Protein 4ICS (pdb70)

CATH classification: 3.40.1830.10

Secondary structure (DSSP, 8-state):
--STTHHHHHHHHHHHIIIIII---TT-EEEEEEEGGGHHHHHHHHHHHHHTT-SEEEEEEE-HHHHHHHHHHS-HHHHSS--HHHHHHHHHHHHTT-EEEEEE---TTTTTTS-HHHHHHHHHHHHHHTHHHHHHHHTTSS-EEEEE---HHHHHHH-TT-SSHHHHHHHHHHHHHHHTTTTSSSHHHHHHHHHHHHHHHHHHHHHH--SEEEEEETTEEEEEE--TTB--EES-EE-TTS-EE-SEES---EEE---TT-EEEEEE--S-EEETTEEEBS-EEEEETTEEEEEE-SB-HHHHHHHHHSSTTTTSEEEEEE--TTSHHHHT----SSHHHHHTTS-EEEEEPPPGGGBTTGGG--HHHHHHTTPPP-S-EEEEE---TT-EEEEE-TT--EEEEEETTEE--/--SS-HHHHHHHHHHHIIIIIS---TT-EEEEEEEGGGHHHHHHHHHHHHHTT-SEEEEEEE-HHHHHHHHHHS-HHHHSS--HHHHHHHHHHHHTT-EEEEEE---TTTTTTS-HHHHHHHHHHHHHHTHHHHHHHHTTSS-EEEEE---HHHHHHH-TT-SSHHHHHHHHHHHHHHHTTTTSSSHHHHHHHHHHHHHHHHHHHHHH--SEEEEEETTEEEEEE--TTB--B-S-EE-TTS-EE-SBSS---EEE---TT-EEEEEE--S-EEETTEEEEEEEEEEETTEEEEEEEEESHHHHHHHHHHSTTTTSEEEEEE--TTSHHHHHT---SSHHHHHTTS-EEEEEPPPGGGBTTGGG--HHHHHHTT----S-EEEEE---TT-EEEEEPTTS-EEEEEETTEE--

InterPro domains:
  IPR000787 Peptidase M29 [PF02073] (6-411)
  IPR000787 Peptidase M29 [PR00919] (17-34)
  IPR000787 Peptidase M29 [PR00919] (82-101)
  IPR000787 Peptidase M29 [PR00919] (159-181)
  IPR000787 Peptidase M29 [PR00919] (248-267)
  IPR000787 Peptidase M29 [PR00919] (304-324)
  IPR000787 Peptidase M29 [PR00919] (327-348)
  IPR000787 Peptidase M29 [PR00919] (366-388)
  IPR000787 Peptidase M29 [PR00919] (392-411)
  IPR035097 Peptidase M29, N-terminal [G3DSA:3.40.1830.10] (1-183)
  IPR052170 Metal-dependent Exopeptidase M29 [PTHR34448] (1-412)

Nearest PDB structures (foldseek):
  4icq-assembly1_B  TM=9.986E-01  e=7.877E-91  Streptococcus pneumoniae TIGR4
  4icr-assembly1_A  TM=7.885E-01  e=9.943E-84  Streptococcus pneumoniae TIGR4
  1zjc-assembly1_A-2  TM=9.833E-01  e=8.280E-58  Staphylococcus aureus subsp. aureus MW2
  2ayi-assembly1_A  TM=9.197E-01  e=2.632E-46  Thermus thermophilus
  7vr2-assembly1_A  TM=2.648E-01  e=1.738E+00  Schizonepeta tenuifolia

Radius of gyration: 30.83 Å; Cα contacts (8 Å, |Δi|>4): 1997; chains: 2; bounding box: 88×76×55 Å

Foldseek 3Di:
DLAPPPLVLLLLVLLCCQCFAQNQAAAAEAEEEEEPVCVSSVVSNVVNNVVRHYPYYHYHYDYLQVVLCCLADPDLVVQQADDPVVLVVLVVCVVRLYEYEYADADQLQSNPPRPLVSLLSNLQNCLVSNVVVVLCVLLQQHRYAYAYAHHQNLLCVQCVPAPDSVRSSSVVVVVLSVLQQSPPPCSVVVLVVLQVVVVVVQVVCLVQQFQWKFKDFVFWTKIFGAFGQFGWDFQWDAHPVRRIHGHYPRAQKIKFFTQLQDMAIKAWFDAWARDSSRTWATWIFGDDRNFTPDIATPPCRVSLVSQQVVWPLQRHWAMWMAGFQPDDLNVVPTRSNYCSSVVNNATKIWRAFHRLNRHVVSSPDDPVVCVVRRTTHTSDIGITGGGAQQMWMWRAHPVGDTHTQDHSRHGDD/DLAPPVLVLLLLVLLCCQCFAQNQAAAAEAEEEDEPVPVVSVVSNVVNNVVRHYPYYHYDYDYLQVVLCCQADPDLVVQQADDVVVLVVLVVCVVRLYEYEYAAADQLQSNVVGDLVSLLRNLQNCLVSNVVVCQCVLLQQHRYAYAYAHHQNLLCVQCVVAPDSVRSSNVVVVVRSVLCQSPPPDSVVVLVVLQVVLVVVQVVVLVQQFQWKFKDDVVDTKIFGAFGQFGWHFAWDAHPVRHIHGHAPRTQKIKFFTQLQGMAIKAWFDAWARDSSRTFATWMFGDDRNFTPDIATPPCGSNLCSQQPVWPLQGTWQMWMAGFCCDDLNVVVTRSNYCSSVVNNATKIWGAFHRLNRHPVSSPDDPVVCNVRRGTHISDIGMTGGADQAMWMWGQHPVRDTHTQDGSRHGDD

B-factor: mean 29.58, std 8.31, range [8.19, 117.63]

Sequence (826 aa):
MVLPNFKENLEKYAKLLVANGINVQPGHTLALSIDVEQRELAHLIVKEAYALGAHEVIVQWTDDVINREKFLHAPMERLDNVPEYKIAEMNYLLENKASRLGVRSSDPGALNGVDADKLSASAKAMGLAMKPMRIATQSNKVSWTVAAAAGLEWAKKVFPNAASDEEAVDFLWDQIFKTCRVYEADPVKAWEEHAAILKSKADMLNKEQFSALHYTAPGTDLTLGLPKNHVWESAGAVNAQGEEFLPNMPTEEVFTAPDFRRADGYVTSTKPLSYNGNIIEGIKVTFKDGQIVDITAEKGDQVMKDLVFENAGARALGECALVPDPSPISQSGITFFNTLFDDNASNHLAIGAAYATSVVDGAEMSEEELEAAGLNRSDVHVDFMIGSNQMDIDGIREDGTRVPLFRNGNWANMVLPNFKENLEKYAKLLVANGINVQPGHTLALSIDVEQRELAHLIVKEAYALGAHEVIVQWTDDVINREKFLHAPMERLDNVPEYKIAEMNYLLENKASRLGVRSSDPGALNGVDADKLSASAKAMGLAMKPMRIATQSNKVSWTVAAAAGLEWAKKVFPNAASDEEAVDFLWDQIFKTCRVYEADPVKAWEEHAAILKSKADMLNKEQFSALHYTAPGTDLTLGLPKNHVWESAGAVNAQGEEFLPNMPTEEVFTAPDFRRADGYVTSTKPLSYNGNIIEGIKVTFKDGQIVDITAEKGDQVMKDLVFENAGARALGECALVPDPSPISQSGITFFNTLFDDNASNHLAIGAAYATSVVDGAEMSEEELEAAGLNRSDVHVDFMIGSNQMDIDGIREDGTRVPLFRNGNWAN

Organism: Streptococcus pneumoniae serotype 4 (strain ATCC BAA-334 / TIGR4) (NCBI:txid170187)

Solvent-accessible surface area: 31671 Å² total

Structure (mmCIF, N/CA/C/O backbone):
data_4ICS
#
_entry.id   4ICS
#
_cell.length_a   126.365
_cell.length_b   126.365
_cell.length_c   139.328
_cell.angle_alpha   90.00
_cell.angle_beta   90.00
_cell.angle_gamma   90.00
#
_symmetry.space_group_name_H-M   'P 43 21 2'
#
loop_
_entity.id
_entity.type
_entity.pdbx_description
1 polymer 'Aminopeptidase PepS'
2 non-polymer 'ZINC ION'
3 non-polymer TRYPTOPHAN
4 non-polymer GLYCINE
5 water water
#
loop_
_atom_site.group_PDB
_atom_site.id
_atom_site.type_symbol
_atom_site.label_atom_id
_atom_site.label_alt_id
_atom_site.label_comp_id
_atom_site.label_asym_id
_atom_site.label_entity_id
_atom_site.label_seq_id
_atom_site.pdbx_PDB_ins_code
_atom_site.Cartn_x
_atom_site.Cartn_y
_atom_site.Cartn_z
_atom_site.occupancy
_atom_site.B_iso_or_equiv
_atom_site.auth_seq_id
_atom_site.auth_comp_id
_atom_site.auth_asym_id
_atom_site.auth_atom_id
_atom_site.pdbx_PDB_model_num
ATOM 1 N N . MET A 1 1 ? 26.867 42.003 73.627 1.00 55.91 1 MET A N 1
ATOM 2 C CA . MET A 1 1 ? 25.998 42.957 72.879 1.00 56.12 1 MET A CA 1
ATOM 3 C C . MET A 1 1 ? 25.247 43.900 73.826 1.00 55.62 1 MET A C 1
ATOM 4 O O . MET A 1 1 ? 24.905 45.028 73.456 1.00 55.46 1 MET A O 1
ATOM 9 N N . VAL A 1 2 ? 24.997 43.444 75.051 1.00 54.74 2 VAL A N 1
ATOM 10 C CA . VAL A 1 2 ? 24.301 44.287 76.016 1.00 53.71 2 VAL A CA 1
ATOM 11 C C . VAL A 1 2 ? 25.255 45.362 76.512 1.00 52.96 2 VAL A C 1
ATOM 12 O O . VAL A 1 2 ? 24.852 46.516 76.709 1.00 53.15 2 VAL A O 1
ATOM 16 N N . LEU A 1 3 ? 26.528 44.983 76.671 1.00 51.24 3 LEU A N 1
ATOM 17 C CA . LEU A 1 3 ? 27.495 45.812 77.373 1.00 49.95 3 LEU A CA 1
ATOM 18 C C . LEU A 1 3 ? 28.867 45.778 76.695 1.00 48.73 3 LEU A C 1
ATOM 19 O O . LEU A 1 3 ? 29.763 45.062 77.143 1.00 48.35 3 LEU A O 1
ATOM 24 N N . PRO A 1 4 ? 29.028 46.550 75.601 1.00 47.74 4 PRO A N 1
ATOM 25 C CA . PRO A 1 4 ? 30.298 46.603 74.881 1.00 45.97 4 PRO A CA 1
ATOM 26 C C . PRO A 1 4 ? 31.330 47.487 75.599 1.00 43.98 4 PRO A C 1
ATOM 27 O O . PRO A 1 4 ? 30.964 48.383 76.356 1.00 43.75 4 PRO A O 1
ATOM 31 N N . ASN A 1 5 ? 32.607 47.194 75.384 1.00 41.71 5 ASN A N 1
ATOM 32 C CA . ASN A 1 5 ? 33.676 47.975 75.976 1.00 39.19 5 ASN A CA 1
ATOM 33 C C . ASN A 1 5 ? 33.548 47.941 77.506 1.00 36.66 5 ASN A C 1
ATOM 34 O O . ASN A 1 5 ? 33.715 48.957 78.152 1.00 35.55 5 ASN A O 1
ATOM 39 N N . PHE A 1 6 ? 33.209 46.788 78.071 1.00 34.53 6 PHE A N 1
ATOM 40 C CA . PHE A 1 6 ? 33.052 46.698 79.520 1.00 32.08 6 PHE A CA 1
ATOM 41 C C . PHE A 1 6 ? 34.313 47.157 80.273 1.00 31.41 6 PHE A C 1
ATOM 42 O O . PHE A 1 6 ? 34.234 48.014 81.144 1.00 29.06 6 PHE A O 1
ATOM 50 N N . LYS A 1 7 ? 35.483 46.590 79.954 1.00 31.96 7 LYS A N 1
ATOM 51 C CA . LYS A 1 7 ? 36.714 46.954 80.681 1.00 32.29 7 LYS A CA 1
ATOM 52 C C . LYS A 1 7 ? 36.997 48.444 80.634 1.00 31.37 7 LYS A C 1
ATOM 53 O O . LYS A 1 7 ? 37.414 49.032 81.630 1.00 29.94 7 LYS A O 1
ATOM 59 N N . GLU A 1 8 ? 36.757 49.056 79.470 1.00 30.22 8 GLU A N 1
ATOM 60 C CA . GLU A 1 8 ? 36.995 50.493 79.276 1.00 31.11 8 GLU A CA 1
ATOM 61 C C . GLU A 1 8 ? 36.045 51.311 80.157 1.00 28.80 8 GLU A C 1
ATOM 62 O O . GLU A 1 8 ? 36.399 52.305 80.779 1.00 27.71 8 GLU A O 1
ATOM 68 N N . ASN A 1 9 ? 34.798 50.895 80.147 1.00 27.54 9 ASN A N 1
ATOM 69 C CA . ASN A 1 9 ? 33.788 51.594 80.930 1.00 26.84 9 ASN A CA 1
ATOM 70 C C . ASN A 1 9 ? 33.979 51.410 82.453 1.00 25.68 9 ASN A C 1
ATOM 71 O O . ASN A 1 9 ? 33.750 52.337 83.237 1.00 26.42 9 ASN A O 1
ATOM 76 N N . LEU A 1 10 ? 34.417 50.218 82.847 1.00 24.75 10 LEU A N 1
ATOM 77 C CA . LEU A 1 10 ? 34.720 49.956 84.248 1.00 24.44 10 LEU A CA 1
ATOM 78 C C . LEU A 1 10 ? 35.852 50.882 84.714 1.00 23.96 10 LEU A C 1
ATOM 79 O O . LEU A 1 10 ? 35.796 51.467 85.789 1.00 22.14 10 LEU A O 1
ATOM 84 N N . GLU A 1 11 ? 36.863 51.084 83.885 1.00 23.27 11 GLU A N 1
ATOM 85 C CA . GLU A 1 11 ? 37.944 51.928 84.336 1.00 24.43 11 GLU A CA 1
ATOM 86 C C . GLU A 1 11 ? 37.458 53.368 84.413 1.00 24.33 11 GLU A C 1
ATOM 87 O O . GLU A 1 11 ? 37.823 54.139 85.303 1.00 25.42 11 GLU A O 1
ATOM 93 N N . LYS A 1 12 ? 36.635 53.753 83.449 1.00 24.27 12 LYS A N 1
ATOM 94 C CA . LYS A 1 12 ? 36.099 55.093 83.444 1.00 25.57 12 LYS A CA 1
ATOM 95 C C . LYS A 1 12 ? 35.232 55.291 84.691 1.00 25.07 12 LYS A C 1
ATOM 96 O O . LYS A 1 12 ? 35.224 56.330 85.300 1.00 26.10 12 LYS A O 1
ATOM 102 N N . TYR A 1 13 ? 34.511 54.263 85.075 1.00 24.18 13 TYR A N 1
ATOM 103 C CA . TYR A 1 13 ? 33.677 54.358 86.290 1.00 23.20 13 TYR A CA 1
ATOM 104 C C . TYR A 1 13 ? 34.559 54.510 87.542 1.00 23.19 13 TYR A C 1
ATOM 105 O O . TYR A 1 13 ? 34.328 55.381 88.395 1.00 23.25 13 TYR A O 1
ATOM 114 N N . ALA A 1 14 ? 35.560 53.627 87.665 1.00 22.56 14 ALA A N 1
ATOM 115 C CA . ALA A 1 14 ? 36.510 53.746 88.753 1.00 23.65 14 ALA A CA 1
ATOM 116 C C . ALA A 1 14 ? 37.041 55.173 88.885 1.00 24.01 14 ALA A C 1
ATOM 117 O O . ALA A 1 14 ? 37.056 55.738 89.955 1.00 22.53 14 ALA A O 1
ATOM 119 N N . LYS A 1 15 ? 37.450 55.774 87.761 1.00 24.86 15 LYS A N 1
ATOM 120 C CA . LYS A 1 15 ? 38.026 57.115 87.751 1.00 27.27 15 LYS A CA 1
ATOM 121 C C . LYS A 1 15 ? 37.028 58.158 88.306 1.00 26.61 15 LYS A C 1
ATOM 122 O O . LYS A 1 15 ? 37.358 59.020 89.113 1.00 26.82 15 LYS A O 1
ATOM 128 N N . LEU A 1 16 ? 35.799 58.043 87.866 1.00 25.41 16 LEU A N 1
ATOM 129 C CA . LEU A 1 16 ? 34.742 58.917 88.293 1.00 26.51 16 LEU A CA 1
ATOM 130 C C . LEU A 1 16 ? 34.526 58.802 89.784 1.00 25.37 16 LEU A C 1
ATOM 131 O O . LEU A 1 16 ? 34.425 59.817 90.477 1.00 25.48 16 LEU A O 1
ATOM 136 N N . LEU A 1 17 ? 34.448 57.565 90.284 1.00 23.98 17 LEU A N 1
ATOM 137 C CA . LEU A 1 17 ? 34.182 57.366 91.711 1.00 23.70 17 LEU A CA 1
ATOM 138 C C . LEU A 1 17 ? 35.259 58.059 92.543 1.00 23.45 17 LEU A C 1
ATOM 139 O O . LEU A 1 17 ? 34.975 58.653 93.575 1.00 22.91 17 LEU A O 1
ATOM 144 N N . VAL A 1 18 ? 36.512 57.962 92.094 1.00 23.97 18 VAL A N 1
ATOM 145 C CA . VAL A 1 18 ? 37.634 58.476 92.869 1.00 24.08 18 VAL A CA 1
ATOM 146 C C . VAL A 1 18 ? 37.871 59.963 92.648 1.00 25.18 18 VAL A C 1
ATOM 147 O O . VAL A 1 18 ? 38.126 60.697 93.589 1.00 24.15 18 VAL A O 1
ATOM 151 N N . ALA A 1 19 ? 37.801 60.402 91.399 1.00 26.26 19 ALA A N 1
ATOM 152 C CA . ALA A 1 19 ? 38.060 61.804 91.073 1.00 27.67 19 ALA A CA 1
ATOM 153 C C . ALA A 1 19 ? 36.885 62.733 91.414 1.00 27.91 19 ALA A C 1
ATOM 154 O O . ALA A 1 19 ? 37.075 63.836 91.878 1.00 28.03 19 ALA A O 1
ATOM 156 N N . ASN A 1 20 ? 35.669 62.281 91.155 1.00 27.57 20 ASN A N 1
ATOM 157 C CA . ASN A 1 20 ? 34.486 63.144 91.328 1.00 27.78 20 ASN A CA 1
ATOM 158 C C . ASN A 1 20 ? 33.568 62.738 92.505 1.00 27.31 20 ASN A C 1
ATOM 159 O O . ASN A 1 20 ? 32.973 63.594 93.169 1.00 27.18 20 ASN A O 1
ATOM 164 N N . GLY A 1 21 ? 33.470 61.442 92.789 1.00 26.87 21 GLY A N 1
ATOM 165 C CA . GLY A 1 21 ? 32.691 61.005 93.927 1.00 25.22 21 GLY A CA 1
ATOM 166 C C . GLY A 1 21 ? 33.376 61.426 95.215 1.00 26.74 21 GLY A C 1
ATOM 167 O O . GLY A 1 21 ? 32.918 62.344 95.919 1.00 25.74 21 GLY A O 1
ATOM 168 N N . ILE A 1 22 ? 34.510 60.784 95.495 1.00 26.70 22 ILE A N 1
ATOM 169 C CA . ILE A 1 22 ? 35.307 61.055 96.688 1.00 28.24 22 ILE A CA 1
ATOM 170 C C . ILE A 1 22 ? 36.192 62.278 96.536 1.00 29.48 22 ILE A C 1
ATOM 171 O O . ILE A 1 22 ? 36.499 62.966 97.528 1.00 30.74 22 ILE A O 1
ATOM 176 N N . ASN A 1 23 ? 36.625 62.562 95.311 1.00 28.05 23 ASN A N 1
ATOM 177 C CA . ASN A 1 23 ? 37.528 63.684 95.113 1.00 28.83 23 ASN A CA 1
ATOM 178 C C . ASN A 1 23 ? 38.826 63.534 95.905 1.00 29.23 23 ASN A C 1
ATOM 179 O O . ASN A 1 23 ? 39.162 64.331 96.760 1.00 28.56 23 ASN A O 1
ATOM 184 N N . VAL A 1 24 ? 39.575 62.490 95.581 1.00 29.69 24 VAL A N 1
ATOM 185 C CA . VAL A 1 24 ? 40.872 62.285 96.206 1.00 30.17 24 VAL A CA 1
ATOM 186 C C . VAL A 1 24 ? 41.853 63.451 95.920 1.00 30.78 24 VAL A C 1
ATOM 187 O O . VAL A 1 24 ? 42.023 63.869 94.758 1.00 29.62 24 VAL A O 1
ATOM 191 N N . GLN A 1 25 ? 42.485 63.940 96.988 1.00 30.63 25 GLN A N 1
ATOM 192 C CA . GLN A 1 25 ? 43.519 65.014 96.945 1.00 31.90 25 GLN A CA 1
ATOM 193 C C . GLN A 1 25 ? 44.903 64.460 97.424 1.00 31.09 25 GLN A C 1
ATOM 194 O O . GLN A 1 25 ? 44.929 63.533 98.215 1.00 30.04 25 GLN A O 1
ATOM 200 N N . PRO A 1 26 ? 46.042 65.052 96.960 1.00 30.86 26 PRO A N 1
ATOM 201 C CA . PRO A 1 26 ? 47.355 64.636 97.486 1.00 30.16 26 PRO A CA 1
ATOM 202 C C . PRO A 1 26 ? 47.381 64.579 99.006 1.00 29.53 26 PRO A C 1
ATOM 203 O O . PRO A 1 26 ? 46.859 65.456 99.679 1.00 29.49 26 PRO A O 1
ATOM 207 N N . GLY A 1 27 ? 47.939 63.517 99.565 1.00 29.72 27 GLY A N 1
ATOM 208 C CA . GLY A 1 27 ? 48.019 63.436 101.022 1.00 29.53 27 GLY A CA 1
ATOM 209 C C . GLY A 1 27 ? 46.867 62.686 101.678 1.00 30.35 27 GLY A C 1
ATOM 210 O O . GLY A 1 27 ? 46.948 62.318 102.839 1.00 30.74 27 GLY A O 1
ATOM 211 N N . HIS A 1 28 ? 45.794 62.427 100.931 1.00 29.69 28 HIS A N 1
ATOM 212 C CA . HIS A 1 28 ? 44.604 61.789 101.510 1.00 29.65 28 HIS A CA 1
ATOM 213 C C . HIS A 1 28 ? 44.789 60.311 101.851 1.00 28.64 28 HIS A C 1
ATOM 214 O O . HIS A 1 28 ? 45.577 59.603 101.208 1.00 28.12 28 HIS A O 1
ATOM 221 N N . THR A 1 29 ? 44.004 59.844 102.819 1.00 27.48 29 THR A N 1
ATOM 222 C CA . THR A 1 29 ? 43.839 58.424 103.072 1.00 26.96 29 THR A CA 1
ATOM 223 C C . THR A 1 29 ? 42.439 58.084 102.552 1.00 27.03 29 THR A C 1
ATOM 224 O O . THR A 1 29 ? 41.474 58.804 102.838 1.00 25.49 29 THR A O 1
ATOM 228 N N . LEU A 1 30 ? 42.345 57.040 101.737 1.00 25.86 30 LEU A N 1
ATOM 229 C CA . LEU A 1 30 ? 41.044 56.577 101.238 1.00 25.80 30 LEU A CA 1
ATOM 230 C C . LEU A 1 30 ? 40.693 55.228 101.892 1.00 25.73 30 LEU A C 1
ATOM 231 O O . LEU A 1 30 ? 41.491 54.271 101.835 1.00 25.88 30 LEU A O 1
ATOM 236 N N . ALA A 1 31 ? 39.501 55.127 102.479 1.00 24.28 31 ALA A N 1
ATOM 237 C CA . ALA A 1 31 ? 38.974 53.850 102.948 1.00 24.67 31 ALA A CA 1
ATOM 238 C C . ALA A 1 31 ? 37.938 53.335 101.924 1.00 25.02 31 ALA A C 1
ATOM 239 O O . ALA A 1 31 ? 36.913 53.998 101.674 1.00 24.05 31 ALA A O 1
ATOM 241 N N . LEU A 1 32 ? 38.232 52.200 101.302 1.00 23.91 32 LEU A N 1
ATOM 242 C CA . LEU A 1 32 ? 37.362 51.617 100.284 1.00 23.27 32 LEU A CA 1
ATOM 243 C C . LEU A 1 32 ? 36.736 50.387 100.894 1.00 24.77 32 LEU A C 1
ATOM 244 O O . LEU A 1 32 ? 37.465 49.432 101.282 1.00 24.11 32 LEU A O 1
ATOM 249 N N . SER A 1 33 ? 35.407 50.397 100.992 1.00 23.61 33 SER A N 1
ATOM 250 C CA . SER A 1 33 ? 34.674 49.225 101.372 1.00 24.14 33 SER A CA 1
ATOM 251 C C . SER A 1 33 ? 34.012 48.564 100.156 1.00 23.23 33 SER A C 1
ATOM 252 O O . SER A 1 33 ? 33.243 49.182 99.439 1.00 23.23 33 SER A O 1
ATOM 255 N N . ILE A 1 34 ? 34.349 47.309 99.911 1.00 21.97 34 ILE A N 1
ATOM 256 C CA . ILE A 1 34 ? 34.038 46.664 98.622 1.00 22.08 34 ILE A CA 1
ATOM 257 C C . ILE A 1 34 ? 34.047 45.136 98.731 1.00 21.98 34 ILE A C 1
ATOM 258 O O . ILE A 1 34 ? 34.863 44.578 99.482 1.00 21.04 34 ILE A O 1
ATOM 263 N N . ASP A 1 35 ? 33.144 44.455 97.985 1.00 22.14 35 ASP A N 1
ATOM 264 C CA . ASP A 1 35 ? 33.063 43.002 98.045 1.00 22.52 35 ASP A CA 1
ATOM 265 C C . ASP A 1 35 ? 34.221 42.392 97.271 1.00 22.48 35 ASP A C 1
ATOM 266 O O . ASP A 1 35 ? 34.640 42.912 96.209 1.00 21.90 35 ASP A O 1
ATOM 271 N N . VAL A 1 36 ? 34.712 41.273 97.787 1.00 22.10 36 VAL A N 1
ATOM 272 C CA . VAL A 1 36 ? 35.796 40.545 97.142 1.00 23.31 36 VAL A CA 1
ATOM 273 C C . VAL A 1 36 ? 35.481 40.183 95.728 1.00 23.39 36 VAL A C 1
ATOM 274 O O . VAL A 1 36 ? 36.372 40.055 94.898 1.00 24.49 36 VAL A O 1
ATOM 278 N N . GLU A 1 37 ? 34.205 39.967 95.447 1.00 24.18 37 GLU A N 1
ATOM 279 C CA . GLU A 1 37 ? 33.817 39.582 94.094 1.00 24.31 37 GLU A CA 1
ATOM 280 C C . GLU A 1 37 ? 34.106 40.711 93.120 1.00 23.55 37 GLU A C 1
ATOM 281 O O . GLU A 1 37 ? 34.218 40.489 91.903 1.00 22.72 37 GLU A O 1
ATOM 287 N N . GLN A 1 38 ? 34.193 41.927 93.657 1.00 21.27 38 GLN A N 1
ATOM 288 C CA . GLN A 1 38 ? 34.480 43.116 92.869 1.00 22.16 38 GLN A CA 1
ATOM 289 C C . GLN A 1 38 ? 35.979 43.464 92.837 1.00 22.33 38 GLN A C 1
ATOM 290 O O . GLN A 1 38 ? 36.336 44.612 92.708 1.00 24.61 38 GLN A O 1
ATOM 296 N N . ARG A 1 39 ? 36.867 42.481 92.956 1.00 22.70 39 ARG A N 1
ATOM 297 C CA . ARG A 1 39 ? 38.278 42.797 92.989 1.00 23.38 39 ARG A CA 1
ATOM 298 C C . ARG A 1 39 ? 38.744 43.571 91.755 1.00 22.63 39 ARG A C 1
ATOM 299 O O . ARG A 1 39 ? 39.629 44.357 91.880 1.00 21.30 39 ARG A O 1
ATOM 307 N N . GLU A 1 40 ? 38.161 43.324 90.578 1.00 23.17 40 GLU A N 1
ATOM 308 C CA . GLU A 1 40 ? 38.635 44.001 89.352 1.00 23.32 40 GLU A CA 1
ATOM 309 C C . GLU A 1 40 ? 38.388 45.485 89.522 1.00 22.76 40 GLU A C 1
ATOM 310 O O . GLU A 1 40 ? 39.270 46.306 89.296 1.00 23.19 40 GLU A O 1
ATOM 316 N N . LEU A 1 41 ? 37.176 45.853 89.949 1.00 21.61 41 LEU A N 1
ATOM 317 C CA . LEU A 1 41 ? 36.891 47.276 90.179 1.00 21.27 41 LEU A CA 1
ATOM 318 C C . LEU A 1 41 ? 37.754 47.844 91.274 1.00 20.61 41 LEU A C 1
ATOM 319 O O . LEU A 1 41 ? 38.194 48.958 91.145 1.00 21.36 41 LEU A O 1
ATOM 324 N N . ALA A 1 42 ? 37.973 47.077 92.346 1.00 20.38 42 ALA A N 1
ATOM 325 C CA . ALA A 1 42 ? 38.775 47.536 93.480 1.00 19.77 42 ALA A CA 1
ATOM 326 C C . ALA A 1 42 ? 40.160 47.967 92.988 1.00 20.12 42 ALA A C 1
ATOM 327 O O . ALA A 1 42 ? 40.694 48.977 93.436 1.00 21.60 42 ALA A O 1
ATOM 329 N N . HIS A 1 43 ? 40.758 47.146 92.121 1.00 21.80 43 HIS A N 1
ATOM 330 C CA . HIS A 1 43 ? 42.130 47.416 91.601 1.00 21.48 43 HIS A CA 1
ATOM 331 C C . HIS A 1 43 ? 42.176 48.748 90.909 1.00 22.63 43 HIS A C 1
ATOM 332 O O . HIS A 1 43 ? 43.087 49.546 91.139 1.00 23.69 43 HIS A O 1
ATOM 339 N N . LEU A 1 44 ? 41.186 48.968 90.045 1.00 22.22 44 LEU A N 1
ATOM 340 C CA . LEU A 1 44 ? 41.082 50.193 89.279 1.00 22.19 44 LEU A CA 1
ATOM 341 C C . LEU A 1 44 ? 40.906 51.374 90.203 1.00 21.16 44 LEU A C 1
ATOM 342 O O . LEU A 1 44 ? 41.523 52.393 90.004 1.00 20.44 44 LEU A O 1
ATOM 347 N N . ILE A 1 45 ? 40.011 51.259 91.185 1.00 20.26 45 ILE A N 1
ATOM 348 C CA . ILE A 1 45 ? 39.839 52.347 92.162 1.00 21.62 45 ILE A CA 1
ATOM 349 C C . ILE A 1 45 ? 41.142 52.677 92.901 1.00 22.20 45 ILE A C 1
ATOM 350 O O . ILE A 1 45 ? 41.547 53.854 93.040 1.00 22.88 45 ILE A O 1
ATOM 355 N N . VAL A 1 46 ? 41.782 51.648 93.409 1.00 22.14 46 VAL A N 1
ATOM 356 C CA . VAL A 1 46 ? 42.990 51.854 94.176 1.00 22.48 46 VAL A CA 1
ATOM 357 C C . VAL A 1 46 ? 44.075 52.454 93.290 1.00 22.72 46 VAL A C 1
ATOM 358 O O . VAL A 1 46 ? 44.744 53.381 93.702 1.00 22.46 46 VAL A O 1
ATOM 362 N N . LYS A 1 47 ? 44.240 51.934 92.078 1.00 23.97 47 LYS A N 1
ATOM 363 C CA . LYS A 1 47 ? 45.200 52.562 91.145 1.00 24.82 47 LYS A CA 1
ATOM 364 C C . LYS A 1 47 ? 44.941 54.061 90.947 1.00 25.78 47 LYS A C 1
ATOM 365 O O . LYS A 1 47 ? 45.869 54.896 91.025 1.00 25.82 47 LYS A O 1
ATOM 371 N N . GLU A 1 48 ? 43.699 54.430 90.679 1.00 24.37 48 GLU A N 1
ATOM 372 C CA . GLU A 1 48 ? 43.413 55.866 90.462 1.00 23.88 48 GLU A CA 1
ATOM 373 C C . GLU A 1 48 ? 43.577 56.726 91.732 1.00 23.57 48 GLU A C 1
ATOM 374 O O . GLU A 1 48 ? 44.002 57.881 91.663 1.00 23.14 48 GLU A O 1
ATOM 380 N N . ALA A 1 49 ? 43.234 56.188 92.900 1.00 23.59 49 ALA A N 1
ATOM 381 C CA . ALA A 1 49 ? 43.413 56.924 94.142 1.00 24.35 49 ALA A CA 1
ATOM 382 C C . ALA A 1 49 ? 44.877 57.304 94.307 1.00 24.75 49 ALA A C 1
ATOM 383 O O . ALA A 1 49 ? 45.200 58.443 94.652 1.00 25.35 49 ALA A O 1
ATOM 385 N N . TYR A 1 50 ? 45.774 56.350 94.077 1.00 25.63 50 TYR A N 1
ATOM 386 C CA . TYR A 1 50 ? 47.210 56.677 94.215 1.00 25.88 50 TYR A CA 1
ATOM 387 C C . TYR A 1 50 ? 47.644 57.598 93.092 1.00 26.29 50 TYR A C 1
ATOM 388 O O . TYR A 1 50 ? 48.425 58.541 93.322 1.00 25.81 50 TYR A O 1
ATOM 397 N N . ALA A 1 51 ? 47.162 57.341 91.872 1.00 26.19 51 ALA A N 1
ATOM 398 C CA . ALA A 1 51 ? 47.472 58.286 90.758 1.00 26.73 51 ALA A CA 1
ATOM 399 C C . ALA A 1 51 ? 47.150 59.750 91.112 1.00 28.06 51 ALA A C 1
ATOM 400 O O . ALA A 1 51 ? 47.829 60.665 90.668 1.00 26.99 51 ALA A O 1
ATOM 402 N N . LEU A 1 52 ? 46.090 59.967 91.896 1.00 28.31 52 LEU A N 1
ATOM 403 C CA . LEU A 1 52 ? 45.651 61.317 92.257 1.00 28.61 52 LEU A CA 1
ATOM 404 C C . LEU A 1 52 ? 46.303 61.840 93.542 1.00 29.02 52 LEU A C 1
ATOM 405 O O . LEU A 1 52 ? 45.986 62.938 94.017 1.00 28.90 52 LEU A O 1
ATOM 410 N N . GLY A 1 53 ? 47.245 61.069 94.078 1.00 28.97 53 GLY A N 1
ATOM 411 C CA . GLY A 1 53 ? 48.105 61.549 95.163 1.00 28.64 53 GLY A CA 1
ATOM 412 C C . GLY A 1 53 ? 47.778 61.030 96.552 1.00 28.58 53 GLY A C 1
ATOM 413 O O . GLY A 1 53 ? 48.373 61.494 97.518 1.00 28.06 53 GLY A O 1
ATOM 414 N N . ALA A 1 54 ? 46.816 60.098 96.690 1.00 27.46 54 ALA A N 1
ATOM 415 C CA . ALA A 1 54 ? 46.557 59.488 98.023 1.00 26.94 54 ALA A CA 1
ATOM 416 C C . ALA A 1 54 ? 47.852 58.979 98.627 1.00 27.14 54 ALA A C 1
ATOM 417 O O . ALA A 1 54 ? 48.670 58.385 97.916 1.00 27.46 54 ALA A O 1
ATOM 419 N N . HIS A 1 55 ? 47.992 59.107 99.934 1.00 27.12 55 HIS A N 1
ATOM 420 C CA . HIS A 1 55 ? 49.125 58.512 100.636 1.00 27.42 55 HIS A CA 1
ATOM 421 C C . HIS A 1 55 ? 48.849 57.070 101.041 1.00 27.91 55 HIS A C 1
ATOM 422 O O . HIS A 1 55 ? 49.783 56.314 101.265 1.00 27.24 55 HIS A O 1
ATOM 429 N N . GLU A 1 56 ? 47.570 56.680 101.080 1.00 27.99 56 GLU A N 1
ATOM 430 C CA . GLU A 1 56 ? 47.197 55.343 101.518 1.00 27.55 56 GLU A CA 1
ATOM 431 C C . GLU A 1 56 ? 45.744 55.006 101.205 1.00 28.33 56 GLU A C 1
ATOM 432 O O . GLU A 1 56 ? 44.819 55.793 101.495 1.00 28.72 56 GLU A O 1
ATOM 438 N N . VAL A 1 57 ? 45.531 53.816 100.654 1.00 27.98 57 VAL A N 1
ATOM 439 C CA . VAL A 1 57 ? 44.185 53.320 100.446 1.00 26.20 57 VAL A CA 1
ATOM 440 C C . VAL A 1 57 ? 44.109 52.103 101.374 1.00 26.73 57 VAL A C 1
ATOM 441 O O . VAL A 1 57 ? 44.982 51.225 101.342 1.00 27.28 57 VAL A O 1
ATOM 445 N N . ILE A 1 58 ? 43.128 52.070 102.251 1.00 25.28 58 ILE A N 1
ATOM 446 C CA . ILE A 1 58 ? 42.869 50.886 103.030 1.00 26.54 58 ILE A CA 1
ATOM 447 C C . ILE A 1 58 ? 41.598 50.250 102.475 1.00 26.87 58 ILE A C 1
ATOM 448 O O . ILE A 1 58 ? 40.600 50.934 102.258 1.00 26.11 58 ILE A O 1
ATOM 453 N N . VAL A 1 59 ? 41.656 48.959 102.177 1.00 25.79 59 VAL A N 1
ATOM 454 C CA . VAL A 1 59 ? 40.511 48.308 101.622 1.00 25.81 59 VAL A CA 1
ATOM 455 C C . VAL A 1 59 ? 39.919 47.441 102.696 1.00 27.01 59 VAL A C 1
ATOM 456 O O . VAL A 1 59 ? 40.649 46.631 103.302 1.00 28.15 59 VAL A O 1
ATOM 460 N N . GLN A 1 60 ? 38.629 47.636 102.975 1.00 25.62 60 GLN A N 1
ATOM 461 C CA . GLN A 1 60 ? 37.844 46.767 103.829 1.00 26.19 60 GLN A CA 1
ATOM 462 C C . GLN A 1 60 ? 37.022 45.853 102.933 1.00 25.71 60 GLN A C 1
ATOM 463 O O . GLN A 1 60 ? 36.039 46.243 102.348 1.00 24.23 60 GLN A O 1
ATOM 469 N N . TRP A 1 61 ? 37.499 44.623 102.769 1.00 25.58 61 TRP A N 1
ATOM 470 C CA . TRP A 1 61 ? 36.866 43.670 101.877 1.00 24.55 61 TRP A CA 1
ATOM 471 C C . TRP A 1 61 ? 35.655 43.048 102.566 1.00 24.99 61 TRP A C 1
ATOM 472 O O . TRP A 1 61 ? 35.738 42.621 103.697 1.00 24.13 61 TRP A O 1
ATOM 483 N N . THR A 1 62 ? 34.542 42.961 101.864 1.00 24.67 62 THR A N 1
ATOM 484 C CA . THR A 1 62 ? 33.343 42.307 102.415 1.00 25.40 62 THR A CA 1
ATOM 485 C C . THR A 1 62 ? 33.030 41.054 101.645 1.00 25.03 62 THR A C 1
ATOM 486 O O . THR A 1 62 ? 33.501 40.873 100.518 1.00 25.01 62 THR A O 1
ATOM 490 N N . ASP A 1 63 ? 32.240 40.163 102.236 1.00 24.03 63 ASP A N 1
ATOM 491 C CA . ASP A 1 63 ? 31.863 38.957 101.549 1.00 23.56 63 ASP A CA 1
ATOM 492 C C . ASP A 1 63 ? 30.579 38.443 102.130 1.00 24.50 63 ASP A C 1
ATOM 493 O O . ASP A 1 63 ? 30.515 38.161 103.325 1.00 22.41 63 ASP A O 1
ATOM 498 N N . ASP A 1 64 ? 29.536 38.348 101.294 1.00 24.03 64 ASP A N 1
ATOM 499 C CA . ASP A 1 64 ? 28.214 37.929 101.790 1.00 24.85 64 ASP A CA 1
ATOM 500 C C . ASP A 1 64 ? 28.194 36.494 102.297 1.00 24.65 64 ASP A C 1
ATOM 501 O O . ASP A 1 64 ? 27.489 36.141 103.251 1.00 25.15 64 ASP A O 1
ATOM 506 N N . VAL A 1 65 ? 28.894 35.617 101.595 1.00 24.53 65 VAL A N 1
ATOM 507 C CA . VAL A 1 65 ? 28.801 34.210 101.937 1.00 25.09 65 VAL A CA 1
ATOM 508 C C . VAL A 1 65 ? 29.368 33.974 103.313 1.00 24.66 65 VAL A C 1
ATOM 509 O O . VAL A 1 65 ? 28.746 33.306 104.179 1.00 25.63 65 VAL A O 1
ATOM 513 N N . ILE A 1 66 ? 30.489 34.627 103.562 1.00 22.99 66 ILE A N 1
ATOM 514 C CA . ILE A 1 66 ? 31.217 34.470 104.823 1.00 23.39 66 ILE A CA 1
ATOM 515 C C . ILE A 1 66 ? 30.502 35.193 105.970 1.00 24.07 66 ILE A C 1
ATOM 516 O O . ILE A 1 66 ? 30.489 34.721 107.099 1.00 23.29 66 ILE A O 1
ATOM 521 N N . ASN A 1 67 ? 29.886 36.327 105.678 1.00 23.33 67 ASN A N 1
ATOM 522 C CA . ASN A 1 67 ? 29.068 36.990 106.689 1.00 24.47 67 ASN A CA 1
ATOM 523 C C . ASN A 1 67 ? 27.853 36.118 107.086 1.00 24.19 67 ASN A C 1
ATOM 524 O O . ASN A 1 67 ? 27.511 35.988 108.267 1.00 23.59 67 ASN A O 1
ATOM 529 N N . ARG A 1 68 ? 27.218 35.486 106.104 1.00 24.33 68 ARG A N 1
ATOM 530 C CA . ARG A 1 68 ? 26.055 34.666 106.366 1.00 24.51 68 ARG A CA 1
ATOM 531 C C . ARG A 1 68 ? 26.451 33.456 107.216 1.00 25.38 68 ARG A C 1
ATOM 532 O O . ARG A 1 68 ? 25.704 33.055 108.132 1.00 24.47 68 ARG A O 1
ATOM 540 N N . GLU A 1 69 ? 27.607 32.862 106.913 1.00 23.40 69 GLU A N 1
ATOM 541 C CA . GLU A 1 69 ? 28.088 31.732 107.688 1.00 23.35 69 GLU A CA 1
ATOM 542 C C . GLU A 1 69 ? 28.272 32.112 109.149 1.00 23.02 69 GLU A C 1
ATOM 543 O O . GLU A 1 69 ? 27.888 31.353 110.059 1.00 22.47 69 GLU A O 1
ATOM 549 N N . LYS A 1 70 ? 28.879 33.266 109.389 1.00 23.17 70 LYS A N 1
ATOM 550 C CA . LYS A 1 70 ? 29.035 33.738 110.783 1.00 25.07 70 LYS A CA 1
ATOM 551 C C . LYS A 1 70 ? 27.659 33.904 111.492 1.00 25.48 70 LYS A C 1
ATOM 552 O O . LYS A 1 70 ? 27.483 33.522 112.663 1.00 24.29 70 LYS A O 1
ATOM 558 N N . PHE A 1 71 ? 26.698 34.493 110.793 1.00 25.23 71 PHE A N 1
ATOM 559 C CA . PHE A 1 71 ? 25.393 34.772 111.409 1.00 25.72 71 PHE A CA 1
ATOM 560 C C . PHE A 1 71 ? 24.666 33.495 111.647 1.00 25.85 71 PHE A C 1
ATOM 561 O O . PHE A 1 71 ? 23.976 33.375 112.639 1.00 25.51 71 PHE A O 1
ATOM 569 N N . LEU A 1 72 ? 24.797 32.541 110.739 1.00 25.00 72 LEU A N 1
ATOM 570 C CA . LEU A 1 72 ? 24.116 31.271 110.921 1.00 27.97 72 LEU A CA 1
ATOM 571 C C . LEU A 1 72 ? 24.724 30.438 112.033 1.00 27.87 72 LEU A C 1
ATOM 572 O O . LEU A 1 72 ? 24.006 29.662 112.668 1.00 28.49 72 LEU A O 1
ATOM 577 N N . HIS A 1 73 ? 26.049 30.531 112.213 1.00 28.27 73 HIS A N 1
ATOM 578 C CA . HIS A 1 73 ? 26.749 29.576 113.051 1.00 27.12 73 HIS A CA 1
ATOM 579 C C . HIS A 1 73 ? 27.450 30.103 114.292 1.00 27.34 73 HIS A C 1
ATOM 580 O O . HIS A 1 73 ? 27.613 29.345 115.268 1.00 28.37 73 HIS A O 1
ATOM 587 N N . ALA A 1 74 ? 27.893 31.355 114.314 1.00 26.09 74 ALA A N 1
ATOM 588 C CA . ALA A 1 74 ? 28.564 31.817 115.510 1.00 26.60 74 ALA A CA 1
ATOM 589 C C . ALA A 1 74 ? 27.560 32.018 116.666 1.00 28.27 74 ALA A C 1
ATOM 590 O O . ALA A 1 74 ? 26.410 32.390 116.420 1.00 27.69 74 ALA A O 1
ATOM 592 N N . PRO A 1 75 ? 28.011 31.822 117.918 1.00 29.98 75 PRO A N 1
ATOM 593 C CA . PRO A 1 75 ? 27.102 32.088 119.055 1.00 30.94 75 PRO A CA 1
ATOM 594 C C . PRO A 1 75 ? 26.802 33.570 119.196 1.00 30.82 75 PRO A C 1
ATOM 595 O O . PRO A 1 75 ? 27.608 34.427 118.796 1.00 31.53 75 PRO A O 1
ATOM 599 N N . MET A 1 76 ? 25.705 33.893 119.863 1.00 31.68 76 MET A N 1
ATOM 600 C CA . MET A 1 76 ? 25.371 35.301 120.091 1.00 32.26 76 MET A CA 1
ATOM 601 C C . MET A 1 76 ? 26.552 36.124 120.605 1.00 32.35 76 MET A C 1
ATOM 602 O O . MET A 1 76 ? 26.713 37.289 120.257 1.00 31.89 76 MET A O 1
ATOM 607 N N . GLU A 1 77 ? 27.385 35.514 121.442 1.00 32.74 77 GLU A N 1
ATOM 608 C CA . GLU A 1 77 ? 28.499 36.213 122.089 1.00 34.79 77 GLU A CA 1
ATOM 609 C C . GLU A 1 77 ? 29.532 36.783 121.107 1.00 34.56 77 GLU A C 1
ATOM 610 O O . GLU A 1 77 ? 30.295 37.685 121.444 1.00 34.55 77 GLU A O 1
ATOM 616 N N . ARG A 1 78 ? 29.560 36.257 119.890 1.00 33.99 78 ARG A N 1
ATOM 617 C CA . ARG A 1 78 ? 30.487 36.785 118.892 1.00 33.21 78 ARG A CA 1
ATOM 618 C C . ARG A 1 78 ? 29.757 37.758 117.993 1.00 33.40 78 ARG A C 1
ATOM 619 O O . ARG A 1 78 ? 30.382 38.411 117.151 1.00 33.99 78 ARG A O 1
ATOM 627 N N . LEU A 1 79 ? 28.435 37.804 118.127 1.00 32.20 79 LEU A N 1
ATOM 628 C CA . LEU A 1 79 ? 27.588 38.624 117.257 1.00 31.92 79 LEU A CA 1
ATOM 629 C C . LEU A 1 79 ? 27.102 39.924 117.907 1.00 32.85 79 LEU A C 1
ATOM 630 O O . LEU A 1 79 ? 26.915 40.947 117.234 1.00 32.61 79 LEU A O 1
ATOM 635 N N . ASP A 1 80 ? 26.928 39.905 119.227 1.00 33.34 80 ASP A N 1
ATOM 636 C CA . ASP A 1 80 ? 26.222 41.009 119.893 1.00 34.63 80 ASP A CA 1
ATOM 637 C C . ASP A 1 80 ? 27.207 42.001 120.500 1.00 35.25 80 ASP A C 1
ATOM 638 O O . ASP A 1 80 ? 26.870 42.777 121.380 1.00 34.98 80 ASP A O 1
ATOM 643 N N . ASN A 1 81 ? 28.443 42.002 120.041 1.00 36.08 81 ASN A N 1
ATOM 644 C CA . ASN A 1 81 ? 29.334 43.056 120.496 1.00 37.23 81 ASN A CA 1
ATOM 645 C C . ASN A 1 81 ? 30.442 43.196 119.490 1.00 37.52 81 ASN A C 1
ATOM 646 O O . ASN A 1 81 ? 30.639 42.286 118.698 1.00 39.12 81 ASN A O 1
ATOM 651 N N . VAL A 1 82 ? 31.148 44.322 119.513 1.00 36.96 82 VAL A N 1
ATOM 652 C CA . VAL A 1 82 ? 32.153 44.613 118.512 1.00 35.87 82 VAL A CA 1
ATOM 653 C C . VAL A 1 82 ? 33.525 44.540 119.151 1.00 35.46 82 VAL A C 1
ATOM 654 O O . VAL A 1 82 ? 33.819 45.291 120.072 1.00 35.36 82 VAL A O 1
ATOM 658 N N . PRO A 1 83 ? 34.384 43.638 118.644 1.00 34.85 83 PRO A N 1
ATOM 659 C CA . PRO A 1 83 ? 35.717 43.578 119.207 1.00 34.31 83 PRO A CA 1
ATOM 660 C C . PRO A 1 83 ? 36.464 44.910 119.081 1.00 33.57 83 PRO A C 1
ATOM 661 O O . PRO A 1 83 ? 36.303 45.674 118.100 1.00 32.45 83 PRO A O 1
ATOM 665 N N . GLU A 1 84 ? 37.296 45.170 120.079 1.00 33.25 84 GLU A N 1
ATOM 666 C CA . GLU A 1 84 ? 38.142 46.350 120.115 1.00 33.59 84 GLU A CA 1
ATOM 667 C C . GLU A 1 84 ? 38.896 46.680 118.844 1.00 32.42 84 GLU A C 1
ATOM 668 O O . GLU A 1 84 ? 38.943 47.838 118.429 1.00 31.80 84 GLU A O 1
ATOM 674 N N . TYR A 1 85 ? 39.520 45.686 118.229 1.00 30.63 85 TYR A N 1
ATOM 675 C CA . TYR A 1 85 ? 40.352 45.989 117.071 1.00 29.85 85 TYR A CA 1
ATOM 676 C C . TYR A 1 85 ? 39.578 46.621 115.932 1.00 28.92 85 TYR A C 1
ATOM 677 O O . TYR A 1 85 ? 40.161 47.341 115.143 1.00 29.78 85 TYR A O 1
ATOM 686 N N . LYS A 1 86 ? 38.285 46.331 115.833 1.00 29.24 86 LYS A N 1
ATOM 687 C CA . LYS A 1 86 ? 37.442 46.966 114.792 1.00 30.07 86 LYS A CA 1
ATOM 688 C C . LYS A 1 86 ? 37.216 48.435 115.097 1.00 29.33 86 LYS A C 1
ATOM 689 O O . LYS A 1 86 ? 37.204 49.268 114.191 1.00 29.51 86 LYS A O 1
ATOM 695 N N . ILE A 1 87 ? 37.030 48.735 116.379 1.00 28.89 87 ILE A N 1
ATOM 696 C CA . ILE A 1 87 ? 36.971 50.107 116.837 1.00 29.11 87 ILE A CA 1
ATOM 697 C C . ILE A 1 87 ? 38.310 50.814 116.578 1.00 28.75 87 ILE A C 1
ATOM 698 O O . ILE A 1 87 ? 38.337 51.954 116.114 1.00 28.41 87 ILE A O 1
ATOM 703 N N . ALA A 1 88 ? 39.427 50.124 116.827 1.00 28.22 88 ALA A N 1
ATOM 704 C CA . ALA A 1 88 ? 40.751 50.697 116.562 1.00 27.95 88 ALA A CA 1
ATOM 705 C C . ALA A 1 88 ? 40.966 51.019 115.081 1.00 27.85 88 ALA A C 1
ATOM 706 O O . ALA A 1 88 ? 41.565 52.060 114.744 1.00 27.45 88 ALA A O 1
ATOM 708 N N . GLU A 1 89 ? 40.519 50.128 114.186 1.00 28.03 89 GLU A N 1
ATOM 709 C CA . GLU A 1 89 ? 40.632 50.439 112.740 1.00 28.97 89 GLU A CA 1
ATOM 710 C C . GLU A 1 89 ? 39.768 51.658 112.421 1.00 28.27 89 GLU A C 1
ATOM 711 O O . GLU A 1 89 ? 40.161 52.543 111.653 1.00 28.27 89 GLU A O 1
ATOM 717 N N . MET A 1 90 ? 38.583 51.724 113.015 1.00 28.39 90 MET A N 1
ATOM 718 C CA . MET A 1 90 ? 37.743 52.881 112.704 1.00 29.48 90 MET A CA 1
ATOM 719 C C . MET A 1 90 ? 38.456 54.186 113.128 1.00 29.16 90 MET A C 1
ATOM 720 O O . MET A 1 90 ? 38.442 55.187 112.411 1.00 29.59 90 MET A O 1
ATOM 725 N N . ASN A 1 91 ? 39.031 54.165 114.322 1.00 29.96 91 ASN A N 1
ATOM 726 C CA . ASN A 1 91 ? 39.760 55.315 114.863 1.00 29.45 91 AS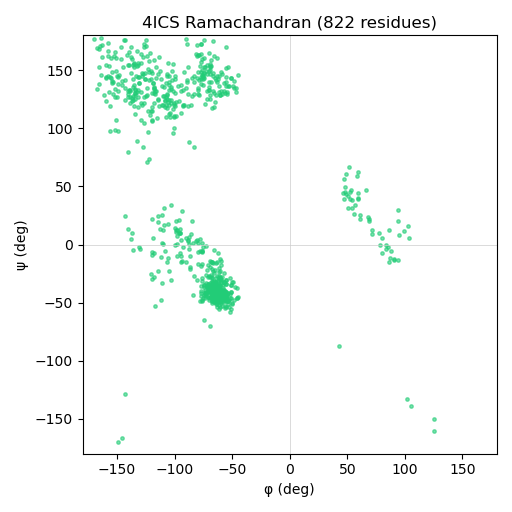N A CA 1
ATOM 727 C C . ASN A 1 91 ? 40.975 55.718 114.034 1.00 29.35 91 ASN A C 1
ATOM 728 O O . ASN A 1 91 ? 41.243 56.917 113.889 1.00 29.81 91 ASN A O 1
ATOM 733 N N . TYR A 1 92 ? 41.718 54.745 113.488 1.00 28.89 92 TYR A N 1
ATOM 734 C CA . TYR A 1 92 ? 42.832 55.060 112.565 1.00 28.70 92 TYR A CA 1
ATOM 735 C C . TYR A 1 92 ? 42.347 55.839 111.363 1.00 28.70 92 TYR A C 1
ATOM 736 O O . TYR A 1 92 ? 42.958 56.843 110.925 1.00 30.25 92 TYR A O 1
ATOM 745 N N . LEU A 1 93 ? 41.231 55.405 110.810 1.00 28.62 93 LEU A N 1
ATOM 746 C CA . LEU A 1 93 ? 40.622 56.149 109.706 1.00 28.07 93 LEU A CA 1
ATOM 747 C C . LEU A 1 93 ? 40.206 57.551 110.126 1.00 28.56 93 LEU A C 1
ATOM 748 O O . LEU A 1 93 ? 40.458 58.535 109.413 1.00 28.80 93 LEU A O 1
ATOM 753 N N . LEU A 1 94 ? 39.547 57.656 111.273 1.00 29.29 94 LEU A N 1
ATOM 754 C CA . LEU A 1 94 ? 39.113 58.989 111.719 1.00 32.16 94 LEU A CA 1
ATOM 755 C C . LEU A 1 94 ? 40.278 59.938 111.893 1.00 32.14 94 LEU A C 1
ATOM 756 O O . LEU A 1 94 ? 40.251 61.073 111.400 1.00 31.95 94 LEU A O 1
ATOM 761 N N . GLU A 1 95 ? 41.304 59.443 112.569 1.00 33.71 95 GLU A N 1
ATOM 762 C CA . GLU A 1 95 ? 42.525 60.188 112.855 1.00 34.91 95 GLU A CA 1
ATOM 763 C C . GLU A 1 95 ? 43.226 60.663 111.584 1.00 34.44 95 GLU A C 1
ATOM 764 O O . GLU A 1 95 ? 43.919 61.679 111.569 1.00 34.16 95 GLU A O 1
ATOM 770 N N . ASN A 1 96 ? 43.027 59.920 110.506 1.00 33.12 96 ASN A N 1
ATOM 771 C CA . ASN A 1 96 ? 43.652 60.248 109.254 1.00 32.35 96 ASN A CA 1
ATOM 772 C C . ASN A 1 96 ? 42.712 61.000 108.291 1.00 32.33 96 ASN A C 1
ATOM 773 O O . ASN A 1 96 ? 43.028 61.173 107.104 1.00 32.50 96 ASN A O 1
ATOM 778 N N . LYS A 1 97 ? 41.567 61.437 108.816 1.00 31.28 97 LYS A N 1
ATOM 779 C CA . LYS A 1 97 ? 40.525 62.087 108.013 1.00 30.78 97 LYS A CA 1
ATOM 780 C C . LYS A 1 97 ? 40.262 61.309 106.723 1.00 29.38 97 LYS A C 1
ATOM 781 O O . LYS A 1 97 ? 40.134 61.906 105.649 1.00 28.81 97 LYS A O 1
ATOM 787 N N . ALA A 1 98 ? 40.163 59.986 106.847 1.00 26.30 98 ALA A N 1
ATOM 788 C CA . ALA A 1 98 ? 39.925 59.114 105.729 1.00 26.86 98 ALA A CA 1
ATOM 789 C C . ALA A 1 98 ? 38.593 59.406 105.023 1.00 26.41 98 ALA A C 1
ATOM 790 O O . ALA A 1 98 ? 37.545 59.435 105.658 1.00 27.38 98 ALA A O 1
ATOM 792 N N . SER A 1 99 ? 38.641 59.575 103.711 1.00 26.79 99 SER A N 1
ATOM 793 C CA . SER A 1 99 ? 37.442 59.538 102.870 1.00 27.43 99 SER A CA 1
ATOM 794 C C . SER A 1 99 ? 36.911 58.107 102.847 1.00 28.02 99 SER A C 1
ATOM 795 O O . SER A 1 99 ? 37.689 57.147 102.949 1.00 27.81 99 SER A O 1
ATOM 798 N N . ARG A 1 100 ? 35.596 57.955 102.768 1.00 27.02 100 ARG A N 1
ATOM 799 C CA . ARG A 1 100 ? 34.984 56.640 102.817 1.00 27.39 100 ARG A CA 1
ATOM 800 C C . ARG A 1 100 ? 34.204 56.405 101.513 1.00 26.34 100 ARG A C 1
ATOM 801 O O . ARG A 1 100 ? 33.154 57.011 101.280 1.00 24.27 100 ARG A O 1
ATOM 809 N N . LEU A 1 101 ? 34.753 55.549 100.674 1.00 23.94 101 LEU A N 1
ATOM 810 C CA . LEU A 1 101 ? 34.083 55.124 99.443 1.00 23.46 101 LEU A CA 1
ATOM 811 C C . LEU A 1 101 ? 33.470 53.747 99.683 1.00 23.92 101 LEU A C 1
ATOM 812 O O . LEU A 1 101 ? 34.209 52.757 99.856 1.00 24.72 101 LEU A O 1
ATOM 817 N N . GLY A 1 102 ? 32.139 53.660 99.735 1.00 23.41 102 GLY A N 1
ATOM 818 C CA . GLY A 1 102 ? 31.459 52.361 99.896 1.00 23.11 102 GLY A CA 1
ATOM 819 C C . GLY A 1 102 ? 30.833 51.864 98.600 1.00 24.36 102 GLY A C 1
ATOM 820 O O . GLY A 1 102 ? 29.880 52.453 98.103 1.00 24.24 102 GLY A O 1
ATOM 821 N N . VAL A 1 103 ? 31.355 50.786 98.024 1.00 22.84 103 VAL A N 1
ATOM 822 C CA . VAL A 1 103 ? 30.799 50.283 96.798 1.00 22.82 103 VAL A CA 1
ATOM 823 C C . VAL A 1 103 ? 29.969 49.040 97.176 1.00 25.07 103 VAL A C 1
ATOM 824 O O . VAL A 1 103 ? 30.528 48.051 97.659 1.00 25.62 103 VAL A O 1
ATOM 828 N N . ARG A 1 104 ? 28.652 49.123 97.014 1.00 24.25 104 ARG A N 1
ATOM 829 C CA . ARG A 1 104 ? 27.712 48.070 97.476 1.00 26.17 104 ARG A CA 1
ATOM 830 C C . ARG A 1 104 ? 27.294 47.171 96.332 1.00 24.79 104 ARG A C 1
ATOM 831 O O . ARG A 1 104 ? 26.977 47.671 95.233 1.00 22.73 104 ARG A O 1
ATOM 839 N N . SER A 1 105 ? 27.391 45.858 96.565 1.00 24.81 105 SER A N 1
ATOM 840 C CA . SER A 1 105 ? 27.069 44.851 95.561 1.00 24.68 105 SER A CA 1
ATOM 841 C C . SER A 1 105 ? 26.345 43.679 96.201 1.00 24.32 105 SER A C 1
ATOM 842 O O . SER A 1 105 ? 26.165 42.630 95.574 1.00 25.12 105 SER A O 1
ATOM 845 N N . SER A 1 106 ? 25.888 43.857 97.439 1.00 23.32 106 SER A N 1
ATOM 846 C CA . SER A 1 106 ? 25.415 42.706 98.219 1.00 24.71 106 SER A CA 1
ATOM 847 C C . SER A 1 106 ? 24.140 42.133 97.692 1.00 23.83 106 SER A C 1
ATOM 848 O O . SER A 1 106 ? 23.381 42.841 97.077 1.00 23.87 106 SER A O 1
ATOM 851 N N . ASP A 1 107 ? 23.948 40.845 97.935 1.00 22.52 107 ASP A N 1
ATOM 852 C CA . ASP A 1 107 ? 22.710 40.138 97.704 1.00 23.99 107 ASP A CA 1
ATOM 853 C C . ASP A 1 107 ? 21.692 40.708 98.670 1.00 23.72 107 ASP A C 1
ATOM 854 O O . ASP A 1 107 ? 21.920 40.662 99.874 1.00 23.33 107 ASP A O 1
ATOM 859 N N . PRO A 1 108 ? 20.599 41.302 98.149 1.00 25.14 108 PRO A N 1
ATOM 860 C CA . PRO A 1 108 ? 19.520 41.872 98.970 1.00 25.06 108 PRO A CA 1
ATOM 861 C C . PRO A 1 108 ? 19.010 40.878 100.058 1.00 25.14 108 PRO A C 1
ATOM 862 O O . PRO A 1 108 ? 18.587 41.300 101.119 1.00 25.84 108 PRO A O 1
ATOM 866 N N . GLY A 1 109 ? 19.028 39.580 99.773 1.00 24.46 109 GLY A N 1
ATOM 867 C CA . GLY A 1 109 ? 18.577 38.569 100.754 1.00 23.77 109 GLY A CA 1
ATOM 868 C C . GLY A 1 109 ? 19.748 37.748 101.307 1.00 25.09 109 GLY A C 1
ATOM 869 O O . GLY A 1 109 ? 19.578 36.580 101.665 1.00 23.98 109 GLY A O 1
ATOM 870 N N . ALA A 1 110 ? 20.924 38.370 101.397 1.00 25.30 110 ALA A N 1
ATOM 871 C CA . ALA A 1 110 ? 22.161 37.687 101.844 1.00 26.56 110 ALA A CA 1
ATOM 872 C C . ALA A 1 110 ? 21.969 36.952 103.176 1.00 28.06 110 ALA A C 1
ATOM 873 O O . ALA A 1 110 ? 22.632 35.928 103.417 1.00 28.59 110 ALA A O 1
ATOM 875 N N . LEU A 1 111 ? 21.059 37.450 104.026 1.00 26.59 111 LEU A N 1
ATOM 876 C CA . LEU A 1 111 ? 20.955 36.922 105.389 1.00 26.75 111 LEU A CA 1
ATOM 877 C C . LEU A 1 111 ? 19.584 36.320 105.699 1.00 28.55 111 LEU A C 1
ATOM 878 O O . LEU A 1 111 ? 19.195 36.197 106.870 1.00 28.47 111 LEU A O 1
ATOM 883 N N . ASN A 1 112 ? 18.862 35.937 104.657 1.00 30.85 112 ASN A N 1
ATOM 884 C CA . ASN A 1 112 ? 17.588 35.273 104.830 1.00 33.09 112 ASN A CA 1
ATOM 885 C C . ASN A 1 112 ? 17.776 34.020 105.675 1.00 33.26 112 ASN A C 1
ATOM 886 O O . ASN A 1 112 ? 18.740 33.272 105.490 1.00 32.58 112 ASN A O 1
ATOM 891 N N . GLY A 1 113 ? 16.856 33.766 106.593 1.00 33.00 113 GLY A N 1
ATOM 892 C CA . GLY A 1 113 ? 16.985 32.547 107.393 1.00 32.23 113 GLY A CA 1
ATOM 893 C C . GLY A 1 113 ? 17.914 32.697 108.586 1.00 31.37 113 GLY A C 1
ATOM 894 O O . GLY A 1 113 ? 18.064 31.768 109.377 1.00 31.68 113 GLY A O 1
ATOM 895 N N . VAL A 1 114 ? 18.562 33.853 108.732 1.00 28.65 114 VAL A N 1
ATOM 896 C CA . VAL A 1 114 ? 19.310 34.122 109.968 1.00 28.20 114 VAL A CA 1
ATOM 897 C C . VAL A 1 114 ? 18.313 34.432 111.107 1.00 29.07 114 VAL A C 1
ATOM 898 O O . VAL A 1 114 ? 17.328 35.049 110.870 1.00 28.82 114 VAL A O 1
ATOM 902 N N . ASP A 1 115 ? 18.595 34.003 112.325 1.00 30.55 115 ASP A N 1
ATOM 903 C CA . ASP A 1 115 ? 17.725 34.295 113.479 1.00 31.30 115 ASP A CA 1
ATOM 904 C C . ASP A 1 115 ? 17.556 35.795 113.618 1.00 30.75 115 ASP A C 1
ATOM 905 O O . ASP A 1 115 ? 18.534 36.533 113.625 1.00 30.23 115 ASP A O 1
ATOM 910 N N . ALA A 1 116 ? 16.324 36.251 113.778 1.00 30.27 116 ALA A N 1
ATOM 911 C CA . ALA A 1 116 ? 16.061 37.677 113.844 1.00 30.60 116 ALA A CA 1
ATOM 912 C C . ALA A 1 116 ? 16.766 38.379 115.006 1.00 29.26 116 ALA A C 1
ATOM 913 O O . ALA A 1 116 ? 17.207 39.539 114.900 1.00 28.83 116 ALA A O 1
ATOM 915 N N . ASP A 1 117 ? 16.884 37.686 116.128 1.00 29.63 117 ASP A N 1
ATOM 916 C CA . ASP A 1 117 ? 17.482 38.294 117.306 1.00 28.79 117 ASP A CA 1
ATOM 917 C C . ASP A 1 117 ? 18.999 38.486 117.115 1.00 28.13 117 ASP A C 1
ATOM 918 O O . ASP A 1 117 ? 19.624 39.405 117.675 1.00 24.87 117 ASP A O 1
ATOM 923 N N . LYS A 1 118 ? 19.596 37.624 116.291 1.00 27.17 118 LYS A N 1
ATOM 924 C CA . LYS A 1 118 ? 21.010 37.822 115.947 1.00 28.20 118 LYS A CA 1
ATOM 925 C C . LYS A 1 118 ? 21.222 39.024 115.052 1.00 27.17 118 LYS A C 1
ATOM 926 O O . LYS A 1 118 ? 22.107 39.841 115.304 1.00 27.79 118 LYS A O 1
ATOM 932 N N . LEU A 1 119 ? 20.417 39.139 114.006 1.00 27.85 119 LEU A N 1
ATOM 933 C CA . LEU A 1 119 ? 20.520 40.319 113.129 1.00 28.21 119 LEU A CA 1
ATOM 934 C C . LEU A 1 119 ? 20.365 41.600 113.979 1.00 27.85 119 LEU A C 1
ATOM 935 O O . LEU A 1 119 ? 21.093 42.585 113.852 1.00 26.94 119 LEU A O 1
ATOM 940 N N . SER A 1 120 ? 19.380 41.574 114.854 1.00 28.04 120 SER A N 1
ATOM 941 C CA . SER A 1 120 ? 19.056 42.768 115.633 1.00 28.76 120 SER A CA 1
ATOM 942 C C . SER A 1 120 ? 20.231 43.110 116.551 1.00 28.96 120 SER A C 1
ATOM 943 O O . SER A 1 120 ? 20.670 44.266 116.630 1.00 29.95 120 SER A O 1
ATOM 946 N N . ALA A 1 121 ? 20.773 42.113 117.247 1.00 28.44 121 ALA A N 1
ATOM 947 C CA . ALA A 1 121 ? 21.802 42.406 118.244 1.00 28.57 121 ALA A CA 1
ATOM 948 C C . ALA A 1 121 ? 23.085 42.934 117.574 1.00 28.09 121 ALA A C 1
ATOM 949 O O . ALA A 1 121 ? 23.738 43.841 118.079 1.00 26.05 121 ALA A O 1
ATOM 951 N N . SER A 1 122 ? 23.435 42.328 116.438 1.00 27.71 122 SER A N 1
ATOM 952 C CA . SER A 1 122 ? 24.611 42.759 115.675 1.00 29.76 122 SER A CA 1
ATOM 953 C C . SER A 1 122 ? 24.460 44.210 115.197 1.00 29.02 122 SER A C 1
ATOM 954 O O . SER A 1 122 ? 25.380 45.026 115.340 1.00 29.78 122 SER A O 1
ATOM 957 N N . ALA A 1 123 ? 23.304 44.525 114.627 1.00 29.68 123 ALA A N 1
ATOM 958 C CA . ALA A 1 123 ? 23.092 45.853 114.037 1.00 28.97 123 ALA A CA 1
ATOM 959 C C . ALA A 1 123 ? 23.153 46.886 115.140 1.00 29.14 123 ALA A C 1
ATOM 960 O O . ALA A 1 123 ? 23.736 47.980 114.985 1.00 27.77 123 ALA A O 1
ATOM 962 N N . LYS A 1 124 ? 22.575 46.533 116.283 1.00 28.99 124 LYS A N 1
ATOM 963 C CA . LYS A 1 124 ? 22.627 47.458 117.417 1.00 29.94 124 LYS A CA 1
ATOM 964 C C . LYS A 1 124 ? 24.042 47.679 117.902 1.00 29.47 124 LYS A C 1
ATOM 965 O O . LYS A 1 124 ? 24.452 48.832 118.131 1.00 29.46 124 LYS A O 1
ATOM 971 N N . ALA A 1 125 ? 24.793 46.586 118.084 1.00 29.88 125 ALA A N 1
ATOM 972 C CA . ALA A 1 125 ? 26.152 46.681 118.601 1.00 29.22 125 ALA A CA 1
ATOM 973 C C . ALA A 1 125 ? 27.032 47.487 117.616 1.00 30.36 125 ALA A C 1
ATOM 974 O O . ALA A 1 125 ? 27.808 48.350 118.033 1.00 29.57 125 ALA A O 1
ATOM 976 N N . MET A 1 126 ? 26.911 47.193 116.320 1.00 31.54 126 MET A N 1
ATOM 977 C CA . MET A 1 126 ? 27.687 47.920 115.309 1.00 33.27 126 MET A CA 1
ATOM 978 C C . MET A 1 126 ? 27.288 49.388 115.226 1.00 33.39 126 MET A C 1
ATOM 979 O O . MET A 1 126 ? 28.159 50.267 115.100 1.00 33.91 126 MET A O 1
ATOM 984 N N . GLY A 1 127 ? 25.974 49.661 115.276 1.00 33.37 127 GLY A N 1
ATOM 985 C CA . GLY A 1 127 ? 25.496 51.036 115.222 1.00 32.67 127 GLY A CA 1
ATOM 986 C C . GLY A 1 127 ? 26.110 51.847 116.351 1.00 32.51 127 GLY A C 1
ATOM 987 O O . GLY A 1 127 ? 26.488 52.997 116.175 1.00 31.40 127 GLY A O 1
ATOM 988 N N . LEU A 1 128 ? 26.210 51.250 117.525 1.00 33.44 128 LEU A N 1
ATOM 989 C CA . LEU A 1 128 ? 26.757 51.969 118.668 1.00 34.63 128 LEU A CA 1
ATOM 990 C C . LEU A 1 128 ? 28.288 52.124 118.507 1.00 35.07 128 LEU A C 1
ATOM 991 O O . LEU A 1 128 ? 28.825 53.194 118.695 1.00 35.26 128 LEU A O 1
ATOM 996 N N . ALA A 1 129 ? 28.982 51.055 118.129 1.00 34.16 129 ALA A N 1
ATOM 997 C CA . ALA A 1 129 ? 30.436 51.092 118.071 1.00 34.65 129 ALA A CA 1
ATOM 998 C C . ALA A 1 129 ? 30.977 51.985 116.940 1.00 34.00 129 ALA A C 1
ATOM 999 O O . ALA A 1 129 ? 31.993 52.663 117.098 1.00 34.09 129 ALA A O 1
ATOM 1001 N N . MET A 1 130 ? 30.274 51.997 115.818 1.00 34.01 130 MET A N 1
ATOM 1002 C CA . MET A 1 130 ? 30.681 52.785 114.660 1.00 34.52 130 MET A CA 1
ATOM 1003 C C . MET A 1 130 ? 30.142 54.217 114.656 1.00 34.68 130 MET A C 1
ATOM 1004 O O . MET A 1 130 ? 30.361 54.955 113.693 1.00 34.08 130 MET A O 1
ATOM 1009 N N . LYS A 1 131 ? 29.431 54.619 115.717 1.00 35.23 131 LYS A N 1
ATOM 1010 C CA . LYS A 1 131 ? 28.855 55.963 115.730 1.00 36.42 131 LYS A CA 1
ATOM 1011 C C . LYS A 1 131 ? 29.858 57.093 115.407 1.00 35.10 131 LYS A C 1
ATOM 1012 O O . LYS A 1 131 ? 29.524 58.021 114.684 1.00 34.65 131 LYS A O 1
ATOM 1018 N N . PRO A 1 132 ? 31.094 57.017 115.926 1.00 34.75 132 PRO A N 1
ATOM 1019 C CA . PRO A 1 132 ? 31.954 58.164 115.580 1.00 34.27 132 PRO A CA 1
ATOM 1020 C C . PRO A 1 132 ? 32.127 58.351 114.074 1.00 34.63 132 PRO A C 1
ATOM 1021 O O . PRO A 1 132 ? 32.131 59.492 113.582 1.00 35.11 132 PRO A O 1
ATOM 1025 N N . MET A 1 133 ? 32.215 57.249 113.340 1.00 33.62 133 MET A N 1
ATOM 1026 C CA . MET A 1 133 ? 32.352 57.324 111.888 1.00 34.24 133 MET A CA 1
ATOM 1027 C C . MET A 1 133 ? 31.060 57.847 111.246 1.00 34.14 133 MET A C 1
ATOM 1028 O O . MET A 1 133 ? 31.096 58.662 110.328 1.00 32.77 133 MET A O 1
ATOM 1033 N N . ARG A 1 134 ? 29.918 57.398 111.738 1.00 34.80 134 ARG A N 1
ATOM 1034 C CA . ARG A 1 134 ? 28.673 57.845 111.142 1.00 36.05 134 ARG A CA 1
ATOM 1035 C C . ARG A 1 134 ? 28.396 59.308 111.415 1.00 35.58 134 ARG A C 1
ATOM 1036 O O . ARG A 1 134 ? 27.979 60.056 110.534 1.00 35.25 134 ARG A O 1
ATOM 1044 N N . ILE A 1 135 ? 28.673 59.728 112.632 1.00 35.80 135 ILE A N 1
ATOM 1045 C CA . ILE A 1 135 ? 28.590 61.125 112.943 1.00 36.17 135 ILE A CA 1
ATOM 1046 C C . ILE A 1 135 ? 29.506 61.958 112.038 1.00 36.07 135 ILE A C 1
ATOM 1047 O O . ILE A 1 135 ? 29.076 62.970 111.480 1.00 35.32 135 ILE A O 1
ATOM 1052 N N . ALA A 1 136 ? 30.747 61.532 111.847 1.00 35.23 136 ALA A N 1
ATOM 1053 C CA . ALA A 1 136 ? 31.676 62.348 111.063 1.00 34.92 136 ALA A CA 1
ATOM 1054 C C . ALA A 1 136 ? 31.226 62.432 109.615 1.00 35.20 136 ALA A C 1
ATOM 1055 O O . ALA A 1 136 ? 31.358 63.455 108.933 1.00 35.03 136 ALA A O 1
ATOM 1057 N N . THR A 1 137 ? 30.698 61.329 109.127 1.00 34.62 137 THR A N 1
ATOM 1058 C CA . THR A 1 137 ? 30.270 61.264 107.754 1.00 34.61 137 THR A CA 1
ATOM 1059 C C . THR A 1 137 ? 28.895 62.001 107.550 1.00 34.29 137 THR A C 1
ATOM 1060 O O . THR A 1 137 ? 28.730 62.791 106.606 1.00 34.03 137 THR A O 1
ATOM 1064 N N . GLN A 1 138 ? 27.946 61.784 108.457 1.00 33.95 138 GLN A N 1
ATOM 1065 C CA . GLN A 1 138 ? 26.641 62.500 108.432 1.00 34.50 138 GLN A CA 1
ATOM 1066 C C . GLN A 1 138 ? 26.783 64.040 108.547 1.00 34.63 138 GLN A C 1
ATOM 1067 O O . GLN A 1 138 ? 25.847 64.794 108.232 1.00 35.62 138 GLN A O 1
ATOM 1073 N N . SER A 1 139 ? 27.969 64.503 108.931 1.00 34.52 139 SER A N 1
ATOM 1074 C CA . SER A 1 139 ? 28.240 65.928 108.957 1.00 34.54 139 SER A CA 1
ATOM 1075 C C . SER A 1 139 ? 29.285 66.350 107.953 1.00 34.56 139 SER A C 1
ATOM 1076 O O . SER A 1 139 ? 29.881 67.408 108.087 1.00 34.68 139 SER A O 1
ATOM 1079 N N . ASN A 1 140 ? 29.530 65.520 106.947 1.00 34.06 140 ASN A N 1
ATOM 1080 C CA . ASN A 1 140 ? 30.502 65.878 105.900 1.00 34.52 140 ASN A CA 1
ATOM 1081 C C . ASN A 1 140 ? 31.892 66.345 106.416 1.00 34.34 140 ASN A C 1
ATOM 1082 O O . ASN A 1 140 ? 32.586 67.160 105.788 1.00 34.15 140 ASN A O 1
ATOM 1087 N N . LYS A 1 141 ? 32.316 65.816 107.550 1.00 34.51 141 LYS A N 1
ATOM 1088 C CA . LYS A 1 141 ? 33.681 66.094 108.035 1.00 34.99 141 LYS A CA 1
ATOM 1089 C C . LYS A 1 141 ? 34.770 65.452 107.135 1.00 34.54 141 LYS A C 1
ATOM 1090 O O . LYS A 1 141 ? 35.930 65.932 107.074 1.00 34.80 141 LYS A O 1
ATOM 1096 N N . VAL A 1 142 ? 34.400 64.369 106.442 1.00 32.19 142 VAL A N 1
ATOM 1097 C CA . VAL A 1 142 ? 35.232 63.790 105.397 1.00 30.58 142 VAL A CA 1
ATOM 1098 C C . VAL A 1 142 ? 34.341 63.625 104.160 1.00 29.53 142 VAL A C 1
ATOM 1099 O O . VAL A 1 142 ? 33.110 63.562 104.290 1.00 30.05 142 VAL A O 1
ATOM 1103 N N . SER A 1 143 ? 34.932 63.587 102.972 1.00 28.08 143 SER A N 1
ATOM 1104 C CA . SER A 1 143 ? 34.206 63.087 101.795 1.00 27.91 143 SER A CA 1
ATOM 1105 C C . SER A 1 143 ? 33.795 61.630 101.986 1.00 27.03 143 SER A C 1
ATOM 1106 O O . SER A 1 143 ? 34.520 60.816 102.574 1.00 26.68 143 SER A O 1
ATOM 1109 N N . TRP A 1 144 ? 32.638 61.291 101.454 1.00 26.23 144 TRP A N 1
ATOM 1110 C CA . TRP A 1 144 ? 32.185 59.928 101.430 1.00 24.86 144 TRP A CA 1
ATOM 1111 C C . TRP A 1 144 ? 31.299 59.738 100.222 1.00 24.85 144 TRP A C 1
ATOM 1112 O O . TRP A 1 144 ? 30.637 60.688 99.783 1.00 24.86 144 TRP A O 1
ATOM 1123 N N . THR A 1 145 ? 31.306 58.527 99.678 1.00 23.66 145 THR A N 1
ATOM 1124 C CA . THR A 1 145 ? 30.493 58.157 98.494 1.00 22.87 145 THR A CA 1
ATOM 1125 C C . THR A 1 145 ? 29.918 56.777 98.709 1.00 22.39 145 THR A C 1
ATOM 1126 O O . THR A 1 145 ? 30.630 55.865 99.148 1.00 21.94 145 THR A O 1
ATOM 1130 N N . VAL A 1 146 ? 28.620 56.630 98.437 1.00 21.96 146 VAL A N 1
ATOM 1131 C CA . VAL A 1 146 ? 27.996 55.339 98.316 1.00 22.52 146 VAL A CA 1
ATOM 1132 C C . VAL A 1 146 ? 27.689 55.134 96.837 1.00 21.76 146 VAL A C 1
ATOM 1133 O O . VAL A 1 146 ? 27.063 56.019 96.200 1.00 21.01 146 VAL A O 1
ATOM 1137 N N . ALA A 1 147 ? 28.205 54.031 96.284 1.00 19.62 147 ALA A N 1
ATOM 1138 C CA . ALA A 1 147 ? 27.987 53.679 94.889 1.00 20.93 147 ALA A CA 1
ATOM 1139 C C . ALA A 1 147 ? 27.835 52.181 94.790 1.00 21.47 147 ALA A C 1
ATOM 1140 O O . ALA A 1 147 ? 28.012 51.487 95.789 1.00 23.81 147 ALA A O 1
ATOM 1142 N N . ALA A 1 148 ? 27.543 51.656 93.603 1.00 22.05 148 ALA A N 1
ATOM 1143 C CA . ALA A 1 148 ? 27.260 50.217 93.445 1.00 21.14 148 ALA A CA 1
ATOM 1144 C C . ALA A 1 148 ? 28.205 49.486 92.458 1.00 20.66 148 ALA A C 1
ATOM 1145 O O . ALA A 1 148 ? 28.863 50.106 91.627 1.00 20.69 148 ALA A O 1
ATOM 1147 N N . ALA A 1 149 ? 28.190 48.151 92.522 1.00 20.73 149 ALA A N 1
ATOM 1148 C CA . ALA A 1 149 ? 28.833 47.329 91.538 1.00 20.94 149 ALA A CA 1
ATOM 1149 C C . ALA A 1 149 ? 27.906 46.150 91.307 1.00 20.63 149 ALA A C 1
ATOM 1150 O O . ALA A 1 149 ? 27.131 45.791 92.193 1.00 20.98 149 ALA A O 1
ATOM 1152 N N . ALA A 1 150 ? 27.973 45.535 90.132 1.00 20.47 150 ALA A N 1
ATOM 1153 C CA . ALA A 1 150 ? 26.974 44.530 89.767 1.00 20.71 150 ALA A CA 1
ATOM 1154 C C . ALA A 1 150 ? 27.313 43.152 90.342 1.00 22.67 150 ALA A C 1
ATOM 1155 O O . ALA A 1 150 ? 27.897 42.320 89.637 1.00 23.56 150 ALA A O 1
ATOM 1157 N N . GLY A 1 151 ? 26.956 42.881 91.604 1.00 23.11 151 GLY A N 1
ATOM 1158 C CA . GLY A 1 151 ? 27.207 41.551 92.160 1.00 23.64 151 GLY A CA 1
ATOM 1159 C C . GLY A 1 151 ? 26.278 40.514 91.503 1.00 24.43 151 GLY A C 1
ATOM 1160 O O . GLY A 1 151 ? 25.146 40.821 91.123 1.00 24.88 151 GLY A O 1
ATOM 1161 N N . LEU A 1 152 ? 26.729 39.279 91.380 1.00 23.49 152 LEU A N 1
ATOM 1162 C CA . LEU A 1 152 ? 25.923 38.257 90.696 1.00 24.68 152 LEU A CA 1
ATOM 1163 C C . LEU A 1 152 ? 24.600 37.980 91.412 1.00 23.28 152 LEU A C 1
ATOM 1164 O O . LEU A 1 152 ? 23.558 38.039 90.795 1.00 22.28 152 LEU A O 1
ATOM 1169 N N . GLU A 1 153 ? 24.631 37.658 92.707 1.00 21.62 153 GLU A N 1
ATOM 1170 C CA . GLU A 1 153 ? 23.354 37.312 93.405 1.00 21.57 153 GLU A CA 1
ATOM 1171 C C . GLU A 1 153 ? 22.400 38.490 93.377 1.00 21.33 153 GLU A C 1
ATOM 1172 O O . GLU A 1 153 ? 21.220 38.314 93.133 1.00 21.17 153 GLU A O 1
ATOM 1178 N N . TRP A 1 154 ? 22.928 39.712 93.520 1.00 21.25 154 TRP A N 1
ATOM 1179 C CA . TRP A 1 154 ? 22.048 40.895 93.386 1.00 21.28 154 TRP A CA 1
ATOM 1180 C C . TRP A 1 154 ? 21.460 40.992 91.954 1.00 21.38 154 TRP A C 1
ATOM 1181 O O . TRP A 1 154 ? 20.250 41.141 91.777 1.00 21.45 154 TRP A O 1
ATOM 1192 N N . ALA A 1 155 ? 22.312 40.893 90.931 1.00 20.57 155 ALA A N 1
ATOM 1193 C CA . ALA A 1 155 ? 21.803 40.949 89.533 1.00 20.17 155 ALA A CA 1
ATOM 1194 C C . ALA A 1 155 ? 20.729 39.911 89.246 1.00 21.20 155 ALA A C 1
ATOM 1195 O O . ALA A 1 155 ? 19.727 40.197 88.555 1.00 20.88 155 ALA A O 1
ATOM 1197 N N . LYS A 1 156 ? 20.910 38.689 89.760 1.00 20.97 156 LYS A N 1
ATOM 1198 C CA . LYS A 1 156 ? 19.909 37.633 89.523 1.00 22.45 156 LYS A CA 1
ATOM 1199 C C . LYS A 1 156 ? 18.543 38.043 90.113 1.00 23.49 156 LYS A C 1
ATOM 1200 O O . LYS A 1 156 ? 17.478 37.710 89.586 1.00 23.86 156 LYS A O 1
ATOM 1206 N N . LYS A 1 157 ? 18.573 38.742 91.236 1.00 24.70 157 LYS A N 1
ATOM 1207 C CA . LYS A 1 157 ? 17.325 39.147 91.852 1.00 24.93 157 LYS A CA 1
ATOM 1208 C C . LYS A 1 157 ? 16.726 40.341 91.093 1.00 23.90 157 LYS A C 1
ATOM 1209 O O . LYS A 1 157 ? 15.525 40.452 90.989 1.00 25.54 157 LYS A O 1
ATOM 1215 N N . VAL A 1 158 ? 17.559 41.241 90.592 1.00 22.77 158 VAL A N 1
ATOM 1216 C CA . VAL A 1 158 ? 17.025 42.406 89.889 1.00 21.53 158 VAL A CA 1
ATOM 1217 C C . VAL A 1 158 ? 16.448 41.944 88.573 1.00 22.00 158 VAL A C 1
ATOM 1218 O O . VAL A 1 158 ? 15.446 42.477 88.126 1.00 22.97 158 VAL A O 1
ATOM 1222 N N . PHE A 1 159 ? 17.083 40.962 87.946 1.00 21.58 159 PHE A N 1
ATOM 1223 C CA . PHE A 1 159 ? 16.687 40.542 86.590 1.00 23.40 159 PHE A CA 1
ATOM 1224 C C . PHE A 1 159 ? 16.361 39.057 86.564 1.00 25.31 159 PHE A C 1
ATOM 1225 O O . PHE A 1 159 ? 17.127 38.246 85.997 1.00 27.15 159 PHE A O 1
ATOM 1233 N N . PRO A 1 160 ? 15.213 38.654 87.179 1.00 27.13 160 PRO A N 1
ATOM 1234 C CA . PRO A 1 160 ? 14.994 37.214 87.319 1.00 27.76 160 PRO A CA 1
ATOM 1235 C C . PRO A 1 160 ? 14.731 36.536 85.985 1.00 28.46 160 PRO A C 1
ATOM 1236 O O . PRO A 1 160 ? 14.845 35.318 85.917 1.00 28.69 160 PRO A O 1
ATOM 1240 N N . ASN A 1 161 ? 14.338 37.310 84.971 1.00 28.08 161 ASN A N 1
ATOM 1241 C CA . ASN A 1 161 ? 14.164 36.787 83.613 1.00 29.62 161 ASN A CA 1
ATOM 1242 C C . ASN A 1 161 ? 15.367 36.773 82.690 1.00 28.16 161 ASN A C 1
ATOM 1243 O O . ASN A 1 161 ? 15.221 36.510 81.479 1.00 27.31 161 ASN A O 1
ATOM 1248 N N . ALA A 1 162 ? 16.529 37.120 83.227 1.00 27.39 162 ALA A N 1
ATOM 1249 C CA . ALA A 1 162 ? 17.744 37.215 82.436 1.00 27.31 162 ALA A CA 1
ATOM 1250 C C . ALA A 1 162 ? 17.958 35.889 81.737 1.00 27.31 162 ALA A C 1
ATOM 1251 O O . ALA A 1 162 ? 17.663 34.857 82.311 1.00 25.51 162 ALA A O 1
ATOM 1253 N N . ALA A 1 163 ? 18.477 35.920 80.504 1.00 27.44 163 ALA A N 1
ATOM 1254 C CA . ALA A 1 163 ? 18.779 34.686 79.775 1.00 27.93 163 ALA A CA 1
ATOM 1255 C C . ALA A 1 163 ? 19.851 33.819 80.443 1.00 28.46 163 ALA A C 1
ATOM 1256 O O . ALA A 1 163 ? 19.940 32.620 80.176 1.00 28.24 163 ALA A O 1
ATOM 1258 N N . SER A 1 164 ? 20.735 34.448 81.202 1.00 28.05 164 SER A N 1
ATOM 1259 C CA . SER A 1 164 ? 21.885 33.774 81.797 1.00 29.37 164 SER A CA 1
ATOM 1260 C C . SER A 1 164 ? 22.383 34.693 82.912 1.00 29.64 164 SER A C 1
ATOM 1261 O O . SER A 1 164 ? 22.060 35.876 82.920 1.00 29.01 164 SER A O 1
ATOM 1264 N N . ASP A 1 165 ? 23.168 34.153 83.840 1.00 29.42 165 ASP A N 1
ATOM 1265 C CA . ASP A 1 165 ? 23.854 34.981 84.848 1.00 29.06 165 ASP A CA 1
ATOM 1266 C C . ASP A 1 165 ? 24.645 36.137 84.246 1.00 28.22 165 ASP A C 1
ATOM 1267 O O . ASP A 1 165 ? 24.692 37.262 84.776 1.00 25.53 165 ASP A O 1
ATOM 1272 N N . GLU A 1 166 ? 25.348 35.840 83.159 1.00 27.73 166 GLU A N 1
ATOM 1273 C CA . GLU A 1 166 ? 26.166 36.855 82.513 1.00 27.56 166 GLU A CA 1
ATOM 1274 C C . GLU A 1 166 ? 25.275 38.009 82.055 1.00 25.95 166 GLU A C 1
ATOM 1275 O O . GLU A 1 166 ? 25.626 39.186 82.202 1.00 25.03 166 GLU A O 1
ATOM 1281 N N . GLU A 1 167 ? 24.140 37.672 81.452 1.00 24.78 167 GLU A N 1
ATOM 1282 C CA . GLU A 1 167 ? 23.256 38.715 80.955 1.00 23.73 167 GLU A CA 1
ATOM 1283 C C . GLU A 1 167 ? 22.708 39.578 82.114 1.00 23.96 167 GLU A C 1
ATOM 1284 O O . GLU A 1 167 ? 22.594 40.775 81.966 1.00 23.26 167 GLU A O 1
ATOM 1290 N N . ALA A 1 168 ? 22.354 38.945 83.242 1.00 22.75 168 ALA A N 1
ATOM 1291 C CA . ALA A 1 168 ? 21.811 39.667 84.396 1.00 23.14 168 ALA A CA 1
ATOM 1292 C C . ALA A 1 168 ? 22.820 40.640 84.897 1.00 23.11 168 ALA A C 1
ATOM 1293 O O . ALA A 1 168 ? 22.501 41.803 85.187 1.00 22.04 168 ALA A O 1
ATOM 1295 N N . VAL A 1 169 ? 24.053 40.163 85.039 1.00 21.31 169 VAL A N 1
ATOM 1296 C CA . VAL A 1 169 ? 25.134 41.015 85.472 1.00 22.47 169 VAL A CA 1
ATOM 1297 C C . VAL A 1 169 ? 25.370 42.162 84.474 1.00 22.22 169 VAL A C 1
ATOM 1298 O O . VAL A 1 169 ? 25.612 43.304 84.877 1.00 21.27 169 VAL A O 1
ATOM 1302 N N . ASP A 1 170 ? 25.321 41.864 83.179 1.00 21.76 170 ASP A N 1
ATOM 1303 C CA . ASP A 1 170 ? 25.544 42.964 82.207 1.00 22.43 170 ASP A CA 1
ATOM 1304 C C . ASP A 1 170 ? 24.451 43.999 82.311 1.00 22.62 170 ASP A C 1
ATOM 1305 O O . ASP A 1 170 ? 24.709 45.201 82.226 1.00 22.71 170 ASP A O 1
ATOM 1310 N N . PHE A 1 171 ? 23.220 43.543 82.462 1.00 22.15 171 PHE A N 1
ATOM 1311 C CA . PHE A 1 171 ? 22.117 44.503 82.583 1.00 21.92 171 PHE A CA 1
ATOM 1312 C C . PHE A 1 171 ? 22.270 45.423 83.783 1.00 21.50 171 PHE A C 1
ATOM 1313 O O . PHE A 1 171 ? 21.921 46.628 83.737 1.00 21.50 171 PHE A O 1
ATOM 1321 N N . LEU A 1 172 ? 22.810 44.878 84.861 1.00 20.76 172 LEU A N 1
ATOM 1322 C CA . LEU A 1 172 ? 22.970 45.641 86.085 1.00 20.71 172 LEU A CA 1
ATOM 1323 C C . LEU A 1 172 ? 24.121 46.606 85.942 1.00 20.71 172 LEU A C 1
ATOM 1324 O O . LEU A 1 172 ? 24.006 47.758 86.314 1.00 21.29 172 LEU A O 1
ATOM 1329 N N . TRP A 1 173 ? 25.263 46.157 85.414 1.00 21.75 173 TRP A N 1
ATOM 1330 C CA . TRP A 1 173 ? 26.353 47.116 85.145 1.00 21.12 173 TRP A CA 1
ATOM 1331 C C . TRP A 1 173 ? 25.882 48.227 84.209 1.00 21.16 173 TRP A C 1
ATOM 1332 O O . TRP A 1 173 ? 26.232 49.380 84.390 1.00 20.06 173 TRP A O 1
ATOM 1343 N N . ASP A 1 174 ? 25.109 47.864 83.181 1.00 21.49 174 ASP A N 1
ATOM 1344 C CA . ASP A 1 174 ? 24.611 48.882 82.253 1.00 22.11 174 ASP A CA 1
ATOM 1345 C C . ASP A 1 174 ? 23.823 49.985 82.985 1.00 21.59 174 ASP A C 1
ATOM 1346 O O . ASP A 1 174 ? 23.982 51.173 82.698 1.00 21.44 174 ASP A O 1
ATOM 1351 N N . GLN A 1 175 ? 22.944 49.601 83.905 1.00 20.73 175 GLN A N 1
ATOM 1352 C CA . GLN A 1 175 ? 22.237 50.586 84.719 1.00 20.88 175 GLN A CA 1
ATOM 1353 C C . GLN A 1 175 ? 23.187 51.421 85.583 1.00 20.54 175 GLN A C 1
ATOM 1354 O O . GLN A 1 175 ? 23.022 52.638 85.757 1.00 20.37 175 GLN A O 1
ATOM 1360 N N . ILE A 1 176 ? 24.150 50.755 86.212 1.00 20.57 176 ILE A N 1
ATOM 1361 C CA . ILE A 1 176 ? 25.094 51.505 87.027 1.00 19.31 176 ILE A CA 1
ATOM 1362 C C . ILE A 1 176 ? 25.875 52.512 86.135 1.00 20.24 176 ILE A C 1
ATOM 1363 O O . ILE A 1 176 ? 26.034 53.674 86.470 1.00 21.16 176 ILE A O 1
ATOM 1368 N N . PHE A 1 177 ? 26.391 52.062 85.010 1.00 19.90 177 PHE A N 1
ATOM 1369 C CA . PHE A 1 177 ? 27.158 52.983 84.143 1.00 21.54 177 PHE A CA 1
ATOM 1370 C C . PHE A 1 177 ? 26.245 54.093 83.616 1.00 22.52 177 PHE A C 1
ATOM 1371 O O . PHE A 1 177 ? 26.614 55.257 83.603 1.00 23.34 177 PHE A O 1
ATOM 1379 N N . LYS A 1 178 ? 25.055 53.734 83.159 1.00 23.00 178 LYS A N 1
ATOM 1380 C CA . LYS A 1 178 ? 24.185 54.774 82.565 1.00 24.33 178 LYS A CA 1
ATOM 1381 C C . LYS A 1 178 ? 23.872 55.849 83.583 1.00 24.22 178 LYS A C 1
ATOM 1382 O O . LYS A 1 178 ? 24.105 57.045 83.344 1.00 23.85 178 LYS A O 1
ATOM 1388 N N . THR A 1 179 ? 23.365 55.415 84.731 1.00 24.71 179 THR A N 1
ATOM 1389 C CA . THR A 1 179 ? 22.922 56.354 85.788 1.00 25.05 179 THR A CA 1
ATOM 1390 C C . THR A 1 179 ? 24.091 57.161 86.386 1.00 25.04 179 THR A C 1
ATOM 1391 O O . THR A 1 179 ? 23.897 58.285 86.907 1.00 24.43 179 THR A O 1
ATOM 1395 N N . CYS A 1 180 ? 25.307 56.632 86.296 1.00 23.50 180 CYS A N 1
ATOM 1396 C CA . CYS A 1 180 ? 26.442 57.368 86.856 1.00 22.78 180 CYS A CA 1
ATOM 1397 C C . CYS A 1 180 ? 27.155 58.187 85.749 1.00 23.88 180 CYS A C 1
ATOM 1398 O O . CYS A 1 180 ? 28.252 58.704 85.957 1.00 23.64 180 CYS A O 1
ATOM 1401 N N . ARG A 1 181 ? 26.532 58.262 84.570 1.00 24.62 181 ARG A N 1
ATOM 1402 C CA . ARG A 1 181 ? 27.014 59.116 83.449 1.00 25.41 181 ARG A CA 1
ATOM 1403 C C . ARG A 1 181 ? 28.323 58.652 82.794 1.00 26.35 181 ARG A C 1
ATOM 1404 O O . ARG A 1 181 ? 29.068 59.437 82.136 1.00 26.39 181 ARG A O 1
ATOM 1412 N N . VAL A 1 182 ? 28.619 57.373 82.965 1.00 25.82 182 VAL A N 1
ATOM 1413 C CA . VAL A 1 182 ? 29.898 56.853 82.474 1.00 25.94 182 VAL A CA 1
ATOM 1414 C C . VAL A 1 182 ? 29.935 56.868 80.932 1.00 26.77 182 VAL A C 1
ATOM 1415 O O . VAL A 1 182 ? 31.007 56.941 80.335 1.00 27.31 182 VAL A O 1
ATOM 1419 N N . TYR A 1 183 ? 28.778 56.743 80.311 1.00 26.65 183 TYR A N 1
ATOM 1420 C CA . TYR A 1 183 ? 28.682 56.692 78.852 1.00 29.28 183 TYR A CA 1
ATOM 1421 C C . TYR A 1 183 ? 28.825 58.054 78.183 1.00 30.74 183 TYR A C 1
ATOM 1422 O O . TYR A 1 183 ? 29.077 58.123 76.993 1.00 31.54 183 TYR A O 1
ATOM 1431 N N . GLU A 1 184 ? 28.641 59.137 78.939 1.00 32.16 184 GLU A N 1
ATOM 1432 C CA . GLU A 1 184 ? 28.789 60.501 78.405 1.00 33.47 184 GLU A CA 1
ATOM 1433 C C . GLU A 1 184 ? 30.213 60.743 77.947 1.00 34.05 184 GLU A C 1
ATOM 1434 O O . GLU A 1 184 ? 31.153 60.278 78.574 1.00 34.56 184 GLU A O 1
ATOM 1440 N N . ALA A 1 185 ? 30.377 61.513 76.875 1.00 34.81 185 ALA A N 1
ATOM 1441 C CA . ALA A 1 185 ? 31.718 61.916 76.452 1.00 35.46 185 ALA A CA 1
ATOM 1442 C C . ALA A 1 185 ? 32.466 62.685 77.555 1.00 34.84 185 ALA A C 1
ATOM 1443 O O . ALA A 1 185 ? 33.667 62.490 77.757 1.00 35.28 185 ALA A O 1
ATOM 1445 N N . ASP A 1 186 ? 31.749 63.539 78.280 1.00 34.19 186 ASP A N 1
ATOM 1446 C CA . ASP A 1 186 ? 32.315 64.333 79.360 1.00 33.39 186 ASP A CA 1
ATOM 1447 C C . ASP A 1 186 ? 31.441 64.090 80.610 1.00 32.52 186 ASP A C 1
ATOM 1448 O O . ASP A 1 186 ? 30.529 64.875 80.877 1.00 30.51 186 ASP A O 1
ATOM 1453 N N . PRO A 1 187 ? 31.706 63.005 81.358 1.00 30.90 187 PRO A N 1
ATOM 1454 C CA . PRO A 1 187 ? 30.875 62.662 82.529 1.00 30.28 187 PRO A CA 1
ATOM 1455 C C . PRO A 1 187 ? 30.868 63.775 83.572 1.00 30.48 187 PRO A C 1
ATOM 1456 O O . PRO A 1 187 ? 29.872 63.948 84.288 1.00 29.62 187 PRO A O 1
ATOM 1460 N N . VAL A 1 188 ? 31.984 64.504 83.684 1.00 29.51 188 VAL A N 1
ATOM 1461 C CA . VAL A 1 188 ? 32.095 65.514 84.708 1.00 29.93 188 VAL A CA 1
ATOM 1462 C C . VAL A 1 188 ? 31.143 66.673 84.426 1.00 29.88 188 VAL A C 1
ATOM 1463 O O . VAL A 1 188 ? 30.437 67.185 85.326 1.00 29.32 188 VAL A O 1
ATOM 1467 N N . LYS A 1 189 ? 31.129 67.102 83.167 1.00 29.72 189 LYS A N 1
ATOM 1468 C CA . LYS A 1 189 ? 30.233 68.169 82.753 1.00 30.75 189 LYS A CA 1
ATOM 1469 C C . LYS A 1 189 ? 28.773 67.700 82.896 1.00 29.98 189 LYS A C 1
ATOM 1470 O O . LYS A 1 189 ? 27.901 68.446 83.350 1.00 30.22 189 LYS A O 1
ATOM 1476 N N . ALA A 1 190 ? 28.524 66.446 82.539 1.00 28.78 190 ALA A N 1
ATOM 1477 C CA . ALA A 1 190 ? 27.185 65.871 82.621 1.00 28.78 190 ALA A CA 1
ATOM 1478 C C . ALA A 1 190 ? 26.707 65.851 84.076 1.00 28.38 190 ALA A C 1
ATOM 1479 O O . ALA A 1 190 ? 25.555 66.235 84.406 1.00 26.35 190 ALA A O 1
ATOM 1481 N N . TRP A 1 191 ? 27.595 65.430 84.965 1.00 28.60 191 TRP A N 1
ATOM 1482 C CA . TRP A 1 191 ? 27.322 65.530 86.401 1.00 28.79 191 TRP A CA 1
ATOM 1483 C C . TRP A 1 191 ? 27.073 66.954 86.850 1.00 29.00 191 TRP A C 1
ATOM 1484 O O . TRP A 1 191 ? 26.164 67.222 87.644 1.00 28.68 191 TRP A O 1
ATOM 1495 N N . GLU A 1 192 ? 27.891 67.873 86.354 1.00 29.82 192 GLU A N 1
ATOM 1496 C CA . GLU A 1 192 ? 27.732 69.269 86.715 1.00 31.07 192 GLU A CA 1
ATOM 1497 C C . GLU A 1 192 ? 26.379 69.799 86.301 1.00 30.63 192 GLU A C 1
ATOM 1498 O O . GLU A 1 192 ? 25.733 70.435 87.113 1.00 31.16 192 GLU A O 1
ATOM 1504 N N . GLU A 1 193 ? 25.928 69.505 85.074 1.00 30.84 193 GLU A N 1
ATOM 1505 C CA . GLU A 1 193 ? 24.623 69.976 84.607 1.00 31.06 193 GLU A CA 1
ATOM 1506 C C . GLU A 1 193 ? 23.499 69.279 85.407 1.00 31.55 193 GLU A C 1
ATOM 1507 O O . GLU A 1 193 ? 22.468 69.888 85.726 1.00 31.15 193 GLU A O 1
ATOM 1513 N N . HIS A 1 194 ? 23.675 67.990 85.699 1.00 30.78 194 HIS A N 1
ATOM 1514 C CA . HIS A 1 194 ? 22.661 67.250 86.461 1.00 31.24 194 HIS A CA 1
ATOM 1515 C C . HIS A 1 194 ? 22.493 67.901 87.829 1.00 31.39 194 HIS A C 1
ATOM 1516 O O . HIS A 1 194 ? 21.380 68.230 88.236 1.00 31.43 194 HIS A O 1
ATOM 1523 N N . ALA A 1 195 ? 23.605 68.150 88.516 1.00 32.04 195 ALA A N 1
ATOM 1524 C CA . ALA A 1 195 ? 23.552 68.793 89.838 1.00 33.14 195 ALA A CA 1
ATOM 1525 C C . ALA A 1 195 ? 22.909 70.170 89.772 1.00 34.87 195 ALA A C 1
ATOM 1526 O O . ALA A 1 195 ? 22.124 70.534 90.634 1.00 33.79 195 ALA A O 1
ATOM 1528 N N . ALA A 1 196 ? 23.225 70.922 88.711 1.00 35.58 196 ALA A N 1
ATOM 1529 C CA . ALA A 1 196 ? 22.635 72.242 88.498 1.00 36.78 196 ALA A CA 1
ATOM 1530 C C . ALA A 1 196 ? 21.125 72.193 88.590 1.00 36.99 196 ALA A C 1
ATOM 1531 O O . ALA A 1 196 ? 20.529 72.943 89.377 1.00 36.60 196 ALA A O 1
ATOM 1533 N N . ILE A 1 197 ? 20.534 71.315 87.775 1.00 36.44 197 ILE A N 1
ATOM 1534 C CA . ILE A 1 197 ? 19.102 71.167 87.665 1.00 37.09 197 ILE A CA 1
ATOM 1535 C C . ILE A 1 197 ? 18.447 70.773 89.011 1.00 37.56 197 ILE A C 1
ATOM 1536 O O . ILE A 1 197 ? 17.411 71.332 89.377 1.00 36.41 197 ILE A O 1
ATOM 1541 N N . LEU A 1 198 ? 19.037 69.823 89.739 1.00 36.53 198 LEU A N 1
ATOM 1542 C CA . LEU A 1 198 ? 18.515 69.474 91.073 1.00 36.63 198 LEU A CA 1
ATOM 1543 C C . LEU A 1 198 ? 18.748 70.613 92.087 1.00 37.30 198 LEU A C 1
ATOM 1544 O O . LEU A 1 198 ? 17.929 70.851 92.993 1.00 37.15 198 LEU A O 1
ATOM 1549 N N . LYS A 1 199 ? 19.883 71.303 91.964 1.00 37.01 199 LYS A N 1
ATOM 1550 C CA . LYS A 1 199 ? 20.207 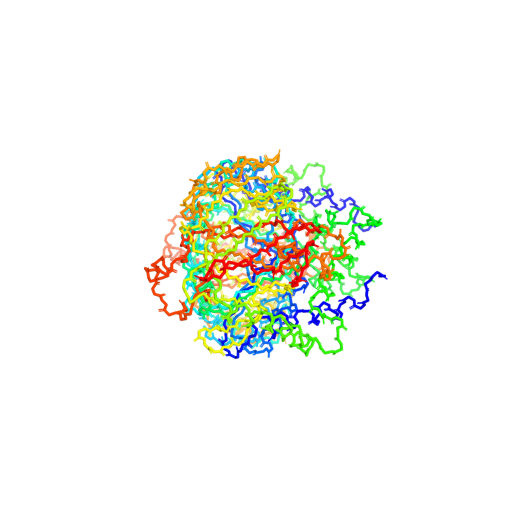72.361 92.930 1.00 38.38 199 LYS A CA 1
ATOM 1551 C C . LYS A 1 199 ? 19.174 73.476 92.793 1.00 38.13 199 LYS A C 1
ATOM 1552 O O . LYS A 1 199 ? 18.790 74.099 93.765 1.00 38.37 199 LYS A O 1
ATOM 1558 N N . SER A 1 200 ? 18.682 73.701 91.585 1.00 38.16 200 SER A N 1
ATOM 1559 C CA . SER A 1 200 ? 17.644 74.710 91.409 1.00 38.22 200 SER A CA 1
ATOM 1560 C C . SER A 1 200 ? 16.317 74.329 92.089 1.00 37.93 200 SER A C 1
ATOM 1561 O O . SER A 1 200 ? 15.642 75.197 92.652 1.00 37.21 200 SER A O 1
ATOM 1564 N N . LYS A 1 201 ? 15.903 73.060 92.012 1.00 36.52 201 LYS A N 1
ATOM 1565 C CA . LYS A 1 201 ? 14.787 72.619 92.863 1.00 35.57 201 LYS A CA 1
ATOM 1566 C C . LYS A 1 201 ? 15.068 72.801 94.371 1.00 34.37 201 LYS A C 1
ATOM 1567 O O . LYS A 1 201 ? 14.214 73.270 95.119 1.00 33.28 201 LYS A O 1
ATOM 1573 N N . ALA A 1 202 ? 16.264 72.436 94.819 1.00 33.56 202 ALA A N 1
ATOM 1574 C CA . ALA A 1 202 ? 16.609 72.580 96.214 1.00 33.23 202 ALA A CA 1
ATOM 1575 C C . ALA A 1 202 ? 16.545 74.026 96.667 1.00 33.89 202 ALA A C 1
ATOM 1576 O O . ALA A 1 202 ? 16.065 74.308 97.761 1.00 32.93 202 ALA A O 1
ATOM 1578 N N . ASP A 1 203 ? 17.043 74.933 95.830 1.00 34.58 203 ASP A N 1
ATOM 1579 C CA . ASP A 1 203 ? 17.063 76.352 96.160 1.00 35.53 203 ASP A CA 1
ATOM 1580 C C . ASP A 1 203 ? 15.623 76.876 96.259 1.00 35.07 203 ASP A C 1
ATOM 1581 O O . ASP A 1 203 ? 15.329 77.674 97.138 1.00 35.73 203 ASP A O 1
ATOM 1586 N N . MET A 1 204 ? 14.738 76.427 95.369 1.00 33.93 204 MET A N 1
ATOM 1587 C CA . MET A 1 204 ? 13.337 76.813 95.446 1.00 33.61 204 MET A CA 1
ATOM 1588 C C . MET A 1 204 ? 12.718 76.404 96.782 1.00 33.25 204 MET A C 1
ATOM 1589 O O . MET A 1 204 ? 12.016 77.182 97.422 1.00 33.13 204 MET A O 1
ATOM 1594 N N . LEU A 1 205 ? 12.985 75.177 97.209 1.00 32.01 205 LEU A N 1
ATOM 1595 C CA . LEU A 1 205 ? 12.433 74.690 98.471 1.00 31.11 205 LEU A CA 1
ATOM 1596 C C . LEU A 1 205 ? 13.059 75.386 99.676 1.00 30.77 205 LEU A C 1
ATOM 1597 O O . LEU A 1 205 ? 12.370 75.675 100.691 1.00 30.44 205 LEU A O 1
ATOM 1602 N N . ASN A 1 206 ? 14.349 75.688 99.571 1.00 30.73 206 ASN A N 1
ATOM 1603 C CA . ASN A 1 206 ? 15.028 76.413 100.637 1.00 31.28 206 ASN A CA 1
ATOM 1604 C C . ASN A 1 206 ? 14.451 77.823 100.759 1.00 32.01 206 ASN A C 1
ATOM 1605 O O . ASN A 1 206 ? 14.342 78.359 101.875 1.00 31.86 206 ASN A O 1
ATOM 1610 N N . LYS A 1 207 ? 14.086 78.414 99.616 1.00 33.21 207 LYS A N 1
ATOM 1611 C CA . LYS A 1 207 ? 13.452 79.743 99.639 1.00 34.77 207 LYS A CA 1
ATOM 1612 C C . LYS A 1 207 ? 12.079 79.713 100.276 1.00 33.83 207 LYS A C 1
ATOM 1613 O O . LYS A 1 207 ? 11.792 80.544 101.110 1.00 33.09 207 LYS A O 1
ATOM 1619 N N . GLU A 1 208 ? 11.239 78.748 99.893 1.00 32.64 208 GLU A N 1
ATOM 1620 C CA . GLU A 1 208 ? 9.907 78.654 100.452 1.00 32.69 208 GLU A CA 1
ATOM 1621 C C . GLU A 1 208 ? 9.942 78.447 101.946 1.00 31.47 208 GLU A C 1
ATOM 1622 O O . GLU A 1 208 ? 9.102 78.960 102.659 1.00 30.29 208 GLU A O 1
ATOM 1628 N N . GLN A 1 209 ? 10.874 77.635 102.442 1.00 30.35 209 GLN A N 1
ATOM 1629 C CA . GLN A 1 209 ? 10.846 77.291 103.867 1.00 29.27 209 GLN A CA 1
ATOM 1630 C C . GLN A 1 209 ? 9.450 76.835 104.405 1.00 28.78 209 GLN A C 1
ATOM 1631 O O . GLN A 1 209 ? 8.979 77.307 105.435 1.00 27.30 209 GLN A O 1
ATOM 1637 N N . PHE A 1 210 ? 8.799 75.905 103.713 1.00 27.23 210 PHE A N 1
ATOM 1638 C CA . PHE A 1 210 ? 7.573 75.305 104.238 1.00 26.55 210 PHE A CA 1
ATOM 1639 C C . PHE A 1 210 ? 7.651 74.900 105.717 1.00 26.27 210 PHE A C 1
ATOM 1640 O O . PHE A 1 210 ? 8.671 74.437 106.201 1.00 26.85 210 PHE A O 1
ATOM 1648 N N . SER A 1 211 ? 6.527 75.028 106.427 1.00 25.58 211 SER A N 1
ATOM 1649 C CA . SER A 1 211 ? 6.397 74.507 107.769 1.00 26.05 211 SER A CA 1
ATOM 1650 C C . SER A 1 211 ? 6.202 72.981 107.791 1.00 24.81 211 SER A C 1
ATOM 1651 O O . SER A 1 211 ? 6.523 72.337 108.780 1.00 26.72 211 SER A O 1
ATOM 1654 N N . ALA A 1 212 ? 5.615 72.420 106.739 1.00 24.17 212 ALA A N 1
ATOM 1655 C CA . ALA A 1 212 ? 5.257 71.021 106.709 1.00 22.66 212 ALA A CA 1
ATOM 1656 C C . ALA A 1 212 ? 4.985 70.507 105.287 1.00 23.32 212 ALA A C 1
ATOM 1657 O O . ALA A 1 212 ? 4.821 71.293 104.357 1.00 24.14 212 ALA A O 1
ATOM 1659 N N . LEU A 1 213 ? 4.809 69.196 105.153 1.00 22.01 213 LEU A N 1
ATOM 1660 C CA . LEU A 1 213 ? 4.555 68.579 103.853 1.00 21.85 213 LEU A CA 1
ATOM 1661 C C . LEU A 1 213 ? 3.371 67.688 104.051 1.00 21.91 213 LEU A C 1
ATOM 1662 O O . LEU A 1 213 ? 3.313 66.987 105.043 1.00 22.65 213 LEU A O 1
ATOM 1667 N N . HIS A 1 214 ? 2.453 67.661 103.092 1.00 21.43 214 HIS A N 1
ATOM 1668 C CA . HIS A 1 214 ? 1.374 66.714 103.158 1.00 21.99 214 HIS A CA 1
ATOM 1669 C C . HIS A 1 214 ? 1.378 65.784 101.967 1.00 23.09 214 HIS A C 1
ATOM 1670 O O . HIS A 1 214 ? 1.164 66.243 100.814 1.00 21.97 214 HIS A O 1
ATOM 1677 N N . TYR A 1 215 ? 1.609 64.485 102.223 1.00 22.27 215 TYR A N 1
ATOM 1678 C CA . TYR A 1 215 ? 1.616 63.475 101.149 1.00 23.12 215 TYR A CA 1
ATOM 1679 C C . TYR A 1 215 ? 0.285 62.752 101.022 1.00 23.65 215 TYR A C 1
ATOM 1680 O O . TYR A 1 215 ? -0.287 62.322 102.038 1.00 24.26 215 TYR A O 1
ATOM 1689 N N . THR A 1 216 ? -0.186 62.553 99.787 1.00 23.07 216 THR A N 1
ATOM 1690 C CA . THR A 1 216 ? -1.413 61.799 99.534 1.00 24.11 216 THR A CA 1
ATOM 1691 C C . THR A 1 216 ? -1.215 60.818 98.386 1.00 24.62 216 THR A C 1
ATOM 1692 O O . THR A 1 216 ? -0.679 61.201 97.335 1.00 24.02 216 THR A O 1
ATOM 1696 N N . ALA A 1 217 ? -1.659 59.576 98.579 1.00 23.79 217 ALA A N 1
ATOM 1697 C CA . ALA A 1 217 ? -1.689 58.563 97.519 1.00 24.69 217 ALA A CA 1
ATOM 1698 C C . ALA A 1 217 ? -2.570 57.401 97.986 1.00 26.71 217 ALA A C 1
ATOM 1699 O O . ALA A 1 217 ? -2.852 57.319 99.165 1.00 27.85 217 ALA A O 1
ATOM 1701 N N . PRO A 1 218 ? -2.948 56.455 97.080 1.00 27.68 218 PRO A N 1
ATOM 1702 C CA . PRO A 1 218 ? -3.615 55.267 97.636 1.00 27.71 218 PRO A CA 1
ATOM 1703 C C . PRO A 1 218 ? -2.807 54.772 98.839 1.00 28.04 218 PRO A C 1
ATOM 1704 O O . PRO A 1 218 ? -1.585 54.683 98.784 1.00 28.19 218 PRO A O 1
ATOM 1708 N N . GLY A 1 219 ? -3.480 54.522 99.949 1.00 26.80 219 GLY A N 1
ATOM 1709 C CA . GLY A 1 219 ? -2.822 54.015 101.127 1.00 24.19 219 GLY A CA 1
ATOM 1710 C C . GLY A 1 219 ? -1.929 55.017 101.839 1.00 23.99 219 GLY A C 1
ATOM 1711 O O . GLY A 1 219 ? -1.171 54.652 102.741 1.00 24.13 219 GLY A O 1
ATOM 1712 N N . THR A 1 220 ? -2.016 56.292 101.492 1.00 23.13 220 THR A N 1
ATOM 1713 C CA . THR A 1 220 ? -1.116 57.267 102.147 1.00 21.71 220 THR A CA 1
ATOM 1714 C C . THR A 1 220 ? -1.822 58.585 102.446 1.00 22.51 220 THR A C 1
ATOM 1715 O O . THR A 1 220 ? -2.462 59.169 101.545 1.00 21.64 220 THR A O 1
ATOM 1719 N N . ASP A 1 221 ? -1.660 59.061 103.678 1.00 21.31 221 ASP A N 1
ATOM 1720 C CA . ASP A 1 221 ? -2.154 60.385 104.055 1.00 22.82 221 ASP A CA 1
ATOM 1721 C C . ASP A 1 221 ? -1.297 60.794 105.222 1.00 22.61 221 ASP A C 1
ATOM 1722 O O . ASP A 1 221 ? -1.568 60.397 106.368 1.00 23.02 221 ASP A O 1
ATOM 1727 N N . LEU A 1 222 ? -0.261 61.591 104.961 1.00 21.75 222 LEU A N 1
ATOM 1728 C CA . LEU A 1 222 ? 0.784 61.779 105.958 1.00 21.92 222 LEU A CA 1
ATOM 1729 C C . LEU A 1 222 ? 1.213 63.225 105.945 1.00 22.00 222 LEU A C 1
ATOM 1730 O O . LEU A 1 222 ? 1.542 63.784 104.878 1.00 21.37 222 LEU A O 1
ATOM 1735 N N . THR A 1 223 ? 1.244 63.828 107.125 1.00 21.61 223 THR A N 1
ATOM 1736 C CA . THR A 1 223 ? 1.695 65.193 107.271 1.00 22.28 223 THR A CA 1
ATOM 1737 C C . THR A 1 223 ? 2.943 65.190 108.173 1.00 23.87 223 THR A C 1
ATOM 1738 O O . THR A 1 223 ? 2.926 64.643 109.291 1.00 24.09 223 THR A O 1
ATOM 1742 N N . LEU A 1 224 ? 4.051 65.708 107.626 1.00 22.72 224 LEU A N 1
ATOM 1743 C CA . LEU A 1 224 ? 5.296 65.813 108.354 1.00 21.18 224 LEU A CA 1
ATOM 1744 C C . LEU A 1 224 ? 5.656 67.249 108.519 1.00 22.72 224 LEU A C 1
ATOM 1745 O O . LEU A 1 224 ? 5.645 68.026 107.547 1.00 22.91 224 LEU A O 1
ATOM 1750 N N . GLY A 1 225 ? 6.014 67.619 109.748 1.00 23.41 225 GLY A N 1
ATOM 1751 C CA . GLY A 1 225 ? 6.597 68.930 109.975 1.00 23.53 225 GLY A CA 1
ATOM 1752 C C . GLY A 1 225 ? 8.006 69.054 109.489 1.00 24.97 225 GLY A C 1
ATOM 1753 O O . GLY A 1 225 ? 8.736 68.061 109.438 1.00 25.47 225 GLY A O 1
ATOM 1754 N N . LEU A 1 226 ? 8.424 70.268 109.135 1.00 25.05 226 LEU A N 1
ATOM 1755 C CA . LEU A 1 226 ? 9.813 70.503 108.774 1.00 26.54 226 LEU A CA 1
ATOM 1756 C C . LEU A 1 226 ? 10.410 71.392 109.855 1.00 27.82 226 LEU A C 1
ATOM 1757 O O . LEU A 1 226 ? 9.702 72.191 110.447 1.00 27.13 226 LEU A O 1
ATOM 1762 N N . PRO A 1 227 ? 11.710 71.244 110.106 1.00 27.81 227 PRO A N 1
ATOM 1763 C CA . PRO A 1 227 ? 12.366 72.008 111.136 1.00 29.09 227 PRO A CA 1
ATOM 1764 C C . PRO A 1 227 ? 12.431 73.483 110.688 1.00 29.92 227 PRO A C 1
ATOM 1765 O O . PRO A 1 227 ? 12.448 73.792 109.484 1.00 28.88 227 PRO A O 1
ATOM 1769 N N . LYS A 1 228 ? 12.484 74.387 111.656 1.00 31.38 228 LYS A N 1
ATOM 1770 C CA . LYS A 1 228 ? 12.741 75.777 111.338 1.00 32.67 228 LYS A CA 1
ATOM 1771 C C . LYS A 1 228 ? 14.148 75.834 110.718 1.00 32.50 228 LYS A C 1
ATOM 1772 O O . LYS A 1 228 ? 15.046 75.125 111.173 1.00 32.82 228 LYS A O 1
ATOM 1778 N N . ASN A 1 229 ? 14.331 76.645 109.677 1.00 31.56 229 ASN A N 1
ATOM 1779 C CA . ASN A 1 229 ? 15.641 76.839 109.038 1.00 31.35 229 ASN A CA 1
ATOM 1780 C C . ASN A 1 229 ? 16.294 75.571 108.464 1.00 30.91 229 ASN A C 1
ATOM 1781 O O . ASN A 1 229 ? 17.513 75.349 108.625 1.00 30.73 229 ASN A O 1
ATOM 1786 N N . HIS A 1 230 ? 15.495 74.753 107.772 1.00 29.60 230 HIS A N 1
ATOM 1787 C CA . HIS A 1 230 ? 15.988 73.496 107.261 1.00 28.34 230 HIS A CA 1
ATOM 1788 C C . HIS A 1 230 ? 16.744 73.761 105.965 1.00 27.98 230 HIS A C 1
ATOM 1789 O O . HIS A 1 230 ? 16.568 74.808 105.348 1.00 26.98 230 HIS A O 1
ATOM 1796 N N . VAL A 1 231 ? 17.535 72.788 105.519 1.00 27.69 231 VAL A N 1
ATOM 1797 C CA . VAL A 1 231 ? 18.256 72.900 104.271 1.00 28.16 231 VAL A CA 1
ATOM 1798 C C . VAL A 1 231 ? 17.947 71.683 103.411 1.00 28.15 231 VAL A C 1
ATOM 1799 O O . VAL A 1 231 ? 18.114 70.529 103.865 1.00 28.15 231 VAL A O 1
ATOM 1803 N N . TRP A 1 232 ? 17.413 71.945 102.224 1.00 27.46 232 TRP A N 1
ATOM 1804 C CA . TRP A 1 232 ? 17.223 70.931 101.206 1.00 27.44 232 TRP A CA 1
ATOM 1805 C C . TRP A 1 232 ? 18.535 70.793 100.475 1.00 28.73 232 TRP A C 1
ATOM 1806 O O . TRP A 1 232 ? 19.095 71.795 100.048 1.00 28.79 232 TRP A O 1
ATOM 1817 N N . GLU A 1 233 ? 19.020 69.559 100.323 1.00 29.26 233 GLU A N 1
ATOM 1818 C CA . GLU A 1 233 ? 20.326 69.296 99.684 1.00 29.21 233 GLU A CA 1
ATOM 1819 C C . GLU A 1 233 ? 20.116 68.363 98.497 1.00 29.15 233 GLU A C 1
ATOM 1820 O O . GLU A 1 233 ? 19.104 67.671 98.456 1.00 27.66 233 GLU A O 1
ATOM 1826 N N . SER A 1 234 ? 21.051 68.346 97.531 1.00 29.07 234 SER A N 1
ATOM 1827 C CA . SER A 1 234 ? 20.975 67.470 96.361 1.00 31.34 234 SER A CA 1
ATOM 1828 C C . SER A 1 234 ? 22.376 67.302 95.732 1.00 32.42 234 SER A C 1
ATOM 1829 O O . SER A 1 234 ? 23.222 68.173 95.855 1.00 34.25 234 SER A O 1
ATOM 1832 N N . ALA A 1 235 ? 22.578 66.200 95.041 1.00 32.82 235 ALA A N 1
ATOM 1833 C CA . ALA A 1 235 ? 23.797 65.913 94.259 1.00 34.37 235 ALA A CA 1
ATOM 1834 C C . ALA A 1 235 ? 25.108 66.295 94.969 1.00 34.79 235 ALA A C 1
ATOM 1835 O O . ALA A 1 235 ? 25.707 65.468 95.646 1.00 37.17 235 ALA A O 1
ATOM 1837 N N . GLY A 1 236 ? 25.577 67.526 94.848 1.00 35.27 236 GLY A N 1
ATOM 1838 C CA . GLY A 1 236 ? 26.914 67.843 95.433 1.00 35.00 236 GLY A CA 1
ATOM 1839 C C . GLY A 1 236 ? 26.947 68.169 96.924 1.00 34.61 236 GLY A C 1
ATOM 1840 O O . GLY A 1 236 ? 26.004 68.733 97.464 1.00 35.25 236 GLY A O 1
ATOM 1841 N N . ALA A 1 237 ? 28.007 67.781 97.621 1.00 33.04 237 ALA A N 1
ATOM 1842 C CA . ALA A 1 237 ? 28.219 68.284 98.960 1.00 32.53 237 ALA A CA 1
ATOM 1843 C C . ALA A 1 237 ? 29.624 68.885 99.055 1.00 32.70 237 ALA A C 1
ATOM 1844 O O . ALA A 1 237 ? 30.417 68.791 98.132 1.00 31.61 237 ALA A O 1
ATOM 1846 N N . VAL A 1 238 ? 29.906 69.523 100.178 1.00 33.05 238 VAL A N 1
ATOM 1847 C CA . VAL A 1 238 ? 31.190 70.188 100.372 1.00 34.91 238 VAL A CA 1
ATOM 1848 C C . VAL A 1 238 ? 31.617 69.710 101.729 1.00 35.26 238 VAL A C 1
ATOM 1849 O O . VAL A 1 238 ? 30.830 69.774 102.651 1.00 35.43 238 VAL A O 1
ATOM 1853 N N . ASN A 1 239 ? 32.821 69.160 101.840 1.00 36.14 239 ASN A N 1
ATOM 1854 C CA . ASN A 1 239 ? 33.239 68.556 103.102 1.00 37.40 239 ASN A CA 1
ATOM 1855 C C . ASN A 1 239 ? 33.927 69.578 103.991 1.00 38.53 239 ASN A C 1
ATOM 1856 O O . ASN A 1 239 ? 34.135 70.717 103.593 1.00 38.10 239 ASN A O 1
ATOM 1861 N N . ALA A 1 240 ? 34.302 69.157 105.194 1.00 40.46 240 ALA A N 1
ATOM 1862 C CA . ALA A 1 240 ? 34.795 70.098 106.200 1.00 41.79 240 ALA A CA 1
ATOM 1863 C C . ALA A 1 240 ? 36.114 70.749 105.799 1.00 42.98 240 ALA A C 1
ATOM 1864 O O . ALA A 1 240 ? 36.613 71.616 106.509 1.00 43.05 240 ALA A O 1
ATOM 1866 N N . GLN A 1 241 ? 36.690 70.320 104.678 1.00 43.66 241 GLN A N 1
ATOM 1867 C CA . GLN A 1 241 ? 37.963 70.878 104.221 1.00 44.43 241 GLN A CA 1
ATOM 1868 C C . GLN A 1 241 ? 37.744 71.699 102.983 1.00 43.14 241 GLN A C 1
ATOM 1869 O O . GLN A 1 241 ? 38.695 72.038 102.307 1.00 44.34 241 GLN A O 1
ATOM 1875 N N . GLY A 1 242 ? 36.505 72.005 102.648 1.00 42.39 242 GLY A N 1
ATOM 1876 C CA . GLY A 1 242 ? 36.260 72.821 101.445 1.00 41.01 242 GLY A CA 1
ATOM 1877 C C . GLY A 1 242 ? 36.312 72.085 100.109 1.00 40.19 242 GLY A C 1
ATOM 1878 O O . GLY A 1 242 ? 36.203 72.704 99.061 1.00 39.78 242 GLY A O 1
ATOM 1879 N N . GLU A 1 243 ? 36.453 70.752 100.132 1.00 39.61 243 GLU A N 1
ATOM 1880 C CA . GLU A 1 243 ? 36.492 69.969 98.873 1.00 38.35 243 GLU A CA 1
ATOM 1881 C C . GLU A 1 243 ? 35.071 69.514 98.441 1.00 37.50 243 GLU A C 1
ATOM 1882 O O . GLU A 1 243 ? 34.294 69.053 99.273 1.00 37.29 243 GLU A O 1
ATOM 1888 N N . GLU A 1 244 ? 34.737 69.660 97.161 1.00 36.32 244 GLU A N 1
ATOM 1889 C CA . GLU A 1 244 ? 33.443 69.174 96.628 1.00 35.84 244 GLU A CA 1
ATOM 1890 C C . GLU A 1 244 ? 33.415 67.647 96.457 1.00 33.31 244 GLU A C 1
ATOM 1891 O O . GLU A 1 244 ? 34.399 67.042 96.002 1.00 32.25 244 GLU A O 1
ATOM 1897 N N . PHE A 1 245 ? 32.315 67.018 96.846 1.00 30.22 245 PHE A N 1
ATOM 1898 C CA . PHE A 1 245 ? 32.219 65.566 96.647 1.00 28.10 245 PHE A CA 1
ATOM 1899 C C . PHE A 1 245 ? 30.768 65.122 96.349 1.00 26.83 245 PHE A C 1
ATOM 1900 O O . PHE A 1 245 ? 29.836 65.938 96.437 1.00 26.60 245 PHE A O 1
ATOM 1908 N N . LEU A 1 246 ? 30.568 63.876 95.946 1.00 25.24 246 LEU A N 1
ATOM 1909 C CA . LEU A 1 246 ? 29.218 63.390 95.588 1.00 24.09 246 LEU A CA 1
ATOM 1910 C C . LEU A 1 246 ? 28.911 62.251 96.531 1.00 24.10 246 LEU A C 1
ATOM 1911 O O . LEU A 1 246 ? 29.512 61.184 96.442 1.00 24.59 246 LEU A O 1
ATOM 1916 N N . PRO A 1 247 ? 28.032 62.488 97.502 1.00 23.28 247 PRO A N 1
ATOM 1917 C CA . PRO A 1 247 ? 27.804 61.462 98.520 1.00 22.63 247 PRO A CA 1
ATOM 1918 C C . PRO A 1 247 ? 27.132 60.203 98.007 1.00 22.96 247 PRO A C 1
ATOM 1919 O O . PRO A 1 247 ? 27.317 59.153 98.594 1.00 22.89 247 PRO A O 1
ATOM 1923 N N . ASN A 1 248 ? 26.332 60.305 96.946 1.00 21.87 248 ASN A N 1
ATOM 1924 C CA . ASN A 1 248 ? 25.645 59.153 96.357 1.00 21.90 248 ASN A CA 1
ATOM 1925 C C . ASN A 1 248 ? 25.814 59.235 94.824 1.00 21.81 248 ASN A C 1
ATOM 1926 O O . ASN A 1 248 ? 25.482 60.279 94.183 1.00 21.98 248 ASN A O 1
ATOM 1931 N N . MET A 1 249 ? 26.277 58.137 94.239 1.00 22.05 249 MET A N 1
ATOM 1932 C CA . MET A 1 249 ? 26.261 57.963 92.800 1.00 22.69 249 MET A CA 1
ATOM 1933 C C . MET A 1 249 ? 25.681 56.605 92.471 1.00 22.50 249 MET A C 1
ATOM 1934 O O . MET A 1 249 ? 26.298 55.547 92.819 1.00 22.21 249 MET A O 1
ATOM 1939 N N . PRO A 1 250 ? 24.552 56.586 91.742 1.00 21.42 250 PRO A N 1
ATOM 1940 C CA . PRO A 1 250 ? 23.812 57.732 91.139 1.00 23.70 250 PRO A CA 1
ATOM 1941 C C . PRO A 1 250 ? 23.042 58.531 92.166 1.00 23.03 250 PRO A C 1
ATOM 1942 O O . PRO A 1 250 ? 23.009 58.143 93.324 1.00 23.31 250 PRO A O 1
ATOM 1946 N N . THR A 1 251 ? 22.412 59.632 91.746 1.00 25.02 251 THR A N 1
ATOM 1947 C CA . THR A 1 251 ? 21.455 60.348 92.633 1.00 23.64 251 THR A CA 1
ATOM 1948 C C . THR A 1 251 ? 20.472 61.166 91.790 1.00 24.34 251 THR A C 1
ATOM 1949 O O . THR A 1 251 ? 20.847 61.733 90.744 1.00 22.85 251 THR A O 1
ATOM 1953 N N . GLU A 1 252 ? 19.219 61.230 92.252 1.00 22.58 252 GLU A N 1
ATOM 1954 C CA . GLU A 1 252 ? 18.134 61.915 91.542 1.00 24.19 252 GLU A CA 1
ATOM 1955 C C . GLU A 1 252 ? 17.285 62.707 92.533 1.00 24.27 252 GLU A C 1
ATOM 1956 O O . GLU A 1 252 ? 16.271 63.291 92.137 1.00 23.18 252 GLU A O 1
ATOM 1962 N N . GLU A 1 253 ? 17.709 62.732 93.799 1.00 22.74 253 GLU A N 1
ATOM 1963 C CA . GLU A 1 253 ? 16.866 63.257 94.887 1.00 23.34 253 GLU A CA 1
ATOM 1964 C C . GLU A 1 253 ? 17.193 64.658 95.362 1.00 23.34 253 GLU A C 1
ATOM 1965 O O . GLU A 1 253 ? 18.286 65.160 95.168 1.00 24.19 253 GLU A O 1
ATOM 1971 N N . VAL A 1 254 ? 16.198 65.326 95.939 1.00 23.98 254 VAL A N 1
ATOM 1972 C CA . VAL A 1 254 ? 16.417 66.503 96.760 1.00 25.21 254 VAL A CA 1
ATOM 1973 C C . VAL A 1 254 ? 15.756 66.168 98.101 1.00 24.02 254 VAL A C 1
ATOM 1974 O O . VAL A 1 254 ? 14.627 65.646 98.142 1.00 23.07 254 VAL A O 1
ATOM 1978 N N . PHE A 1 255 ? 16.451 66.454 99.186 1.00 23.28 255 PHE A N 1
ATOM 1979 C CA . PHE A 1 255 ? 15.977 65.931 100.458 1.00 23.92 255 PHE A CA 1
ATOM 1980 C C . PHE A 1 255 ? 16.290 66.914 101.578 1.00 23.42 255 PHE A C 1
ATOM 1981 O O . PHE A 1 255 ? 17.154 67.789 101.446 1.00 23.63 255 PHE A O 1
ATOM 1989 N N . THR A 1 256 ? 15.563 66.779 102.675 1.00 24.29 256 THR A N 1
ATOM 1990 C CA . THR A 1 256 ? 15.968 67.417 103.948 1.00 23.88 256 THR A CA 1
ATOM 1991 C C . THR A 1 256 ? 15.536 66.469 105.059 1.00 24.28 256 THR A C 1
ATOM 1992 O O . THR A 1 256 ? 15.209 65.305 104.777 1.00 24.18 256 THR A O 1
ATOM 1996 N N . ALA A 1 257 ? 15.544 66.949 106.304 1.00 23.82 257 ALA A N 1
ATOM 1997 C CA . ALA A 1 257 ? 15.044 66.235 107.469 1.00 23.69 257 ALA A CA 1
ATOM 1998 C C . ALA A 1 257 ? 13.708 66.838 107.875 1.00 23.04 257 ALA A C 1
ATOM 1999 O O . ALA A 1 257 ? 13.569 68.063 107.862 1.00 23.30 257 ALA A O 1
ATOM 2001 N N . PRO A 1 258 ? 12.738 65.987 108.272 1.00 22.43 258 PRO A N 1
ATOM 2002 C CA . PRO A 1 258 ? 11.524 66.538 108.898 1.00 22.22 258 PRO A CA 1
ATOM 2003 C C . PRO A 1 258 ? 11.839 66.919 110.349 1.00 22.95 258 PRO A C 1
ATOM 2004 O O . PRO A 1 258 ? 12.853 66.470 110.901 1.00 23.95 258 PRO A O 1
ATOM 2008 N N . ASP A 1 259 ? 10.983 67.725 110.968 1.00 23.28 259 ASP A N 1
ATOM 2009 C CA . ASP A 1 259 ? 10.971 67.907 112.408 1.00 24.46 259 ASP A CA 1
ATOM 2010 C C . ASP A 1 259 ? 10.524 66.582 113.020 1.00 24.14 259 ASP A C 1
ATOM 2011 O O . ASP A 1 259 ? 9.388 66.166 112.786 1.00 22.61 259 ASP A O 1
ATOM 2016 N N . PHE A 1 260 ? 11.377 65.944 113.820 1.00 24.29 260 PHE A N 1
ATOM 2017 C CA . PHE A 1 260 ? 11.085 64.586 114.291 1.00 25.60 260 PHE A CA 1
ATOM 2018 C C . PHE A 1 260 ? 9.924 64.530 115.273 1.00 26.57 260 PHE A C 1
ATOM 2019 O O . PHE A 1 260 ? 9.341 63.457 115.534 1.00 25.70 260 PHE A O 1
ATOM 2027 N N . ARG A 1 261 ? 9.560 65.709 115.777 1.00 26.87 261 ARG A N 1
ATOM 2028 C CA . ARG A 1 261 ? 8.433 65.821 116.700 1.00 27.50 261 ARG A CA 1
ATOM 2029 C C . ARG A 1 261 ? 7.054 66.006 116.030 1.00 27.02 261 ARG A C 1
ATOM 2030 O O . ARG A 1 261 ? 6.032 66.016 116.720 1.00 26.70 261 ARG A O 1
ATOM 2038 N N . ARG A 1 262 ? 7.017 66.127 114.701 1.00 26.09 262 ARG A N 1
ATOM 2039 C CA . ARG A 1 262 ? 5.764 66.376 114.004 1.00 25.33 262 ARG A CA 1
ATOM 2040 C C . ARG A 1 262 ? 5.470 65.382 112.883 1.00 24.24 262 ARG A C 1
ATOM 2041 O O . ARG A 1 262 ? 6.080 65.457 111.826 1.00 24.04 262 ARG A O 1
ATOM 2049 N N . ALA A 1 263 ? 4.549 64.454 113.114 1.00 22.86 263 ALA A N 1
ATOM 2050 C CA . ALA A 1 263 ? 4.193 63.505 112.085 1.00 23.17 263 ALA A CA 1
ATOM 2051 C C . ALA A 1 263 ? 2.855 62.950 112.492 1.00 23.90 263 ALA A C 1
ATOM 2052 O O . ALA A 1 263 ? 2.691 62.535 113.638 1.00 24.03 263 ALA A O 1
ATOM 2054 N N . ASP A 1 264 ? 1.897 62.981 111.566 1.00 23.50 264 ASP A N 1
ATOM 2055 C CA . ASP A 1 264 ? 0.614 62.379 111.755 1.00 23.44 264 ASP A CA 1
ATOM 2056 C C . ASP A 1 264 ? 0.130 61.837 110.428 1.00 22.99 264 ASP A C 1
ATOM 2057 O O . ASP A 1 264 ? 0.207 62.518 109.401 1.00 22.78 264 ASP A O 1
ATOM 2062 N N . GLY A 1 265 ? -0.424 60.640 110.486 1.00 22.51 265 GLY A N 1
ATOM 2063 C CA . GLY A 1 265 ? -1.104 60.041 109.362 1.00 22.34 265 GLY A CA 1
ATOM 2064 C C . GLY A 1 265 ? -0.477 58.680 109.106 1.00 22.98 265 GLY A C 1
ATOM 2065 O O . GLY A 1 265 ? 0.219 58.115 109.977 1.00 22.98 265 GLY A O 1
ATOM 2066 N N . TYR A 1 266 ? -0.690 58.163 107.904 1.00 21.82 266 TYR A N 1
ATOM 2067 C CA . TYR A 1 266 ? -0.257 56.795 107.595 1.00 21.30 266 TYR A CA 1
ATOM 2068 C C . TYR A 1 266 ? 0.364 56.800 106.193 1.00 21.79 266 TYR A C 1
ATOM 2069 O O . TYR A 1 266 ? 0.099 57.722 105.411 1.00 19.53 266 TYR A O 1
ATOM 2078 N N . VAL A 1 267 ? 1.153 55.766 105.860 1.00 22.01 267 VAL A N 1
ATOM 2079 C CA . VAL A 1 267 ? 1.895 55.785 104.570 1.00 22.90 267 VAL A CA 1
ATOM 2080 C C . VAL A 1 267 ? 2.156 54.339 104.156 1.00 24.50 267 VAL A C 1
ATOM 2081 O O . VAL A 1 267 ? 2.437 53.484 105.017 1.00 23.96 267 VAL A O 1
ATOM 2085 N N . THR A 1 268 ? 2.032 54.059 102.861 1.00 24.14 268 THR A N 1
ATOM 2086 C CA . THR A 1 268 ? 2.249 52.710 102.351 1.00 25.42 268 THR A CA 1
ATOM 2087 C C . THR A 1 268 ? 3.526 52.799 101.533 1.00 25.25 268 THR A C 1
ATOM 2088 O O . THR A 1 268 ? 3.708 53.744 100.752 1.00 23.72 268 THR A O 1
ATOM 2092 N N . SER A 1 269 ? 4.401 51.811 101.705 1.00 23.32 269 SER A N 1
ATOM 2093 C CA . SER A 1 269 ? 5.625 51.800 100.960 1.00 23.68 269 SER A CA 1
ATOM 2094 C C . SER A 1 269 ? 5.326 51.265 99.564 1.00 22.66 269 SER A C 1
ATOM 2095 O O . SER A 1 269 ? 4.448 50.432 99.392 1.00 21.52 269 SER A O 1
ATOM 2098 N N . THR A 1 270 ? 6.066 51.737 98.582 1.00 21.95 270 THR A N 1
ATOM 2099 C CA . THR A 1 270 ? 5.763 51.393 97.196 1.00 21.76 270 THR A CA 1
ATOM 2100 C C . THR A 1 270 ? 6.933 50.647 96.582 1.00 21.42 270 THR A C 1
ATOM 2101 O O . THR A 1 270 ? 6.899 50.350 95.401 1.00 20.99 270 THR A O 1
ATOM 2105 N N . LYS A 1 271 ? 7.959 50.327 97.369 1.00 22.08 271 LYS A N 1
ATOM 2106 C CA . LYS A 1 271 ? 9.076 49.466 96.868 1.00 22.94 271 LYS A CA 1
ATOM 2107 C C . LYS A 1 271 ? 9.430 48.526 98.023 1.00 23.83 271 LYS A C 1
ATOM 2108 O O . LYS A 1 271 ? 9.209 48.891 99.202 1.00 23.19 271 LYS A O 1
ATOM 2114 N N . PRO A 1 272 ? 10.004 47.353 97.698 1.00 23.96 272 PRO A N 1
ATOM 2115 C CA . PRO A 1 272 ? 10.575 46.528 98.744 1.00 23.79 272 PRO A CA 1
ATOM 2116 C C . PRO A 1 272 ? 11.786 47.233 99.335 1.00 24.11 272 PRO A C 1
ATOM 2117 O O . PRO A 1 272 ? 12.168 48.311 98.900 1.00 23.00 272 PRO A O 1
ATOM 2121 N N . LEU A 1 273 ? 12.350 46.647 100.377 1.00 23.67 273 LEU A N 1
ATOM 2122 C CA . LEU A 1 273 ? 13.475 47.259 101.076 1.00 24.82 273 LEU A CA 1
ATOM 2123 C C . LEU A 1 273 ? 14.397 46.083 101.478 1.00 24.87 273 LEU A C 1
ATOM 2124 O O . LEU A 1 273 ? 13.901 45.013 101.847 1.00 22.69 273 LEU A O 1
ATOM 2129 N N . SER A 1 274 ? 15.711 46.275 101.387 1.00 23.93 274 SER A N 1
ATOM 2130 C CA . SER A 1 274 ? 16.636 45.275 101.896 1.00 25.31 274 SER A CA 1
ATOM 2131 C C . SER A 1 274 ? 17.202 45.880 103.159 1.00 25.52 274 SER A C 1
ATOM 2132 O O . SER A 1 274 ? 17.795 46.952 103.129 1.00 27.02 274 SER A O 1
ATOM 2135 N N . TYR A 1 275 ? 16.953 45.244 104.288 1.00 25.21 275 TYR A N 1
ATOM 2136 C CA . TYR A 1 275 ? 17.461 45.766 105.550 1.00 25.22 275 TYR A CA 1
ATOM 2137 C C . TYR A 1 275 ? 18.025 44.577 106.347 1.00 24.09 275 TYR A C 1
ATOM 2138 O O . TYR A 1 275 ? 17.400 43.522 106.407 1.00 24.94 275 TYR A O 1
ATOM 2147 N N . ASN A 1 276 ? 19.197 44.726 106.946 1.00 24.95 276 ASN A N 1
ATOM 2148 C CA . ASN A 1 276 ? 19.859 43.563 107.589 1.00 26.18 276 ASN A CA 1
ATOM 2149 C C . ASN A 1 276 ? 19.891 42.311 106.711 1.00 25.80 276 ASN A C 1
ATOM 2150 O O . ASN A 1 276 ? 19.663 41.207 107.205 1.00 26.22 276 ASN A O 1
ATOM 2155 N N . GLY A 1 277 ? 20.117 42.472 105.398 1.00 25.77 277 GLY A N 1
ATOM 2156 C CA . GLY A 1 277 ? 20.283 41.314 104.534 1.00 24.22 277 GLY A CA 1
ATOM 2157 C C . GLY A 1 277 ? 19.021 40.487 104.339 1.00 24.31 277 GLY A C 1
ATOM 2158 O O . GLY A 1 277 ? 19.101 39.337 103.942 1.00 22.92 277 GLY A O 1
ATOM 2159 N N . ASN A 1 278 ? 17.848 41.093 104.591 1.00 24.15 278 ASN A N 1
ATOM 2160 C CA . ASN A 1 278 ? 16.540 40.473 104.372 1.00 24.43 278 ASN A CA 1
ATOM 2161 C C . ASN A 1 278 ? 15.683 41.386 103.486 1.00 24.73 278 ASN A C 1
ATOM 2162 O O . ASN A 1 278 ? 15.720 42.622 103.645 1.00 23.07 278 ASN A O 1
ATOM 2167 N N . ILE A 1 279 ? 14.898 40.784 102.588 1.00 23.60 279 ILE A N 1
ATOM 2168 C CA . ILE A 1 279 ? 13.972 41.562 101.765 1.00 23.69 279 ILE A CA 1
ATOM 2169 C C . ILE A 1 279 ? 12.661 41.759 102.509 1.00 23.69 279 ILE A C 1
ATOM 2170 O O . ILE A 1 279 ? 11.963 40.790 102.858 1.00 24.36 279 ILE A O 1
ATOM 2175 N N . ILE A 1 280 ? 12.316 43.011 102.742 1.00 22.89 280 ILE A N 1
ATOM 2176 C CA . ILE A 1 280 ? 11.051 43.356 103.381 1.00 22.56 280 ILE A CA 1
ATOM 2177 C C . ILE A 1 280 ? 10.057 43.918 102.331 1.00 23.64 280 ILE A C 1
ATOM 2178 O O . ILE A 1 280 ? 10.409 44.806 101.515 1.00 21.88 280 ILE A O 1
ATOM 2183 N N . GLU A 1 281 ? 8.820 43.413 102.362 1.00 22.78 281 GLU A N 1
ATOM 2184 C CA . GLU A 1 281 ? 7.815 43.762 101.353 1.00 23.57 281 GLU A CA 1
ATOM 2185 C C . GLU A 1 281 ? 6.534 44.214 102.024 1.00 23.67 281 GLU A C 1
ATOM 2186 O O . GLU A 1 281 ? 6.193 43.757 103.134 1.00 23.41 281 GLU A O 1
ATOM 2192 N N . GLY A 1 282 ? 5.856 45.135 101.356 1.00 22.83 282 GLY A N 1
ATOM 2193 C CA . GLY A 1 282 ? 4.535 45.638 101.765 1.00 24.18 282 GLY A CA 1
ATOM 2194 C C . GLY A 1 282 ? 4.533 46.412 103.053 1.00 23.53 282 GLY A C 1
ATOM 2195 O O . GLY A 1 282 ? 3.706 46.169 103.923 1.00 24.94 282 GLY A O 1
ATOM 2196 N N . ILE A 1 283 ? 5.450 47.336 103.213 1.00 22.10 283 ILE A N 1
ATOM 2197 C CA . ILE A 1 283 ? 5.605 48.020 104.492 1.00 22.62 283 ILE A CA 1
ATOM 2198 C C . ILE A 1 283 ? 4.496 49.053 104.628 1.00 23.13 283 ILE A C 1
ATOM 2199 O O . ILE A 1 283 ? 4.168 49.712 103.639 1.00 20.46 283 ILE A O 1
ATOM 2204 N N . LYS A 1 284 ? 3.884 49.174 105.830 1.00 22.30 284 LYS A N 1
ATOM 2205 C CA . LYS A 1 284 ? 2.910 50.282 106.066 1.00 23.73 284 LYS A CA 1
ATOM 2206 C C . LYS A 1 284 ? 3.245 50.832 107.438 1.00 24.10 284 LYS A C 1
ATOM 2207 O O . LYS A 1 284 ? 3.574 50.056 108.332 1.00 25.02 284 LYS A O 1
ATOM 2213 N N . VAL A 1 285 ? 3.151 52.149 107.617 1.00 23.98 285 VAL A N 1
ATOM 2214 C CA . VAL A 1 285 ? 3.527 52.792 108.853 1.00 22.51 285 VAL A CA 1
ATOM 2215 C C . VAL A 1 285 ? 2.429 53.799 109.193 1.00 24.64 285 VAL A C 1
ATOM 2216 O O . VAL A 1 285 ? 1.937 54.548 108.319 1.00 24.20 285 VAL A O 1
ATOM 2220 N N . THR A 1 286 ? 2.050 53.836 110.464 1.00 23.78 286 THR A N 1
ATOM 2221 C CA . THR A 1 286 ? 1.129 54.878 110.992 1.00 23.25 286 THR A CA 1
ATOM 2222 C C . THR A 1 286 ? 1.847 55.701 112.054 1.00 22.08 286 THR A C 1
ATOM 2223 O O . THR A 1 286 ? 2.534 55.135 112.897 1.00 20.24 286 THR A O 1
ATOM 2227 N N . PHE A 1 287 ? 1.714 57.036 111.993 1.00 23.30 287 PHE A N 1
ATOM 2228 C CA . PHE A 1 287 ? 2.408 57.936 112.900 1.00 22.69 287 PHE A CA 1
ATOM 2229 C C . PHE A 1 287 ? 1.401 58.762 113.686 1.00 23.82 287 PHE A C 1
ATOM 2230 O O . PHE A 1 287 ? 0.340 59.155 113.172 1.00 23.83 287 PHE A O 1
ATOM 2238 N N . LYS A 1 288 ? 1.780 59.121 114.894 1.00 23.15 288 LYS A N 1
ATOM 2239 C CA . LYS A 1 288 ? 0.958 60.018 115.663 1.00 24.95 288 LYS A CA 1
ATOM 2240 C C . LYS A 1 288 ? 1.899 60.832 116.554 1.00 24.39 288 LYS A C 1
ATOM 2241 O O . LYS A 1 288 ? 2.789 60.265 117.171 1.00 22.72 288 LYS A O 1
ATOM 2247 N N . ASP A 1 289 ? 1.714 62.153 116.584 1.00 25.53 289 ASP A N 1
ATOM 2248 C CA . ASP A 1 289 ? 2.514 63.040 117.434 1.00 26.28 289 ASP A CA 1
ATOM 2249 C C . ASP A 1 289 ? 3.989 62.864 117.204 1.00 26.61 289 ASP A C 1
ATOM 2250 O O . ASP A 1 289 ? 4.789 62.935 118.131 1.00 26.59 289 ASP A O 1
ATOM 2255 N N . GLY A 1 290 ? 4.364 62.662 115.942 1.00 25.17 290 GLY A N 1
ATOM 2256 C CA . GLY A 1 290 ? 5.783 62.535 115.607 1.00 25.97 290 GLY A CA 1
ATOM 2257 C C . GLY A 1 290 ? 6.345 61.123 115.646 1.00 26.29 290 GLY A C 1
ATOM 2258 O O . GLY A 1 290 ? 7.438 60.875 115.111 1.00 25.72 290 GLY A O 1
ATOM 2259 N N . GLN A 1 291 ? 5.588 60.179 116.214 1.00 25.12 291 GLN A N 1
ATOM 2260 C CA . GLN A 1 291 ? 6.079 58.797 116.462 1.00 25.52 291 GLN A CA 1
ATOM 2261 C C . GLN A 1 291 ? 5.334 57.718 115.673 1.00 25.42 291 GLN A C 1
ATOM 2262 O O . GLN A 1 291 ? 4.099 57.744 115.531 1.00 24.70 291 GLN A O 1
ATOM 2268 N N . ILE A 1 292 ? 6.091 56.719 115.235 1.00 24.09 292 ILE A N 1
ATOM 2269 C CA . ILE A 1 292 ? 5.482 55.520 114.722 1.00 23.74 292 ILE A CA 1
ATOM 2270 C C . ILE A 1 292 ? 4.688 54.805 115.818 1.00 25.33 292 ILE A C 1
ATOM 2271 O O . ILE A 1 292 ? 5.200 54.495 116.879 1.00 25.55 292 ILE A O 1
ATOM 2276 N N . VAL A 1 293 ? 3.459 54.496 115.501 1.00 25.76 293 VAL A N 1
ATOM 2277 C CA . VAL A 1 293 ? 2.524 53.970 116.456 1.00 27.65 293 VAL A CA 1
ATOM 2278 C C . VAL A 1 293 ? 2.226 52.549 115.998 1.00 28.00 293 VAL A C 1
ATOM 2279 O O . VAL A 1 293 ? 1.852 51.680 116.786 1.00 26.75 293 VAL A O 1
ATOM 2283 N N . ASP A 1 294 ? 2.447 52.286 114.710 1.00 27.21 294 ASP A N 1
ATOM 2284 C CA . ASP A 1 294 ? 2.292 50.912 114.222 1.00 27.48 294 ASP A CA 1
ATOM 2285 C C . ASP A 1 294 ? 3.179 50.783 113.005 1.00 27.56 294 ASP A C 1
ATOM 2286 O O . ASP A 1 294 ? 3.227 51.688 112.205 1.00 24.97 294 ASP A O 1
ATOM 2291 N N . ILE A 1 295 ? 3.876 49.659 112.872 1.00 27.14 295 ILE A N 1
ATOM 2292 C CA . ILE A 1 295 ? 4.553 49.367 111.621 1.00 27.92 295 ILE A CA 1
ATOM 2293 C C . ILE A 1 295 ? 4.316 47.896 111.324 1.00 27.72 295 ILE A C 1
ATOM 2294 O O . ILE A 1 295 ? 4.240 47.084 112.234 1.00 28.62 295 ILE A O 1
ATOM 2299 N N . THR A 1 296 ? 4.224 47.568 110.050 1.00 28.07 296 THR A N 1
ATOM 2300 C CA . THR A 1 296 ? 3.648 46.323 109.606 1.00 26.91 296 THR A CA 1
ATOM 2301 C C . THR A 1 296 ? 4.303 46.047 108.237 1.00 27.61 296 THR A C 1
ATOM 2302 O O . THR A 1 296 ? 4.671 46.994 107.522 1.00 25.02 296 THR A O 1
ATOM 2306 N N . ALA A 1 297 ? 4.489 44.772 107.891 1.00 26.61 297 ALA A N 1
ATOM 2307 C CA . ALA A 1 297 ? 4.984 44.421 106.577 1.00 26.86 297 ALA A CA 1
ATOM 2308 C C . ALA A 1 297 ? 4.395 43.079 106.176 1.00 28.06 297 ALA A C 1
ATOM 2309 O O . ALA A 1 297 ? 4.173 42.198 107.041 1.00 27.40 297 ALA A O 1
ATOM 2311 N N . GLU A 1 298 ? 4.125 42.905 104.892 1.00 27.94 298 GLU A N 1
ATOM 2312 C CA . GLU A 1 298 ? 3.634 41.617 104.410 1.00 30.05 298 GLU A CA 1
ATOM 2313 C C . GLU A 1 298 ? 4.742 40.544 104.545 1.00 29.83 298 GLU A C 1
ATOM 2314 O O . GLU A 1 298 ? 4.458 39.387 104.802 1.00 30.51 298 GLU A O 1
ATOM 2320 N N . LYS A 1 299 ? 5.997 40.944 104.402 1.00 29.58 299 LYS A N 1
ATOM 2321 C CA . LYS A 1 299 ? 7.105 40.034 104.548 1.00 30.30 299 LYS A CA 1
ATOM 2322 C C . LYS A 1 299 ? 8.162 40.773 105.309 1.00 30.31 299 LYS A C 1
ATOM 2323 O O . LYS A 1 299 ? 8.525 41.857 104.889 1.00 29.77 299 LYS A O 1
ATOM 2329 N N . GLY A 1 300 ? 8.662 40.220 106.406 1.00 29.49 300 GLY A N 1
ATOM 2330 C CA . GLY A 1 300 ? 9.685 40.913 107.185 1.00 31.75 300 GLY A CA 1
ATOM 2331 C C . GLY A 1 300 ? 9.104 41.737 108.330 1.00 32.61 300 GLY A C 1
ATOM 2332 O O . GLY A 1 300 ? 9.749 42.655 108.863 1.00 32.13 300 GLY A O 1
ATOM 2333 N N . ASP A 1 301 ? 7.884 41.410 108.717 1.00 33.34 301 ASP A N 1
ATOM 2334 C CA . ASP A 1 301 ? 7.166 42.226 109.679 1.00 35.06 301 ASP A CA 1
ATOM 2335 C C . ASP A 1 301 ? 7.988 42.334 110.989 1.00 36.40 301 ASP A C 1
ATOM 2336 O O . ASP A 1 301 ? 8.033 43.420 111.599 1.00 36.72 301 ASP A O 1
ATOM 2341 N N . GLN A 1 302 ? 8.707 41.263 111.368 1.00 37.40 302 GLN A N 1
ATOM 2342 C CA . GLN A 1 302 ? 9.381 41.225 112.693 1.00 38.79 302 GLN A CA 1
ATOM 2343 C C . GLN A 1 302 ? 10.618 42.039 112.672 1.00 37.72 302 GLN A C 1
ATOM 2344 O O . GLN A 1 302 ? 10.930 42.719 113.643 1.00 37.24 302 GLN A O 1
ATOM 2350 N N . VAL A 1 303 ? 11.353 41.916 111.576 1.00 37.51 303 VAL A N 1
ATOM 2351 C CA . VAL A 1 303 ? 12.532 42.728 111.348 1.00 37.45 303 VAL A CA 1
ATOM 2352 C C . VAL A 1 303 ? 12.214 44.210 111.458 1.00 37.31 303 VAL A C 1
ATOM 2353 O O . VAL A 1 303 ? 13.016 44.957 112.034 1.00 37.79 303 VAL A O 1
ATOM 2357 N N . MET A 1 304 ? 11.078 44.643 110.896 1.00 36.47 304 MET A N 1
ATOM 2358 C CA . MET A 1 304 ? 10.637 46.064 110.998 1.00 36.44 304 MET A CA 1
ATOM 2359 C C . MET A 1 304 ? 10.240 46.486 112.424 1.00 36.23 304 MET A C 1
ATOM 2360 O O . MET A 1 304 ? 10.693 47.504 112.926 1.00 35.67 304 MET A O 1
ATOM 2365 N N . LYS A 1 305 ? 9.382 45.691 113.050 1.00 36.24 305 LYS A N 1
ATOM 2366 C CA . LYS A 1 305 ? 9.044 45.908 114.448 1.00 36.64 305 LYS A CA 1
ATOM 2367 C C . LYS A 1 305 ? 10.302 45.979 115.346 1.00 36.23 305 LYS A C 1
ATOM 2368 O O . LYS A 1 305 ? 10.375 46.877 116.179 1.00 36.50 305 LYS A O 1
ATOM 2374 N N . ASP A 1 306 ? 11.300 45.113 115.117 1.00 35.73 306 ASP A N 1
ATOM 2375 C CA . ASP A 1 306 ? 12.549 45.115 115.906 1.00 35.58 306 ASP A CA 1
ATOM 2376 C C . ASP A 1 306 ? 13.388 46.353 115.619 1.00 35.03 306 ASP A C 1
ATOM 2377 O O . ASP A 1 306 ? 14.061 46.918 116.510 1.00 34.59 306 ASP A O 1
ATOM 2382 N N . LEU A 1 307 ? 13.407 46.737 114.345 1.00 32.28 307 LEU A N 1
ATOM 2383 C CA . LEU A 1 307 ? 14.075 47.973 113.965 1.00 31.56 307 LEU A CA 1
ATOM 2384 C C . LEU A 1 307 ? 13.497 49.148 114.753 1.00 30.42 307 LEU A C 1
ATOM 2385 O O . LEU A 1 307 ? 14.218 49.922 115.407 1.00 30.18 307 LEU A O 1
ATOM 2390 N N . VAL A 1 308 ? 12.189 49.295 114.658 1.00 30.02 308 VAL A N 1
ATOM 2391 C CA . VAL A 1 308 ? 11.549 50.489 115.163 1.00 30.12 308 VAL A CA 1
ATOM 2392 C C . VAL A 1 308 ? 11.552 50.533 116.703 1.00 32.89 308 VAL A C 1
ATOM 2393 O O . VAL A 1 308 ? 11.881 51.562 117.314 1.00 31.86 308 VAL A O 1
ATOM 2397 N N . PHE A 1 309 ? 11.204 49.397 117.304 1.00 34.51 309 PHE A N 1
ATOM 2398 C CA . PHE A 1 309 ? 10.935 49.353 118.754 1.00 36.71 309 PHE A CA 1
ATOM 2399 C C . PHE A 1 309 ? 12.148 48.940 119.592 1.00 37.22 309 PHE A C 1
ATOM 2400 O O . PHE A 1 309 ? 12.167 49.163 120.784 1.00 38.80 309 PHE A O 1
ATOM 2408 N N . GLU A 1 310 ? 13.183 48.390 118.978 1.00 37.80 310 GLU A N 1
ATOM 2409 C CA . GLU A 1 310 ? 14.373 48.033 119.753 1.00 38.61 310 GLU A CA 1
ATOM 2410 C C . GLU A 1 310 ? 15.490 49.060 119.684 1.00 36.41 310 GLU A C 1
ATOM 2411 O O . GLU A 1 310 ? 16.542 48.849 120.256 1.00 36.75 310 GLU A O 1
ATOM 2417 N N . ASN A 1 311 ? 15.296 50.162 118.966 1.00 34.32 311 ASN A N 1
ATOM 2418 C CA . ASN A 1 311 ? 16.407 51.090 118.789 1.00 33.55 311 ASN A CA 1
ATOM 2419 C C . ASN A 1 311 ? 15.979 52.496 119.151 1.00 32.49 311 ASN A C 1
ATOM 2420 O O . ASN A 1 311 ? 14.935 52.968 118.682 1.00 31.65 311 ASN A O 1
ATOM 2425 N N . ALA A 1 312 ? 16.777 53.175 119.964 1.00 31.25 312 ALA A N 1
ATOM 2426 C CA . ALA A 1 312 ? 16.437 54.530 120.356 1.00 30.67 312 ALA A CA 1
ATOM 2427 C C . ALA A 1 312 ? 16.411 55.435 119.099 1.00 30.59 312 ALA A C 1
ATOM 2428 O O . ALA A 1 312 ? 17.242 55.283 118.192 1.00 29.52 312 ALA A O 1
ATOM 2430 N N . GLY A 1 313 ? 15.460 56.365 119.076 1.00 29.99 313 GLY A N 1
ATOM 2431 C CA . GLY A 1 313 ? 15.275 57.298 117.964 1.00 29.24 313 GLY A CA 1
ATOM 2432 C C . GLY A 1 313 ? 14.526 56.677 116.790 1.00 29.01 313 GLY A C 1
ATOM 2433 O O . GLY A 1 313 ? 14.178 57.382 115.833 1.00 28.38 313 GLY A O 1
ATOM 2434 N N . ALA A 1 314 ? 14.277 55.370 116.856 1.00 27.97 314 ALA A N 1
ATOM 2435 C CA . ALA A 1 314 ? 13.783 54.646 115.678 1.00 27.89 314 ALA A CA 1
ATOM 2436 C C . ALA A 1 314 ? 12.272 54.740 115.491 1.00 27.18 314 ALA A C 1
ATOM 2437 O O . ALA A 1 314 ? 11.701 54.104 114.589 1.00 26.61 314 ALA A O 1
ATOM 2439 N N . ARG A 1 315 ? 11.615 55.466 116.387 1.00 25.57 315 ARG A N 1
ATOM 2440 C CA . ARG A 1 315 ? 10.195 55.694 116.235 1.00 27.01 315 ARG A CA 1
ATOM 2441 C C . ARG A 1 315 ? 9.945 57.005 115.518 1.00 26.42 315 ARG A C 1
ATOM 2442 O O . ARG A 1 315 ? 8.793 57.385 115.341 1.00 26.79 315 ARG A O 1
ATOM 2450 N N . ALA A 1 316 ? 11.021 57.673 115.082 1.00 25.35 316 ALA A N 1
ATOM 2451 C CA . ALA A 1 316 ? 10.868 58.958 114.425 1.00 25.25 316 ALA A CA 1
ATOM 2452 C C . ALA A 1 316 ? 11.685 59.001 113.171 1.00 24.82 316 ALA A C 1
ATOM 2453 O O . ALA A 1 316 ? 12.513 58.099 112.943 1.00 24.45 316 ALA A O 1
ATOM 2455 N N . LEU A 1 317 ? 11.413 60.025 112.340 1.00 23.18 317 LEU A N 1
ATOM 2456 C CA . LEU A 1 317 ? 12.026 60.174 110.985 1.00 23.39 317 LEU A CA 1
ATOM 2457 C C . LEU A 1 317 ? 13.193 61.143 110.931 1.00 23.57 317 LEU A C 1
ATOM 2458 O O . LEU A 1 317 ? 13.195 62.181 111.621 1.00 24.90 317 LEU A O 1
ATOM 2463 N N . GLY A 1 318 ? 14.182 60.835 110.098 1.00 23.26 318 GLY A N 1
ATOM 2464 C CA . GLY A 1 318 ? 15.308 61.733 109.951 1.00 22.44 318 GLY A CA 1
ATOM 2465 C C . GLY A 1 318 ? 15.464 62.239 108.541 1.00 22.49 318 GLY A C 1
ATOM 2466 O O . GLY A 1 318 ? 16.313 63.092 108.281 1.00 23.20 318 GLY A O 1
ATOM 2467 N N . GLU A 1 319 ? 14.681 61.747 107.587 1.00 22.45 319 GLU A N 1
ATOM 2468 C CA . GLU A 1 319 ? 14.836 62.291 106.233 1.00 20.31 319 GLU A CA 1
ATOM 2469 C C . GLU A 1 319 ? 13.561 62.276 105.469 1.00 20.23 319 GLU A C 1
ATOM 2470 O O . GLU A 1 319 ? 12.762 61.348 105.626 1.00 19.02 319 GLU A O 1
ATOM 2476 N N . CYS A 1 320 ? 13.369 63.302 104.640 1.00 20.00 320 CYS A N 1
ATOM 2477 C CA . CYS A 1 320 ? 12.254 63.303 103.684 1.00 21.54 320 CYS A CA 1
ATOM 2478 C C . CYS A 1 320 ? 12.807 63.795 102.314 1.00 20.63 320 CYS A C 1
ATOM 2479 O O . CYS A 1 320 ? 13.373 64.897 102.183 1.00 21.31 320 CYS A O 1
ATOM 2482 N N . ALA A 1 321 ? 12.701 62.928 101.312 1.00 20.37 321 ALA A N 1
ATOM 2483 C CA . ALA A 1 321 ? 13.371 63.185 100.049 1.00 20.01 321 ALA A CA 1
ATOM 2484 C C . ALA A 1 321 ? 12.385 63.088 98.923 1.00 19.54 321 ALA A C 1
ATOM 2485 O O . ALA A 1 321 ? 11.501 62.213 98.939 1.00 18.55 321 ALA A O 1
ATOM 2487 N N . LEU A 1 322 ? 12.614 63.909 97.901 1.00 18.86 322 LEU A N 1
ATOM 2488 C CA . LEU A 1 322 ? 11.745 63.962 96.737 1.00 19.34 322 LEU A CA 1
ATOM 2489 C C . LEU A 1 322 ? 12.489 63.557 95.458 1.00 19.73 322 LEU A C 1
ATOM 2490 O O . LEU A 1 322 ? 13.578 64.094 95.166 1.00 20.69 322 LEU A O 1
ATOM 2495 N N . VAL A 1 323 ? 11.876 62.651 94.707 1.00 19.82 323 VAL A N 1
ATOM 2496 C CA . VAL A 1 323 ? 12.377 62.202 93.397 1.00 21.43 323 VAL A CA 1
ATOM 2497 C C . VAL A 1 323 ? 11.178 62.125 92.445 1.00 22.15 323 VAL A C 1
ATOM 2498 O O . VAL A 1 323 ? 10.198 61.410 92.680 1.00 21.64 323 VAL A O 1
ATOM 2502 N N . PRO A 1 324 ? 11.252 62.840 91.333 1.00 22.56 324 PRO A N 1
ATOM 2503 C CA . PRO A 1 324 ? 10.089 62.821 90.469 1.00 23.14 324 PRO A CA 1
ATOM 2504 C C . PRO A 1 324 ? 9.887 61.474 89.785 1.00 24.26 324 PRO A C 1
ATOM 2505 O O . PRO A 1 324 ? 10.873 60.803 89.385 1.00 25.29 324 PRO A O 1
ATOM 2509 N N . ASP A 1 325 ? 8.632 61.037 89.681 1.00 22.87 325 ASP A N 1
ATOM 2510 C CA . ASP A 1 325 ? 8.373 59.750 89.107 1.00 24.38 325 ASP A CA 1
ATOM 2511 C C . ASP A 1 325 ? 8.862 59.591 87.657 1.00 24.98 325 ASP A C 1
ATOM 2512 O O . ASP A 1 325 ? 9.222 58.477 87.223 1.00 24.88 325 ASP A O 1
ATOM 2517 N N . PRO A 1 326 ? 8.869 60.688 86.894 1.00 26.27 326 PRO A N 1
ATOM 2518 C CA . PRO A 1 326 ? 9.433 60.582 85.529 1.00 28.20 326 PRO A CA 1
ATOM 2519 C C . PRO A 1 326 ? 10.970 60.523 85.434 1.00 28.77 326 PRO A C 1
ATOM 2520 O O . PRO A 1 326 ? 11.508 60.423 84.322 1.00 28.90 326 PRO A O 1
ATOM 2524 N N . SER A 1 327 ? 11.700 60.609 86.535 1.00 27.77 327 SER A N 1
ATOM 2525 C CA . SER A 1 327 ? 13.148 6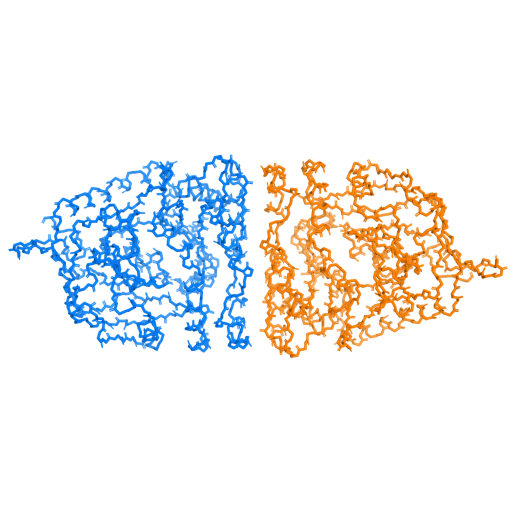0.534 86.389 1.00 26.26 327 SER A CA 1
ATOM 2526 C C . SER A 1 327 ? 13.655 59.121 85.983 1.00 25.97 327 SER A C 1
ATOM 2527 O O . SER A 1 327 ? 12.927 58.115 86.011 1.00 24.69 327 SER A O 1
ATOM 2530 N N . PRO A 1 328 ? 14.905 59.055 85.529 1.00 25.98 328 PRO A N 1
ATOM 2531 C CA . PRO A 1 328 ? 15.273 57.911 84.716 1.00 25.73 328 PRO A CA 1
ATOM 2532 C C . PRO A 1 328 ? 15.264 56.594 85.442 1.00 24.21 328 PRO A C 1
ATOM 2533 O O . PRO A 1 328 ? 14.902 55.598 84.853 1.00 24.07 328 PRO A O 1
ATOM 2537 N N . ILE A 1 329 ? 15.678 56.540 86.702 1.00 23.26 329 ILE A N 1
ATOM 2538 C CA . ILE A 1 329 ? 15.694 55.243 87.372 1.00 22.17 329 ILE A CA 1
ATOM 2539 C C . ILE A 1 329 ? 14.251 54.779 87.660 1.00 22.48 329 ILE A C 1
ATOM 2540 O O . ILE A 1 329 ? 13.914 53.610 87.530 1.00 23.56 329 ILE A O 1
ATOM 2545 N N . SER A 1 330 ? 13.389 55.712 88.006 1.00 21.74 330 SER A N 1
ATOM 2546 C CA . SER A 1 330 ? 11.977 55.380 88.161 1.00 22.86 330 SER A CA 1
ATOM 2547 C C . SER A 1 330 ? 11.387 54.822 86.841 1.00 22.61 330 SER A C 1
ATOM 2548 O O . SER A 1 330 ? 10.766 53.745 86.805 1.00 20.32 330 SER A O 1
ATOM 2551 N N . GLN A 1 331 ? 11.624 55.554 85.754 1.00 23.37 331 GLN A N 1
ATOM 2552 C CA . GLN A 1 331 ? 11.136 55.175 84.413 1.00 24.57 331 GLN A CA 1
ATOM 2553 C C . GLN A 1 331 ? 11.684 53.897 83.850 1.00 24.26 331 GLN A C 1
ATOM 2554 O O . GLN A 1 331 ? 11.128 53.354 82.895 1.00 23.37 331 GLN A O 1
ATOM 2560 N N . SER A 1 332 ? 12.768 53.385 84.430 1.00 23.41 332 SER A N 1
ATOM 2561 C CA . SER A 1 332 ? 13.370 52.189 83.874 1.00 23.23 332 SER A CA 1
ATOM 2562 C C . SER A 1 332 ? 12.478 50.980 84.133 1.00 22.95 332 SER A C 1
ATOM 2563 O O . SER A 1 332 ? 12.641 49.926 83.512 1.00 22.29 332 SER A O 1
ATOM 2566 N N . GLY A 1 333 ? 11.546 51.103 85.071 1.00 22.86 333 GLY A N 1
ATOM 2567 C CA . GLY A 1 333 ? 10.698 49.975 85.371 1.00 23.23 333 GLY A CA 1
ATOM 2568 C C . GLY A 1 333 ? 11.361 48.911 86.244 1.00 23.58 333 GLY A C 1
ATOM 2569 O O . GLY A 1 333 ? 10.743 47.911 86.574 1.00 23.93 333 GLY A O 1
ATOM 2570 N N . ILE A 1 334 ? 12.619 49.115 86.629 1.00 22.04 334 ILE A N 1
ATOM 2571 C CA . ILE A 1 334 ? 13.347 48.106 87.422 1.00 20.24 334 ILE A CA 1
ATOM 2572 C C . ILE A 1 334 ? 13.217 48.362 88.930 1.00 20.64 334 ILE A C 1
ATOM 2573 O O . ILE A 1 334 ? 13.408 49.478 89.369 1.00 20.23 334 ILE A O 1
ATOM 2578 N N . THR A 1 335 ? 12.908 47.313 89.707 1.00 20.32 335 THR A N 1
ATOM 2579 C CA . THR A 1 335 ? 13.036 47.360 91.144 1.00 22.00 335 THR A CA 1
ATOM 2580 C C . THR A 1 335 ? 14.374 46.742 91.515 1.00 21.15 335 THR A C 1
ATOM 2581 O O . THR A 1 335 ? 14.674 45.607 91.154 1.00 20.19 335 THR A O 1
ATOM 2585 N N . PHE A 1 336 ? 15.196 47.499 92.218 1.00 20.61 336 PHE A N 1
ATOM 2586 C CA . PHE A 1 336 ? 16.554 47.045 92.392 1.00 21.06 336 PHE A CA 1
ATOM 2587 C C . PHE A 1 336 ? 16.738 46.254 93.698 1.00 21.54 336 PHE A C 1
ATOM 2588 O O . PHE A 1 336 ? 17.770 45.601 93.881 1.00 21.94 336 PHE A O 1
ATOM 2596 N N . PHE A 1 337 ? 15.753 46.340 94.602 1.00 21.93 337 PHE A N 1
ATOM 2597 C CA . PHE A 1 337 ? 15.923 45.810 95.952 1.00 21.90 337 PHE A CA 1
ATOM 2598 C C . PHE A 1 337 ? 17.249 46.281 96.558 1.00 22.38 337 PHE A C 1
ATOM 2599 O O . PHE A 1 337 ? 18.005 45.499 97.167 1.00 22.66 337 PHE A O 1
ATOM 2607 N N . ASN A 1 338 ? 17.523 47.548 96.407 1.00 21.47 338 ASN A N 1
ATOM 2608 C CA . ASN A 1 338 ? 18.807 48.063 96.848 1.00 22.50 338 ASN A CA 1
ATOM 2609 C C . ASN A 1 338 ? 18.540 49.512 97.196 1.00 21.70 338 ASN A C 1
ATOM 2610 O O . ASN A 1 338 ? 17.894 50.225 96.429 1.00 21.23 338 ASN A O 1
ATOM 2615 N N . THR A 1 339 ? 19.032 49.971 98.342 1.00 21.14 339 THR A N 1
ATOM 2616 C CA . THR A 1 339 ? 18.625 51.265 98.808 1.00 20.71 339 THR A CA 1
ATOM 2617 C C . THR A 1 339 ? 19.131 52.435 97.930 1.00 21.24 339 THR A C 1
ATOM 2618 O O . THR A 1 339 ? 18.365 53.309 97.568 1.00 20.37 339 THR A O 1
ATOM 2622 N N . LEU A 1 340 ? 20.421 52.459 97.587 1.00 20.42 340 LEU A N 1
ATOM 2623 C CA . LEU A 1 340 ? 20.944 53.528 96.716 1.00 20.80 340 LEU A CA 1
ATOM 2624 C C . LEU A 1 340 ? 20.143 53.716 95.414 1.00 19.55 340 LEU A C 1
ATOM 2625 O O . LEU A 1 340 ? 19.825 54.836 95.023 1.00 21.83 340 LEU A O 1
ATOM 2630 N N . PHE A 1 341 ? 19.824 52.632 94.742 1.00 18.61 341 PHE A N 1
ATOM 2631 C CA . PHE A 1 341 ? 19.064 52.742 93.476 1.00 19.84 341 PHE A CA 1
ATOM 2632 C C . PHE A 1 341 ? 17.594 53.026 93.679 1.00 19.56 341 PHE A C 1
ATOM 2633 O O . PHE A 1 341 ? 17.039 53.926 93.034 1.00 20.09 341 PHE A O 1
ATOM 2641 N N . ASP A 1 342 ? 16.964 52.271 94.568 1.00 19.29 342 ASP A N 1
ATOM 2642 C CA . ASP A 1 342 ? 15.509 52.438 94.742 1.00 22.21 342 ASP A CA 1
ATOM 2643 C C . ASP A 1 342 ? 15.200 53.837 95.332 1.00 22.43 342 ASP A C 1
ATOM 2644 O O . ASP A 1 342 ? 14.220 54.502 94.909 1.00 23.12 342 ASP A O 1
ATOM 2649 N N . ASP A 1 343 ? 16.051 54.316 96.243 1.00 23.73 343 ASP A N 1
ATOM 2650 C CA . ASP A 1 343 ? 15.937 55.687 96.761 1.00 24.14 343 ASP A CA 1
ATOM 2651 C C . ASP A 1 343 ? 15.858 56.664 95.635 1.00 23.62 343 ASP A C 1
ATOM 2652 O O . ASP A 1 343 ? 15.199 57.673 95.756 1.00 24.44 343 ASP A O 1
ATOM 2657 N N . ASN A 1 344 ? 16.562 56.390 94.544 1.00 23.26 344 ASN A N 1
ATOM 2658 C CA . ASN A 1 344 ? 16.649 57.334 93.470 1.00 23.05 344 ASN A CA 1
ATOM 2659 C C . ASN A 1 344 ? 15.701 57.073 92.345 1.00 22.73 344 ASN A C 1
ATOM 2660 O O . ASN A 1 344 ? 15.795 57.670 91.247 1.00 22.10 344 ASN A O 1
ATOM 2665 N N . ALA A 1 345 ? 14.772 56.170 92.658 1.00 21.96 345 ALA A N 1
ATOM 2666 C CA . ALA A 1 345 ? 13.569 55.963 91.845 1.00 22.69 345 ALA A CA 1
ATOM 2667 C C . ALA A 1 345 ? 12.292 56.537 92.497 1.00 21.96 345 ALA A C 1
ATOM 2668 O O . ALA A 1 345 ? 11.255 56.620 91.839 1.00 23.28 345 ALA A O 1
ATOM 2670 N N . SER A 1 346 ? 12.341 56.930 93.765 1.00 21.53 346 SER A N 1
ATOM 2671 C CA . SER A 1 346 ? 11.074 57.149 94.481 1.00 20.38 346 SER A CA 1
ATOM 2672 C C . SER A 1 346 ? 11.272 58.090 95.680 1.00 20.10 346 SER A C 1
ATOM 2673 O O . SER A 1 346 ? 12.316 58.042 96.343 1.00 19.79 346 SER A O 1
ATOM 2676 N N . ASN A 1 347 ? 10.281 58.932 95.983 1.00 18.90 347 ASN A N 1
ATOM 2677 C CA . ASN A 1 347 ? 10.291 59.666 97.261 1.00 18.52 347 ASN A CA 1
ATOM 2678 C C . ASN A 1 347 ? 10.585 58.652 98.351 1.00 18.42 347 ASN A C 1
ATOM 2679 O O . ASN A 1 347 ? 10.073 57.525 98.325 1.00 18.83 347 ASN A O 1
ATOM 2684 N N . HIS A 1 348 ? 11.381 59.055 99.319 1.00 18.37 348 HIS A N 1
ATOM 2685 C CA . HIS A 1 348 ? 11.624 58.159 100.416 1.00 19.94 348 HIS A CA 1
ATOM 2686 C C . HIS A 1 348 ? 11.640 58.924 101.744 1.00 20.45 348 HIS A C 1
ATOM 2687 O O . HIS A 1 348 ? 11.715 60.154 101.774 1.00 20.68 348 HIS A O 1
ATOM 2694 N N . LEU A 1 349 ? 11.559 58.153 102.827 1.00 20.35 349 LEU A N 1
ATOM 2695 C CA . LEU A 1 349 ? 11.621 58.651 104.185 1.00 20.59 349 LEU A CA 1
ATOM 2696 C C . LEU A 1 349 ? 12.623 57.761 104.937 1.00 20.28 349 LEU A C 1
ATOM 2697 O O . LEU A 1 349 ? 12.658 56.548 104.697 1.00 22.37 349 LEU A O 1
ATOM 2702 N N . ALA A 1 350 ? 13.382 58.364 105.850 1.00 20.39 350 ALA A N 1
ATOM 2703 C CA . ALA A 1 350 ? 14.315 57.617 106.669 1.00 21.76 350 ALA A CA 1
ATOM 2704 C C . ALA A 1 350 ? 13.875 57.480 108.119 1.00 22.33 350 ALA A C 1
ATOM 2705 O O . ALA A 1 350 ? 13.708 58.481 108.832 1.00 21.35 350 ALA A O 1
ATOM 2707 N N . ILE A 1 351 ? 13.706 56.225 108.545 1.00 24.10 351 ILE A N 1
ATOM 2708 C CA . ILE A 1 351 ? 13.597 55.898 109.966 1.00 24.66 351 ILE A CA 1
ATOM 2709 C C . ILE A 1 351 ? 14.951 56.131 110.622 1.00 24.91 351 ILE A C 1
ATOM 2710 O O . ILE A 1 351 ? 15.971 55.619 110.162 1.00 24.70 351 ILE A O 1
ATOM 2715 N N . GLY A 1 352 ? 14.975 56.934 111.672 1.00 24.45 352 GLY A N 1
ATOM 2716 C CA . GLY A 1 352 ? 16.224 57.177 112.410 1.00 24.18 352 GLY A CA 1
ATOM 2717 C C . GLY A 1 352 ? 16.873 58.534 112.179 1.00 25.25 352 GLY A C 1
ATOM 2718 O O . GLY A 1 352 ? 16.202 59.579 112.067 1.00 25.82 352 GLY A O 1
ATOM 2719 N N . ALA A 1 353 ? 18.187 58.519 112.070 1.00 25.23 353 ALA A N 1
ATOM 2720 C CA . ALA A 1 353 ? 19.001 59.747 112.117 1.00 26.30 353 ALA A CA 1
ATOM 2721 C C . ALA A 1 353 ? 18.837 60.728 110.971 1.00 27.25 353 ALA A C 1
ATOM 2722 O O . ALA A 1 353 ? 18.898 60.354 109.784 1.00 28.16 353 ALA A O 1
ATOM 2724 N N . ALA A 1 354 ? 18.675 61.997 111.337 1.00 26.24 354 ALA A N 1
ATOM 2725 C CA . ALA A 1 354 ? 18.795 63.106 110.408 1.00 26.94 354 ALA A CA 1
ATOM 2726 C C . ALA A 1 354 ? 20.260 63.380 110.085 1.00 28.58 354 ALA A C 1
ATOM 2727 O O . ALA A 1 354 ? 21.099 63.227 110.966 1.00 28.70 354 ALA A O 1
ATOM 2729 N N . TYR A 1 355 ? 20.561 63.789 108.845 1.00 28.78 355 TYR A N 1
ATOM 2730 C CA . TYR A 1 355 ? 21.909 64.334 108.519 1.00 30.91 355 TYR A CA 1
ATOM 2731 C C . TYR A 1 355 ? 22.051 65.683 109.187 1.00 31.79 355 TYR A C 1
ATOM 2732 O O . TYR A 1 355 ? 21.156 66.518 109.090 1.00 32.38 355 TYR A O 1
ATOM 2741 N N . ALA A 1 356 ? 23.173 65.913 109.859 1.00 32.43 356 ALA A N 1
ATOM 2742 C CA . ALA A 1 356 ? 23.387 67.202 110.543 1.00 32.86 356 ALA A CA 1
ATOM 2743 C C . ALA A 1 356 ? 23.231 68.381 109.577 1.00 33.24 356 ALA A C 1
ATOM 2744 O O . ALA A 1 356 ? 22.815 69.478 109.971 1.00 33.82 356 ALA A O 1
ATOM 2746 N N . THR A 1 357 ? 23.556 68.149 108.307 1.00 32.08 357 THR A N 1
ATOM 2747 C CA . THR A 1 357 ? 23.585 69.224 107.302 1.00 31.16 357 THR A CA 1
ATOM 2748 C C . THR A 1 357 ? 22.169 69.653 106.833 1.00 31.12 357 THR A C 1
ATOM 2749 O O . THR A 1 357 ? 22.012 70.643 106.104 1.00 30.65 357 THR A O 1
ATOM 2753 N N . SER A 1 358 ? 21.146 68.934 107.305 1.00 30.04 358 SER A N 1
ATOM 2754 C CA . SER A 1 358 ? 19.740 69.225 106.976 1.00 30.38 358 SER A CA 1
ATOM 2755 C C . SER A 1 358 ? 19.176 70.438 107.748 1.00 30.52 358 SER A C 1
ATOM 2756 O O . SER A 1 358 ? 18.064 70.880 107.495 1.00 29.73 358 SER A O 1
ATOM 2759 N N . VAL A 1 359 ? 19.954 70.987 108.681 1.00 31.15 359 VAL A N 1
ATOM 2760 C CA . VAL A 1 359 ? 19.620 72.307 109.241 1.00 30.90 359 VAL A CA 1
ATOM 2761 C C . VAL A 1 359 ? 20.793 73.318 109.059 1.00 31.90 359 VAL A C 1
ATOM 2762 O O . VAL A 1 359 ? 21.956 72.933 108.988 1.00 32.17 359 VAL A O 1
ATOM 2766 N N . VAL A 1 360 ? 20.474 74.595 108.945 1.00 32.41 360 VAL A N 1
ATOM 2767 C CA . VAL A 1 360 ? 21.487 75.644 108.800 1.00 34.38 360 VAL A CA 1
ATOM 2768 C C . VAL A 1 360 ? 22.486 75.544 109.944 1.00 34.93 360 VAL A C 1
ATOM 2769 O O . VAL A 1 360 ? 22.105 75.379 111.112 1.00 34.64 360 VAL A O 1
ATOM 2773 N N . ASP A 1 361 ? 23.763 75.560 109.596 1.00 36.70 361 ASP A N 1
ATOM 2774 C CA . ASP A 1 361 ? 24.856 75.388 110.578 1.00 37.50 361 ASP A CA 1
ATOM 2775 C C . ASP A 1 361 ? 24.807 74.124 111.423 1.00 37.82 361 ASP A C 1
ATOM 2776 O O . ASP A 1 361 ? 25.356 74.102 112.527 1.00 37.30 361 ASP A O 1
ATOM 2781 N N . GLY A 1 362 ? 24.174 73.075 110.906 1.00 36.09 362 GLY A N 1
ATOM 2782 C CA . GLY A 1 362 ? 24.003 71.871 111.679 1.00 36.53 362 GLY A CA 1
ATOM 2783 C C . GLY A 1 362 ? 25.308 71.100 111.825 1.00 37.05 362 GLY A C 1
ATOM 2784 O O . GLY A 1 362 ? 25.471 70.352 112.797 1.00 35.30 362 GLY A O 1
ATOM 2785 N N . ALA A 1 363 ? 26.214 71.273 110.860 1.00 37.39 363 ALA A N 1
ATOM 2786 C CA . ALA A 1 363 ? 27.466 70.518 110.844 1.00 39.60 363 ALA A CA 1
ATOM 2787 C C . ALA A 1 363 ? 28.370 70.932 112.000 1.00 40.49 363 ALA A C 1
ATOM 2788 O O . ALA A 1 363 ? 29.320 70.236 112.317 1.00 41.33 363 ALA A O 1
ATOM 2790 N N . GLU A 1 364 ? 28.071 72.065 112.637 1.00 41.57 364 GLU A N 1
ATOM 2791 C CA . GLU A 1 364 ? 28.816 72.472 113.842 1.00 42.27 364 GLU A CA 1
ATOM 2792 C C . GLU A 1 364 ? 27.984 72.446 115.111 1.00 42.12 364 GLU A C 1
ATOM 2793 O O . GLU A 1 364 ? 28.410 72.982 116.139 1.00 42.30 364 GLU A O 1
ATOM 2799 N N . MET A 1 365 ? 26.811 71.816 115.064 1.00 40.98 365 MET A N 1
ATOM 2800 C CA . MET A 1 365 ? 25.978 71.727 116.265 1.00 39.91 365 MET A CA 1
ATOM 2801 C C . MET A 1 365 ? 26.347 70.496 117.054 1.00 39.52 365 MET A C 1
ATOM 2802 O O . MET A 1 365 ? 26.807 69.511 116.487 1.00 38.69 365 MET A O 1
ATOM 2807 N N . SER A 1 366 ? 26.134 70.532 118.364 1.00 38.73 366 SER A N 1
ATOM 2808 C CA . SER A 1 366 ? 26.286 69.326 119.156 1.00 38.31 366 SER A CA 1
ATOM 2809 C C . SER A 1 366 ? 25.062 68.443 118.942 1.00 38.81 366 SER A C 1
ATOM 2810 O O . SER A 1 366 ? 24.063 68.877 118.345 1.00 38.94 366 SER A O 1
ATOM 2813 N N . GLU A 1 367 ? 25.112 67.224 119.470 1.00 38.57 367 GLU A N 1
ATOM 2814 C CA . GLU A 1 367 ? 23.940 66.340 119.461 1.00 38.73 367 GLU A CA 1
ATOM 2815 C C . GLU A 1 367 ? 22.705 66.973 120.117 1.00 39.07 367 GLU A C 1
ATOM 2816 O O . GLU A 1 367 ? 21.583 66.835 119.609 1.00 37.09 367 GLU A O 1
ATOM 2822 N N . GLU A 1 368 ? 22.935 67.666 121.238 1.00 38.81 368 GLU A N 1
ATOM 2823 C CA . GLU A 1 368 ? 21.873 68.367 121.955 1.00 39.05 368 GLU A CA 1
ATOM 2824 C C . GLU A 1 368 ? 21.253 69.462 121.087 1.00 37.75 368 GLU A C 1
ATOM 2825 O O . GLU A 1 368 ? 20.028 69.528 120.946 1.00 38.17 368 GLU A O 1
ATOM 2831 N N . GLU A 1 369 ? 22.075 70.299 120.466 1.00 36.22 369 GLU A N 1
ATOM 2832 C CA . GLU A 1 369 ? 21.543 71.336 119.563 1.00 35.81 369 GLU A CA 1
ATOM 2833 C C . GLU A 1 369 ? 20.726 70.773 118.383 1.00 34.82 369 GLU A C 1
ATOM 2834 O O . GLU A 1 369 ? 19.665 71.301 118.027 1.00 33.31 369 GLU A O 1
ATOM 2840 N N . LEU A 1 370 ? 21.260 69.727 117.747 1.00 33.89 370 LEU A N 1
ATOM 2841 C CA . LEU A 1 370 ? 20.594 69.134 116.595 1.00 32.73 370 LEU A CA 1
ATOM 2842 C C . LEU A 1 370 ? 19.236 68.685 117.079 1.00 32.15 370 LEU A C 1
ATOM 2843 O O . LEU A 1 370 ? 18.238 68.910 116.405 1.00 31.37 370 LEU A O 1
ATOM 2848 N N . GLU A 1 371 ? 19.191 68.009 118.221 1.00 31.44 371 GLU A N 1
ATOM 2849 C CA . GLU A 1 371 ? 17.903 67.435 118.645 1.00 32.46 371 GLU A CA 1
ATOM 2850 C C . GLU A 1 371 ? 16.899 68.552 119.006 1.00 32.35 371 GLU A C 1
ATOM 2851 O O . GLU A 1 371 ? 15.702 68.454 118.710 1.00 30.42 371 GLU A O 1
ATOM 2857 N N . ALA A 1 372 ? 17.418 69.641 119.579 1.00 32.10 372 ALA A N 1
ATOM 2858 C CA . ALA A 1 372 ? 16.586 70.789 119.939 1.00 32.01 372 ALA A CA 1
ATOM 2859 C C . ALA A 1 372 ? 16.078 71.432 118.656 1.00 31.92 372 ALA A C 1
ATOM 2860 O O . ALA A 1 372 ? 15.000 71.989 118.623 1.00 31.16 372 ALA A O 1
ATOM 2862 N N . ALA A 1 373 ? 16.884 71.351 117.595 1.00 31.68 373 ALA A N 1
ATOM 2863 C CA . ALA A 1 373 ? 16.522 71.957 116.330 1.00 31.66 373 ALA A CA 1
ATOM 2864 C C . ALA A 1 373 ? 15.505 71.111 115.571 1.00 30.78 373 ALA A C 1
ATOM 2865 O O . ALA A 1 373 ? 15.033 71.525 114.548 1.00 31.89 373 ALA A O 1
ATOM 2867 N N . GLY A 1 374 ? 15.178 69.926 116.074 1.00 31.75 374 GLY A N 1
ATOM 2868 C CA . GLY A 1 374 ? 14.153 69.064 115.451 1.00 30.26 374 GLY A CA 1
ATOM 2869 C C . GLY A 1 374 ? 14.672 67.935 114.575 1.00 30.91 374 GLY A C 1
ATOM 2870 O O . GLY A 1 374 ? 13.883 67.298 113.858 1.00 30.52 374 GLY A O 1
ATOM 2871 N N . LEU A 1 375 ? 15.989 67.683 114.643 1.00 29.58 375 LEU A N 1
ATOM 2872 C CA . LEU A 1 375 ? 16.630 66.644 113.852 1.00 29.48 375 LEU A CA 1
ATOM 2873 C C . LEU A 1 375 ? 16.836 65.410 114.722 1.00 29.38 375 LEU A C 1
ATOM 2874 O O . LEU A 1 375 ? 17.568 65.465 115.730 1.00 28.32 375 LEU A O 1
ATOM 2879 N N . ASN A 1 376 ? 16.212 64.318 114.307 1.00 26.93 376 ASN A N 1
ATOM 2880 C CA . ASN A 1 376 ? 16.217 63.073 115.079 1.00 27.78 376 ASN A CA 1
ATOM 2881 C C . ASN A 1 376 ? 17.622 62.533 115.259 1.00 27.79 376 ASN A C 1
ATOM 2882 O O . ASN A 1 376 ? 18.404 62.489 114.302 1.00 26.43 376 ASN A O 1
ATOM 2887 N N . ARG A 1 377 ? 17.926 62.082 116.475 1.00 28.65 377 ARG A N 1
ATOM 2888 C CA . ARG A 1 377 ? 19.151 61.326 116.737 1.00 28.88 377 ARG A CA 1
ATOM 2889 C C . ARG A 1 377 ? 18.889 59.820 116.880 1.00 29.40 377 ARG A C 1
ATOM 2890 O O . ARG A 1 377 ? 17.923 59.393 117.512 1.00 28.24 377 ARG A O 1
ATOM 2898 N N . SER A 1 378 ? 19.742 59.013 116.251 1.00 28.53 378 SER A N 1
ATOM 2899 C CA . SER A 1 378 ? 19.542 57.590 116.264 1.00 29.04 378 SER A CA 1
ATOM 2900 C C . SER A 1 378 ? 20.812 56.899 115.805 1.00 29.20 378 SER A C 1
ATOM 2901 O O . SER A 1 378 ? 21.572 57.458 115.011 1.00 28.75 378 SER A O 1
ATOM 2904 N N . ASP A 1 379 ? 21.022 55.672 116.264 1.00 28.64 379 ASP A N 1
ATOM 2905 C CA . ASP A 1 379 ? 22.094 54.868 115.688 1.00 30.56 379 ASP A CA 1
ATOM 2906 C C . ASP A 1 379 ? 21.746 54.207 114.347 1.00 31.33 379 ASP A C 1
ATOM 2907 O O . ASP A 1 379 ? 22.625 53.626 113.715 1.00 32.75 379 ASP A O 1
ATOM 2912 N N . VAL A 1 380 ? 20.494 54.304 113.901 1.00 31.42 380 VAL A N 1
ATOM 2913 C CA . VAL A 1 380 ? 20.083 53.710 112.616 1.00 30.81 380 VAL A CA 1
ATOM 2914 C C . VAL A 1 380 ? 19.586 54.784 111.629 1.00 30.26 380 VAL A C 1
ATOM 2915 O O . VAL A 1 380 ? 19.197 55.878 112.030 1.00 29.59 380 VAL A O 1
ATOM 2919 N N . HIS A 1 381 ? 19.600 54.455 110.342 1.00 28.62 381 HIS A N 1
ATOM 2920 C CA . HIS A 1 381 ? 19.077 55.336 109.310 1.00 27.04 381 HIS A CA 1
ATOM 2921 C C . HIS A 1 381 ? 18.629 54.396 108.228 1.00 25.77 381 HIS A C 1
ATOM 2922 O O . HIS A 1 381 ? 19.452 53.876 107.479 1.00 25.20 381 HIS A O 1
ATOM 2929 N N . VAL A 1 382 ? 17.339 54.104 108.192 1.00 22.97 382 VAL A N 1
ATOM 2930 C CA . VAL A 1 382 ? 16.815 53.127 107.238 1.00 22.70 382 VAL A CA 1
ATOM 2931 C C . VAL A 1 382 ? 15.757 53.824 106.324 1.00 22.99 382 VAL A C 1
ATOM 2932 O O . VAL A 1 382 ? 14.693 54.228 106.797 1.00 21.23 382 VAL A O 1
ATOM 2936 N N . ASP A 1 383 ? 16.069 53.922 105.030 1.00 22.40 383 ASP A N 1
ATOM 2937 C CA . ASP A 1 383 ? 15.193 54.549 104.059 1.00 23.30 383 ASP A CA 1
ATOM 2938 C C . ASP A 1 383 ? 14.186 53.555 103.617 1.00 22.61 383 ASP A C 1
ATOM 2939 O O . ASP A 1 383 ? 14.535 52.409 103.390 1.00 21.60 383 ASP A O 1
ATOM 2944 N N . PHE A 1 384 ? 12.937 54.001 103.454 1.00 21.60 384 PHE A N 1
ATOM 2945 C CA . PHE A 1 384 ? 11.950 53.227 102.744 1.00 22.06 384 PHE A CA 1
ATOM 2946 C C . PHE A 1 384 ? 11.231 54.133 101.751 1.00 21.82 384 PHE A C 1
ATOM 2947 O O . PHE A 1 384 ? 11.213 55.354 101.901 1.00 20.98 384 PHE A O 1
ATOM 2955 N N . MET A 1 385 ? 10.712 53.548 100.682 1.00 21.65 385 MET A N 1
ATOM 2956 C CA . MET A 1 385 ? 10.224 54.374 99.576 1.00 21.94 385 MET A CA 1
ATOM 2957 C C . MET A 1 385 ? 8.715 54.406 99.524 1.00 21.07 385 MET A C 1
ATOM 2958 O O . MET A 1 385 ? 8.033 53.368 99.775 1.00 21.77 385 MET A O 1
ATOM 2963 N N . ILE A 1 386 ? 8.194 55.558 99.129 1.00 21.21 386 ILE A N 1
ATOM 2964 C CA . ILE A 1 386 ? 6.769 55.827 99.223 1.00 20.37 386 ILE A CA 1
ATOM 2965 C C . ILE A 1 386 ? 6.167 56.507 97.979 1.00 21.55 386 ILE A C 1
ATOM 2966 O O . ILE A 1 386 ? 4.950 56.711 97.915 1.00 21.33 386 ILE A O 1
ATOM 2971 N N . GLY A 1 387 ? 7.018 56.860 97.008 1.00 20.72 387 GLY A N 1
ATOM 2972 C CA . GLY A 1 387 ? 6.580 57.621 95.827 1.00 19.97 387 GLY A CA 1
ATOM 2973 C C . GLY A 1 387 ? 5.920 56.732 94.764 1.00 21.39 387 GLY A C 1
ATOM 2974 O O . GLY A 1 387 ? 6.053 55.502 94.766 1.00 19.72 387 GLY A O 1
ATOM 2975 N N . SER A 1 388 ? 5.180 57.367 93.857 1.00 21.08 388 SER A N 1
ATOM 2976 C CA . SER A 1 388 ? 4.528 56.651 92.764 1.00 22.03 388 SER A CA 1
ATOM 2977 C C . SER A 1 388 ? 3.988 57.711 91.808 1.00 21.56 388 SER A C 1
ATOM 2978 O O . SER A 1 388 ? 3.999 58.945 92.093 1.00 20.63 388 SER A O 1
ATOM 2981 N N . ASN A 1 389 ? 3.424 57.222 90.712 1.00 23.94 389 ASN A N 1
ATOM 2982 C CA . ASN A 1 389 ? 2.848 58.132 89.752 1.00 24.70 389 ASN A CA 1
ATOM 2983 C C . ASN A 1 389 ? 1.465 58.591 90.166 1.00 26.78 389 ASN A C 1
ATOM 2984 O O . ASN A 1 389 ? 0.799 59.267 89.385 1.00 24.86 389 ASN A O 1
ATOM 2989 N N . GLN A 1 390 ? 1.018 58.173 91.360 1.00 27.17 390 GLN A N 1
ATOM 2990 C CA . GLN A 1 390 ? -0.281 58.614 91.908 1.00 29.43 390 GLN A CA 1
ATOM 2991 C C . GLN A 1 390 ? -0.153 59.558 93.115 1.00 28.50 390 GLN A C 1
ATOM 2992 O O . GLN A 1 390 ? -1.169 59.951 93.691 1.00 29.66 390 GLN A O 1
ATOM 2998 N N . MET A 1 391 ? 1.069 59.880 93.522 1.00 26.03 391 MET A N 1
ATOM 2999 C CA . MET A 1 391 ? 1.294 60.724 94.709 1.00 23.94 391 MET A CA 1
ATOM 3000 C C . MET A 1 391 ? 1.237 62.215 94.444 1.00 25.01 391 MET A C 1
ATOM 3001 O O . MET A 1 391 ? 1.933 62.753 93.523 1.00 22.67 391 MET A O 1
ATOM 3006 N N . ASP A 1 392 ? 0.408 62.882 95.255 1.00 24.43 392 ASP A N 1
ATOM 3007 C CA . ASP A 1 392 ? 0.390 64.330 95.347 1.00 24.57 392 ASP A CA 1
ATOM 3008 C C . ASP A 1 392 ? 1.048 64.712 96.633 1.00 23.67 392 ASP A C 1
ATOM 3009 O O . ASP A 1 392 ? 0.851 64.041 97.647 1.00 24.12 392 ASP A O 1
ATOM 3014 N N . ILE A 1 393 ? 1.770 65.831 96.625 1.00 22.43 393 ILE A N 1
ATOM 3015 C CA . ILE A 1 393 ? 2.344 66.411 97.847 1.00 22.48 393 ILE A CA 1
ATOM 3016 C C . ILE A 1 393 ? 2.065 67.917 97.839 1.00 23.66 393 ILE A C 1
ATOM 3017 O O . ILE A 1 393 ? 2.318 68.608 96.824 1.00 23.76 393 ILE A O 1
ATOM 3022 N N . ASP A 1 394 ? 1.539 68.445 98.938 1.00 24.16 394 ASP A N 1
ATOM 3023 C CA . ASP A 1 394 ? 1.538 69.882 99.131 1.00 25.25 394 ASP A CA 1
ATOM 3024 C C . ASP A 1 394 ? 2.616 70.294 100.090 1.00 25.91 394 ASP A C 1
ATOM 3025 O O . ASP A 1 394 ? 2.840 69.629 101.100 1.00 26.37 394 ASP A O 1
ATOM 3030 N N . GLY A 1 395 ? 3.249 71.427 99.799 1.00 24.98 395 GLY A N 1
ATOM 3031 C CA . GLY A 1 395 ? 3.974 72.189 100.817 1.00 25.59 395 GLY A CA 1
ATOM 3032 C C . GLY A 1 395 ? 2.962 73.026 101.622 1.00 26.39 395 GLY A C 1
ATOM 3033 O O . GLY A 1 395 ? 1.997 73.548 101.066 1.00 26.01 395 GLY A O 1
ATOM 3034 N N . ILE A 1 396 ? 3.195 73.169 102.930 1.00 25.51 396 ILE A N 1
ATOM 3035 C CA . ILE A 1 396 ? 2.277 73.854 103.816 1.00 25.55 396 ILE A CA 1
ATOM 3036 C C . ILE A 1 396 ? 3.048 75.009 104.403 1.00 26.79 396 ILE A C 1
ATOM 3037 O O . ILE A 1 396 ? 4.061 74.806 105.061 1.00 26.24 396 ILE A O 1
ATOM 3042 N N . ARG A 1 397 ? 2.593 76.231 104.134 1.00 28.86 397 ARG A N 1
ATOM 3043 C CA . ARG A 1 397 ? 3.335 77.403 104.628 1.00 30.77 397 ARG A CA 1
ATOM 3044 C C . ARG A 1 397 ? 2.994 77.642 106.070 1.00 31.86 397 ARG A C 1
ATOM 3045 O O . ARG A 1 397 ? 2.053 77.050 106.613 1.00 30.16 397 ARG A O 1
ATOM 3053 N N . GLU A 1 398 ? 3.741 78.563 106.661 1.00 33.83 398 GLU A N 1
ATOM 3054 C CA . GLU A 1 398 ? 3.660 78.841 108.067 1.00 37.09 398 GLU A CA 1
ATOM 3055 C C . GLU A 1 398 ? 2.264 79.357 108.425 1.00 37.68 398 GLU A C 1
ATOM 3056 O O . GLU A 1 398 ? 1.760 79.097 109.509 1.00 37.97 398 GLU A O 1
ATOM 3062 N N . ASP A 1 399 ? 1.640 80.053 107.480 1.00 38.13 399 ASP A N 1
ATOM 3063 C CA . ASP A 1 399 ? 0.305 80.576 107.648 1.00 39.65 399 ASP A CA 1
ATOM 3064 C C . ASP A 1 399 ? -0.730 79.632 107.029 1.00 39.18 399 ASP A C 1
ATOM 3065 O O . ASP A 1 399 ? -1.830 80.063 106.693 1.00 39.75 399 ASP A O 1
ATOM 3070 N N . GLY A 1 400 ? -0.371 78.363 106.838 1.00 37.10 400 GLY A N 1
ATOM 3071 C CA . GLY A 1 400 ? -1.362 77.342 106.488 1.00 35.15 400 GLY A CA 1
ATOM 3072 C C . GLY A 1 400 ? -1.683 77.155 105.011 1.00 33.89 400 GLY A C 1
ATOM 3073 O O . GLY A 1 400 ? -2.348 76.181 104.638 1.00 32.70 400 GLY A O 1
ATOM 3074 N N . THR A 1 401 ? -1.224 78.071 104.164 1.00 32.66 401 THR A N 1
ATOM 3075 C CA . THR A 1 401 ? -1.439 77.934 102.734 1.00 33.36 401 THR A CA 1
ATOM 3076 C C . THR A 1 401 ? -0.893 76.602 102.207 1.00 31.68 401 THR A C 1
ATOM 3077 O O . THR A 1 401 ? 0.230 76.267 102.478 1.00 30.32 401 THR A O 1
ATOM 3081 N N . ARG A 1 402 ? -1.715 75.883 101.448 1.00 30.13 402 ARG A N 1
ATOM 3082 C CA . ARG A 1 402 ? -1.336 74.634 100.801 1.00 30.39 402 ARG A CA 1
ATOM 3083 C C . ARG A 1 402 ? -0.845 74.943 99.395 1.00 29.84 402 ARG A C 1
ATOM 3084 O O . ARG A 1 402 ? -1.612 75.459 98.588 1.00 28.11 402 ARG A O 1
ATOM 3092 N N . VAL A 1 403 ? 0.410 74.601 99.094 1.00 29.00 403 VAL A N 1
ATOM 3093 C CA . VAL A 1 403 ? 1.021 74.929 97.792 1.00 27.13 403 VAL A CA 1
ATOM 3094 C C . VAL A 1 403 ? 1.290 73.621 97.034 1.00 27.05 403 VAL A C 1
ATOM 3095 O O . VAL A 1 403 ? 2.026 72.771 97.523 1.00 26.79 403 VAL A O 1
ATOM 3099 N N . PRO A 1 404 ? 0.691 73.433 95.852 1.00 26.90 404 PRO A N 1
ATOM 3100 C CA . PRO A 1 404 ? 0.955 72.155 95.167 1.00 27.52 404 PRO A CA 1
ATOM 3101 C C . PRO A 1 404 ? 2.466 71.962 94.902 1.00 27.82 404 PRO A C 1
ATOM 3102 O O . PRO A 1 404 ? 3.133 72.885 94.429 1.00 26.02 404 PRO A O 1
ATOM 3106 N N . LEU A 1 405 ? 3.012 70.797 95.274 1.00 26.96 405 LEU A N 1
ATOM 3107 C CA . LEU A 1 405 ? 4.457 70.540 95.148 1.00 26.92 405 LEU A CA 1
ATOM 3108 C C . LEU A 1 405 ? 4.700 69.397 94.189 1.00 26.17 405 LEU A C 1
ATOM 3109 O O . LEU A 1 405 ? 5.481 69.512 93.235 1.00 26.15 405 LEU A O 1
ATOM 3114 N N . PHE A 1 406 ? 4.039 68.270 94.450 1.00 23.74 406 PHE A N 1
ATOM 3115 C CA . PHE A 1 406 ? 4.017 67.226 93.464 1.00 23.62 406 PHE A CA 1
ATOM 3116 C C . PHE A 1 406 ? 2.585 66.975 93.070 1.00 23.77 406 PHE A C 1
ATOM 3117 O O . PHE A 1 406 ? 1.674 67.013 93.912 1.00 23.92 406 PHE A O 1
ATOM 3125 N N . ARG A 1 407 ? 2.397 66.605 91.807 1.00 22.31 407 ARG A N 1
ATOM 3126 C CA . ARG A 1 407 ? 1.137 66.097 91.364 1.00 22.66 407 ARG A CA 1
ATOM 3127 C C . ARG A 1 407 ? 1.430 64.924 90.518 1.00 24.00 407 ARG A C 1
ATOM 3128 O O . ARG A 1 407 ? 2.201 65.028 89.545 1.00 22.55 407 ARG A O 1
ATOM 3136 N N . ASN A 1 408 ? 0.781 63.812 90.844 1.00 24.30 408 ASN A N 1
ATOM 3137 C CA . ASN A 1 408 ? 0.965 62.563 90.106 1.00 25.78 408 ASN A CA 1
ATOM 3138 C C . ASN A 1 408 ? 2.441 62.199 90.050 1.00 24.53 408 ASN A C 1
ATOM 3139 O O . ASN A 1 408 ? 2.910 61.678 89.043 1.00 23.98 408 ASN A O 1
ATOM 3144 N N . GLY A 1 409 ? 3.173 62.567 91.084 1.00 22.83 409 GLY A N 1
ATOM 3145 C CA . GLY A 1 409 ? 4.542 62.104 91.240 1.00 23.32 409 GLY A CA 1
ATOM 3146 C C . GLY A 1 409 ? 5.557 62.970 90.519 1.00 23.24 409 GLY A C 1
ATOM 3147 O O . GLY A 1 409 ? 6.722 62.573 90.378 1.00 22.59 409 GLY A O 1
ATOM 3148 N N . ASN A 1 410 ? 5.129 64.159 90.069 1.00 23.26 410 ASN A N 1
ATOM 3149 C CA . ASN A 1 410 ? 6.067 65.085 89.421 1.00 23.71 410 ASN A CA 1
ATOM 3150 C C . ASN A 1 410 ? 5.866 66.479 89.946 1.00 25.07 410 ASN A C 1
ATOM 3151 O O . ASN A 1 410 ? 4.776 66.821 90.453 1.00 25.93 410 ASN A O 1
ATOM 3156 N N . TRP A 1 411 ? 6.915 67.286 89.854 1.00 25.63 411 TRP A N 1
ATOM 3157 C CA . TRP A 1 411 ? 6.851 68.665 90.289 1.00 27.78 411 TRP A CA 1
ATOM 3158 C C . TRP A 1 411 ? 5.557 69.329 89.739 1.00 29.33 411 TRP A C 1
ATOM 3159 O O . TRP A 1 411 ? 5.189 69.133 88.568 1.00 28.73 411 TRP A O 1
ATOM 3170 N N . ALA A 1 412 ? 4.861 70.058 90.599 1.00 30.87 412 ALA A N 1
ATOM 3171 C CA . ALA A 1 412 ? 3.543 70.609 90.242 1.00 34.02 412 ALA A CA 1
ATOM 3172 C C . ALA A 1 412 ? 3.569 71.801 89.291 1.00 36.68 412 ALA A C 1
ATOM 3173 O O . ALA A 1 412 ? 2.698 71.888 88.408 1.00 36.46 412 ALA A O 1
ATOM 3175 N N . ASN A 1 413 ? 4.486 72.747 89.544 1.00 39.25 413 ASN A N 1
ATOM 3176 C CA . ASN A 1 413 ? 4.444 74.115 88.922 1.00 43.39 413 ASN A CA 1
ATOM 3177 C C . ASN A 1 413 ? 3.254 75.028 89.229 1.00 43.92 413 ASN A C 1
ATOM 3178 O O . ASN A 1 413 ? 2.287 74.608 89.873 1.00 46.14 413 ASN A O 1
ATOM 3183 N N . MET B 1 1 ? 39.784 19.970 81.885 1.00 36.29 1 MET B N 1
ATOM 3184 C CA . MET B 1 1 ? 40.387 18.938 80.998 1.00 36.20 1 MET B CA 1
ATOM 3185 C C . MET B 1 1 ? 41.666 18.224 81.517 1.00 35.76 1 MET B C 1
ATOM 3186 O O . MET B 1 1 ? 41.866 17.018 81.282 1.00 35.92 1 MET B O 1
ATOM 3191 N N . VAL B 1 2 ? 42.552 18.971 82.171 1.00 34.59 2 VAL B N 1
ATOM 3192 C CA . VAL B 1 2 ? 43.851 18.428 82.586 1.00 34.90 2 VAL B CA 1
ATOM 3193 C C . VAL B 1 2 ? 43.737 18.055 84.048 1.00 34.28 2 VAL B C 1
ATOM 3194 O O . VAL B 1 2 ? 44.653 17.495 84.616 1.00 33.94 2 VAL B O 1
ATOM 3198 N N . LEU B 1 3 ? 42.550 18.306 84.589 1.00 34.02 3 LEU B N 1
ATOM 3199 C CA . LE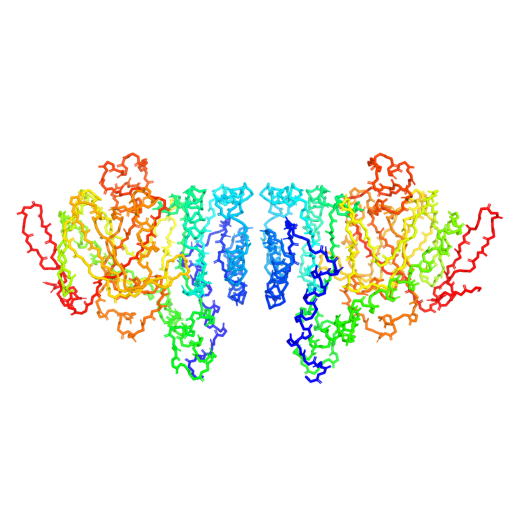U B 1 3 ? 42.262 18.283 85.992 1.00 36.00 3 LEU B CA 1
ATOM 3200 C C . LEU B 1 3 ? 40.878 17.605 86.144 1.00 34.18 3 LEU B C 1
ATOM 3201 O O . LEU B 1 3 ? 39.917 18.144 85.633 1.00 34.98 3 LEU B O 1
ATOM 3206 N N . PRO B 1 4 ? 40.753 16.502 86.894 1.00 33.33 4 PRO B N 1
ATOM 3207 C CA . PRO B 1 4 ? 39.379 15.987 87.035 1.00 33.48 4 PRO B CA 1
ATOM 3208 C C . PRO B 1 4 ? 38.539 16.631 88.165 1.00 33.20 4 PRO B C 1
ATOM 3209 O O . PRO B 1 4 ? 39.082 16.885 89.271 1.00 31.50 4 PRO B O 1
ATOM 3213 N N . ASN B 1 5 ? 37.231 16.815 87.901 1.00 32.47 5 ASN B N 1
ATOM 3214 C CA . ASN B 1 5 ? 36.216 17.148 88.953 1.00 32.44 5 ASN B CA 1
ATOM 3215 C C . ASN B 1 5 ? 36.666 18.287 89.836 1.00 31.75 5 ASN B C 1
ATOM 3216 O O . ASN B 1 5 ? 36.805 18.106 91.045 1.00 31.01 5 ASN B O 1
ATOM 3221 N N . PHE B 1 6 ? 36.893 19.452 89.241 1.00 31.74 6 PHE B N 1
ATOM 3222 C CA . PHE B 1 6 ? 37.506 20.566 89.987 1.00 31.69 6 PHE B CA 1
ATOM 3223 C C . PHE B 1 6 ? 36.696 20.978 91.196 1.00 31.67 6 PHE B C 1
ATOM 3224 O O . PHE B 1 6 ? 37.231 21.077 92.293 1.00 30.77 6 PHE B O 1
ATOM 3232 N N . LYS B 1 7 ? 35.415 21.260 90.994 1.00 31.74 7 LYS B N 1
ATOM 3233 C CA . LYS B 1 7 ? 34.597 21.745 92.098 1.00 31.69 7 LYS B CA 1
ATOM 3234 C C . LYS B 1 7 ? 34.576 20.756 93.248 1.00 29.95 7 LYS B C 1
ATOM 3235 O O . LYS B 1 7 ? 34.672 21.166 94.386 1.00 27.73 7 LYS B O 1
ATOM 3241 N N . GLU B 1 8 ? 34.446 19.463 92.954 1.00 28.07 8 GLU B N 1
ATOM 3242 C CA . GLU B 1 8 ? 34.368 18.453 94.021 1.00 28.77 8 GLU B CA 1
ATOM 3243 C C . GLU B 1 8 ? 35.698 18.358 94.785 1.00 27.28 8 GLU B C 1
ATOM 3244 O O . GLU B 1 8 ? 35.741 18.251 96.015 1.00 25.62 8 GLU B O 1
ATOM 3250 N N . ASN B 1 9 ? 36.776 18.375 94.026 1.00 25.54 9 ASN B N 1
ATOM 3251 C CA . ASN B 1 9 ? 38.114 18.276 94.592 1.00 24.77 9 ASN B CA 1
ATOM 3252 C C . ASN B 1 9 ? 38.508 19.540 95.321 1.00 23.22 9 ASN B C 1
ATOM 3253 O O . ASN B 1 9 ? 39.166 19.462 96.362 1.00 22.95 9 ASN B O 1
ATOM 3258 N N . LEU B 1 10 ? 38.090 20.700 94.814 1.00 23.05 10 LEU B N 1
ATOM 3259 C CA . LEU B 1 10 ? 38.265 21.957 95.572 1.00 22.97 10 LEU B CA 1
ATOM 3260 C C . LEU B 1 10 ? 37.564 21.875 96.961 1.00 23.77 10 LEU B C 1
ATOM 3261 O O . LEU B 1 10 ? 38.122 22.321 97.981 1.00 22.71 10 LEU B O 1
ATOM 3266 N N . GLU B 1 11 ? 36.337 21.338 96.997 1.00 23.13 11 GLU B N 1
ATOM 3267 C CA . GLU B 1 11 ? 35.653 21.140 98.291 1.00 24.70 11 GLU B CA 1
ATOM 3268 C C . GLU B 1 11 ? 36.378 20.135 99.203 1.00 24.69 11 GLU B C 1
ATOM 3269 O O . GLU B 1 11 ? 36.512 20.319 100.447 1.00 24.12 11 GLU B O 1
ATOM 3275 N N . LYS B 1 12 ? 36.805 19.028 98.604 1.00 24.24 12 LYS B N 1
ATOM 3276 C CA . LYS B 1 12 ? 37.543 18.018 99.341 1.00 24.78 12 LYS B CA 1
ATOM 3277 C C . LYS B 1 12 ? 38.824 18.581 99.940 1.00 22.95 12 LYS B C 1
ATOM 3278 O O . LYS B 1 12 ? 39.199 18.265 101.090 1.00 23.34 12 LYS B O 1
ATOM 3284 N N . TYR B 1 13 ? 39.499 19.401 99.145 1.00 21.89 13 TYR B N 1
ATOM 3285 C CA . TYR B 1 13 ? 40.702 20.102 99.573 1.00 21.10 13 TYR B CA 1
ATOM 3286 C C . TYR B 1 13 ? 40.386 21.047 100.754 1.00 20.88 13 TYR B C 1
ATOM 3287 O O . TYR B 1 13 ? 41.047 20.994 101.785 1.00 20.22 13 TYR B O 1
ATOM 3296 N N . ALA B 1 14 ? 39.380 21.897 100.591 1.00 20.80 14 ALA B N 1
ATOM 3297 C CA . ALA B 1 14 ? 38.980 22.791 101.639 1.00 22.65 14 ALA B CA 1
ATOM 3298 C C . ALA B 1 14 ? 38.700 21.986 102.933 1.00 23.59 14 ALA B C 1
ATOM 3299 O O . ALA B 1 14 ? 39.201 22.328 104.003 1.00 23.95 14 ALA B O 1
ATOM 3301 N N . LYS B 1 15 ? 37.929 20.907 102.848 1.00 24.62 15 LYS B N 1
ATOM 3302 C CA . LYS B 1 15 ? 37.628 20.127 104.065 1.00 26.63 15 LYS B CA 1
ATOM 3303 C C . LYS B 1 15 ? 38.858 19.515 104.723 1.00 25.75 15 LYS B C 1
ATOM 3304 O O . LYS B 1 15 ? 38.963 19.508 105.937 1.00 26.17 15 LYS B O 1
ATOM 3310 N N . LEU B 1 16 ? 39.793 19.038 103.917 1.00 25.19 16 LEU B N 1
ATOM 3311 C CA . LEU B 1 16 ? 41.093 18.545 104.405 1.00 26.08 16 LEU B CA 1
ATOM 3312 C C . LEU B 1 16 ? 41.952 19.598 105.155 1.00 25.81 16 LEU B C 1
ATOM 3313 O O . LEU B 1 16 ? 42.518 19.328 106.248 1.00 25.46 16 LEU B O 1
ATOM 3318 N N . LEU B 1 17 ? 42.043 20.787 104.590 1.00 24.00 17 LEU B N 1
ATOM 3319 C CA . LEU B 1 17 ? 42.755 21.897 105.224 1.00 23.72 17 LEU B CA 1
ATOM 3320 C C . LEU B 1 17 ? 42.143 22.173 106.609 1.00 23.87 17 LEU B C 1
ATOM 3321 O O . LEU B 1 17 ? 42.846 22.402 107.615 1.00 24.99 17 LEU B O 1
ATOM 3326 N N . VAL B 1 18 ? 40.830 22.155 106.671 1.00 22.53 18 VAL B N 1
ATOM 3327 C CA . VAL B 1 18 ? 40.152 22.472 107.929 1.00 24.27 18 VAL B CA 1
ATOM 3328 C C . VAL B 1 18 ? 40.171 21.295 108.936 1.00 23.52 18 VAL B C 1
ATOM 3329 O O . VAL B 1 18 ? 40.478 21.468 110.113 1.00 23.49 18 VAL B O 1
ATOM 3333 N N . ALA B 1 19 ? 39.805 20.118 108.467 1.00 24.06 19 ALA B N 1
ATOM 3334 C CA . ALA B 1 19 ? 39.701 18.961 109.361 1.00 25.30 19 ALA B CA 1
ATOM 3335 C C . ALA B 1 19 ? 41.065 18.367 109.787 1.00 26.41 19 ALA B C 1
ATOM 3336 O O . ALA B 1 19 ? 41.235 17.947 110.934 1.00 27.94 19 ALA B O 1
ATOM 3338 N N . ASN B 1 20 ? 42.046 18.382 108.900 1.00 25.87 20 ASN B N 1
ATOM 3339 C CA . ASN B 1 20 ? 43.299 17.662 109.137 1.00 25.88 20 ASN B CA 1
ATOM 3340 C C . ASN B 1 20 ? 44.497 18.602 109.152 1.00 24.77 20 ASN B C 1
ATOM 3341 O O . ASN B 1 20 ? 45.480 18.370 109.846 1.00 24.55 20 ASN B O 1
ATOM 3346 N N . GLY B 1 21 ? 44.436 19.708 108.408 1.00 23.31 21 GLY B N 1
ATOM 3347 C CA . GLY B 1 21 ? 45.532 20.673 108.498 1.00 21.92 21 GLY B CA 1
ATOM 3348 C C . GLY B 1 21 ? 45.446 21.454 109.805 1.00 23.35 21 GLY B C 1
ATOM 3349 O O . GLY B 1 21 ? 46.320 21.326 110.700 1.00 23.27 21 GLY B O 1
ATOM 3350 N N . ILE B 1 22 ? 44.379 22.236 109.957 1.00 23.27 22 ILE B N 1
ATOM 3351 C CA . ILE B 1 22 ? 44.205 22.998 111.160 1.00 25.93 22 ILE B CA 1
ATOM 3352 C C . ILE B 1 22 ? 43.490 22.238 112.300 1.00 27.12 22 ILE B C 1
ATOM 3353 O O . ILE B 1 22 ? 43.593 22.642 113.476 1.00 28.86 22 ILE B O 1
ATOM 3358 N N . ASN B 1 23 ? 42.759 21.188 111.946 1.00 27.00 23 ASN B N 1
ATOM 3359 C CA . ASN B 1 23 ? 41.988 20.392 112.907 1.00 28.07 23 ASN B CA 1
ATOM 3360 C C . ASN B 1 23 ? 41.093 21.286 113.770 1.00 27.68 23 ASN B C 1
ATOM 3361 O O . ASN B 1 23 ? 41.302 21.397 114.969 1.00 28.89 23 ASN B O 1
ATOM 3366 N N . VAL B 1 24 ? 40.088 21.922 113.170 1.00 27.32 24 VAL B N 1
ATOM 3367 C CA . VAL B 1 24 ? 39.165 22.766 113.919 1.00 27.17 24 VAL B CA 1
ATOM 3368 C C . VAL B 1 24 ? 38.353 21.902 114.921 1.00 27.58 24 VAL B C 1
ATOM 3369 O O . VAL B 1 24 ? 37.985 20.782 114.619 1.00 25.57 24 VAL B O 1
ATOM 3373 N N . GLN B 1 25 ? 38.079 22.453 116.093 1.00 28.18 25 GLN B N 1
ATOM 3374 C CA . GLN B 1 25 ? 37.373 21.727 117.176 1.00 29.21 25 GLN B CA 1
ATOM 3375 C C . GLN B 1 25 ? 36.257 22.670 117.681 1.00 28.78 25 GLN B C 1
ATOM 3376 O O . GLN B 1 25 ? 36.346 23.886 117.500 1.00 28.35 25 GLN B O 1
ATOM 3382 N N . PRO B 1 26 ? 35.195 22.116 118.291 1.00 28.56 26 PRO B N 1
ATOM 3383 C CA . PRO B 1 26 ? 34.118 23.012 118.746 1.00 28.19 26 PRO B CA 1
ATOM 3384 C C . PRO B 1 26 ? 34.669 24.099 119.584 1.00 28.16 26 PRO B C 1
ATOM 3385 O O . PRO B 1 26 ? 35.511 23.847 120.444 1.00 29.17 26 PRO B O 1
ATOM 3389 N N . GLY B 1 27 ? 34.198 25.320 119.356 1.00 28.19 27 GLY B N 1
ATOM 3390 C CA . GLY B 1 27 ? 34.620 26.466 120.152 1.00 28.33 27 GLY B CA 1
ATOM 3391 C C . GLY B 1 27 ? 35.809 27.254 119.668 1.00 27.71 27 GLY B C 1
ATOM 3392 O O . GLY B 1 27 ? 36.033 28.316 120.139 1.00 28.24 27 GLY B O 1
ATOM 3393 N N . HIS B 1 28 ? 36.585 26.739 118.721 1.00 28.11 28 HIS B N 1
ATOM 3394 C CA . HIS B 1 28 ? 37.783 27.422 118.232 1.00 27.41 28 HIS B CA 1
ATOM 3395 C C . HIS B 1 28 ? 37.427 28.688 117.452 1.00 27.28 28 HIS B C 1
ATOM 3396 O O . HIS B 1 28 ? 36.340 28.815 116.869 1.00 26.56 28 HIS B O 1
ATOM 3403 N N . THR B 1 29 ? 38.369 29.616 117.457 1.00 27.15 29 THR B N 1
ATOM 3404 C CA . THR B 1 29 ? 38.404 30.689 116.505 1.00 26.50 29 THR B CA 1
ATOM 3405 C C . THR B 1 29 ? 39.447 30.272 115.440 1.00 25.97 29 THR B C 1
ATOM 3406 O O . THR B 1 29 ? 40.482 29.679 115.782 1.00 24.24 29 THR B O 1
ATOM 3410 N N . LEU B 1 30 ? 39.162 30.586 114.178 1.00 24.06 30 LEU B N 1
ATOM 3411 C CA . LEU B 1 30 ? 40.059 30.306 113.069 1.00 23.67 30 LEU B CA 1
ATOM 3412 C C . LEU B 1 30 ? 40.314 31.621 112.332 1.00 23.54 30 LEU B C 1
ATOM 3413 O O . LEU B 1 30 ? 39.339 32.340 111.992 1.00 24.20 30 LEU B O 1
ATOM 3418 N N . ALA B 1 31 ? 41.581 31.956 112.123 1.00 23.11 31 ALA B N 1
ATOM 3419 C CA . ALA B 1 31 ? 41.955 33.046 111.267 1.00 22.87 31 ALA B CA 1
ATOM 3420 C C . ALA B 1 31 ? 42.381 32.446 109.946 1.00 23.19 31 ALA B C 1
ATOM 3421 O O . ALA B 1 31 ? 43.326 31.605 109.879 1.00 22.72 31 ALA B O 1
ATOM 3423 N N . LEU B 1 32 ? 41.703 32.854 108.881 1.00 21.21 32 LEU B N 1
ATOM 3424 C CA . LEU B 1 32 ? 42.122 32.484 107.555 1.00 20.10 32 LEU B CA 1
ATOM 3425 C C . LEU B 1 32 ? 42.777 33.642 106.783 1.00 21.26 32 LEU B C 1
ATOM 3426 O O . LEU B 1 32 ? 42.155 34.701 106.654 1.00 20.86 32 LEU B O 1
ATOM 3431 N N . SER B 1 33 ? 44.035 33.494 106.311 1.00 20.83 33 SER B N 1
ATOM 3432 C CA . SER B 1 33 ? 44.617 34.469 105.384 1.00 21.87 33 SER B CA 1
ATOM 3433 C C . SER B 1 33 ? 44.612 33.913 104.003 1.00 20.27 33 SER B C 1
ATOM 3434 O O . SER B 1 33 ? 45.161 32.825 103.757 1.00 20.05 33 SER B O 1
ATOM 3437 N N . ILE B 1 34 ? 44.009 34.647 103.086 1.00 20.23 34 ILE B N 1
ATOM 3438 C C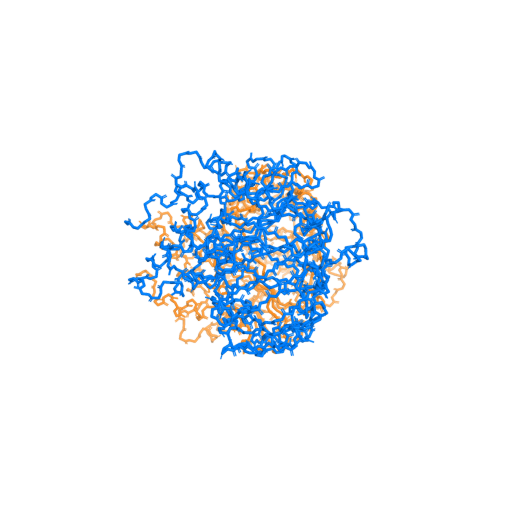A . ILE B 1 34 ? 43.743 34.102 101.760 1.00 19.86 34 ILE B CA 1
ATOM 3439 C C . ILE B 1 34 ? 43.534 35.278 100.803 1.00 21.30 34 ILE B C 1
ATOM 3440 O O . ILE B 1 34 ? 42.932 36.289 101.179 1.00 20.24 34 ILE B O 1
ATOM 3445 N N . ASP B 1 35 ? 44.004 35.138 99.567 1.00 20.97 35 ASP B N 1
ATOM 3446 C CA . ASP B 1 35 ? 43.876 36.192 98.579 1.00 22.33 35 ASP B CA 1
ATOM 3447 C C . ASP B 1 35 ? 42.407 36.306 98.119 1.00 21.91 35 ASP B C 1
ATOM 3448 O O . ASP B 1 35 ? 41.682 35.302 98.028 1.00 21.68 35 ASP B O 1
ATOM 3453 N N . VAL B 1 36 ? 41.979 37.532 97.812 1.00 21.57 36 VAL B N 1
ATOM 3454 C CA . VAL B 1 36 ? 40.627 37.780 97.316 1.00 21.98 36 VAL B CA 1
ATOM 3455 C C . VAL B 1 36 ? 40.372 37.026 96.030 1.00 22.18 36 VAL B C 1
ATOM 3456 O O . VAL B 1 36 ? 39.260 36.602 95.762 1.00 21.86 36 VAL B O 1
ATOM 3460 N N . GLU B 1 37 ? 41.423 36.813 95.251 1.00 23.72 37 GLU B N 1
ATOM 3461 C CA . GLU B 1 37 ? 41.282 35.998 94.040 1.00 24.45 37 GLU B CA 1
ATOM 3462 C C . GLU B 1 37 ? 40.740 34.589 94.353 1.00 23.94 37 GLU B C 1
ATOM 3463 O O . GLU B 1 37 ? 40.125 33.915 93.508 1.00 23.49 37 GLU B O 1
ATOM 3469 N N . GLN B 1 38 ? 40.955 34.137 95.582 1.00 22.15 38 GLN B N 1
ATOM 3470 C CA . GLN B 1 38 ? 40.560 32.782 95.935 1.00 22.29 38 GLN B CA 1
ATOM 3471 C C . GLN B 1 38 ? 39.267 32.708 96.770 1.00 21.85 38 GLN B C 1
ATOM 3472 O O . GLN B 1 38 ? 39.095 31.811 97.605 1.00 20.68 38 GLN B O 1
ATOM 3478 N N . ARG B 1 39 ? 38.329 33.618 96.515 1.00 22.47 39 ARG B N 1
ATOM 3479 C CA . ARG B 1 39 ? 37.068 33.659 97.269 1.00 22.89 39 ARG B CA 1
ATOM 3480 C C . ARG B 1 39 ? 36.333 32.357 97.223 1.00 23.01 39 ARG B C 1
ATOM 3481 O O . ARG B 1 39 ? 35.671 31.991 98.193 1.00 22.36 39 ARG B O 1
ATOM 3489 N N . GLU B 1 40 ? 36.426 31.636 96.100 1.00 22.90 40 GLU B N 1
ATOM 3490 C CA . GLU B 1 40 ? 35.716 30.355 95.965 1.00 23.70 40 GLU B CA 1
ATOM 3491 C C . GLU B 1 40 ? 36.236 29.365 97.049 1.00 22.97 40 GLU B C 1
ATOM 3492 O O . GLU B 1 40 ? 35.472 28.824 97.871 1.00 21.73 40 GLU B O 1
ATOM 3498 N N . LEU B 1 41 ? 37.544 29.145 97.070 1.00 21.36 41 LEU B N 1
ATOM 3499 C CA . LEU B 1 41 ? 38.121 28.319 98.151 1.00 20.53 41 LEU B CA 1
ATOM 3500 C C . LEU B 1 41 ? 37.822 28.879 99.563 1.00 19.88 41 LEU B C 1
ATOM 3501 O O . LEU B 1 41 ? 37.520 28.140 100.474 1.00 22.74 41 LEU B O 1
ATOM 3506 N N . ALA B 1 42 ? 37.950 30.171 99.774 1.00 20.29 42 ALA B N 1
ATOM 3507 C CA . ALA B 1 42 ? 37.640 30.733 101.089 1.00 19.90 42 ALA B CA 1
ATOM 3508 C C . ALA B 1 42 ? 36.229 30.371 101.572 1.00 20.53 42 ALA B C 1
ATOM 3509 O O . ALA B 1 42 ? 36.062 29.963 102.711 1.00 20.15 42 ALA B O 1
ATOM 3511 N N . HIS B 1 43 ? 35.224 30.537 100.708 1.00 21.09 43 HIS B N 1
ATOM 3512 C CA . HIS B 1 43 ? 33.844 30.103 101.042 1.00 21.90 43 HIS B CA 1
ATOM 3513 C C . HIS B 1 43 ? 33.766 28.668 101.532 1.00 21.80 43 HIS B C 1
ATOM 3514 O O . HIS B 1 43 ? 33.090 28.373 102.520 1.00 21.93 43 HIS B O 1
ATOM 3521 N N . LEU B 1 44 ? 34.440 27.764 100.823 1.00 22.83 44 LEU B N 1
ATOM 3522 C CA . LEU B 1 44 ? 34.437 26.343 101.174 1.00 20.39 44 LEU B CA 1
ATOM 3523 C C . LEU B 1 44 ? 35.122 26.098 102.516 1.00 20.37 44 LEU B C 1
ATOM 3524 O O . LEU B 1 44 ? 34.627 25.304 103.332 1.00 18.84 44 LEU B O 1
ATOM 3529 N N . ILE B 1 45 ? 36.273 26.739 102.716 1.00 18.47 45 ILE B N 1
ATOM 3530 C CA . ILE B 1 45 ? 37.004 26.647 104.001 1.00 19.95 45 ILE B CA 1
ATOM 3531 C C . ILE B 1 45 ? 36.163 27.168 105.167 1.00 20.94 45 ILE B C 1
ATOM 3532 O O . ILE B 1 45 ? 36.069 26.530 106.219 1.00 21.34 45 ILE B O 1
ATOM 3537 N N . VAL B 1 46 ? 35.544 28.329 104.979 1.00 20.62 46 VAL B N 1
ATOM 3538 C CA . VAL B 1 46 ? 34.762 28.921 106.055 1.00 20.88 46 VAL B CA 1
ATOM 3539 C C . VAL B 1 46 ? 33.558 28.057 106.441 1.00 21.03 46 VAL B C 1
ATOM 3540 O O . VAL B 1 46 ? 33.257 27.869 107.637 1.00 21.83 46 VAL B O 1
ATOM 3544 N N . LYS B 1 47 ? 32.862 27.530 105.443 1.00 22.24 47 LYS B N 1
ATOM 3545 C CA . LYS B 1 47 ? 31.729 26.662 105.708 1.00 23.95 47 LYS B CA 1
ATOM 3546 C C . LYS B 1 47 ? 32.125 25.433 106.540 1.00 24.84 47 LYS B C 1
ATOM 3547 O O . LYS B 1 47 ? 31.455 25.074 107.522 1.00 23.55 47 LYS B O 1
ATOM 3553 N N . GLU B 1 48 ? 33.191 24.768 106.128 1.00 24.94 48 GLU B N 1
ATOM 3554 C CA . GLU B 1 48 ? 33.627 23.586 106.894 1.00 25.78 48 GLU B CA 1
ATOM 3555 C C . GLU B 1 48 ? 34.108 23.913 108.315 1.00 25.75 48 GLU B C 1
ATOM 3556 O O . GLU B 1 48 ? 33.825 23.158 109.265 1.00 25.77 48 GLU B O 1
ATOM 3562 N N . ALA B 1 49 ? 34.830 25.019 108.489 1.00 24.84 49 ALA B N 1
ATOM 3563 C CA . ALA B 1 49 ? 35.217 25.386 109.839 1.00 25.73 49 ALA B CA 1
ATOM 3564 C C . ALA B 1 49 ? 33.956 25.518 110.734 1.00 25.88 49 ALA B C 1
ATOM 3565 O O . ALA B 1 49 ? 33.931 25.001 111.862 1.00 25.88 49 ALA B O 1
ATOM 3567 N N . TYR B 1 50 ? 32.926 26.228 110.255 1.00 25.76 50 TYR B N 1
ATOM 3568 C CA . TYR B 1 50 ? 31.707 26.333 111.049 1.00 25.03 50 TYR B CA 1
ATOM 3569 C C . TYR B 1 50 ? 31.036 24.991 111.231 1.00 25.14 50 TYR B C 1
ATOM 3570 O O . TYR B 1 50 ? 30.574 24.695 112.331 1.00 24.28 50 TYR B O 1
ATOM 3579 N N . ALA B 1 51 ? 31.005 24.160 110.181 1.00 25.19 51 ALA B N 1
ATOM 3580 C CA . ALA B 1 51 ? 30.436 22.836 110.314 1.00 26.62 51 ALA B CA 1
ATOM 3581 C C . ALA B 1 51 ? 31.178 21.979 111.357 1.00 27.64 51 ALA B C 1
ATOM 3582 O O . ALA B 1 51 ? 30.567 21.149 111.998 1.00 28.37 51 ALA B O 1
ATOM 3584 N N . LEU B 1 52 ? 32.471 22.217 111.560 1.00 27.49 52 LEU B N 1
ATOM 3585 C CA . LEU B 1 52 ? 33.257 21.455 112.534 1.00 27.83 52 LEU B CA 1
ATOM 3586 C C . LEU B 1 52 ? 33.169 22.070 113.927 1.00 28.41 52 LEU B C 1
ATOM 3587 O O . LEU B 1 52 ? 33.771 21.575 114.878 1.00 29.48 52 LEU B O 1
ATOM 3592 N N . GLY B 1 53 ? 32.402 23.157 114.040 1.00 29.65 53 GLY B N 1
ATOM 3593 C CA . GLY B 1 53 ? 32.027 23.705 115.343 1.00 28.19 53 GLY B CA 1
ATOM 3594 C C . GLY B 1 53 ? 32.804 24.921 115.762 1.00 28.11 53 GLY B C 1
ATOM 3595 O O . GLY B 1 53 ? 32.769 25.303 116.929 1.00 27.52 53 GLY B O 1
ATOM 3596 N N . ALA B 1 54 ? 33.501 25.563 114.817 1.00 26.04 54 ALA B N 1
ATOM 3597 C CA . ALA B 1 54 ? 34.140 26.854 115.097 1.00 24.99 54 ALA B CA 1
ATOM 3598 C C . ALA B 1 54 ? 33.115 27.834 115.611 1.00 25.46 54 ALA B C 1
ATOM 3599 O O . ALA B 1 54 ? 32.004 27.873 115.106 1.00 26.13 54 ALA B O 1
ATOM 3601 N N . HIS B 1 55 ? 33.492 28.642 116.606 1.00 26.18 55 HIS B N 1
ATOM 3602 C CA . HIS B 1 55 ? 32.686 29.773 117.064 1.00 26.44 55 HIS B CA 1
ATOM 3603 C C . HIS B 1 55 ? 32.884 31.015 116.213 1.00 26.58 55 HIS B C 1
ATOM 3604 O O . HIS B 1 55 ? 32.004 31.880 116.160 1.00 25.21 55 HIS B O 1
ATOM 3611 N N . GLU B 1 56 ? 34.057 31.144 115.579 1.00 26.14 56 GLU B N 1
ATOM 3612 C CA . GLU B 1 56 ? 34.288 32.331 114.759 1.00 26.39 56 GLU B CA 1
ATOM 3613 C C . GLU B 1 56 ? 35.369 32.069 113.709 1.00 26.55 56 GLU B C 1
ATOM 3614 O O . GLU B 1 56 ? 36.414 31.520 114.030 1.00 26.48 56 GLU B O 1
ATOM 3620 N N . VAL B 1 57 ? 35.104 32.415 112.452 1.00 26.29 57 VAL B N 1
ATOM 3621 C CA . VAL B 1 57 ? 36.179 32.496 111.438 1.00 25.82 57 VAL B CA 1
ATOM 3622 C C . VAL B 1 57 ? 36.432 33.965 111.107 1.00 25.52 57 VAL B C 1
ATOM 3623 O O . VAL B 1 57 ? 35.485 34.698 110.743 1.00 26.29 57 VAL B O 1
ATOM 3627 N N . ILE B 1 58 ? 37.659 34.422 111.271 1.00 25.52 58 ILE B N 1
ATOM 3628 C CA . ILE B 1 58 ? 38.063 35.779 110.866 1.00 26.55 58 ILE B CA 1
ATOM 3629 C C . ILE B 1 58 ? 38.897 35.616 109.579 1.00 26.17 58 ILE B C 1
ATOM 3630 O O . ILE B 1 58 ? 39.901 34.876 109.565 1.00 25.35 58 ILE B O 1
ATOM 3635 N N . VAL B 1 59 ? 38.437 36.228 108.488 1.00 25.78 59 VAL B N 1
ATOM 3636 C CA . VAL B 1 59 ? 39.172 36.139 107.212 1.00 25.38 59 VAL B CA 1
ATOM 3637 C C . VAL B 1 59 ? 40.006 37.381 106.992 1.00 26.32 59 VAL B C 1
ATOM 3638 O O . VAL B 1 59 ? 39.493 38.515 106.991 1.00 27.48 59 VAL B O 1
ATOM 3642 N N . GLN B 1 60 ? 41.304 37.179 106.827 1.00 24.34 60 GLN B N 1
ATOM 3643 C CA . GLN B 1 60 ? 42.211 38.240 106.511 1.00 25.45 60 GLN B CA 1
ATOM 3644 C C . GLN B 1 60 ? 42.501 38.164 105.032 1.00 24.12 60 GLN B C 1
ATOM 3645 O O . GLN B 1 60 ? 43.348 37.410 104.595 1.00 25.30 60 GLN B O 1
ATOM 3651 N N . TRP B 1 61 ? 41.772 38.960 104.272 1.00 23.78 61 TRP B N 1
ATOM 3652 C CA . TRP B 1 61 ? 41.918 39.023 102.827 1.00 24.29 61 TRP B CA 1
ATOM 3653 C C . TRP B 1 61 ? 43.159 39.784 102.412 1.00 24.12 61 TRP B C 1
ATOM 3654 O O . TRP B 1 61 ? 43.470 40.807 102.945 1.00 24.87 61 TRP B O 1
ATOM 3665 N N . THR B 1 62 ? 43.787 39.312 101.368 1.00 24.08 62 THR B N 1
ATOM 3666 C CA . THR B 1 62 ? 45.057 39.773 100.954 1.00 25.62 62 THR B CA 1
ATOM 3667 C C . THR B 1 62 ? 44.897 40.022 99.425 1.00 24.95 62 THR B C 1
ATOM 3668 O O . THR B 1 62 ? 44.037 39.412 98.797 1.00 24.66 62 THR B O 1
ATOM 3672 N N . ASP B 1 63 ? 45.689 40.916 98.833 1.00 23.90 63 ASP B N 1
ATOM 3673 C CA . ASP B 1 63 ? 45.590 41.180 97.396 1.00 24.13 63 ASP B CA 1
ATOM 3674 C C . ASP B 1 63 ? 46.906 41.819 96.908 1.00 23.53 63 ASP B C 1
ATOM 3675 O O . ASP B 1 63 ? 47.363 42.808 97.465 1.00 22.51 63 ASP B O 1
ATOM 3680 N N . ASP B 1 64 ? 47.518 41.176 95.915 1.00 24.12 64 ASP B N 1
ATOM 3681 C CA . ASP B 1 64 ? 48.867 41.477 95.431 1.00 25.36 64 ASP B CA 1
ATOM 3682 C C . ASP B 1 64 ? 48.878 42.824 94.720 1.00 24.98 64 ASP B C 1
ATOM 3683 O O . ASP B 1 64 ? 49.830 43.589 94.777 1.00 23.69 64 ASP B O 1
ATOM 3688 N N . VAL B 1 65 ? 47.811 43.097 94.004 1.00 23.45 65 VAL B N 1
ATOM 3689 C CA . VAL B 1 65 ? 47.834 44.281 93.179 1.00 23.85 65 VAL B CA 1
ATOM 3690 C C . VAL B 1 65 ? 47.723 45.464 94.053 1.00 23.39 65 VAL B C 1
ATOM 3691 O O . VAL B 1 65 ? 48.445 46.438 93.869 1.00 23.01 65 VAL B O 1
ATOM 3695 N N . ILE B 1 66 ? 46.844 45.385 95.050 1.00 23.40 66 ILE B N 1
ATOM 3696 C CA . ILE B 1 66 ? 46.680 46.534 95.935 1.00 24.89 66 ILE B CA 1
ATOM 3697 C C . ILE B 1 66 ? 47.895 46.727 96.840 1.00 25.65 66 ILE B C 1
ATOM 3698 O O . ILE B 1 66 ? 48.257 47.873 97.206 1.00 25.44 66 ILE B O 1
ATOM 3703 N N . ASN B 1 67 ? 48.522 45.619 97.230 1.00 25.60 67 ASN B N 1
ATOM 3704 C CA . ASN B 1 67 ? 49.728 45.742 98.045 1.00 26.09 67 ASN B CA 1
ATOM 3705 C C . ASN B 1 67 ? 50.873 46.400 97.244 1.00 25.54 67 ASN B C 1
ATOM 3706 O O . ASN B 1 67 ? 51.645 47.207 97.778 1.00 24.91 67 ASN B O 1
ATOM 3711 N N . ARG B 1 68 ? 51.012 46.029 95.972 1.00 25.91 68 ARG B N 1
ATOM 3712 C CA . ARG B 1 68 ? 52.048 46.629 95.097 1.00 26.44 68 ARG B CA 1
ATOM 3713 C C . ARG B 1 68 ? 51.832 48.139 94.914 1.00 26.98 68 ARG B C 1
ATOM 3714 O O . ARG B 1 68 ? 52.790 48.929 94.938 1.00 27.45 68 ARG B O 1
ATOM 3722 N N . GLU B 1 69 ? 50.569 48.549 94.760 1.00 26.37 69 GLU B N 1
ATOM 3723 C CA . GLU B 1 69 ? 50.253 49.967 94.576 1.00 24.99 69 GLU B CA 1
ATOM 3724 C C . GLU B 1 69 ? 50.690 50.696 95.820 1.00 24.77 69 GLU B C 1
ATOM 3725 O O . GLU B 1 69 ? 51.239 51.795 95.773 1.00 23.43 69 GLU B O 1
ATOM 3731 N N . LYS B 1 70 ? 50.429 50.079 96.957 1.00 24.82 70 LYS B N 1
ATOM 3732 C CA . LYS B 1 70 ? 50.773 50.735 98.194 1.00 27.44 70 LYS B CA 1
ATOM 3733 C C . LYS B 1 70 ? 52.305 50.887 98.279 1.00 27.47 70 LYS B C 1
ATOM 3734 O O . LYS B 1 70 ? 52.796 51.974 98.582 1.00 28.72 70 LYS B O 1
ATOM 3740 N N . PHE B 1 71 ? 53.041 49.804 98.013 1.00 27.86 71 PHE B N 1
ATOM 3741 C CA . PHE B 1 71 ? 54.512 49.862 98.019 1.00 28.28 71 PHE B CA 1
ATOM 3742 C C . PHE B 1 71 ? 55.060 50.825 96.962 1.00 28.28 71 PHE B C 1
ATOM 3743 O O . PHE B 1 71 ? 56.068 51.467 97.203 1.00 28.78 71 PHE B O 1
ATOM 3751 N N . LEU B 1 72 ? 54.409 50.917 95.802 1.00 27.90 72 LEU B N 1
ATOM 3752 C CA . LEU B 1 72 ? 54.872 51.822 94.761 1.00 27.44 72 LEU B CA 1
ATOM 3753 C C . LEU B 1 72 ? 54.598 53.286 95.101 1.00 28.70 72 LEU B C 1
ATOM 3754 O O . LEU B 1 72 ? 55.377 54.159 94.717 1.00 28.48 72 LEU B O 1
ATOM 3759 N N . HIS B 1 73 ? 53.499 53.571 95.813 1.00 27.31 73 HIS B N 1
ATOM 3760 C CA . HIS B 1 73 ? 53.014 54.942 95.868 1.00 27.98 73 HIS B CA 1
ATOM 3761 C C . HIS B 1 73 ? 52.932 55.563 97.257 1.00 28.50 73 HIS B C 1
ATOM 3762 O O . HIS B 1 73 ? 52.986 56.797 97.391 1.00 28.30 73 HIS B O 1
ATOM 3769 N N . ALA B 1 74 ? 52.788 54.741 98.290 1.00 27.42 74 ALA B N 1
ATOM 3770 C CA . ALA B 1 74 ? 52.646 55.297 99.619 1.00 28.32 74 ALA B CA 1
ATOM 3771 C C . ALA B 1 74 ? 54.001 55.781 100.123 1.00 28.89 74 ALA B C 1
ATOM 3772 O O . ALA B 1 74 ? 55.034 55.183 99.825 1.00 29.38 74 ALA B O 1
ATOM 3774 N N . PRO B 1 75 ? 54.000 56.863 100.904 1.00 30.15 75 PRO B N 1
ATOM 3775 C CA . PRO B 1 75 ? 55.328 57.284 101.351 1.00 30.39 75 PRO B CA 1
ATOM 3776 C C . PRO B 1 75 ? 55.856 56.346 102.440 1.00 29.88 75 PRO B C 1
ATOM 3777 O O . PRO B 1 75 ? 55.080 55.643 103.084 1.00 27.84 75 PRO B O 1
ATOM 3781 N N . MET B 1 76 ? 57.178 56.371 102.632 1.00 29.74 76 MET B N 1
ATOM 3782 C CA . MET B 1 76 ? 57.864 55.510 103.600 1.00 29.44 76 MET B CA 1
ATOM 3783 C C . MET B 1 76 ? 57.160 55.483 104.948 1.00 29.42 76 MET B C 1
ATOM 3784 O O . MET B 1 76 ? 57.121 54.468 105.646 1.00 27.83 76 MET B O 1
ATOM 3789 N N . GLU B 1 77 ? 56.625 56.628 105.353 1.00 30.42 77 GLU B N 1
ATOM 3790 C CA . GLU B 1 77 ? 55.988 56.717 106.652 1.00 32.02 77 GLU B CA 1
ATOM 3791 C C . GLU B 1 77 ? 54.697 55.891 106.733 1.00 31.68 77 GLU B C 1
ATOM 3792 O O . GLU B 1 77 ? 54.196 55.670 107.831 1.00 32.85 77 GLU B O 1
ATOM 3798 N N . ARG B 1 78 ? 54.139 55.461 105.606 1.00 30.40 78 ARG B N 1
ATOM 3799 C CA . ARG B 1 78 ? 52.985 54.547 105.720 1.00 30.57 78 ARG B CA 1
ATOM 3800 C C . ARG B 1 78 ? 53.532 53.105 105.633 1.00 31.11 78 ARG B C 1
ATOM 3801 O O . ARG B 1 78 ? 52.807 52.160 105.923 1.00 31.64 78 ARG B O 1
ATOM 3809 N N . LEU B 1 79 ? 54.817 52.960 105.281 1.00 29.65 79 LEU B N 1
ATOM 3810 C CA . LEU B 1 79 ? 55.381 51.618 105.032 1.00 30.32 79 LEU B CA 1
ATOM 3811 C C . LEU B 1 79 ? 56.291 51.102 106.152 1.00 30.55 79 LEU B C 1
ATOM 3812 O O . LEU B 1 79 ? 56.466 49.908 106.331 1.00 29.86 79 LEU B O 1
ATOM 3817 N N . ASP B 1 80 ? 56.855 52.002 106.944 1.00 31.72 80 ASP B N 1
ATOM 3818 C CA . ASP B 1 80 ? 57.895 51.583 107.878 1.00 31.86 80 ASP B CA 1
ATOM 3819 C C . ASP B 1 80 ? 57.417 51.380 109.302 1.00 32.74 80 ASP B C 1
ATOM 3820 O O . ASP B 1 80 ? 58.211 51.297 110.217 1.00 32.13 80 ASP B O 1
ATOM 3825 N N . ASN B 1 81 ? 56.113 51.304 109.519 1.00 33.87 81 ASN B N 1
ATOM 3826 C CA . ASN B 1 81 ? 55.616 51.039 110.861 1.00 34.76 81 ASN B CA 1
ATOM 3827 C C . ASN B 1 81 ? 54.298 50.329 110.727 1.00 34.87 81 ASN B C 1
ATOM 3828 O O . ASN B 1 81 ? 53.655 50.427 109.676 1.00 36.01 81 ASN B O 1
ATOM 3833 N N . VAL B 1 82 ? 53.878 49.658 111.788 1.00 33.27 82 VAL B N 1
ATOM 3834 C CA . VAL B 1 82 ? 52.611 48.916 111.780 1.00 33.99 82 VAL B CA 1
ATOM 3835 C C . VAL B 1 82 ? 51.577 49.599 112.706 1.00 33.93 82 VAL B C 1
ATOM 3836 O O . VAL B 1 82 ? 51.831 49.750 113.907 1.00 34.36 82 VAL B O 1
ATOM 3840 N N . PRO B 1 83 ? 50.420 50.032 112.153 1.00 33.48 83 PRO B N 1
ATOM 3841 C CA . PRO B 1 83 ? 49.404 50.751 112.942 1.00 33.16 83 PRO B CA 1
ATOM 3842 C C . PRO B 1 83 ? 48.889 49.940 114.085 1.00 32.85 83 PRO B C 1
ATOM 3843 O O . PRO B 1 83 ? 48.786 48.715 113.971 1.00 32.30 83 PRO B O 1
ATOM 3847 N N . GLU B 1 84 ? 48.520 50.598 115.182 1.00 32.42 84 GLU B N 1
ATOM 3848 C CA . GLU B 1 84 ? 48.089 49.851 116.350 1.00 32.47 84 GLU B CA 1
ATOM 3849 C C . GLU B 1 84 ? 46.927 48.941 116.001 1.00 30.59 84 GLU B C 1
ATOM 3850 O O . GLU B 1 84 ? 46.768 47.931 116.660 1.00 29.65 84 GLU B O 1
ATOM 3856 N N . TYR B 1 85 ? 46.048 49.309 115.057 1.00 28.70 85 TYR B N 1
ATOM 3857 C CA . TYR B 1 85 ? 44.824 48.478 114.887 1.00 29.48 85 TYR B CA 1
ATOM 3858 C C . TYR B 1 85 ? 45.187 47.072 114.380 1.00 28.56 85 TYR B C 1
ATOM 3859 O O . TYR B 1 85 ? 44.527 46.092 114.684 1.00 28.69 85 TYR B O 1
ATOM 3868 N N . LYS B 1 86 ? 46.260 46.989 113.607 1.00 29.23 86 LYS B N 1
ATOM 3869 C CA . LYS B 1 86 ? 46.731 45.683 113.099 1.00 29.66 86 LYS B CA 1
ATOM 3870 C C . LYS B 1 86 ? 47.265 44.860 114.264 1.00 29.01 86 LYS B C 1
ATOM 3871 O O . LYS B 1 86 ? 47.006 43.682 114.363 1.00 28.76 86 LYS B O 1
ATOM 3877 N N . ILE B 1 87 ? 48.040 45.497 115.136 1.00 29.67 87 ILE B N 1
ATOM 3878 C CA . ILE B 1 87 ? 48.468 44.850 116.382 1.00 29.44 87 ILE B CA 1
ATOM 3879 C C . ILE B 1 87 ? 47.275 44.428 117.243 1.00 28.25 87 ILE B C 1
ATOM 3880 O O . ILE B 1 87 ? 47.253 43.334 117.793 1.00 27.10 87 ILE B O 1
ATOM 3885 N N . ALA B 1 88 ? 46.257 45.281 117.351 1.00 27.17 88 ALA B N 1
ATOM 3886 C CA . ALA B 1 88 ? 45.064 44.892 118.096 1.00 26.82 88 ALA B CA 1
ATOM 3887 C C . ALA B 1 88 ? 44.378 43.678 117.485 1.00 27.30 88 ALA B C 1
ATOM 3888 O O . ALA B 1 88 ? 43.844 42.817 118.192 1.00 25.69 88 ALA B O 1
ATOM 3890 N N . GLU B 1 89 ? 44.358 43.606 116.166 1.00 26.73 89 GLU B N 1
ATOM 3891 C CA . GLU B 1 89 ? 43.712 42.445 115.568 1.00 28.03 89 GLU B CA 1
ATOM 3892 C C . GLU B 1 89 ? 44.525 41.228 115.926 1.00 27.42 89 GLU B C 1
ATOM 3893 O O . GLU B 1 89 ? 43.968 40.180 116.275 1.00 26.98 89 GLU B O 1
ATOM 3899 N N . MET B 1 90 ? 45.845 41.357 115.802 1.00 28.33 90 MET B N 1
ATOM 3900 C CA . MET B 1 90 ? 46.741 40.276 116.246 1.00 28.75 90 MET B CA 1
ATOM 3901 C C . MET B 1 90 ? 46.434 39.816 117.665 1.00 28.25 90 MET B C 1
ATOM 3902 O O . MET B 1 90 ? 46.337 38.634 117.920 1.00 27.78 90 MET B O 1
ATOM 3907 N N . ASN B 1 91 ? 46.336 40.750 118.606 1.00 29.25 91 ASN B N 1
ATOM 3908 C CA . ASN B 1 91 ? 46.049 40.369 120.001 1.00 28.63 91 ASN B CA 1
ATOM 3909 C C . ASN B 1 91 ? 44.695 39.726 120.213 1.00 28.21 91 ASN B C 1
ATOM 3910 O O . ASN B 1 91 ? 44.551 38.823 121.054 1.00 27.41 91 ASN B O 1
ATOM 3915 N N . TYR B 1 92 ? 43.696 40.122 119.428 1.00 26.23 92 TYR B N 1
ATOM 3916 C CA . TYR B 1 92 ? 42.395 39.482 119.564 1.00 26.48 92 TYR B CA 1
ATOM 3917 C C . TYR B 1 92 ? 42.577 38.011 119.172 1.00 25.58 92 TYR B C 1
ATOM 3918 O O . TYR B 1 92 ? 42.053 37.098 119.804 1.00 25.47 92 TYR B O 1
ATOM 3927 N N . LEU B 1 93 ? 43.346 37.766 118.121 1.00 25.54 93 LEU B N 1
ATOM 3928 C CA . LEU B 1 93 ? 43.536 36.386 117.657 1.00 24.98 93 LEU B CA 1
ATOM 3929 C C . LEU B 1 93 ? 44.203 35.553 118.734 1.00 25.23 93 LEU B C 1
ATOM 3930 O O . LEU B 1 93 ? 43.769 34.465 119.052 1.00 26.24 93 LEU B O 1
ATOM 3935 N N . LEU B 1 94 ? 45.270 36.084 119.277 1.00 26.65 94 LEU B N 1
ATOM 3936 C CA . LEU B 1 94 ? 46.011 35.385 120.310 1.00 29.05 94 LEU B CA 1
ATOM 3937 C C . LEU B 1 94 ? 45.161 35.209 121.584 1.00 29.87 94 LEU B C 1
ATOM 3938 O O . LEU B 1 94 ? 45.170 34.143 122.175 1.00 30.22 94 LEU B O 1
ATOM 3943 N N . GLU B 1 95 ? 44.445 36.241 122.023 1.00 30.65 95 GLU B N 1
ATOM 3944 C CA . GLU B 1 95 ? 43.627 36.053 123.232 1.00 32.74 95 GLU B CA 1
ATOM 3945 C C . GLU B 1 95 ? 42.572 34.969 123.033 1.00 31.73 95 GLU B C 1
ATOM 3946 O O . GLU B 1 95 ? 42.166 34.331 123.985 1.00 31.72 95 GLU B O 1
A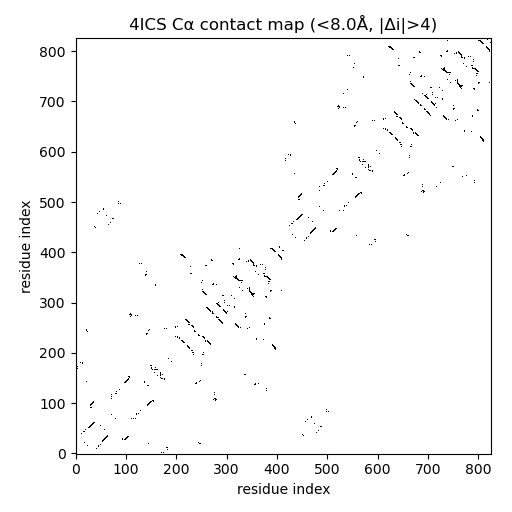TOM 3952 N N . ASN B 1 96 ? 42.137 34.758 121.788 1.00 30.11 96 ASN B N 1
ATOM 3953 C CA . ASN B 1 96 ? 41.191 33.699 121.478 1.00 29.22 96 ASN B CA 1
ATOM 3954 C C . ASN B 1 96 ? 41.855 32.415 120.996 1.00 28.58 96 ASN B C 1
ATOM 3955 O O . ASN B 1 96 ? 41.184 31.505 120.496 1.00 27.63 96 ASN B O 1
ATOM 3960 N N . LYS B 1 97 ? 43.170 32.371 121.116 1.00 28.47 97 LYS B N 1
ATOM 3961 C CA . LYS B 1 97 ? 43.930 31.159 120.766 1.00 29.08 97 LYS B CA 1
ATOM 3962 C C . LYS B 1 97 ? 43.571 30.702 119.385 1.00 27.18 97 LYS B C 1
ATOM 3963 O O . LYS B 1 97 ? 43.320 29.511 119.142 1.00 28.53 97 LYS B O 1
ATOM 3969 N N . ALA B 1 98 ? 43.522 31.665 118.479 1.00 26.55 98 ALA B N 1
ATOM 3970 C CA . ALA B 1 98 ? 43.055 31.389 117.111 1.00 25.65 98 ALA B CA 1
ATOM 3971 C C . ALA B 1 98 ? 44.086 30.538 116.394 1.00 23.55 98 ALA B C 1
ATOM 3972 O O . ALA B 1 98 ? 45.249 30.808 116.448 1.00 24.20 98 ALA B O 1
ATOM 3974 N N . SER B 1 99 ? 43.614 29.502 115.745 1.00 24.54 99 SER B N 1
ATOM 3975 C CA . SER B 1 99 ? 44.366 28.748 114.739 1.00 24.44 99 SER B CA 1
ATOM 3976 C C . SER B 1 99 ? 44.628 29.608 113.524 1.00 24.13 99 SER B C 1
ATOM 3977 O O . SER B 1 99 ? 43.815 30.484 113.191 1.00 23.36 99 SER B O 1
ATOM 3980 N N . ARG B 1 100 ? 45.755 29.386 112.857 1.00 24.03 100 ARG B N 1
ATOM 3981 C CA . ARG B 1 100 ? 46.099 30.249 111.742 1.00 23.94 100 ARG B CA 1
ATOM 3982 C C . ARG B 1 100 ? 46.245 29.419 110.471 1.00 22.98 100 ARG B C 1
ATOM 3983 O O . ARG B 1 100 ? 47.185 28.665 110.335 1.00 22.82 100 ARG B O 1
ATOM 3991 N N . LEU B 1 101 ? 45.328 29.605 109.534 1.00 21.84 101 LEU B N 1
ATOM 3992 C CA . LEU B 1 101 ? 45.378 28.887 108.271 1.00 21.01 101 LEU B CA 1
ATOM 3993 C C . LEU B 1 101 ? 45.805 29.903 107.211 1.00 21.48 101 LEU B C 1
ATOM 3994 O O . LEU B 1 101 ? 45.085 30.842 106.956 1.00 21.88 101 LEU B O 1
ATOM 3999 N N . GLY B 1 102 ? 47.028 29.780 106.694 1.00 19.87 102 GLY B N 1
ATOM 4000 C CA . GLY B 1 102 ? 47.529 30.718 105.726 1.00 21.48 102 GLY B CA 1
ATOM 4001 C C . GLY B 1 102 ? 47.494 30.081 104.335 1.00 23.14 102 GLY B C 1
ATOM 4002 O O . GLY B 1 102 ? 48.270 29.178 104.052 1.00 22.62 102 GLY B O 1
ATOM 4003 N N . VAL B 1 103 ? 46.601 30.546 103.447 1.00 22.89 103 VAL B N 1
ATOM 4004 C CA . VAL B 1 103 ? 46.558 29.959 102.102 1.00 22.98 103 VAL B CA 1
ATOM 4005 C C . VAL B 1 103 ? 47.304 30.889 101.122 1.00 23.83 103 VAL B C 1
ATOM 4006 O O . VAL B 1 103 ? 46.848 31.966 100.823 1.00 22.80 103 VAL B O 1
ATOM 4010 N N . ARG B 1 104 ? 48.464 30.465 100.652 1.00 23.39 104 ARG B N 1
ATOM 4011 C CA . ARG B 1 104 ? 49.277 31.335 99.822 1.00 24.75 104 ARG B CA 1
ATOM 4012 C C . ARG B 1 104 ? 49.010 31.080 98.328 1.00 23.46 104 ARG B C 1
ATOM 4013 O O . ARG B 1 104 ? 49.061 29.943 97.881 1.00 22.33 104 ARG B O 1
ATOM 4021 N N . SER B 1 105 ? 48.792 32.142 97.550 1.00 22.59 105 SER B N 1
ATOM 4022 C CA . SER B 1 105 ? 48.615 31.995 96.107 1.00 22.92 105 SER B CA 1
ATOM 4023 C C . SER B 1 105 ? 49.275 33.178 95.425 1.00 24.46 105 SER B C 1
ATOM 4024 O O . SER B 1 105 ? 48.939 33.544 94.305 1.00 24.92 105 SER B O 1
ATOM 4027 N N . SER B 1 106 ? 50.244 33.769 96.110 1.00 24.06 106 SER B N 1
ATOM 4028 C CA . SER B 1 106 ? 50.733 35.055 95.716 1.00 24.90 106 SER B CA 1
ATOM 4029 C C . SER B 1 106 ? 51.619 35.008 94.470 1.00 24.02 106 SER B C 1
ATOM 4030 O O . SER B 1 106 ? 52.243 33.998 94.180 1.00 20.44 106 SER B O 1
ATOM 4033 N N . ASP B 1 107 ? 51.659 36.100 93.712 1.00 22.93 107 ASP B N 1
ATOM 4034 C CA . ASP B 1 107 ? 52.616 36.238 92.600 1.00 23.59 107 ASP B CA 1
ATOM 4035 C C . ASP B 1 107 ? 54.059 36.272 93.141 1.00 22.76 107 ASP B C 1
ATOM 4036 O O . ASP B 1 107 ? 54.380 37.133 93.963 1.00 22.64 107 ASP B O 1
ATOM 4041 N N . PRO B 1 108 ? 54.937 35.354 92.690 1.00 22.35 108 PRO B N 1
ATOM 4042 C CA . PRO B 1 108 ? 56.282 35.339 93.318 1.00 23.84 108 PRO B CA 1
ATOM 4043 C C . PRO B 1 108 ? 57.057 36.655 93.124 1.00 24.29 108 PRO B C 1
ATOM 4044 O O . PRO B 1 108 ? 57.976 36.972 93.912 1.00 25.64 108 PRO B O 1
ATOM 4048 N N . GLY B 1 109 ? 56.696 37.403 92.079 1.00 24.34 109 GLY B N 1
ATOM 4049 C CA . GLY B 1 109 ? 57.368 38.655 91.751 1.00 25.21 109 GLY B CA 1
ATOM 4050 C C . GLY B 1 109 ? 56.425 39.797 92.009 1.00 25.45 109 GLY B C 1
ATOM 4051 O O . GLY B 1 109 ? 56.531 40.826 91.387 1.00 26.77 109 GLY B O 1
ATOM 4052 N N . ALA B 1 110 ? 55.463 39.610 92.914 1.00 25.96 110 ALA B N 1
ATOM 4053 C CA . ALA B 1 110 ? 54.441 40.640 93.121 1.00 25.31 110 ALA B CA 1
ATOM 4054 C C . ALA B 1 110 ? 55.004 42.073 93.309 1.00 25.80 110 ALA B C 1
ATOM 4055 O O . ALA B 1 110 ? 54.360 43.069 92.914 1.00 24.58 110 ALA B O 1
ATOM 4057 N N . LEU B 1 111 ? 56.188 42.192 93.912 1.00 25.31 111 LEU B N 1
ATOM 4058 C CA . LEU B 1 111 ? 56.722 43.510 94.304 1.00 26.44 111 LEU B CA 1
ATOM 4059 C C . LEU B 1 111 ? 57.981 43.888 93.537 1.00 28.95 111 LEU B C 1
ATOM 4060 O O . LEU B 1 111 ? 58.796 44.701 94.001 1.00 29.29 111 LEU B O 1
ATOM 4065 N N . ASN B 1 112 ? 58.126 43.301 92.355 1.00 30.45 112 ASN B N 1
ATOM 4066 C CA . ASN B 1 112 ? 59.192 43.637 91.421 1.00 33.64 112 ASN B CA 1
ATOM 4067 C C . ASN B 1 112 ? 59.438 45.164 91.228 1.00 33.97 112 ASN B C 1
ATOM 4068 O O . ASN B 1 112 ? 60.568 45.650 91.249 1.00 34.49 112 ASN B O 1
ATOM 4073 N N . GLY B 1 113 ? 58.424 45.972 91.066 1.00 33.89 113 GLY B N 1
ATOM 4074 C CA . GLY B 1 113 ? 58.834 47.424 90.965 1.00 34.46 113 GLY B CA 1
ATOM 4075 C C . GLY B 1 113 ? 59.600 48.121 92.122 1.00 32.94 113 GLY B C 1
ATOM 4076 O O . GLY B 1 113 ? 60.197 49.188 91.943 1.00 32.58 113 GLY B O 1
ATOM 4077 N N . VAL B 1 114 ? 59.566 47.540 93.314 1.00 30.20 114 VAL B N 1
ATOM 4078 C CA . VAL B 1 114 ? 59.525 48.360 94.533 1.00 28.59 114 VAL B CA 1
ATOM 4079 C C . VAL B 1 114 ? 60.897 48.743 95.107 1.00 29.14 114 VAL B C 1
ATOM 4080 O O . VAL B 1 114 ? 61.818 47.943 95.097 1.00 27.82 114 VAL B O 1
ATOM 4084 N N . ASP B 1 115 ? 61.031 49.960 95.613 1.00 29.38 115 ASP B N 1
ATOM 4085 C CA . ASP B 1 115 ? 62.312 50.372 96.197 1.00 29.96 115 ASP B CA 1
ATOM 4086 C C . ASP B 1 115 ? 62.748 49.384 97.264 1.00 30.58 115 ASP B C 1
ATOM 4087 O O . ASP B 1 115 ? 61.959 49.075 98.156 1.00 30.18 115 ASP B O 1
ATOM 4092 N N . ALA B 1 116 ? 64.004 48.910 97.184 1.00 29.87 116 ALA B N 1
ATOM 4093 C CA . ALA B 1 116 ? 64.554 48.010 98.208 1.00 29.34 116 ALA B CA 1
ATOM 4094 C C . ALA B 1 116 ? 64.366 48.544 99.630 1.00 28.05 116 ALA B C 1
ATOM 4095 O O . ALA B 1 116 ? 64.020 47.800 100.539 1.00 26.53 116 ALA B O 1
ATOM 4097 N N . ASP B 1 117 ? 64.555 49.841 99.853 1.00 27.86 117 ASP B N 1
ATOM 4098 C CA . ASP B 1 117 ? 64.542 50.274 101.246 1.00 27.92 117 ASP B CA 1
ATOM 4099 C C . ASP B 1 117 ? 63.141 50.195 101.842 1.00 27.59 117 ASP B C 1
ATOM 4100 O O . ASP B 1 117 ? 62.952 50.030 103.064 1.00 26.04 117 ASP B O 1
ATOM 4105 N N . LYS B 1 118 ? 62.136 50.316 100.978 1.00 26.62 118 LYS B N 1
ATOM 4106 C CA . LYS B 1 118 ? 60.769 50.191 101.486 1.00 26.51 118 LYS B CA 1
ATOM 4107 C C . LYS B 1 118 ? 60.460 48.747 101.810 1.00 24.66 118 LYS B C 1
ATOM 4108 O O . LYS B 1 118 ? 59.854 48.440 102.843 1.00 24.58 118 LYS B O 1
ATOM 4114 N N . LEU B 1 119 ? 60.885 47.838 100.938 1.00 26.18 119 LEU B N 1
ATOM 4115 C CA . LEU B 1 119 ? 60.672 46.423 101.240 1.00 26.51 119 LEU B CA 1
ATOM 4116 C C . LEU B 1 119 ? 61.286 46.086 102.594 1.00 26.49 119 LEU B C 1
ATOM 4117 O O . LEU B 1 119 ? 60.678 45.375 103.402 1.00 25.72 119 LEU B O 1
ATOM 4122 N N . SER B 1 120 ? 62.522 46.564 102.799 1.00 27.61 120 SER B N 1
ATOM 4123 C CA . SER B 1 120 ? 63.291 46.272 104.028 1.00 27.80 120 SER B CA 1
ATOM 4124 C C . SER B 1 120 ? 62.623 46.913 105.228 1.00 27.28 120 SER B C 1
ATOM 4125 O O . SER B 1 120 ? 62.430 46.265 106.258 1.00 27.39 120 SER B O 1
ATOM 4128 N N . ALA B 1 121 ? 62.206 48.178 105.094 1.00 26.98 121 ALA B N 1
ATOM 4129 C CA . ALA B 1 121 ? 61.595 48.889 106.241 1.00 27.26 121 ALA B CA 1
ATOM 4130 C C . ALA B 1 121 ? 60.280 48.248 106.686 1.00 27.43 121 ALA B C 1
ATOM 4131 O O . ALA B 1 121 ? 60.004 48.085 107.894 1.00 26.53 121 ALA B O 1
ATOM 4133 N N . SER B 1 122 ? 59.474 47.829 105.713 1.00 26.95 122 SER B N 1
ATOM 4134 C CA . SER B 1 122 ? 58.190 47.228 106.045 1.00 27.28 122 SER B CA 1
ATOM 4135 C C . SER B 1 122 ? 58.367 45.814 106.641 1.00 26.64 122 SER B C 1
ATOM 4136 O O . SER B 1 122 ? 57.707 45.463 107.615 1.00 26.74 122 SER B O 1
ATOM 4139 N N . ALA B 1 123 ? 59.241 44.996 106.045 1.00 26.27 123 ALA B N 1
ATOM 4140 C CA . ALA B 1 123 ? 59.503 43.657 106.617 1.00 26.27 123 ALA B CA 1
ATOM 4141 C C . ALA B 1 123 ? 60.051 43.720 108.056 1.00 26.10 123 ALA B C 1
ATOM 4142 O O . ALA B 1 123 ? 59.669 42.919 108.917 1.00 25.34 123 ALA B O 1
ATOM 4144 N N . LYS B 1 124 ? 60.954 44.659 108.324 1.00 26.41 124 LYS B N 1
ATOM 4145 C CA . LYS B 1 124 ? 61.525 44.736 109.685 1.00 26.89 124 LYS B CA 1
ATOM 4146 C C . LYS B 1 124 ? 60.401 45.137 110.683 1.00 27.01 124 LYS B C 1
ATOM 4147 O O . LYS B 1 124 ? 60.172 44.491 111.742 1.00 26.84 124 LYS B O 1
ATOM 4153 N N . ALA B 1 125 ? 59.649 46.170 110.327 1.00 26.86 125 ALA B N 1
ATOM 4154 C CA . ALA B 1 125 ? 58.570 46.632 111.237 1.00 27.43 125 ALA B CA 1
ATOM 4155 C C . ALA B 1 125 ? 57.537 45.524 111.450 1.00 28.43 125 ALA B C 1
ATOM 4156 O O . ALA B 1 125 ? 57.064 45.285 112.596 1.00 28.45 125 ALA B O 1
ATOM 4158 N N . MET B 1 126 ? 57.197 44.803 110.383 1.00 27.78 126 MET B N 1
ATOM 4159 C CA . MET B 1 126 ? 56.286 43.666 110.577 1.00 28.30 126 MET B CA 1
ATOM 4160 C C . MET B 1 126 ? 56.893 42.576 111.456 1.00 27.80 126 MET B C 1
ATOM 4161 O O . MET B 1 126 ? 56.209 42.020 112.292 1.00 26.85 126 MET B O 1
ATOM 4166 N N . GLY B 1 127 ? 58.168 42.247 111.247 1.00 27.80 127 GLY B N 1
ATOM 4167 C CA . GLY B 1 127 ? 58.827 41.211 112.062 1.00 27.09 127 GLY B CA 1
ATOM 4168 C C . GLY B 1 127 ? 58.770 41.613 113.527 1.00 27.91 127 GLY B C 1
ATOM 4169 O O . GLY B 1 127 ? 58.470 40.803 114.414 1.00 28.45 127 GLY B O 1
ATOM 4170 N N . LEU B 1 128 ? 58.992 42.893 113.789 1.00 28.57 128 LEU B N 1
ATOM 4171 C CA . LEU B 1 128 ? 58.899 43.383 115.183 1.00 29.15 128 LEU B CA 1
ATOM 4172 C C . LEU B 1 128 ? 57.476 43.338 115.746 1.00 29.52 128 LEU B C 1
ATOM 4173 O O . LEU B 1 128 ? 57.261 42.820 116.846 1.00 28.96 128 LEU B O 1
ATOM 4178 N N . ALA B 1 129 ? 56.503 43.848 114.985 1.00 29.44 129 ALA B N 1
ATOM 4179 C CA . ALA B 1 129 ? 55.146 44.035 115.506 1.00 30.53 129 ALA B CA 1
ATOM 4180 C C . ALA B 1 129 ? 54.442 42.713 115.681 1.00 30.80 129 ALA B C 1
ATOM 4181 O O . ALA B 1 129 ? 53.656 42.522 116.595 1.00 30.88 129 ALA B O 1
ATOM 4183 N N . MET B 1 130 ? 54.708 41.793 114.759 1.00 31.70 130 MET B N 1
ATOM 4184 C CA . MET B 1 130 ? 54.035 40.510 114.763 1.00 31.83 130 MET B CA 1
ATOM 4185 C C . MET B 1 130 ? 54.717 39.424 115.612 1.00 31.26 130 MET B C 1
ATOM 4186 O O . MET B 1 130 ? 54.242 38.305 115.641 1.00 29.22 130 MET B O 1
ATOM 4191 N N . LYS B 1 131 ? 55.794 39.782 116.306 1.00 31.97 131 LYS B N 1
ATOM 4192 C CA . LYS B 1 131 ? 56.546 38.848 117.172 1.00 33.80 131 LYS B CA 1
ATOM 4193 C C . LYS B 1 131 ? 55.661 37.962 118.092 1.00 34.22 131 LYS B C 1
ATOM 4194 O O . LYS B 1 131 ? 55.864 36.747 118.198 1.00 34.50 131 LYS B O 1
ATOM 4200 N N . PRO B 1 132 ? 54.662 38.553 118.768 1.00 34.27 132 PRO B N 1
ATOM 4201 C CA . PRO B 1 132 ? 53.943 37.633 119.653 1.00 33.81 132 PRO B CA 1
ATOM 4202 C C . PRO B 1 132 ? 53.250 36.525 118.879 1.00 34.12 132 PRO B C 1
ATOM 4203 O O . PRO B 1 132 ? 53.171 35.398 119.360 1.00 33.64 132 PRO B O 1
ATOM 4207 N N . MET B 1 133 ? 52.754 36.822 117.681 1.00 33.39 133 MET B N 1
ATOM 4208 C CA . MET B 1 133 ? 52.105 35.784 116.893 1.00 33.35 133 MET B CA 1
ATOM 4209 C C . MET B 1 133 ? 53.129 34.740 116.384 1.00 33.19 133 MET B C 1
ATOM 4210 O O . MET B 1 133 ? 52.845 33.551 116.316 1.00 32.54 133 MET B O 1
ATOM 4215 N N . ARG B 1 134 ? 54.308 35.201 116.018 1.00 33.91 134 ARG B N 1
ATOM 4216 C CA . ARG B 1 134 ? 55.325 34.304 115.459 1.00 35.01 134 ARG B CA 1
ATOM 4217 C C . ARG B 1 134 ? 55.792 33.359 116.533 1.00 33.98 134 ARG B C 1
ATOM 4218 O O . ARG B 1 134 ? 55.948 32.156 116.330 1.00 33.79 134 ARG B O 1
ATOM 4226 N N . ILE B 1 135 ? 56.006 33.919 117.708 1.00 33.50 135 ILE B N 1
ATOM 4227 C CA . ILE B 1 135 ? 56.424 33.131 118.849 1.00 33.58 135 ILE B CA 1
ATOM 4228 C C . ILE B 1 135 ? 55.399 32.067 119.182 1.00 33.20 135 ILE B C 1
ATOM 4229 O O . ILE B 1 135 ? 55.761 30.903 119.426 1.00 30.91 135 ILE B O 1
ATOM 4234 N N . ALA B 1 136 ? 54.115 32.443 119.157 1.00 32.44 136 ALA B N 1
ATOM 4235 C CA . ALA B 1 136 ? 53.063 31.523 119.557 1.00 31.59 136 ALA B CA 1
ATOM 4236 C C . ALA B 1 136 ? 52.972 30.376 118.548 1.00 32.53 136 ALA B C 1
ATOM 4237 O O . ALA B 1 136 ? 52.828 29.211 118.878 1.00 31.29 136 ALA B O 1
ATOM 4239 N N . THR B 1 137 ? 53.063 30.724 117.285 1.00 32.51 137 THR B N 1
ATOM 4240 C CA . THR B 1 137 ? 52.861 29.764 116.239 1.00 33.34 137 THR B CA 1
ATOM 4241 C C . THR B 1 137 ? 54.114 28.853 116.201 1.00 32.78 137 THR B C 1
ATOM 4242 O O . THR B 1 137 ? 54.034 27.636 116.135 1.00 32.06 137 THR B O 1
ATOM 4246 N N . GLN B 1 138 ? 55.286 29.446 116.316 1.00 33.73 138 GLN B N 1
ATOM 4247 C CA . GLN B 1 138 ? 56.520 28.648 116.302 1.00 33.62 138 GLN B CA 1
ATOM 4248 C C . GLN B 1 138 ? 56.702 27.717 117.507 1.00 33.33 138 GLN B C 1
ATOM 4249 O O . GLN B 1 138 ? 57.539 26.814 117.464 1.00 32.23 138 GLN B O 1
ATOM 4255 N N . SER B 1 139 ? 55.956 27.927 118.588 1.00 33.40 139 SER B N 1
ATOM 4256 C CA . SER B 1 139 ? 56.031 26.969 119.690 1.00 34.20 139 SER B CA 1
ATOM 4257 C C . SER B 1 139 ? 54.751 26.172 119.759 1.00 34.66 139 SER B C 1
ATOM 4258 O O . SER B 1 139 ? 54.428 25.576 120.778 1.00 34.52 139 SER B O 1
ATOM 4261 N N . ASN B 1 140 ? 53.981 26.214 118.678 1.00 34.55 140 ASN B N 1
ATOM 4262 C CA . ASN B 1 140 ? 52.753 25.442 118.607 1.00 35.16 140 ASN B CA 1
ATOM 4263 C C . ASN B 1 140 ? 51.745 25.711 119.728 1.00 34.62 140 ASN B C 1
ATOM 4264 O O . ASN B 1 140 ? 51.034 24.815 120.124 1.00 34.87 140 ASN B O 1
ATOM 4269 N N . LYS B 1 141 ? 51.668 26.953 120.213 1.00 34.84 141 LYS B N 1
ATOM 4270 C CA . LYS B 1 141 ? 50.609 27.340 121.166 1.00 34.72 141 LYS B CA 1
ATOM 4271 C C . LYS B 1 141 ? 49.225 27.151 120.525 1.00 34.55 141 LYS B C 1
ATOM 4272 O O . LYS B 1 141 ? 48.277 26.696 121.172 1.00 33.81 141 LYS B O 1
ATOM 4278 N N . VAL B 1 142 ? 49.119 27.482 119.233 1.00 32.81 142 VAL B N 1
ATOM 4279 C CA . VAL B 1 142 ? 47.884 27.280 118.505 1.00 30.19 142 VAL B CA 1
ATOM 4280 C C . VAL B 1 142 ? 48.193 26.405 117.279 1.00 29.22 142 VAL B C 1
ATOM 4281 O O . VAL B 1 142 ? 49.344 26.283 116.872 1.00 28.48 142 VAL B O 1
ATOM 4285 N N . SER B 1 143 ? 47.170 25.804 116.682 1.00 28.32 143 SER B N 1
ATOM 4286 C CA . SER B 1 143 ? 47.347 25.076 115.412 1.00 26.91 143 SER B CA 1
ATOM 4287 C C . SER B 1 143 ? 47.635 26.080 114.325 1.00 24.96 143 SER B C 1
ATOM 4288 O O . SER B 1 143 ? 47.148 27.192 114.393 1.00 25.15 143 SER B O 1
ATOM 4291 N N . TRP B 1 144 ? 48.392 25.700 113.299 1.00 23.44 144 TRP B N 1
ATOM 4292 C CA . TRP B 1 144 ? 48.577 26.606 112.167 1.00 22.01 144 TRP B CA 1
ATOM 4293 C C . TRP B 1 144 ? 48.955 25.756 110.974 1.00 22.12 144 TRP B C 1
ATOM 4294 O O . TRP B 1 144 ? 49.571 24.699 111.142 1.00 22.45 144 TRP B O 1
ATOM 4305 N N . THR B 1 145 ? 48.650 26.255 109.780 1.00 22.05 145 THR B N 1
ATOM 4306 C CA . THR B 1 145 ? 48.900 25.492 108.535 1.00 21.61 145 THR B CA 1
ATOM 4307 C C . THR B 1 145 ? 49.198 26.472 107.423 1.00 21.37 145 THR B C 1
ATOM 4308 O O . THR B 1 145 ? 48.547 27.526 107.329 1.00 21.57 145 THR B O 1
ATOM 4312 N N . VAL B 1 146 ? 50.185 26.142 106.602 1.00 19.76 146 VAL B N 1
ATOM 4313 C CA . VAL B 1 146 ? 50.528 26.911 105.432 1.00 19.73 146 VAL B CA 1
ATOM 4314 C C . VAL B 1 146 ? 50.197 25.968 104.281 1.00 19.16 146 VAL B C 1
ATOM 4315 O O . VAL B 1 146 ? 50.628 24.822 104.277 1.00 17.51 146 VAL B O 1
ATOM 4319 N N . ALA B 1 147 ? 49.360 26.439 103.363 1.00 17.61 147 ALA B N 1
ATOM 4320 C CA . ALA B 1 147 ? 48.882 25.651 102.233 1.00 17.54 147 ALA B CA 1
ATOM 4321 C C . ALA B 1 147 ? 48.774 26.636 101.060 1.00 18.71 147 ALA B C 1
ATOM 4322 O O . ALA B 1 147 ? 49.044 27.825 101.212 1.00 18.27 147 ALA B O 1
ATOM 4324 N N . ALA B 1 148 ? 48.430 26.136 99.879 1.00 19.40 148 ALA B N 1
ATOM 4325 C CA . ALA B 1 148 ? 48.517 26.993 98.716 1.00 19.19 148 ALA B CA 1
ATOM 4326 C C . ALA B 1 148 ? 47.190 26.991 97.964 1.00 18.91 148 ALA B C 1
ATOM 4327 O O . ALA B 1 148 ? 46.375 26.086 98.118 1.00 18.47 148 ALA B O 1
ATOM 4329 N N . ALA B 1 149 ? 47.012 28.002 97.124 1.00 18.97 149 ALA B N 1
ATOM 4330 C CA . ALA B 1 149 ? 45.927 27.949 96.146 1.00 19.87 149 ALA B CA 1
ATOM 4331 C C . ALA B 1 149 ? 46.459 28.441 94.812 1.00 19.95 149 ALA B C 1
ATOM 4332 O O . ALA B 1 149 ? 47.414 29.163 94.769 1.00 19.16 149 ALA B O 1
ATOM 4334 N N . ALA B 1 150 ? 45.786 28.105 93.706 1.00 22.15 150 ALA B N 1
ATOM 4335 C CA . ALA B 1 150 ? 46.374 28.366 92.394 1.00 22.83 150 ALA B CA 1
ATOM 4336 C C . ALA B 1 150 ? 46.045 29.774 91.903 1.00 24.21 150 ALA B C 1
ATOM 4337 O O . ALA B 1 150 ? 45.018 29.965 91.227 1.00 25.50 150 ALA B O 1
ATOM 4339 N N . GLY B 1 151 ? 46.895 30.748 92.268 1.00 23.46 151 GLY B N 1
ATOM 4340 C CA . GLY B 1 151 ? 46.762 32.131 91.839 1.00 23.47 151 GLY B CA 1
ATOM 4341 C C . GLY B 1 151 ? 47.178 32.234 90.380 1.00 24.42 151 GLY B C 1
ATOM 4342 O O . GLY B 1 151 ? 48.027 31.480 89.931 1.00 23.81 151 GLY B O 1
ATOM 4343 N N . LEU B 1 152 ? 46.552 33.152 89.650 1.00 24.05 152 LEU B N 1
ATOM 4344 C CA . LEU B 1 152 ? 46.778 33.264 88.217 1.00 24.66 152 LEU B CA 1
ATOM 4345 C C . LEU B 1 152 ? 48.224 33.637 87.896 1.00 24.58 152 LEU B C 1
ATOM 4346 O O . LEU B 1 152 ? 48.854 32.981 87.070 1.00 24.44 152 LEU B O 1
ATOM 4351 N N . GLU B 1 153 ? 48.742 34.685 88.531 1.00 23.95 153 GLU B N 1
ATOM 4352 C CA . GLU B 1 153 ? 50.045 35.174 88.117 1.00 25.92 153 GLU B CA 1
ATOM 4353 C C . GLU B 1 153 ? 51.075 34.128 88.511 1.00 25.70 153 GLU B C 1
ATOM 4354 O O . GLU B 1 153 ? 52.063 33.915 87.811 1.00 25.24 153 GLU B O 1
ATOM 4360 N N . TRP B 1 154 ? 50.835 33.467 89.646 1.00 24.08 154 TRP B N 1
ATOM 4361 C CA . TRP B 1 154 ? 51.755 32.435 90.073 1.00 23.62 154 TRP B CA 1
ATOM 4362 C C . TRP B 1 154 ? 51.767 31.277 89.065 1.00 24.27 154 TRP B C 1
ATOM 4363 O O . TRP B 1 154 ? 52.836 30.796 88.624 1.00 23.78 154 TRP B O 1
ATOM 4374 N N . ALA B 1 155 ? 50.576 30.841 88.656 1.00 24.23 155 ALA B N 1
ATOM 4375 C CA . ALA B 1 155 ? 50.476 29.688 87.772 1.00 24.94 155 ALA B CA 1
ATOM 4376 C C . ALA B 1 155 ? 51.138 29.992 86.456 1.00 26.20 155 ALA B C 1
ATOM 4377 O O . ALA B 1 155 ? 51.778 29.117 85.863 1.00 26.28 155 ALA B O 1
ATOM 4379 N N . LYS B 1 156 ? 50.991 31.228 86.003 1.00 26.99 156 LYS B N 1
ATOM 4380 C CA . LYS B 1 156 ? 51.612 31.653 84.751 1.00 29.79 156 LYS B CA 1
ATOM 4381 C C . LYS B 1 156 ? 53.133 31.474 84.809 1.00 29.83 156 LYS B C 1
ATOM 4382 O O . LYS B 1 156 ? 53.765 31.014 83.849 1.00 28.66 156 LYS B O 1
ATOM 4388 N N . LYS B 1 157 ? 53.706 31.828 85.958 1.00 29.18 157 LYS B N 1
ATOM 4389 C CA . LYS B 1 157 ? 55.128 31.692 86.178 1.00 30.03 157 LYS B CA 1
ATOM 4390 C C . LYS B 1 157 ? 55.577 30.248 86.234 1.00 29.47 157 LYS B C 1
ATOM 4391 O O . LYS B 1 157 ? 56.647 29.896 85.728 1.00 29.29 157 LYS B O 1
ATOM 4397 N N . VAL B 1 158 ? 54.782 29.414 86.897 1.00 28.07 158 VAL B N 1
ATOM 4398 C CA . VAL B 1 158 ? 55.138 28.030 87.048 1.00 26.85 158 VAL B CA 1
ATOM 4399 C C . VAL B 1 158 ? 55.025 27.286 85.695 1.00 28.24 158 VAL B C 1
ATOM 4400 O O . VAL B 1 158 ? 55.847 26.431 85.401 1.00 25.84 158 VAL B O 1
ATOM 4404 N N . PHE B 1 159 ? 53.997 27.598 84.896 1.00 28.44 159 PHE B N 1
ATOM 4405 C CA . PHE B 1 159 ? 53.767 26.788 83.709 1.00 31.11 159 PHE B CA 1
ATOM 4406 C C . PHE B 1 159 ? 53.790 27.602 82.407 1.00 34.45 159 PHE B C 1
ATOM 4407 O O . PHE B 1 159 ? 52.733 27.851 81.827 1.00 34.31 159 PHE B O 1
ATOM 4415 N N . PRO B 1 160 ? 54.990 28.028 81.952 1.00 37.76 160 PRO B N 1
ATOM 4416 C CA . PRO B 1 160 ? 55.098 28.754 80.650 1.00 40.07 160 PRO B CA 1
ATOM 4417 C C . PRO B 1 160 ? 54.604 27.866 79.517 1.00 41.25 160 PRO B C 1
ATOM 4418 O O . PRO B 1 160 ? 54.200 28.348 78.463 1.00 42.45 160 PRO B O 1
ATOM 4422 N N . ASN B 1 161 ? 54.636 26.561 79.754 1.00 42.84 161 ASN B N 1
ATOM 4423 C CA . ASN B 1 161 ? 54.335 25.554 78.734 1.00 43.74 161 ASN B CA 1
ATOM 4424 C C . ASN B 1 161 ? 52.810 25.371 78.538 1.00 43.19 161 ASN B C 1
ATOM 4425 O O . ASN B 1 161 ? 52.354 24.546 77.713 1.00 42.24 161 ASN B O 1
ATOM 4430 N N . ALA B 1 162 ? 52.031 26.158 79.294 1.00 41.43 162 ALA B N 1
ATOM 4431 C CA . ALA B 1 162 ? 50.563 26.023 79.314 1.00 40.29 162 ALA B CA 1
ATOM 4432 C C . ALA B 1 162 ? 49.975 26.603 78.047 1.00 39.26 162 ALA B C 1
ATOM 4433 O O . ALA B 1 162 ? 50.473 27.607 77.550 1.00 39.36 162 ALA B O 1
ATOM 4435 N N . ALA B 1 163 ? 48.883 26.017 77.569 1.00 37.75 163 ALA B N 1
ATOM 4436 C CA . ALA B 1 163 ? 48.257 26.506 76.338 1.00 37.59 163 ALA B CA 1
ATOM 4437 C C . ALA B 1 163 ? 47.383 27.766 76.555 1.00 36.80 163 ALA B C 1
ATOM 4438 O O . ALA B 1 163 ? 47.087 28.499 75.616 1.00 37.46 163 ALA B O 1
ATOM 4440 N N . SER B 1 164 ? 47.016 28.046 77.808 1.00 35.42 164 SER B N 1
ATOM 4441 C CA . SER B 1 164 ? 46.327 29.277 78.174 1.00 34.17 164 SER B CA 1
ATOM 4442 C C . SER B 1 164 ? 46.505 29.579 79.651 1.00 34.59 164 SER B C 1
ATOM 4443 O O . SER B 1 164 ? 47.017 28.749 80.420 1.00 32.89 164 SER B O 1
ATOM 4446 N N . ASP B 1 165 ? 46.024 30.749 80.039 1.00 34.04 165 ASP B N 1
ATOM 4447 C CA . ASP B 1 165 ? 46.111 31.170 81.428 1.00 34.19 165 ASP B CA 1
ATOM 4448 C C . ASP B 1 165 ? 45.257 30.226 82.249 1.00 33.43 165 ASP B C 1
ATOM 4449 O O . ASP B 1 165 ? 45.666 29.789 83.321 1.00 33.02 165 ASP B O 1
ATOM 4454 N N . GLU B 1 166 ? 44.081 29.881 81.722 1.00 33.00 166 GLU B N 1
ATOM 4455 C CA . GLU B 1 166 ? 43.179 28.946 82.375 1.00 32.42 166 GLU B CA 1
ATOM 4456 C C . GLU B 1 166 ? 43.826 27.594 82.537 1.00 31.14 166 GLU B C 1
ATOM 4457 O O . GLU B 1 166 ? 43.596 26.924 83.539 1.00 29.67 166 GLU B O 1
ATOM 4463 N N . GLU B 1 167 ? 44.631 27.178 81.555 1.00 29.52 167 GLU B N 1
ATOM 4464 C CA . GLU B 1 167 ? 45.225 25.850 81.645 1.00 28.74 167 GLU B CA 1
ATOM 4465 C C . GLU B 1 167 ? 46.335 25.870 82.700 1.00 27.57 167 GLU B C 1
ATOM 4466 O O . GLU B 1 167 ? 46.466 24.924 83.453 1.00 27.11 167 GLU B O 1
ATOM 4472 N N . ALA B 1 168 ? 47.122 26.942 82.733 1.00 26.83 168 ALA B N 1
ATOM 4473 C CA . ALA B 1 168 ? 48.208 27.053 83.723 1.00 26.85 168 ALA B CA 1
ATOM 4474 C C . ALA B 1 168 ? 47.653 26.946 85.145 1.00 26.42 168 ALA B C 1
ATOM 4475 O O . ALA B 1 168 ? 48.201 26.217 85.994 1.00 25.91 168 ALA B O 1
ATOM 4477 N N . VAL B 1 169 ? 46.562 27.666 85.402 1.00 25.05 169 VAL B N 1
ATOM 4478 C CA . VAL B 1 169 ? 45.918 27.601 86.745 1.00 25.21 169 VAL B CA 1
ATOM 4479 C C . VAL B 1 169 ? 45.505 26.142 87.061 1.00 25.41 169 VAL B C 1
ATOM 4480 O O . VAL B 1 169 ? 45.732 25.599 88.166 1.00 24.97 169 VAL B O 1
ATOM 4484 N N . ASP B 1 170 ? 44.915 25.466 86.070 1.00 25.18 170 ASP B N 1
ATOM 4485 C CA . ASP B 1 170 ? 44.546 24.076 86.270 1.00 24.71 170 ASP B CA 1
ATOM 4486 C C . ASP B 1 170 ? 45.718 23.148 86.565 1.00 23.57 170 ASP B C 1
ATOM 4487 O O . ASP B 1 170 ? 45.571 22.250 87.387 1.00 23.37 170 ASP B O 1
ATOM 4492 N N . PHE B 1 171 ? 46.841 23.297 85.879 1.00 22.22 171 PHE B N 1
ATOM 4493 C CA . PHE B 1 171 ? 47.991 22.442 86.251 1.00 21.74 171 PHE B CA 1
ATOM 4494 C C . PHE B 1 171 ? 48.474 22.778 87.680 1.00 21.22 171 PHE B C 1
ATOM 4495 O O . PHE B 1 171 ? 48.998 21.910 88.362 1.00 22.36 171 PHE B O 1
ATOM 4503 N N . LEU B 1 172 ? 48.358 24.040 88.092 1.00 22.49 172 LEU B N 1
ATOM 4504 C CA . LEU B 1 172 ? 48.806 24.402 89.463 1.00 23.97 172 LEU B CA 1
ATOM 4505 C C . LEU B 1 172 ? 47.836 23.756 90.452 1.00 23.48 172 LEU B C 1
ATOM 4506 O O . LEU B 1 172 ? 48.264 23.136 91.431 1.00 22.99 172 LEU B O 1
ATOM 4511 N N . TRP B 1 173 ? 46.533 23.850 90.198 1.00 22.58 173 TRP B N 1
ATOM 4512 C CA . TRP B 1 173 ? 45.600 23.141 91.120 1.00 23.25 173 TRP B CA 1
ATOM 4513 C C . TRP B 1 173 ? 45.878 21.646 91.142 1.00 23.74 173 TRP B C 1
ATOM 4514 O O . TRP B 1 173 ? 45.778 20.998 92.191 1.00 24.41 173 TRP B O 1
ATOM 4525 N N . ASP B 1 174 ? 46.194 21.071 89.983 1.00 22.38 174 ASP B N 1
ATOM 4526 C CA . ASP B 1 174 ? 46.490 19.623 89.939 1.00 23.26 174 ASP B CA 1
ATOM 4527 C C . ASP B 1 174 ? 47.711 19.260 90.845 1.00 22.17 174 ASP B C 1
ATOM 4528 O O . ASP B 1 174 ? 47.704 18.240 91.532 1.00 22.50 174 ASP B O 1
ATOM 4533 N N . GLN B 1 175 ? 48.733 20.114 90.860 1.00 22.19 175 GLN B N 1
ATOM 4534 C CA . GLN B 1 175 ? 49.861 19.888 91.769 1.00 22.58 175 GLN B CA 1
ATOM 4535 C C . GLN B 1 175 ? 49.431 19.981 93.223 1.00 22.08 175 GLN B C 1
ATOM 4536 O O . GLN B 1 175 ? 49.851 19.210 94.055 1.00 22.63 175 GLN B O 1
ATOM 4542 N N . ILE B 1 176 ? 48.579 20.948 93.509 1.00 22.30 176 ILE B N 1
ATOM 4543 C CA . ILE B 1 176 ? 48.227 21.253 94.893 1.00 22.60 176 ILE B CA 1
ATOM 4544 C C . ILE B 1 176 ? 47.393 20.071 95.329 1.00 22.66 176 ILE B C 1
ATOM 4545 O O . ILE B 1 176 ? 47.644 19.522 96.383 1.00 22.71 176 ILE B O 1
ATOM 4550 N N . PHE B 1 177 ? 46.438 19.651 94.497 1.00 21.19 177 PHE B N 1
ATOM 4551 C CA . PHE B 1 177 ? 45.604 18.509 94.872 1.00 23.14 177 PHE B CA 1
ATOM 4552 C C . PHE B 1 177 ? 46.440 17.211 94.990 1.00 22.48 177 PHE B C 1
ATOM 4553 O O . PHE B 1 177 ? 46.352 16.486 95.960 1.00 22.78 177 PHE B O 1
ATOM 4561 N N . LYS B 1 178 ? 47.223 16.916 93.967 1.00 23.44 178 LYS B N 1
ATOM 4562 C CA . LYS B 1 178 ? 48.077 15.721 93.983 1.00 24.78 178 LYS B CA 1
ATOM 4563 C C . LYS B 1 178 ? 48.915 15.698 95.230 1.00 24.89 178 LYS B C 1
ATOM 4564 O O . LYS B 1 178 ? 48.904 14.713 95.971 1.00 25.55 178 LYS B O 1
ATOM 4570 N N . THR B 1 179 ? 49.647 16.782 95.490 1.00 24.34 179 THR B N 1
ATOM 4571 C CA . THR B 1 179 ? 50.603 16.720 96.623 1.00 25.71 179 THR B CA 1
ATOM 4572 C C . THR B 1 179 ? 49.967 16.727 98.003 1.00 25.98 179 THR B C 1
ATOM 4573 O O . THR B 1 179 ? 50.600 16.302 98.972 1.00 25.70 179 THR B O 1
ATOM 4577 N N . CYS B 1 180 ? 48.725 17.229 98.089 1.00 26.24 180 CYS B N 1
ATOM 4578 C CA . CYS B 1 180 ? 47.974 17.215 99.346 1.00 24.69 180 CYS B CA 1
ATOM 4579 C C . CYS B 1 180 ? 47.070 16.015 99.431 1.00 25.58 180 CYS B C 1
ATOM 4580 O O . CYS B 1 180 ? 46.234 15.903 100.349 1.00 26.14 180 CYS B O 1
ATOM 4583 N N . ARG B 1 181 ? 47.262 15.090 98.485 1.00 26.55 181 ARG B N 1
ATOM 4584 C CA . ARG B 1 181 ? 46.653 13.751 98.535 1.00 26.80 181 ARG B CA 1
ATOM 4585 C C . ARG B 1 181 ? 45.151 13.799 98.354 1.00 27.36 181 ARG B C 1
ATOM 4586 O O . ARG B 1 181 ? 44.419 12.884 98.790 1.00 28.17 181 ARG B O 1
ATOM 4594 N N . VAL B 1 182 ? 44.691 14.876 97.715 1.00 28.14 182 VAL B N 1
ATOM 4595 C CA . VAL B 1 182 ? 43.246 15.137 97.543 1.00 28.28 182 VAL B CA 1
ATOM 4596 C C . VAL B 1 182 ? 42.581 14.061 96.667 1.00 29.87 182 VAL B C 1
ATOM 4597 O O . VAL B 1 182 ? 41.405 13.733 96.856 1.00 29.11 182 VAL B O 1
ATOM 4601 N N . TYR B 1 183 ? 43.343 13.523 95.718 1.00 30.75 183 TYR B N 1
ATOM 4602 C CA . TYR B 1 183 ? 42.823 12.517 94.807 1.00 32.98 183 TYR B CA 1
ATOM 4603 C C . TYR B 1 183 ? 42.696 11.130 95.469 1.00 34.48 183 TYR B C 1
ATOM 4604 O O . TYR B 1 183 ? 41.948 10.257 94.982 1.00 35.87 183 TYR B O 1
ATOM 4613 N N . GLU B 1 184 ? 43.349 10.914 96.600 1.00 35.41 184 GLU B N 1
ATOM 4614 C CA . GLU B 1 184 ? 43.282 9.579 97.224 1.00 36.50 184 GLU B CA 1
ATOM 4615 C C . GLU B 1 184 ? 41.878 9.242 97.720 1.00 37.42 184 GLU B C 1
ATOM 4616 O O . GLU B 1 184 ? 41.141 10.139 98.179 1.00 38.03 184 GLU B O 1
ATOM 4622 N N . ALA B 1 185 ? 41.483 7.963 97.639 1.00 38.68 185 ALA B N 1
ATOM 4623 C CA . ALA B 1 185 ? 40.105 7.618 97.994 1.00 39.00 185 ALA B CA 1
ATOM 4624 C C . ALA B 1 185 ? 39.886 7.917 99.469 1.00 39.31 185 ALA B C 1
ATOM 4625 O O . ALA B 1 185 ? 38.778 8.271 99.890 1.00 39.71 185 ALA B O 1
ATOM 4627 N N . ASP B 1 186 ? 40.963 7.822 100.243 1.00 38.40 186 ASP B N 1
ATOM 4628 C CA . ASP B 1 186 ? 40.937 8.270 101.619 1.00 37.77 186 ASP B CA 1
ATOM 4629 C C . ASP B 1 186 ? 42.167 9.124 101.927 1.00 36.24 186 ASP B C 1
ATOM 4630 O O . ASP B 1 186 ? 43.200 8.590 102.356 1.00 35.31 186 ASP B O 1
ATOM 4635 N N . PRO B 1 187 ? 42.054 10.443 101.701 1.00 34.26 187 PRO B N 1
ATOM 4636 C CA . PRO B 1 187 ? 43.146 11.383 101.907 1.00 32.57 187 PRO B CA 1
ATOM 4637 C C . PRO B 1 187 ? 43.668 11.327 103.331 1.00 31.90 187 PRO B C 1
ATOM 4638 O O . PRO B 1 187 ? 44.854 11.560 103.555 1.00 31.36 187 PRO B O 1
ATOM 4642 N N . VAL B 1 188 ? 42.810 11.043 104.297 1.00 30.40 188 VAL B N 1
ATOM 4643 C CA . VAL B 1 188 ? 43.284 11.140 105.663 1.00 30.85 188 VAL B CA 1
ATOM 4644 C C . VAL B 1 188 ? 44.251 9.979 105.951 1.00 30.80 188 VAL B C 1
ATOM 4645 O O . VAL B 1 188 ? 45.278 10.159 106.597 1.00 30.77 188 VAL B O 1
ATOM 4649 N N . LYS B 1 189 ? 43.905 8.794 105.468 1.00 31.29 189 LYS B N 1
ATOM 4650 C CA . LYS B 1 189 ? 44.769 7.610 105.676 1.00 31.45 189 LYS B CA 1
ATOM 4651 C C . LYS B 1 189 ? 46.025 7.793 104.850 1.00 30.36 189 LYS B C 1
ATOM 4652 O O . LYS B 1 189 ? 47.108 7.358 105.220 1.00 29.97 189 LYS B O 1
ATOM 4658 N N . ALA B 1 190 ? 45.869 8.442 103.701 1.00 29.22 190 ALA B N 1
ATOM 4659 C CA . ALA B 1 190 ? 47.002 8.694 102.818 1.00 27.28 190 ALA B CA 1
ATOM 4660 C C . ALA B 1 190 ? 48.014 9.613 103.534 1.00 27.66 190 ALA B C 1
ATOM 4661 O O . ALA B 1 190 ? 49.236 9.396 103.480 1.00 26.70 190 ALA B O 1
ATOM 4663 N N . TRP B 1 191 ? 47.500 10.639 104.218 1.00 25.92 191 TRP B N 1
ATOM 4664 C CA . TRP B 1 191 ? 48.358 11.503 105.012 1.00 25.15 191 TRP B CA 1
ATOM 4665 C C . TRP B 1 191 ? 48.973 10.751 106.188 1.00 25.32 191 TRP B C 1
ATOM 4666 O O . TRP B 1 191 ? 50.131 11.007 106.545 1.00 25.45 191 TRP B O 1
ATOM 4677 N N . GLU B 1 192 ? 48.197 9.847 106.801 1.00 25.05 192 GLU B N 1
ATOM 4678 C CA . GLU B 1 192 ? 48.688 9.035 107.919 1.00 26.28 192 GLU B CA 1
ATOM 4679 C C . GLU B 1 192 ? 49.858 8.189 107.482 1.00 26.44 192 GLU B C 1
ATOM 4680 O O . GLU B 1 192 ? 50.873 8.106 108.192 1.00 27.26 192 GLU B O 1
ATOM 4686 N N . GLU B 1 193 ? 49.721 7.583 106.311 1.00 27.22 193 GLU B N 1
ATOM 4687 C CA . GLU B 1 193 ? 50.767 6.748 105.713 1.00 28.40 193 GLU B CA 1
ATOM 4688 C C . GLU B 1 193 ? 52.010 7.592 105.444 1.00 28.47 193 GLU B C 1
ATOM 4689 O O . GLU B 1 193 ? 53.116 7.226 105.848 1.00 28.35 193 GLU B O 1
ATOM 4695 N N . HIS B 1 194 ? 51.816 8.752 104.826 1.00 28.15 194 HIS B N 1
ATOM 4696 C CA . HIS B 1 194 ? 52.919 9.675 104.522 1.00 27.99 194 HIS B CA 1
ATOM 4697 C C . HIS B 1 194 ? 53.611 10.153 105.796 1.00 28.11 194 HIS B C 1
ATOM 4698 O O . HIS B 1 194 ? 54.861 10.088 105.893 1.00 28.50 194 HIS B O 1
ATOM 4705 N N . ALA B 1 195 ? 52.832 10.598 106.788 1.00 27.32 195 ALA B N 1
ATOM 4706 C CA . ALA B 1 195 ? 53.417 11.004 108.071 1.00 26.79 195 ALA B CA 1
ATOM 4707 C C . ALA B 1 195 ? 54.235 9.876 108.724 1.00 27.07 195 ALA B C 1
ATOM 4708 O O . ALA B 1 195 ? 55.254 10.120 109.392 1.00 28.07 195 ALA B O 1
ATOM 4710 N N . ALA B 1 196 ? 53.730 8.661 108.613 1.00 28.13 196 ALA B N 1
ATOM 4711 C CA . ALA B 1 196 ? 54.374 7.488 109.201 1.00 27.97 196 ALA B CA 1
ATOM 4712 C C . ALA B 1 196 ? 55.726 7.179 108.559 1.00 27.55 196 ALA B C 1
ATOM 4713 O O . ALA B 1 196 ? 56.659 6.795 109.248 1.00 28.11 196 ALA B O 1
ATOM 4715 N N . ILE B 1 197 ? 55.817 7.296 107.248 1.00 27.02 197 ILE B N 1
ATOM 4716 C CA . ILE B 1 197 ? 57.095 7.119 106.558 1.00 26.49 197 ILE B CA 1
ATOM 4717 C C . ILE B 1 197 ? 58.090 8.191 106.959 1.00 25.76 197 ILE B C 1
ATOM 4718 O O . ILE B 1 197 ? 59.235 7.888 107.308 1.00 24.55 197 ILE B O 1
ATOM 4723 N N . LEU B 1 198 ? 57.676 9.458 106.924 1.00 24.36 198 LEU B N 1
ATOM 4724 C CA . LEU B 1 198 ? 58.593 10.515 107.292 1.00 23.54 198 LEU B CA 1
ATOM 4725 C C . LEU B 1 198 ? 58.968 10.409 108.753 1.00 23.95 198 LEU B C 1
ATOM 4726 O O . LEU B 1 198 ? 60.092 10.710 109.129 1.00 23.30 198 LEU B O 1
ATOM 4731 N N . LYS B 1 199 ? 58.016 10.030 109.587 1.00 24.09 199 LYS B N 1
ATOM 4732 C CA . LYS B 1 199 ? 58.328 9.870 111.028 1.00 25.61 199 LYS B CA 1
ATOM 4733 C C . LYS B 1 199 ? 59.340 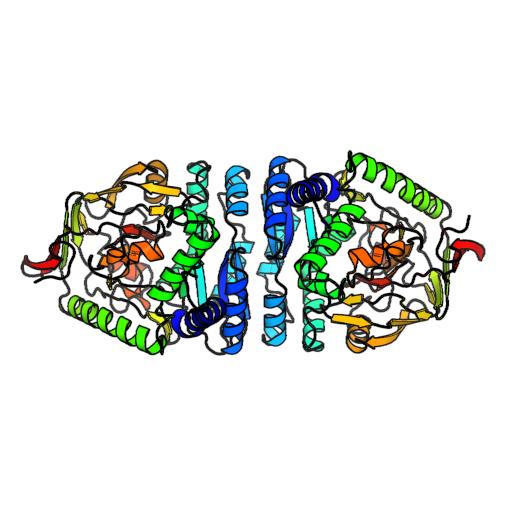8.726 111.288 1.00 25.30 199 LYS B C 1
ATOM 4734 O O . LYS B 1 199 ? 60.176 8.850 112.155 1.00 25.99 199 LYS B O 1
ATOM 4740 N N . SER B 1 200 ? 59.309 7.651 110.502 1.00 25.34 200 SER B N 1
ATOM 4741 C CA . SER B 1 200 ? 60.350 6.607 110.656 1.00 26.79 200 SER B CA 1
ATOM 4742 C C . SER B 1 200 ? 61.736 7.196 110.534 1.00 26.13 200 SER B C 1
ATOM 4743 O O . SER B 1 200 ? 62.632 6.877 111.334 1.00 26.36 200 SER B O 1
ATOM 4746 N N . LYS B 1 201 ? 61.902 8.066 109.528 1.00 25.89 201 LYS B N 1
ATOM 4747 C CA . LYS B 1 201 ? 63.200 8.668 109.216 1.00 24.60 201 LYS B CA 1
ATOM 4748 C C . LYS B 1 201 ? 63.621 9.607 110.338 1.00 25.46 201 LYS B C 1
ATOM 4749 O O . LYS B 1 201 ? 64.764 9.611 110.786 1.00 23.52 201 LYS B O 1
ATOM 4755 N N . ALA B 1 202 ? 62.680 10.443 110.785 1.00 24.39 202 ALA B N 1
ATOM 4756 C CA . ALA B 1 202 ? 63.019 11.404 111.822 1.00 24.40 202 ALA B CA 1
ATOM 4757 C C . ALA B 1 202 ? 63.397 10.689 113.105 1.00 24.32 202 ALA B C 1
ATOM 4758 O O . ALA B 1 202 ? 64.333 11.104 113.752 1.00 23.69 202 ALA B O 1
ATOM 4760 N N . ASP B 1 203 ? 62.688 9.615 113.435 1.00 24.97 203 ASP B N 1
ATOM 4761 C CA . ASP B 1 203 ? 62.967 8.833 114.635 1.00 25.58 203 ASP B CA 1
ATOM 4762 C C . ASP B 1 203 ? 64.370 8.210 114.599 1.00 25.58 203 ASP B C 1
ATOM 4763 O O . ASP B 1 203 ? 65.082 8.121 115.607 1.00 27.33 203 ASP B O 1
ATOM 4768 N N . MET B 1 204 ? 64.786 7.808 113.428 1.00 25.79 204 MET B N 1
ATOM 4769 C CA . MET B 1 204 ? 66.127 7.272 113.262 1.00 25.63 204 MET B CA 1
ATOM 4770 C C . MET B 1 204 ? 67.188 8.358 113.511 1.00 25.69 204 MET B C 1
ATOM 4771 O O . MET B 1 204 ? 68.181 8.141 114.219 1.00 25.14 204 MET B O 1
ATOM 4776 N N . LEU B 1 205 ? 66.961 9.560 112.971 1.00 24.72 205 LEU B N 1
ATOM 4777 C CA . LEU B 1 205 ? 67.921 10.652 113.185 1.00 24.95 205 LEU B CA 1
ATOM 4778 C C . LEU B 1 205 ? 67.976 11.082 114.629 1.00 25.27 205 LEU B C 1
ATOM 4779 O O . LEU B 1 205 ? 69.035 11.507 115.116 1.00 26.56 205 LEU B O 1
ATOM 4784 N N . ASN B 1 206 ? 66.821 11.016 115.295 1.00 25.49 206 ASN B N 1
ATOM 4785 C CA . ASN B 1 206 ? 66.737 11.319 116.728 1.00 26.45 206 ASN B CA 1
ATOM 4786 C C . ASN B 1 206 ? 67.534 10.314 117.580 1.00 27.23 206 ASN B C 1
ATOM 4787 O O . ASN B 1 206 ? 68.125 10.686 118.594 1.00 28.12 206 ASN B O 1
ATOM 4792 N N . LYS B 1 207 ? 67.538 9.043 117.189 1.00 28.36 207 LYS B N 1
ATOM 4793 C CA . LYS B 1 207 ? 68.449 8.052 117.851 1.00 30.35 207 LYS B CA 1
ATOM 4794 C C . LYS B 1 207 ? 69.931 8.414 117.688 1.00 30.66 207 LYS B C 1
ATOM 4795 O O . LYS B 1 207 ? 70.728 8.313 118.646 1.00 31.33 207 LYS B O 1
ATOM 4801 N N . GLU B 1 208 ? 70.314 8.848 116.491 1.00 30.79 208 GLU B N 1
ATOM 4802 C CA . GLU B 1 208 ? 71.721 9.172 116.235 1.00 30.35 208 GLU B CA 1
ATOM 4803 C C . GLU B 1 208 ? 72.259 10.297 117.115 1.00 30.44 208 GLU B C 1
ATOM 4804 O O . GLU B 1 208 ? 73.363 10.192 117.655 1.00 30.21 208 GLU B O 1
ATOM 4810 N N . GLN B 1 209 ? 71.489 11.374 117.264 1.00 28.09 209 GLN B N 1
ATOM 4811 C CA . GLN B 1 209 ? 71.976 12.545 117.939 1.00 28.47 209 GLN B CA 1
ATOM 4812 C C . GLN B 1 209 ? 73.363 12.900 117.411 1.00 28.29 209 GLN B C 1
ATOM 4813 O O . GLN B 1 209 ? 74.312 13.016 118.192 1.00 27.99 209 GLN B O 1
ATOM 4819 N N . PHE B 1 210 ? 73.486 13.107 116.095 1.00 26.03 210 PHE B N 1
ATOM 4820 C CA . PHE B 1 210 ? 74.743 13.616 115.590 1.00 26.40 210 PHE B CA 1
ATOM 4821 C C . PHE B 1 210 ? 75.230 14.908 116.268 1.00 26.12 210 PHE B C 1
ATOM 4822 O O . PHE B 1 210 ? 74.425 15.740 116.705 1.00 27.94 210 PHE B O 1
ATOM 4830 N N . SER B 1 211 ? 76.541 15.103 116.284 1.00 25.64 211 SER B N 1
ATOM 4831 C CA . SER B 1 211 ? 77.169 16.340 116.742 1.00 26.58 211 SER B CA 1
ATOM 4832 C C . SER B 1 211 ? 77.073 17.499 115.746 1.00 26.44 211 SER B C 1
ATOM 4833 O O . SER B 1 211 ? 77.019 18.682 116.124 1.00 25.17 211 SER B O 1
ATOM 4836 N N . ALA B 1 212 ? 77.069 17.155 114.466 1.00 25.57 212 ALA B N 1
ATOM 4837 C CA . ALA B 1 212 ? 77.079 18.170 113.449 1.00 24.68 212 ALA B CA 1
ATOM 4838 C C . ALA B 1 212 ? 76.755 17.494 112.129 1.00 24.42 212 ALA B C 1
ATOM 4839 O O . ALA B 1 212 ? 76.720 16.245 112.051 1.00 24.70 212 ALA B O 1
ATOM 4841 N N . LEU B 1 213 ? 76.504 18.323 111.100 1.00 23.51 213 LEU B N 1
ATOM 4842 C CA . LEU B 1 213 ? 76.201 17.800 109.778 1.00 22.74 213 LEU B CA 1
ATOM 4843 C C . LEU B 1 213 ? 77.178 18.448 108.826 1.00 22.83 213 LEU B C 1
ATOM 4844 O O . LEU B 1 213 ? 77.506 19.627 108.987 1.00 23.27 213 LEU B O 1
ATOM 4849 N N . HIS B 1 214 ? 77.655 17.699 107.824 1.00 22.50 214 HIS B N 1
ATOM 4850 C CA . HIS B 1 214 ? 78.581 18.288 106.858 1.00 22.81 214 HIS B CA 1
ATOM 4851 C C . HIS B 1 214 ? 78.001 18.120 105.442 1.00 23.11 214 HIS B C 1
ATOM 4852 O O . HIS B 1 214 ? 77.842 16.983 104.946 1.00 23.75 214 HIS B O 1
ATOM 4859 N N . TYR B 1 215 ? 77.676 19.243 104.794 1.00 22.35 215 TYR B N 1
ATOM 4860 C CA . TYR B 1 215 ? 77.043 19.229 103.453 1.00 21.52 215 TYR B CA 1
ATOM 4861 C C . TYR B 1 215 ? 78.090 19.577 102.401 1.00 22.12 215 TYR B C 1
ATOM 4862 O O . TYR B 1 215 ? 78.886 20.511 102.607 1.00 21.92 215 TYR B O 1
ATOM 4871 N N . THR B 1 216 ? 78.119 18.803 101.319 1.00 22.21 216 THR B N 1
ATOM 4872 C CA . THR B 1 216 ? 79.041 19.043 100.216 1.00 24.10 216 THR B CA 1
ATOM 4873 C C . THR B 1 216 ? 78.279 18.971 98.885 1.00 22.72 216 THR B C 1
ATOM 4874 O O . THR B 1 216 ? 77.550 17.987 98.629 1.00 23.40 216 THR B O 1
ATOM 4878 N N . ALA B 1 217 ? 78.497 19.977 98.038 1.00 22.29 217 ALA B N 1
ATOM 4879 C CA . ALA B 1 217 ? 78.009 19.984 96.674 1.00 23.13 217 ALA B CA 1
ATOM 4880 C C . ALA B 1 217 ? 78.736 21.075 95.911 1.00 22.90 217 ALA B C 1
ATOM 4881 O O . ALA B 1 217 ? 79.450 21.870 96.512 1.00 22.94 217 ALA B O 1
ATOM 4883 N N . PRO B 1 218 ? 78.561 21.130 94.572 1.00 23.17 218 PRO B N 1
ATOM 4884 C CA . PRO B 1 218 ? 79.164 22.255 93.866 1.00 23.44 218 PRO B CA 1
ATOM 4885 C C . PRO B 1 218 ? 78.812 23.617 94.521 1.00 24.21 218 PRO B C 1
ATOM 4886 O O . PRO B 1 218 ? 79.673 24.459 94.913 1.00 25.60 218 PRO B O 1
ATOM 4890 N N . GLY B 1 219 ? 77.643 24.018 94.814 1.00 24.04 219 GLY B N 1
ATOM 4891 C CA . GLY B 1 219 ? 78.097 25.381 95.493 1.00 24.97 219 GLY B CA 1
ATOM 4892 C C . GLY B 1 219 ? 78.530 25.499 96.989 1.00 23.19 219 GLY B C 1
ATOM 4893 O O . GLY B 1 219 ? 78.467 26.586 97.571 1.00 21.79 219 GLY B O 1
ATOM 4894 N N . THR B 1 220 ? 78.915 24.393 97.628 1.00 23.36 220 THR B N 1
ATOM 4895 C CA . THR B 1 220 ? 78.593 24.176 99.057 1.00 22.23 220 THR B CA 1
ATOM 4896 C C . THR B 1 220 ? 79.609 23.287 99.790 1.00 21.98 220 THR B C 1
ATOM 4897 O O . THR B 1 220 ? 79.904 22.163 99.364 1.00 23.16 220 THR B O 1
ATOM 4901 N N . ASP B 1 221 ? 80.117 23.809 100.894 1.00 22.20 221 ASP B N 1
ATOM 4902 C CA . ASP B 1 221 ? 80.891 23.052 101.892 1.00 22.64 221 ASP B CA 1
ATOM 4903 C C . ASP B 1 221 ? 80.637 23.696 103.231 1.00 23.09 221 ASP B C 1
ATOM 4904 O O . ASP B 1 221 ? 81.243 24.701 103.576 1.00 22.69 221 ASP B O 1
ATOM 4909 N N . LEU B 1 222 ? 79.716 23.121 103.978 1.00 22.27 222 LEU B N 1
ATOM 4910 C CA . LEU B 1 222 ? 79.153 23.838 105.096 1.00 22.74 222 LEU B CA 1
ATOM 4911 C C . LEU B 1 222 ? 79.033 22.813 106.185 1.00 22.17 222 LEU B C 1
ATOM 4912 O O . LEU B 1 222 ? 78.496 21.747 105.957 1.00 22.74 222 LEU B O 1
ATOM 4917 N N . THR B 1 223 ? 79.478 23.162 107.384 1.00 23.01 223 THR B N 1
ATOM 4918 C CA . THR B 1 223 ? 79.289 22.256 108.529 1.00 22.05 223 THR B CA 1
ATOM 4919 C C . THR B 1 223 ? 78.474 22.965 109.565 1.00 21.79 223 THR B C 1
ATOM 4920 O O . THR B 1 223 ? 78.778 24.124 109.905 1.00 21.80 223 THR B O 1
ATOM 4924 N N . LEU B 1 224 ? 77.421 22.297 110.045 1.00 22.54 224 LEU B N 1
ATOM 4925 C CA . LEU B 1 224 ? 76.544 22.873 111.048 1.00 23.31 224 LEU B CA 1
ATOM 4926 C C . LEU B 1 224 ? 76.589 22.051 112.313 1.00 23.29 224 LEU B C 1
ATOM 4927 O O . LEU B 1 224 ? 76.401 20.864 112.254 1.00 21.14 224 LEU B O 1
ATOM 4932 N N . GLY B 1 225 ? 76.797 22.689 113.468 1.00 22.94 225 GLY B N 1
ATOM 4933 C CA . GLY B 1 225 ? 76.638 21.910 114.706 1.00 23.04 225 GLY B CA 1
ATOM 4934 C C . GLY B 1 225 ? 75.171 21.708 115.014 1.00 22.96 225 GLY B C 1
ATOM 4935 O O . GLY B 1 225 ? 74.322 22.546 114.616 1.00 22.32 225 GLY B O 1
ATOM 4936 N N . LEU B 1 226 ? 74.854 20.592 115.672 1.00 22.15 226 LEU B N 1
ATOM 4937 C CA . LEU B 1 226 ? 73.491 20.316 116.112 1.00 22.39 226 LEU B CA 1
ATOM 4938 C C . LEU B 1 226 ? 73.390 20.434 117.626 1.00 23.95 226 LEU B C 1
ATOM 4939 O O . LEU B 1 226 ? 74.254 19.907 118.383 1.00 23.83 226 LEU B O 1
ATOM 4944 N N . PRO B 1 227 ? 72.328 21.091 118.080 1.00 24.24 227 PRO B N 1
ATOM 4945 C CA . PRO B 1 227 ? 72.091 21.240 119.537 1.00 25.07 227 PRO B CA 1
ATOM 4946 C C . PRO B 1 227 ? 72.054 19.907 120.272 1.00 25.47 227 PRO B C 1
ATOM 4947 O O . PRO B 1 227 ? 71.661 18.877 119.708 1.00 25.75 227 PRO B O 1
ATOM 4951 N N . LYS B 1 228 ? 72.426 19.935 121.558 1.00 27.21 228 LYS B N 1
ATOM 4952 C CA . LYS B 1 228 ? 72.270 18.753 122.433 1.00 26.48 228 LYS B CA 1
ATOM 4953 C C . LYS B 1 228 ? 70.792 18.519 122.525 1.00 26.36 228 LYS B C 1
ATOM 4954 O O . LYS B 1 228 ? 70.037 19.485 122.575 1.00 26.39 228 LYS B O 1
ATOM 4960 N N . ASN B 1 229 ? 70.370 17.256 122.534 1.00 25.98 229 ASN B N 1
ATOM 4961 C CA . ASN B 1 229 ? 68.958 16.936 122.714 1.00 27.60 229 ASN B CA 1
ATOM 4962 C C . ASN B 1 229 ? 68.082 17.563 121.633 1.00 26.88 229 ASN B C 1
ATOM 4963 O O . ASN B 1 229 ? 66.946 17.978 121.922 1.00 25.88 229 ASN B O 1
ATOM 4968 N N . HIS B 1 230 ? 68.573 17.575 120.401 1.00 26.31 230 HIS B N 1
ATOM 4969 C CA . HIS B 1 230 ? 67.760 18.140 119.297 1.00 25.45 230 HIS B CA 1
ATOM 4970 C C . HIS B 1 230 ? 66.679 17.149 118.914 1.00 25.09 230 HIS B C 1
ATOM 4971 O O . HIS B 1 230 ? 66.777 15.950 119.196 1.00 24.85 230 HIS B O 1
ATOM 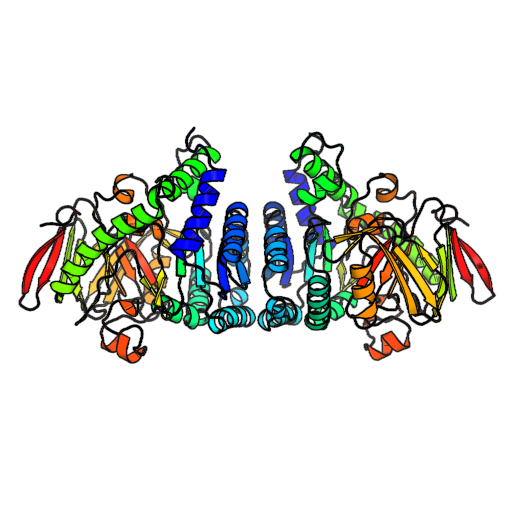4978 N N . VAL B 1 231 ? 65.639 17.655 118.257 1.00 25.20 231 VAL B N 1
ATOM 4979 C CA . VAL B 1 231 ? 64.554 16.818 117.783 1.00 24.31 231 VAL B CA 1
ATOM 4980 C C . VAL B 1 231 ? 64.318 17.093 116.296 1.00 23.86 231 VAL B C 1
ATOM 4981 O O . VAL B 1 231 ? 64.031 18.228 115.885 1.00 22.38 231 VAL B O 1
ATOM 4985 N N . TRP B 1 232 ? 64.468 16.036 115.505 1.00 24.41 232 TRP B N 1
ATOM 4986 C CA . TRP B 1 232 ? 64.063 16.000 114.110 1.00 23.64 232 TRP B CA 1
ATOM 4987 C C . TRP B 1 232 ? 62.578 15.768 114.062 1.00 24.94 232 TRP B C 1
ATOM 4988 O O . TRP B 1 232 ? 62.044 14.836 114.718 1.00 24.47 232 TRP B O 1
ATOM 4999 N N . GLU B 1 233 ? 61.877 16.607 113.295 1.00 25.45 233 GLU B N 1
ATOM 5000 C CA . GLU B 1 233 ? 60.426 16.470 113.203 1.00 26.27 233 GLU B CA 1
ATOM 5001 C C . GLU B 1 233 ? 60.021 16.341 111.728 1.00 26.00 233 GLU B C 1
ATOM 5002 O O . GLU B 1 233 ? 60.841 16.569 110.825 1.00 25.55 233 GLU B O 1
ATOM 5008 N N . SER B 1 234 ? 58.764 16.025 111.481 1.00 25.01 234 SER B N 1
ATOM 5009 C CA . SER B 1 234 ? 58.304 15.996 110.091 1.00 27.12 234 SER B CA 1
ATOM 5010 C C . SER B 1 234 ? 56.864 16.499 109.932 1.00 28.70 234 SER B C 1
ATOM 5011 O O . SER B 1 234 ? 56.530 17.603 110.405 1.00 30.36 234 SER B O 1
ATOM 5014 N N . ALA B 1 235 ? 56.036 15.719 109.262 1.00 29.65 235 ALA B N 1
ATOM 5015 C CA . ALA B 1 235 ? 54.667 16.083 108.891 1.00 30.69 235 ALA B CA 1
ATOM 5016 C C . ALA B 1 235 ? 53.690 16.602 109.985 1.00 31.29 235 ALA B C 1
ATOM 5017 O O . ALA B 1 235 ? 53.165 17.687 109.832 1.00 31.96 235 ALA B O 1
ATOM 5019 N N . GLY B 1 236 ? 53.412 15.842 111.054 1.00 32.34 236 GLY B N 1
ATOM 5020 C CA . GLY B 1 236 ? 52.454 16.300 112.085 1.00 32.49 236 GLY B CA 1
ATOM 5021 C C . GLY B 1 236 ? 53.031 17.068 113.266 1.00 32.90 236 GLY B C 1
ATOM 5022 O O . GLY B 1 236 ? 54.170 16.838 113.663 1.00 34.26 236 GLY B O 1
ATOM 5023 N N . ALA B 1 237 ? 52.273 18.006 113.833 1.00 31.90 237 ALA B N 1
ATOM 5024 C CA . ALA B 1 237 ? 52.671 18.639 115.085 1.00 32.11 237 ALA B CA 1
ATOM 5025 C C . ALA B 1 237 ? 51.517 18.472 116.107 1.00 32.59 237 ALA B C 1
ATOM 5026 O O . ALA B 1 237 ? 50.453 17.958 115.749 1.00 31.40 237 ALA B O 1
ATOM 5028 N N . VAL B 1 238 ? 51.727 18.912 117.344 1.00 33.09 238 VAL B N 1
ATOM 5029 C CA . VAL B 1 238 ? 50.679 18.851 118.376 1.00 34.23 238 VAL B CA 1
ATOM 5030 C C . VAL B 1 238 ? 50.673 20.190 119.065 1.00 34.80 238 VAL B C 1
ATOM 5031 O O . VAL B 1 238 ? 51.740 20.736 119.362 1.00 34.68 238 VAL B O 1
ATOM 5035 N N . ASN B 1 239 ? 49.494 20.781 119.257 1.00 34.74 239 ASN B N 1
ATOM 5036 C CA . ASN B 1 239 ? 49.452 22.104 119.859 1.00 35.90 239 ASN B CA 1
ATOM 5037 C C . ASN B 1 239 ? 49.376 22.048 121.388 1.00 36.91 239 ASN B C 1
ATOM 5038 O O . ASN B 1 239 ? 49.232 20.983 121.952 1.00 36.29 239 ASN B O 1
ATOM 5043 N N . ALA B 1 240 ? 49.497 23.206 122.021 1.00 38.87 240 ALA B N 1
ATOM 5044 C CA . ALA B 1 240 ? 49.443 23.326 123.491 1.00 40.09 240 ALA B CA 1
ATOM 5045 C C . ALA B 1 240 ? 48.085 22.889 124.092 1.00 41.34 240 ALA B C 1
ATOM 5046 O O . ALA B 1 240 ? 47.933 22.818 125.319 1.00 42.21 240 ALA B O 1
ATOM 5048 N N . GLN B 1 241 ? 47.107 22.607 123.235 1.00 40.36 241 GLN B N 1
ATOM 5049 C CA . GLN B 1 241 ? 45.821 22.096 123.686 1.00 40.36 241 GLN B CA 1
ATOM 5050 C C . GLN B 1 241 ? 45.696 20.600 123.366 1.00 39.66 241 GLN B C 1
ATOM 5051 O O . GLN B 1 241 ? 44.591 20.068 123.350 1.00 40.42 241 GLN B O 1
ATOM 5057 N N . GLY B 1 242 ? 46.826 19.936 123.095 1.00 39.14 242 GLY B N 1
ATOM 5058 C CA . GLY B 1 242 ? 46.878 18.491 122.765 1.00 37.55 242 GLY B CA 1
ATOM 5059 C C . GLY B 1 242 ? 46.349 18.043 121.395 1.00 37.59 242 GLY B C 1
ATOM 5060 O O . GLY B 1 242 ? 46.202 16.839 121.142 1.00 37.80 242 GLY B O 1
ATOM 5061 N N . GLU B 1 243 ? 46.043 18.987 120.497 1.00 36.28 243 GLU B N 1
ATOM 5062 C CA . GLU B 1 243 ? 45.394 18.624 119.210 1.00 35.26 243 GLU B CA 1
ATOM 5063 C C . GLU B 1 243 ? 46.444 18.429 118.091 1.00 34.46 243 GLU B C 1
ATOM 5064 O O . GLU B 1 243 ? 47.393 19.224 117.965 1.00 34.03 243 GLU B O 1
ATOM 5070 N N . GLU B 1 244 ? 46.269 17.388 117.287 1.00 33.54 244 GLU B N 1
ATOM 5071 C CA . GLU B 1 244 ? 47.177 17.117 116.182 1.00 34.25 244 GLU B CA 1
ATOM 5072 C C . GLU B 1 244 ? 46.881 18.056 115.028 1.00 32.78 244 GLU B C 1
ATOM 5073 O O . GLU B 1 244 ? 45.717 18.392 114.782 1.00 32.95 244 GLU B O 1
ATOM 5079 N N . PHE B 1 245 ? 47.922 18.485 114.322 1.00 30.74 245 PHE B N 1
ATOM 5080 C CA . PHE B 1 245 ? 47.712 19.341 113.154 1.00 27.58 245 PHE B CA 1
ATOM 5081 C C . PHE B 1 245 ? 48.910 19.254 112.217 1.00 27.79 245 PHE B C 1
ATOM 5082 O O . PHE B 1 245 ? 49.994 18.724 112.582 1.00 27.11 245 PHE B O 1
ATOM 5090 N N . LEU B 1 246 ? 48.728 19.754 111.002 1.00 25.27 246 LEU B N 1
ATOM 5091 C CA . LEU B 1 246 ? 49.787 19.679 109.997 1.00 24.64 246 LEU B CA 1
ATOM 5092 C C . LEU B 1 246 ? 50.233 21.105 109.664 1.00 22.78 246 LEU B C 1
ATOM 5093 O O . LEU B 1 246 ? 49.492 21.814 108.967 1.00 22.20 246 LEU B O 1
ATOM 5098 N N . PRO B 1 247 ? 51.444 21.510 110.095 1.00 22.40 247 PRO B N 1
ATOM 5099 C CA . PRO B 1 247 ? 51.905 22.866 109.788 1.00 22.03 247 PRO B CA 1
ATOM 5100 C C . PRO B 1 247 ? 52.059 23.204 108.280 1.00 22.33 247 PRO B C 1
ATOM 5101 O O . PRO B 1 247 ? 51.958 24.357 107.916 1.00 21.52 247 PRO B O 1
ATOM 5105 N N . ASN B 1 248 ? 52.355 22.204 107.446 1.00 22.14 248 ASN B N 1
ATOM 5106 C CA . ASN B 1 248 ? 52.618 22.443 106.043 1.00 22.32 248 ASN B CA 1
ATOM 5107 C C . ASN B 1 248 ? 51.912 21.394 105.202 1.00 21.93 248 ASN B C 1
ATOM 5108 O O . ASN B 1 248 ? 52.083 20.188 105.415 1.00 20.31 248 ASN B O 1
ATOM 5113 N N . MET B 1 249 ? 51.110 21.858 104.245 1.00 20.87 249 MET B N 1
ATOM 5114 C CA . MET B 1 249 ? 50.484 20.931 103.304 1.00 21.50 249 MET B CA 1
ATOM 5115 C C . MET B 1 249 ? 50.666 21.532 101.904 1.00 20.81 249 MET B C 1
ATOM 5116 O O . MET B 1 249 ? 50.080 22.556 101.582 1.00 20.60 249 MET B O 1
ATOM 5121 N N . PRO B 1 250 ? 51.464 20.893 101.055 1.00 20.88 250 PRO B N 1
ATOM 5122 C CA . PRO B 1 250 ? 52.119 19.589 101.165 1.00 20.46 250 PRO B CA 1
ATOM 5123 C C . PRO B 1 250 ? 53.342 19.632 102.071 1.00 20.99 250 PRO B C 1
ATOM 5124 O O . PRO B 1 250 ? 53.758 20.710 102.489 1.00 20.34 250 PRO B O 1
ATOM 5128 N N . THR B 1 251 ? 53.931 18.462 102.366 1.00 20.92 251 THR B N 1
ATOM 5129 C CA . THR B 1 251 ? 55.220 18.459 103.068 1.00 22.09 251 THR B CA 1
ATOM 5130 C C . THR B 1 251 ? 55.915 17.175 102.739 1.00 22.64 251 THR B C 1
ATOM 5131 O O . THR B 1 251 ? 55.246 16.160 102.498 1.00 23.90 251 THR B O 1
ATOM 5135 N N . GLU B 1 252 ? 57.246 17.244 102.599 1.00 23.67 252 GLU B N 1
ATOM 5136 C CA . GLU B 1 252 ? 58.078 16.063 102.300 1.00 23.84 252 GLU B CA 1
ATOM 5137 C C . GLU B 1 252 ? 59.357 16.025 103.113 1.00 23.56 252 GLU B C 1
ATOM 5138 O O . GLU B 1 252 ? 60.230 15.196 102.836 1.00 22.53 252 GLU B O 1
ATOM 5144 N N . GLU B 1 253 ? 59.490 16.909 104.108 1.00 23.50 253 GLU B N 1
ATOM 5145 C CA . GLU B 1 253 ? 60.774 17.144 104.743 1.00 22.91 253 GLU B CA 1
ATOM 5146 C C . GLU B 1 253 ? 60.863 16.515 106.139 1.00 23.48 253 GLU B C 1
ATOM 5147 O O . GLU B 1 253 ? 59.853 16.317 106.806 1.00 23.14 253 GLU B O 1
ATOM 5153 N N . VAL B 1 254 ? 62.080 16.249 106.592 1.00 23.74 254 VAL B N 1
ATOM 5154 C CA . VAL B 1 254 ? 62.308 16.022 108.038 1.00 24.44 254 VAL B CA 1
ATOM 5155 C C . VAL B 1 254 ? 63.310 17.108 108.394 1.00 23.53 254 VAL B C 1
ATOM 5156 O O . VAL B 1 254 ? 64.183 17.394 107.608 1.00 23.80 254 VAL B O 1
ATOM 5160 N N . PHE B 1 255 ? 63.216 17.731 109.567 1.00 23.04 255 PHE B N 1
ATOM 5161 C CA . PHE B 1 255 ? 64.099 18.849 109.816 1.00 21.91 255 PHE B CA 1
ATOM 5162 C C . PHE B 1 255 ? 64.363 18.974 111.313 1.00 21.65 255 PHE B C 1
ATOM 5163 O O . PHE B 1 255 ? 63.607 18.442 112.140 1.00 20.92 255 PHE B O 1
ATOM 5171 N N . THR B 1 256 ? 65.373 19.752 111.641 1.00 22.49 256 THR B N 1
ATOM 5172 C CA . THR B 1 256 ? 65.589 20.140 113.031 1.00 23.54 256 THR B CA 1
ATOM 5173 C C . THR B 1 256 ? 66.230 21.529 113.046 1.00 23.95 256 THR B C 1
ATOM 5174 O O . THR B 1 256 ? 66.257 22.220 112.020 1.00 24.90 256 THR B O 1
ATOM 5178 N N . ALA B 1 257 ? 66.706 21.986 114.199 1.00 22.81 257 ALA B N 1
ATOM 5179 C CA . ALA B 1 257 ? 67.429 23.224 114.219 1.00 22.94 257 ALA B CA 1
ATOM 5180 C C . ALA B 1 257 ? 68.910 22.953 114.437 1.00 23.60 257 ALA B C 1
ATOM 5181 O O . ALA B 1 257 ? 69.253 22.128 115.273 1.00 22.85 257 ALA B O 1
ATOM 5183 N N . PRO B 1 258 ? 69.780 23.670 113.721 1.00 23.06 258 PRO B N 1
ATOM 5184 C CA . PRO B 1 258 ? 71.219 23.609 114.017 1.00 23.79 258 PRO B CA 1
ATOM 5185 C C . PRO B 1 258 ? 71.479 24.494 115.237 1.00 24.23 258 PRO B C 1
ATOM 5186 O O . PRO B 1 258 ? 70.607 25.279 115.631 1.00 23.98 258 PRO B O 1
ATOM 5190 N N . ASP B 1 259 ? 72.627 24.315 115.879 1.00 23.42 259 ASP B N 1
ATOM 5191 C CA . ASP B 1 259 ? 73.018 25.201 116.961 1.00 24.64 259 ASP B CA 1
ATOM 5192 C C . ASP B 1 259 ? 73.410 26.487 116.296 1.00 24.29 259 ASP B C 1
ATOM 5193 O O . ASP B 1 259 ? 74.284 26.491 115.438 1.00 23.48 259 ASP B O 1
ATOM 5198 N N . PHE B 1 260 ? 72.739 27.585 116.646 1.00 25.23 260 PHE B N 1
ATOM 5199 C CA . PHE B 1 260 ? 72.903 28.810 115.861 1.00 24.22 260 PHE B CA 1
ATOM 5200 C C . PHE B 1 260 ? 74.313 29.347 116.036 1.00 24.53 260 PHE B C 1
ATOM 5201 O O . PHE B 1 260 ? 74.775 30.140 115.246 1.00 21.93 260 PHE B O 1
ATOM 5209 N N . ARG B 1 261 ? 75.034 28.845 117.049 1.00 24.53 261 ARG B N 1
ATOM 5210 C CA . ARG B 1 261 ? 76.417 29.287 117.259 1.00 25.51 261 ARG B CA 1
ATOM 5211 C C . ARG B 1 261 ? 77.479 28.500 116.447 1.00 25.86 261 ARG B C 1
ATOM 5212 O O . ARG B 1 261 ? 78.638 28.876 116.437 1.00 25.10 261 ARG B O 1
ATOM 5220 N N . ARG B 1 262 ? 77.107 27.394 115.801 1.00 23.76 262 ARG B N 1
ATOM 5221 C CA . ARG B 1 262 ? 78.112 26.561 115.125 1.00 23.85 262 ARG B CA 1
ATOM 5222 C C . ARG B 1 262 ? 77.787 26.401 113.646 1.00 23.03 262 ARG B C 1
ATOM 5223 O O . ARG B 1 262 ? 76.920 25.615 113.292 1.00 23.89 262 ARG B O 1
ATOM 5231 N N . ALA B 1 263 ? 78.413 27.217 112.814 1.00 22.94 263 ALA B N 1
ATOM 5232 C CA . ALA B 1 263 ? 78.246 27.081 111.351 1.00 23.84 263 ALA B CA 1
ATOM 5233 C C . ALA B 1 263 ? 79.491 27.630 110.752 1.00 24.42 263 ALA B C 1
ATOM 5234 O O . ALA B 1 263 ? 79.959 28.732 111.088 1.00 24.63 263 ALA B O 1
ATOM 5236 N N . ASP B 1 264 ? 80.075 26.841 109.874 1.00 25.73 264 ASP B N 1
ATOM 5237 C CA . ASP B 1 264 ? 81.254 27.296 109.184 1.00 26.28 264 ASP B CA 1
ATOM 5238 C C . ASP B 1 264 ? 81.260 26.806 107.744 1.00 25.63 264 ASP B C 1
ATOM 5239 O O . ASP B 1 264 ? 80.990 25.629 107.491 1.00 26.15 264 ASP B O 1
ATOM 5244 N N . GLY B 1 265 ? 81.592 27.694 106.805 1.00 24.65 265 GLY B N 1
ATOM 5245 C CA . GLY B 1 265 ? 81.739 27.314 105.402 1.00 23.12 265 GLY B CA 1
ATOM 5246 C C . GLY B 1 265 ? 80.855 28.191 104.511 1.00 24.46 265 GLY B C 1
ATOM 5247 O O . GLY B 1 265 ? 80.540 29.356 104.821 1.00 24.19 265 GLY B O 1
ATOM 5248 N N . TYR B 1 266 ? 80.419 27.623 103.396 1.00 23.58 266 TYR B N 1
ATOM 5249 C CA . TYR B 1 266 ? 79.717 28.418 102.407 1.00 22.20 266 TYR B CA 1
ATOM 5250 C C . TYR B 1 266 ? 78.643 27.537 101.782 1.00 22.00 266 TYR B C 1
ATOM 5251 O O . TYR B 1 266 ? 78.753 26.297 101.775 1.00 21.50 266 TYR B O 1
ATOM 5260 N N . VAL B 1 267 ? 77.570 28.150 101.292 1.00 22.25 267 VAL B N 1
ATOM 5261 C CA . VAL B 1 267 ? 76.516 27.337 100.709 1.00 22.60 267 VAL B CA 1
ATOM 5262 C C . VAL B 1 267 ? 75.835 28.155 99.608 1.00 24.16 267 VAL B C 1
ATOM 5263 O O . VAL B 1 267 ? 75.704 29.354 99.735 1.00 24.75 267 VAL B O 1
ATOM 5267 N N . THR B 1 268 ? 75.417 27.468 98.554 1.00 24.92 268 THR B N 1
ATOM 5268 C CA . THR B 1 268 ? 74.789 28.040 97.388 1.00 24.39 268 THR B CA 1
ATOM 5269 C C . THR B 1 268 ? 73.352 27.531 97.229 1.00 24.67 268 THR B C 1
ATOM 5270 O O . THR B 1 268 ? 73.086 26.304 97.354 1.00 24.66 268 THR B O 1
ATOM 5274 N N . SER B 1 269 ? 72.425 28.468 97.003 1.00 23.81 269 SER B N 1
ATOM 5275 C CA . SER B 1 269 ? 71.044 28.087 96.749 1.00 23.74 269 SER B CA 1
ATOM 5276 C C . SER B 1 269 ? 70.947 27.410 95.409 1.00 24.79 269 SER B C 1
ATOM 5277 O O . SER B 1 269 ? 71.730 27.661 94.475 1.00 23.83 269 SER B O 1
ATOM 5280 N N . THR B 1 270 ? 69.916 26.606 95.300 1.00 23.82 270 THR B N 1
ATOM 5281 C CA . THR B 1 270 ? 69.808 25.696 94.202 1.00 24.71 270 THR B CA 1
ATOM 5282 C C . THR B 1 270 ? 68.394 25.824 93.564 1.00 25.13 270 THR B C 1
ATOM 5283 O O . THR B 1 270 ? 68.088 25.154 92.574 1.00 23.84 270 THR B O 1
ATOM 5287 N N . LYS B 1 271 ? 67.537 26.689 94.151 1.00 22.50 271 LYS B N 1
ATOM 5288 C CA . LYS B 1 271 ? 66.216 27.028 93.594 1.00 23.55 271 LYS B CA 1
ATOM 5289 C C . LYS B 1 271 ? 66.120 28.535 93.715 1.00 24.32 271 LYS B C 1
ATOM 5290 O O . LYS B 1 271 ? 66.764 29.121 94.578 1.00 22.69 271 LYS B O 1
ATOM 5296 N N . PRO B 1 272 ? 65.347 29.181 92.835 1.00 25.10 272 PRO B N 1
ATOM 5297 C CA . PRO B 1 272 ? 65.069 30.582 93.053 1.00 25.55 272 PRO B CA 1
ATOM 5298 C C . PRO B 1 272 ? 64.243 30.759 94.312 1.00 25.32 272 PRO B C 1
ATOM 5299 O O . PRO B 1 272 ? 63.654 29.821 94.820 1.00 26.87 272 PRO B O 1
ATOM 5303 N N . LEU B 1 273 ? 64.212 31.950 94.847 1.00 25.05 273 LEU B N 1
ATOM 5304 C CA . LEU B 1 273 ? 63.470 32.144 96.080 1.00 24.68 273 LEU B CA 1
ATOM 5305 C C . LEU B 1 273 ? 62.571 33.381 95.893 1.00 23.69 273 LEU B C 1
ATOM 5306 O O . LEU B 1 273 ? 63.012 34.332 95.325 1.00 23.59 273 LEU B O 1
ATOM 5311 N N . SER B 1 274 ? 61.330 33.338 96.376 1.00 22.29 274 SER B N 1
ATOM 5312 C CA . SER B 1 274 ? 60.475 34.527 96.453 1.00 22.66 274 SER B CA 1
ATOM 5313 C C . SER B 1 274 ? 60.540 35.068 97.853 1.00 22.02 274 SER B C 1
ATOM 5314 O O . SER B 1 274 ? 60.038 34.435 98.765 1.00 21.13 274 SER B O 1
ATOM 5317 N N . TYR B 1 275 ? 61.163 36.211 98.017 1.00 21.32 275 TYR B N 1
ATOM 5318 C CA . TYR B 1 275 ? 61.250 36.856 99.319 1.00 22.74 275 TYR B CA 1
ATOM 5319 C C . TYR B 1 275 ? 60.856 38.340 99.154 1.00 22.33 275 TYR B C 1
ATOM 5320 O O . TYR B 1 275 ? 61.377 39.008 98.254 1.00 23.89 275 TYR B O 1
ATOM 5329 N N . ASN B 1 276 ? 59.990 38.854 100.019 1.00 22.95 276 ASN B N 1
ATOM 5330 C CA . ASN B 1 276 ? 59.516 40.245 99.899 1.00 24.78 276 ASN B CA 1
ATOM 5331 C C . ASN B 1 276 ? 58.989 40.510 98.498 1.00 24.45 276 ASN B C 1
ATOM 5332 O O . ASN B 1 276 ? 59.246 41.576 97.916 1.00 23.61 276 ASN B O 1
ATOM 5337 N N . GLY B 1 277 ? 58.295 39.523 97.944 1.00 25.45 277 GLY B N 1
ATOM 5338 C CA . GLY B 1 277 ? 57.670 39.649 96.652 1.00 24.78 277 GLY B CA 1
ATOM 5339 C C . GLY B 1 277 ? 58.613 39.924 95.516 1.00 25.68 277 GLY B C 1
ATOM 5340 O O . GLY B 1 277 ? 58.210 40.470 94.502 1.00 24.84 277 GLY B O 1
ATOM 5341 N N . ASN B 1 278 ? 59.870 39.514 95.675 1.00 25.09 278 ASN B N 1
ATOM 5342 C CA . ASN B 1 278 ? 60.859 39.580 94.595 1.00 25.31 278 ASN B CA 1
ATOM 5343 C C . ASN B 1 278 ? 61.453 38.205 94.420 1.00 25.37 278 ASN B C 1
ATOM 5344 O O . ASN B 1 278 ? 61.629 37.484 95.400 1.00 22.49 278 ASN B O 1
ATOM 5349 N N . ILE B 1 279 ? 61.818 37.873 93.188 1.00 24.69 279 ILE B N 1
ATOM 5350 C CA . ILE B 1 279 ? 62.495 36.634 92.950 1.00 25.76 279 ILE B CA 1
ATOM 5351 C C . ILE B 1 279 ? 64.025 36.769 93.087 1.00 25.84 279 ILE B C 1
ATOM 5352 O O . ILE B 1 279 ? 64.694 37.515 92.348 1.00 25.87 279 ILE B O 1
ATOM 5357 N N . ILE B 1 280 ? 64.575 36.009 94.032 1.00 25.19 280 ILE B N 1
ATOM 5358 C CA . ILE B 1 280 ? 65.989 36.000 94.305 1.00 24.77 280 ILE B CA 1
ATOM 5359 C C . ILE B 1 280 ? 66.636 34.772 93.667 1.00 25.68 280 ILE B C 1
ATOM 5360 O O . ILE B 1 280 ? 66.154 33.650 93.845 1.00 26.20 280 ILE B O 1
ATOM 5365 N N . GLU B 1 281 ? 67.746 34.973 92.953 1.00 26.09 281 GLU B N 1
ATOM 5366 C CA . GLU B 1 281 ? 68.452 33.892 92.263 1.00 27.00 281 GLU B CA 1
ATOM 5367 C C . GLU B 1 281 ? 69.943 33.874 92.610 1.00 26.24 281 GLU B C 1
ATOM 5368 O O . GLU B 1 281 ? 70.547 34.933 92.784 1.00 25.74 281 GLU B O 1
ATOM 5374 N N . GLY B 1 282 ? 70.503 32.666 92.674 1.00 25.66 282 GLY B N 1
ATOM 5375 C CA . GLY B 1 282 ? 71.938 32.431 92.915 1.00 25.51 282 GLY B CA 1
ATOM 5376 C C . GLY B 1 282 ? 72.449 33.028 94.220 1.00 26.04 282 GLY B C 1
ATOM 5377 O O . GLY B 1 282 ? 73.365 33.862 94.229 1.00 25.64 282 GLY B O 1
ATOM 5378 N N . ILE B 1 283 ? 71.863 32.609 95.333 1.00 25.63 283 ILE B N 1
ATOM 5379 C CA . ILE B 1 283 ? 72.269 33.088 96.653 1.00 25.14 283 ILE B CA 1
ATOM 5380 C C . ILE B 1 283 ? 73.546 32.338 97.086 1.00 25.54 283 ILE B C 1
ATOM 5381 O O . ILE B 1 283 ? 73.604 31.146 96.955 1.00 26.18 283 ILE B O 1
ATOM 5386 N N . LYS B 1 284 ? 74.558 33.038 97.584 1.00 25.81 284 LYS B N 1
ATOM 5387 C CA . LYS B 1 284 ? 75.675 32.386 98.208 1.00 27.71 284 LYS B CA 1
ATOM 5388 C C . LYS B 1 284 ? 75.854 32.996 99.599 1.00 27.73 284 LYS B C 1
ATOM 5389 O O . LYS B 1 284 ? 75.943 34.202 99.724 1.00 28.05 284 LYS B O 1
ATOM 5395 N N . VAL B 1 285 ? 75.893 32.147 100.621 1.00 27.09 285 VAL B N 1
ATOM 5396 C CA . VAL B 1 285 ? 76.020 32.569 101.999 1.00 26.65 285 VAL B CA 1
ATOM 5397 C C . VAL B 1 285 ? 77.325 32.009 102.621 1.00 27.22 285 VAL B C 1
ATOM 5398 O O . VAL B 1 285 ? 77.634 30.829 102.483 1.00 24.72 285 VAL B O 1
ATOM 5402 N N . THR B 1 286 ? 78.048 32.868 103.349 1.00 26.96 286 THR B N 1
ATOM 5403 C CA . THR B 1 286 ? 79.282 32.452 103.995 1.00 27.63 286 THR B CA 1
ATOM 5404 C C . THR B 1 286 ? 79.120 32.615 105.491 1.00 27.68 286 THR B C 1
ATOM 5405 O O . THR B 1 286 ? 78.604 33.678 105.963 1.00 27.71 286 THR B O 1
ATOM 5409 N N . PHE B 1 287 ? 79.540 31.576 106.222 1.00 26.98 287 PHE B N 1
ATOM 5410 C CA . PHE B 1 287 ? 79.394 31.517 107.673 1.00 27.34 287 PHE B CA 1
ATOM 5411 C C . PHE B 1 287 ? 80.749 31.339 108.346 1.00 28.29 287 PHE B C 1
ATOM 5412 O O . PHE B 1 287 ? 81.578 30.581 107.875 1.00 27.54 287 PHE B O 1
ATOM 5420 N N . LYS B 1 288 ? 80.917 32.011 109.489 1.00 28.64 288 LYS B N 1
ATOM 5421 C CA . LYS B 1 288 ? 82.109 31.894 110.332 1.00 29.85 288 LYS B CA 1
ATOM 5422 C C . LYS B 1 288 ? 81.625 31.978 111.764 1.00 29.33 288 LYS B C 1
ATOM 5423 O O . LYS B 1 288 ? 80.906 32.926 112.110 1.00 27.91 288 LYS B O 1
ATOM 5429 N N . ASP B 1 289 ? 81.954 30.980 112.576 1.00 29.52 289 ASP B N 1
ATOM 5430 C CA . ASP B 1 289 ? 81.571 30.972 113.982 1.00 30.41 289 ASP B CA 1
ATOM 5431 C C . ASP B 1 289 ? 80.112 31.188 114.140 1.00 30.72 289 ASP B C 1
ATOM 5432 O O . ASP B 1 289 ? 79.695 32.029 114.948 1.00 29.75 289 ASP B O 1
ATOM 5437 N N . GLY B 1 290 ? 79.322 30.466 113.352 1.00 29.43 290 GLY B N 1
ATOM 5438 C CA . GLY B 1 290 ? 77.884 30.507 113.509 1.00 29.98 290 GLY B CA 1
ATOM 5439 C C . GLY B 1 290 ? 77.116 31.618 112.788 1.00 30.50 290 GLY B C 1
ATOM 5440 O O . GLY B 1 290 ? 75.884 31.527 112.652 1.00 30.32 290 GLY B O 1
ATOM 5441 N N . GLN B 1 291 ? 77.820 32.654 112.320 1.00 29.48 291 GLN B N 1
ATOM 5442 C CA . GLN B 1 291 ? 77.148 33.844 111.789 1.00 29.69 291 GLN B CA 1
ATOM 5443 C C . GLN B 1 291 ? 77.378 34.075 110.296 1.00 28.14 291 GLN B C 1
ATOM 5444 O O . GLN B 1 291 ? 78.437 33.780 109.747 1.00 27.89 291 GLN B O 1
ATOM 5450 N N . ILE B 1 292 ? 76.385 34.619 109.631 1.00 28.30 292 ILE B N 1
ATOM 5451 C CA . ILE B 1 292 ? 76.558 34.960 108.234 1.00 27.63 292 ILE B CA 1
ATOM 5452 C C . ILE B 1 292 ? 77.475 36.154 108.197 1.00 28.99 292 ILE B C 1
ATOM 5453 O O . ILE B 1 292 ? 77.222 37.206 108.825 1.00 28.66 292 ILE B O 1
ATOM 5458 N N . VAL B 1 293 ? 78.531 35.998 107.443 1.00 29.09 293 VAL B N 1
ATOM 5459 C CA . VAL B 1 293 ? 79.551 37.003 107.338 1.00 31.42 293 VAL B CA 1
ATOM 5460 C C . VAL B 1 293 ? 79.439 37.681 105.961 1.00 32.00 293 VAL B C 1
ATOM 5461 O O . VAL B 1 293 ? 79.991 38.765 105.728 1.00 32.22 293 VAL B O 1
ATOM 5465 N N . ASP B 1 294 ? 78.704 37.058 105.040 1.00 30.64 294 ASP B N 1
ATOM 5466 C CA . ASP B 1 294 ? 78.542 37.632 103.708 1.00 32.28 294 ASP B CA 1
ATOM 5467 C C . ASP B 1 294 ? 77.382 36.895 103.049 1.00 31.15 294 ASP B C 1
ATOM 5468 O O . ASP B 1 294 ? 77.267 35.693 103.198 1.00 29.12 294 ASP B O 1
ATOM 5473 N N . ILE B 1 295 ? 76.528 37.639 102.353 1.00 30.80 295 ILE B N 1
ATOM 5474 C CA . ILE B 1 295 ? 75.466 37.051 101.539 1.00 29.77 295 ILE B CA 1
ATOM 5475 C C . ILE B 1 295 ? 75.348 37.844 100.253 1.00 30.01 295 ILE B C 1
ATOM 5476 O O . ILE B 1 295 ? 75.244 39.066 100.264 1.00 30.53 295 ILE B O 1
ATOM 5481 N N . THR B 1 296 ? 75.409 37.160 99.130 1.00 29.85 296 THR B N 1
ATOM 5482 C CA . THR B 1 296 ? 75.249 37.812 97.840 1.00 29.70 296 THR B CA 1
ATOM 5483 C C . THR B 1 296 ? 74.194 37.042 97.054 1.00 29.64 296 THR B C 1
ATOM 5484 O O . THR B 1 296 ? 73.888 35.889 97.388 1.00 28.82 296 THR B O 1
ATOM 5488 N N . ALA B 1 297 ? 73.663 37.658 95.999 1.00 29.19 297 ALA B N 1
ATOM 5489 C CA . ALA B 1 297 ? 72.745 36.965 95.076 1.00 29.03 297 ALA B CA 1
ATOM 5490 C C . ALA B 1 297 ? 72.993 37.525 93.679 1.00 29.82 297 ALA B C 1
ATOM 5491 O O . ALA B 1 297 ? 73.158 38.719 93.556 1.00 30.82 297 ALA B O 1
ATOM 5493 N N . GLU B 1 298 ? 72.972 36.679 92.638 1.00 30.60 298 GLU B N 1
ATOM 5494 C CA . GLU B 1 298 ? 73.093 37.162 91.250 1.00 31.50 298 GLU B CA 1
ATOM 5495 C C . GLU B 1 298 ? 71.950 38.072 90.922 1.00 31.71 298 GLU B C 1
ATOM 5496 O O . GLU B 1 298 ? 72.101 38.994 90.124 1.00 33.16 298 GLU B O 1
ATOM 5502 N N . LYS B 1 299 ? 70.784 37.787 91.498 1.00 31.11 299 LYS B N 1
ATOM 5503 C CA . LYS B 1 299 ? 69.630 38.678 91.392 1.00 31.44 299 LYS B CA 1
ATOM 5504 C C . LYS B 1 299 ? 68.988 38.836 92.757 1.00 30.61 299 LYS B C 1
ATOM 5505 O O . LYS B 1 299 ? 68.638 37.855 93.387 1.00 30.48 299 LYS B O 1
ATOM 5511 N N . GLY B 1 300 ? 68.847 40.074 93.199 1.00 30.66 300 GLY B N 1
ATOM 5512 C CA . GLY B 1 300 ? 68.141 40.383 94.453 1.00 30.37 300 GLY B CA 1
ATOM 5513 C C . GLY B 1 300 ? 69.158 40.472 95.578 1.00 30.61 300 GLY B C 1
ATOM 5514 O O . GLY B 1 300 ? 68.853 40.194 96.741 1.00 29.53 300 GLY B O 1
ATOM 5515 N N . ASP B 1 301 ? 70.373 40.876 95.218 1.00 29.25 301 ASP B N 1
ATOM 5516 C CA . ASP B 1 301 ? 71.458 40.969 96.183 1.00 29.71 301 ASP B CA 1
ATOM 5517 C C . ASP B 1 301 ? 71.095 41.891 97.388 1.00 30.04 301 ASP B C 1
ATOM 5518 O O . ASP B 1 301 ? 71.171 41.484 98.563 1.00 29.05 301 ASP B O 1
ATOM 5523 N N . GLN B 1 302 ? 70.654 43.124 97.095 1.00 29.27 302 GLN B N 1
ATOM 5524 C CA . GLN B 1 302 ? 70.341 44.067 98.152 1.00 29.67 302 GLN B CA 1
ATOM 5525 C C . GLN B 1 302 ? 69.224 43.549 99.052 1.00 29.00 302 GLN B C 1
ATOM 5526 O O . GLN B 1 302 ? 69.276 43.693 100.273 1.00 27.86 302 GLN B O 1
ATOM 5532 N N . VAL B 1 303 ? 68.194 42.966 98.448 1.00 27.91 303 VAL B N 1
ATOM 5533 C CA . VAL B 1 303 ? 67.060 42.504 99.236 1.00 28.25 303 VAL B CA 1
ATOM 5534 C C . VAL B 1 303 ? 67.528 41.479 100.275 1.00 28.42 303 VAL B C 1
ATOM 5535 O O . VAL B 1 303 ? 67.100 41.500 101.442 1.00 27.81 303 VAL B O 1
ATOM 5539 N N . MET B 1 304 ? 68.459 40.620 99.871 1.00 28.09 304 MET B N 1
ATOM 5540 C CA . MET B 1 304 ? 68.968 39.553 100.766 1.00 28.48 304 MET B CA 1
ATOM 5541 C C . MET B 1 304 ? 69.897 40.117 101.852 1.00 28.36 304 MET B C 1
ATOM 5542 O O . MET B 1 304 ? 69.878 39.654 102.965 1.00 27.89 304 MET B O 1
ATOM 5547 N N . LYS B 1 305 ? 70.725 41.084 101.503 1.00 28.66 305 LYS B N 1
ATOM 5548 C CA . LYS B 1 305 ? 71.566 41.742 102.500 1.00 28.08 305 LYS B CA 1
ATOM 5549 C C . LYS B 1 305 ? 70.648 42.396 103.530 1.00 27.93 305 LYS B C 1
ATOM 5550 O O . LYS B 1 305 ? 70.841 42.231 104.721 1.00 27.92 305 LYS B O 1
ATOM 5556 N N . ASP B 1 306 ? 69.648 43.143 103.060 1.00 27.03 306 ASP B N 1
ATOM 5557 C CA . ASP B 1 306 ? 68.769 43.832 103.955 1.00 27.35 306 ASP B CA 1
ATOM 5558 C C . ASP B 1 306 ? 68.096 42.851 104.914 1.00 27.22 306 ASP B C 1
ATOM 5559 O O . ASP B 1 306 ? 67.982 43.142 106.096 1.00 27.65 306 ASP B O 1
ATOM 5564 N N . LEU B 1 307 ? 67.620 41.714 104.417 1.00 26.16 307 LEU B N 1
ATOM 5565 C CA . LEU B 1 307 ? 67.046 40.701 105.315 1.00 26.57 307 LEU B CA 1
ATOM 5566 C C . LEU B 1 307 ? 68.034 40.328 106.439 1.00 26.78 307 LEU B C 1
ATOM 5567 O O . LEU B 1 307 ? 67.679 40.316 107.604 1.00 26.14 307 LEU B O 1
ATOM 5572 N N . VAL B 1 308 ? 69.259 39.991 106.052 1.00 27.65 308 VAL B N 1
ATOM 5573 C CA . VAL B 1 308 ? 70.242 39.376 106.975 1.00 27.34 308 VAL B CA 1
ATOM 5574 C C . VAL B 1 308 ? 70.766 40.418 107.959 1.00 28.79 308 VAL B C 1
ATOM 5575 O O . VAL B 1 308 ? 70.892 40.143 109.157 1.00 28.97 308 VAL B O 1
ATOM 5579 N N . PHE B 1 309 ? 71.040 41.617 107.469 1.00 29.47 309 PHE B N 1
ATOM 5580 C CA . PHE B 1 309 ? 71.675 42.633 108.334 1.00 29.74 309 PHE B CA 1
ATOM 5581 C C . PHE B 1 309 ? 70.763 43.627 109.030 1.00 29.91 309 PHE B C 1
ATOM 5582 O O . PHE B 1 309 ? 71.221 44.381 109.873 1.00 30.11 309 PHE B O 1
ATOM 5590 N N . GLU B 1 310 ? 69.474 43.650 108.725 1.00 29.35 310 GLU B N 1
ATOM 5591 C CA . GLU B 1 310 ? 68.591 44.602 109.410 1.00 30.35 310 GLU B CA 1
ATOM 5592 C C . GLU B 1 310 ? 67.631 44.001 110.420 1.00 30.87 310 GLU B C 1
ATOM 5593 O O . GLU B 1 310 ? 66.915 44.732 111.081 1.00 32.08 310 GLU B O 1
ATOM 5599 N N . ASN B 1 311 ? 67.585 42.674 110.526 1.00 30.56 311 ASN B N 1
ATOM 5600 C CA . ASN B 1 311 ? 66.577 42.026 111.345 1.00 29.47 311 ASN B CA 1
ATOM 5601 C C . ASN B 1 311 ? 67.207 41.222 112.466 1.00 29.74 311 ASN B C 1
ATOM 5602 O O . ASN B 1 311 ? 68.200 40.552 112.240 1.00 28.64 311 ASN B O 1
ATOM 5607 N N . ALA B 1 312 ? 66.623 41.277 113.658 1.00 28.89 312 ALA B N 1
ATOM 5608 C CA . ALA B 1 312 ? 67.225 40.613 114.812 1.00 30.33 312 ALA B CA 1
ATOM 5609 C C . ALA B 1 312 ? 67.342 39.112 114.558 1.00 30.17 312 ALA B C 1
ATOM 5610 O O . ALA B 1 312 ? 66.359 38.467 114.200 1.00 32.02 312 ALA B O 1
ATOM 5612 N N . GLY B 1 313 ? 68.530 38.562 114.766 1.00 30.94 313 GLY B N 1
ATOM 5613 C CA . GLY B 1 313 ? 68.751 37.118 114.725 1.00 30.16 313 GLY B CA 1
ATOM 5614 C C . GLY B 1 313 ? 68.958 36.578 113.321 1.00 29.92 313 GLY B C 1
ATOM 5615 O O . GLY B 1 313 ? 69.169 35.372 113.145 1.00 31.57 313 GLY B O 1
ATOM 5616 N N . ALA B 1 314 ? 68.914 37.460 112.322 1.00 28.69 314 ALA B N 1
ATOM 5617 C CA . ALA B 1 314 ? 68.849 37.029 110.928 1.00 27.35 314 ALA B CA 1
ATOM 5618 C C . ALA B 1 314 ? 70.235 36.758 110.379 1.00 26.49 314 ALA B C 1
ATOM 5619 O O . ALA B 1 314 ? 70.402 36.538 109.195 1.00 26.64 314 ALA B O 1
ATOM 5621 N N . ARG B 1 315 ? 71.253 36.763 111.250 1.00 26.41 315 ARG B N 1
ATOM 5622 C CA . ARG B 1 315 ? 72.618 36.383 110.826 1.00 25.92 315 ARG B CA 1
ATOM 5623 C C . ARG B 1 315 ? 72.969 34.942 111.161 1.00 25.09 315 ARG B C 1
ATOM 5624 O O . ARG B 1 315 ? 74.137 34.528 111.033 1.00 26.33 315 ARG B O 1
ATOM 5632 N N . ALA B 1 316 ? 71.987 34.192 111.636 1.00 24.09 316 ALA B N 1
ATOM 5633 C CA . ALA B 1 316 ? 72.200 32.797 111.976 1.00 24.45 316 ALA B CA 1
ATOM 5634 C C . ALA B 1 316 ? 71.010 31.917 111.508 1.00 24.07 316 ALA B C 1
ATOM 5635 O O . ALA B 1 316 ? 69.973 32.435 111.088 1.00 24.69 316 ALA B O 1
ATOM 5637 N N . LEU B 1 317 ? 71.153 30.600 111.571 1.00 23.23 317 LEU B N 1
ATOM 5638 C CA . LEU B 1 317 ? 70.161 29.684 110.995 1.00 22.57 317 LEU B CA 1
ATOM 5639 C C . LEU B 1 317 ? 69.295 29.110 112.099 1.00 22.83 317 LEU B C 1
ATOM 5640 O O . LEU B 1 317 ? 69.809 28.883 113.228 1.00 22.54 317 LEU B O 1
ATOM 5645 N N . GLY B 1 318 ? 68.026 28.815 111.754 1.00 21.74 318 GLY B N 1
ATOM 5646 C CA . GLY B 1 318 ? 67.046 28.343 112.683 1.00 21.49 318 GLY B CA 1
ATOM 5647 C C . GLY B 1 318 ? 66.506 26.976 112.310 1.00 21.67 318 GLY B C 1
ATOM 5648 O O . GLY B 1 318 ? 65.793 26.349 113.105 1.00 21.29 318 GLY B O 1
ATOM 5649 N N . GLU B 1 319 ? 66.861 26.502 111.112 1.00 21.20 319 GLU B N 1
ATOM 5650 C CA . GLU B 1 319 ? 66.377 25.232 110.613 1.00 21.07 319 GLU B CA 1
ATOM 5651 C C . GLU B 1 319 ? 67.323 24.598 109.607 1.00 21.31 319 GLU B C 1
ATOM 5652 O O . GLU B 1 319 ? 67.877 25.292 108.773 1.00 21.33 319 GLU B O 1
ATOM 5658 N N . CYS B 1 320 ? 67.496 23.274 109.678 1.00 21.33 320 CYS B N 1
ATOM 5659 C CA . CYS B 1 320 ? 68.145 22.512 108.593 1.00 21.99 320 CYS B CA 1
ATOM 5660 C C . CYS B 1 320 ? 67.219 21.331 108.251 1.00 22.55 320 CYS B C 1
ATOM 5661 O O . CYS B 1 320 ? 66.893 20.508 109.118 1.00 21.97 320 CYS B O 1
ATOM 5664 N N . ALA B 1 321 ? 66.782 21.253 106.983 1.00 22.61 321 ALA B N 1
ATOM 5665 C CA . ALA B 1 321 ? 65.786 20.275 106.567 1.00 20.32 321 ALA B CA 1
ATOM 5666 C C . ALA B 1 321 ? 66.309 19.379 105.440 1.00 20.31 321 ALA B C 1
ATOM 5667 O O . ALA B 1 321 ? 67.013 19.838 104.565 1.00 19.32 321 ALA B O 1
ATOM 5669 N N . LEU B 1 322 ? 65.850 18.129 105.404 1.00 19.48 322 LEU B N 1
ATOM 5670 C CA . LEU B 1 322 ? 66.372 17.175 104.409 1.00 20.18 322 LEU B CA 1
ATOM 5671 C C . LEU B 1 322 ? 65.173 16.660 103.639 1.00 20.00 322 LEU B C 1
ATOM 5672 O O . LEU B 1 322 ? 64.155 16.330 104.242 1.00 21.04 322 LEU B O 1
ATOM 5677 N N . VAL B 1 323 ? 65.253 16.730 102.316 1.00 18.30 323 VAL B N 1
ATOM 5678 C CA . VAL B 1 323 ? 64.214 16.204 101.404 1.00 18.25 323 VAL B CA 1
ATOM 5679 C C . VAL B 1 323 ? 64.977 15.456 100.289 1.00 19.46 323 VAL B C 1
ATOM 5680 O O . VAL B 1 323 ? 65.862 16.034 99.675 1.00 17.03 323 VAL B O 1
ATOM 5684 N N . PRO B 1 324 ? 64.677 14.166 100.048 1.00 20.96 324 PRO B N 1
ATOM 5685 C CA . PRO B 1 324 ? 65.441 13.417 99.028 1.00 22.00 324 PRO B CA 1
ATOM 5686 C C . PRO B 1 324 ? 65.152 13.921 97.630 1.00 22.96 324 PRO B C 1
ATOM 5687 O O . PRO B 1 324 ? 63.990 14.229 97.315 1.00 21.79 324 PRO B O 1
ATOM 5691 N N . ASP B 1 325 ? 66.196 13.998 96.795 1.00 22.47 325 ASP B N 1
ATOM 5692 C CA . ASP B 1 325 ? 66.029 14.513 95.456 1.00 23.54 325 ASP B CA 1
ATOM 5693 C C . ASP B 1 325 ? 65.048 13.667 94.624 1.00 22.74 325 ASP B C 1
ATOM 5694 O O . ASP B 1 325 ? 64.362 14.225 93.734 1.00 23.16 325 ASP B O 1
ATOM 5699 N N . PRO B 1 326 ? 64.967 12.347 94.888 1.00 23.26 326 PRO B N 1
ATOM 5700 C CA . PRO B 1 326 ? 63.972 11.492 94.163 1.00 23.63 326 PRO B CA 1
ATOM 5701 C C . PRO B 1 326 ? 62.519 11.605 94.625 1.00 24.89 326 PRO B C 1
ATOM 5702 O O . PRO B 1 326 ? 61.664 10.995 94.017 1.00 23.77 326 PRO B O 1
ATOM 5706 N N . SER B 1 327 ? 62.248 12.340 95.703 1.00 25.61 327 SER B N 1
ATOM 5707 C CA . SER B 1 327 ? 60.857 12.491 96.176 1.00 26.25 327 SER B CA 1
ATOM 5708 C C . SER B 1 327 ? 59.961 13.210 95.145 1.00 25.28 327 SER B C 1
ATOM 5709 O O . SER B 1 327 ? 60.440 13.935 94.242 1.00 26.23 327 SER B O 1
ATOM 5712 N N . PRO B 1 328 ? 58.632 13.038 95.279 1.00 25.65 328 PRO B N 1
ATOM 5713 C CA . PRO B 1 328 ? 57.685 13.356 94.181 1.00 24.97 328 PRO B CA 1
ATOM 5714 C C . PRO B 1 328 ? 57.750 14.777 93.616 1.00 25.22 328 PRO B C 1
ATOM 5715 O O . PRO B 1 328 ? 57.785 14.956 92.380 1.00 25.58 328 PRO B O 1
ATOM 5719 N N . ILE B 1 329 ? 57.756 15.796 94.486 1.00 23.67 329 ILE B N 1
ATOM 5720 C CA . ILE B 1 329 ? 57.705 17.165 94.004 1.00 23.44 329 ILE B CA 1
ATOM 5721 C C . ILE B 1 329 ? 59.004 17.502 93.262 1.00 24.22 329 ILE B C 1
ATOM 5722 O O . ILE B 1 329 ? 59.006 18.074 92.157 1.00 24.28 329 ILE B O 1
ATOM 5727 N N . SER B 1 330 ? 60.123 17.126 93.866 1.00 23.45 330 SER B N 1
ATOM 5728 C CA . SER B 1 330 ? 61.408 17.242 93.189 1.00 23.96 330 SER B CA 1
ATOM 5729 C C . SER B 1 330 ? 61.408 16.517 91.837 1.00 24.84 330 SER B C 1
ATOM 5730 O O . SER B 1 330 ? 61.837 17.068 90.835 1.00 23.55 330 SER B O 1
ATOM 5733 N N . GLN B 1 331 ? 60.930 15.277 91.839 1.00 27.27 331 GLN B N 1
ATOM 5734 C CA . GLN B 1 331 ? 60.986 14.439 90.638 1.00 28.93 331 GLN B CA 1
ATOM 5735 C C . GLN B 1 331 ? 60.059 15.001 89.571 1.00 29.23 331 GLN B C 1
ATOM 5736 O O . GLN B 1 331 ? 60.255 14.774 88.390 1.00 29.21 331 GLN B O 1
ATOM 5742 N N . SER B 1 332 ? 59.078 15.804 89.965 1.00 28.10 332 SER B N 1
ATOM 5743 C CA . SER B 1 332 ? 58.234 16.432 88.964 1.00 28.19 332 SER B CA 1
ATOM 5744 C C . SER B 1 332 ? 59.004 17.330 87.995 1.00 28.13 332 SER B C 1
ATOM 5745 O O . SER B 1 332 ? 58.555 17.533 86.885 1.00 26.50 332 SER B O 1
ATOM 5748 N N . GLY B 1 333 ? 60.115 17.924 88.440 1.00 27.36 333 GLY B N 1
ATOM 5749 C CA . GLY B 1 333 ? 60.908 18.767 87.577 1.00 27.48 333 GLY B CA 1
ATOM 5750 C C . GLY B 1 333 ? 60.364 20.173 87.586 1.00 27.21 333 GLY B C 1
ATOM 5751 O O . GLY B 1 333 ? 60.885 21.067 86.927 1.00 27.56 333 GLY B O 1
ATOM 5752 N N . ILE B 1 334 ? 59.279 20.389 88.316 1.00 25.67 334 ILE B N 1
ATOM 5753 C CA . ILE B 1 334 ? 58.652 21.706 88.274 1.00 23.97 334 ILE B CA 1
ATOM 5754 C C . ILE B 1 334 ? 59.293 22.597 89.329 1.00 23.77 334 ILE B C 1
ATOM 5755 O O . ILE B 1 334 ? 59.342 22.217 90.531 1.00 23.29 334 ILE B O 1
ATOM 5760 N N . THR B 1 335 ? 59.715 23.797 88.908 1.00 22.73 335 THR B N 1
ATOM 5761 C CA . THR B 1 335 ? 60.113 24.874 89.849 1.00 24.86 335 THR B CA 1
ATOM 5762 C C . THR B 1 335 ? 58.912 25.767 90.162 1.00 24.46 335 THR B C 1
ATOM 5763 O O . THR B 1 335 ? 58.310 26.354 89.255 1.00 24.35 335 THR B O 1
ATOM 5767 N N . PHE B 1 336 ? 58.546 25.844 91.433 1.00 23.53 336 PHE B N 1
ATOM 5768 C CA . PHE B 1 336 ? 57.351 26.593 91.815 1.00 23.40 336 PHE B CA 1
ATOM 5769 C C . PHE B 1 336 ? 57.540 28.071 92.138 1.00 22.88 336 PHE B C 1
ATOM 5770 O O . PHE B 1 336 ? 56.552 28.826 92.141 1.00 23.78 336 PHE B O 1
ATOM 5778 N N . PHE B 1 337 ? 58.780 28.511 92.351 1.00 22.41 337 PHE B N 1
ATOM 5779 C CA . PHE B 1 337 ? 59.046 29.887 92.839 1.00 20.95 337 PHE B CA 1
ATOM 5780 C C . PHE B 1 337 ? 58.186 30.189 94.074 1.00 20.72 337 PHE B C 1
ATOM 5781 O O . PHE B 1 337 ? 57.611 31.273 94.202 1.00 19.91 337 PHE B O 1
ATOM 5789 N N . ASN B 1 338 ? 58.076 29.221 94.973 1.00 19.92 338 ASN B N 1
ATOM 5790 C CA . ASN B 1 338 ? 57.134 29.331 96.099 1.00 21.12 338 ASN B CA 1
ATOM 5791 C C . ASN B 1 338 ? 57.808 28.514 97.194 1.00 19.96 338 ASN B C 1
ATOM 5792 O O . ASN B 1 338 ? 58.173 27.375 96.960 1.00 18.69 338 ASN B O 1
ATOM 5797 N N . THR B 1 339 ? 57.986 29.107 98.372 1.00 19.21 339 THR B N 1
ATOM 5798 C CA . THR B 1 339 ? 58.722 28.412 99.443 1.00 20.65 339 THR B CA 1
ATOM 5799 C C . THR B 1 339 ? 58.080 27.099 99.866 1.00 19.84 339 THR B C 1
ATOM 5800 O O . THR B 1 339 ? 58.763 26.065 99.985 1.00 21.59 339 THR B O 1
ATOM 5804 N N . LEU B 1 340 ? 56.760 27.111 100.099 1.00 20.04 340 LEU B N 1
ATOM 5805 C CA . LEU B 1 340 ? 56.037 25.882 100.553 1.00 19.33 340 LEU B CA 1
ATOM 5806 C C . LEU B 1 340 ? 56.315 24.711 99.626 1.00 21.62 340 LEU B C 1
ATOM 5807 O O . LEU B 1 340 ? 56.655 23.565 100.078 1.00 21.81 340 LEU B O 1
ATOM 5812 N N . PHE B 1 341 ? 56.183 24.984 98.326 1.00 19.84 341 PHE B N 1
ATOM 5813 C CA . PHE B 1 341 ? 56.402 23.922 97.334 1.00 21.42 341 PHE B CA 1
ATOM 5814 C C . PHE B 1 341 ? 57.873 23.578 97.092 1.00 20.15 341 PHE B C 1
ATOM 5815 O O . PHE B 1 341 ? 58.260 22.404 97.098 1.00 19.74 341 PHE B O 1
ATOM 5823 N N . ASP B 1 342 ? 58.678 24.592 96.873 1.00 20.12 342 ASP B N 1
ATOM 5824 C CA . ASP B 1 342 ? 60.095 24.328 96.627 1.00 21.62 342 ASP B CA 1
ATOM 5825 C C . ASP B 1 342 ? 60.816 23.759 97.879 1.00 22.52 342 ASP B C 1
ATOM 5826 O O . ASP B 1 342 ? 61.709 22.913 97.754 1.00 22.12 342 ASP B O 1
ATOM 5831 N N . ASP B 1 343 ? 60.410 24.174 99.076 1.00 22.50 343 ASP B N 1
ATOM 5832 C CA . ASP B 1 343 ? 60.989 23.576 100.330 1.00 24.60 343 ASP B CA 1
ATOM 5833 C C . ASP B 1 343 ? 60.822 22.087 100.298 1.00 25.14 343 ASP B C 1
ATOM 5834 O O . ASP B 1 343 ? 61.634 21.296 100.830 1.00 25.38 343 ASP B O 1
ATOM 5839 N N . ASN B 1 344 ? 59.716 21.703 99.706 1.00 24.47 344 ASN B N 1
ATOM 5840 C CA . ASN B 1 344 ? 59.396 20.323 99.692 1.00 24.41 344 ASN B CA 1
ATOM 5841 C C . ASN B 1 344 ? 59.846 19.608 98.425 1.00 23.00 344 ASN B C 1
ATOM 5842 O O . ASN B 1 344 ? 59.520 18.448 98.204 1.00 22.65 344 ASN B O 1
ATOM 5847 N N . ALA B 1 345 ? 60.689 20.303 97.671 1.00 21.29 345 ALA B N 1
ATOM 5848 C CA . ALA B 1 345 ? 61.483 19.617 96.635 1.00 22.05 345 ALA B CA 1
ATOM 5849 C C . ALA B 1 345 ? 62.990 19.538 96.920 1.00 22.15 345 ALA B C 1
ATOM 5850 O O . ALA B 1 345 ? 63.737 18.999 96.096 1.00 23.77 345 ALA B O 1
ATOM 5852 N N . SER B 1 346 ? 63.462 20.056 98.054 1.00 22.62 346 SER B N 1
ATOM 5853 C CA . SER B 1 346 ? 64.917 20.263 98.167 1.00 21.87 346 SER B CA 1
ATOM 5854 C C . SER B 1 346 ? 65.309 20.476 99.616 1.00 20.96 346 SER B C 1
ATOM 5855 O O . SER B 1 346 ? 64.531 21.082 100.380 1.00 20.51 346 SER B O 1
ATOM 5858 N N . ASN B 1 347 ? 66.506 20.006 100.009 1.00 19.23 347 ASN B N 1
ATOM 5859 C CA . ASN B 1 347 ? 67.034 20.349 101.322 1.00 20.03 347 ASN B CA 1
ATOM 5860 C C . ASN B 1 347 ? 66.951 21.867 101.466 1.00 19.84 347 ASN B C 1
ATOM 5861 O O . ASN B 1 347 ? 67.151 22.595 100.499 1.00 19.13 347 ASN B O 1
ATOM 5866 N N . HIS B 1 348 ? 66.652 22.360 102.674 1.00 20.17 348 HIS B N 1
ATOM 5867 C CA . HIS B 1 348 ? 66.588 23.797 102.832 1.00 18.00 348 HIS B CA 1
ATOM 5868 C C . HIS B 1 348 ? 67.174 24.202 104.189 1.00 19.86 348 HIS B C 1
ATOM 5869 O O . HIS B 1 348 ? 67.406 23.348 105.043 1.00 17.87 348 HIS B O 1
ATOM 5876 N N . LEU B 1 349 ? 67.493 25.480 104.317 1.00 18.79 349 LEU B N 1
ATOM 5877 C CA . LEU B 1 349 ? 68.003 26.054 105.564 1.00 19.47 349 LEU B CA 1
ATOM 5878 C C . LEU B 1 349 ? 67.159 27.294 105.799 1.00 20.89 349 LEU B C 1
ATOM 5879 O O . LEU B 1 349 ? 66.783 28.011 104.840 1.00 20.77 349 LEU B O 1
ATOM 5884 N N . ALA B 1 350 ? 66.869 27.585 107.054 1.00 20.49 350 ALA B N 1
ATOM 5885 C CA . ALA B 1 350 ? 66.171 28.836 107.304 1.00 20.61 350 ALA B CA 1
ATOM 5886 C C . ALA B 1 350 ? 67.060 29.853 108.004 1.00 21.32 350 ALA B C 1
ATOM 5887 O O . ALA B 1 350 ? 67.626 29.547 109.063 1.00 22.09 350 ALA B O 1
ATOM 5889 N N . ILE B 1 351 ? 67.136 31.045 107.427 1.00 22.50 351 ILE B N 1
ATOM 5890 C CA . ILE B 1 351 ? 67.638 32.245 108.092 1.00 22.69 351 ILE B CA 1
ATOM 5891 C C . ILE B 1 351 ? 66.636 32.652 109.156 1.00 23.90 351 ILE B C 1
ATOM 5892 O O . ILE B 1 351 ? 65.433 32.760 108.898 1.00 22.66 351 ILE B O 1
ATOM 5897 N N . GLY B 1 352 ? 67.142 32.854 110.379 1.00 24.16 352 GLY B N 1
ATOM 5898 C CA . GLY B 1 352 ? 66.284 33.339 111.480 1.00 23.65 352 GLY B CA 1
ATOM 5899 C C . GLY B 1 352 ? 65.861 32.257 112.447 1.00 24.19 352 GLY B C 1
ATOM 5900 O O . GLY B 1 352 ? 66.673 31.475 112.878 1.00 23.86 352 GLY B O 1
ATOM 5901 N N . ALA B 1 353 ? 64.572 32.219 112.769 1.00 24.05 353 ALA B N 1
ATOM 5902 C CA . ALA B 1 353 ? 64.042 31.570 113.964 1.00 23.24 353 ALA B CA 1
ATOM 5903 C C . ALA B 1 353 ? 63.891 30.050 113.950 1.00 24.07 353 ALA B C 1
ATOM 5904 O O . ALA B 1 353 ? 63.260 29.455 113.028 1.00 22.96 353 ALA B O 1
ATOM 5906 N N . ALA B 1 354 ? 64.432 29.396 114.993 1.00 22.82 354 ALA B N 1
ATOM 5907 C CA . ALA B 1 354 ? 64.216 27.980 115.141 1.00 22.28 354 ALA B CA 1
ATOM 5908 C C . ALA B 1 354 ? 62.833 27.790 115.662 1.00 23.93 354 ALA B C 1
ATOM 5909 O O . ALA B 1 354 ? 62.399 28.624 116.456 1.00 24.67 354 ALA B O 1
ATOM 5911 N N . TYR B 1 355 ? 62.172 26.685 115.295 1.00 24.16 355 TYR B N 1
ATOM 5912 C CA . TYR B 1 355 ? 60.975 26.197 115.971 1.00 25.65 355 TYR B CA 1
ATOM 5913 C C . TYR B 1 355 ? 61.322 25.654 117.359 1.00 27.72 355 TYR B C 1
ATOM 5914 O O . TYR B 1 355 ? 62.279 24.889 117.500 1.00 27.06 355 TYR B O 1
ATOM 5923 N N . ALA B 1 356 ? 60.518 25.995 118.366 1.00 27.88 356 ALA B N 1
ATOM 5924 C CA . ALA B 1 356 ? 60.868 25.634 119.744 1.00 29.25 356 ALA B CA 1
ATOM 5925 C C . ALA B 1 356 ? 60.819 24.131 119.894 1.00 29.43 356 ALA B C 1
ATOM 5926 O O . ALA B 1 356 ? 61.452 23.580 120.771 1.00 30.18 356 ALA B O 1
ATOM 5928 N N . THR B 1 357 ? 60.077 23.442 119.038 1.00 29.67 357 THR B N 1
ATOM 5929 C CA . THR B 1 357 ? 59.997 22.006 119.230 1.00 30.31 357 THR B CA 1
ATOM 5930 C C . THR B 1 357 ? 61.227 21.271 118.641 1.00 29.65 357 THR B C 1
ATOM 5931 O O . THR B 1 357 ? 61.286 20.044 118.678 1.00 29.98 357 THR B O 1
ATOM 5935 N N . SER B 1 358 ? 62.195 22.010 118.107 1.00 29.11 358 SER B N 1
ATOM 5936 C CA . SER B 1 358 ? 63.452 21.389 117.641 1.00 28.61 358 SER B CA 1
ATOM 5937 C C . SER B 1 358 ? 64.456 20.973 118.732 1.00 28.27 358 SER B C 1
ATOM 5938 O O . SER B 1 358 ? 65.512 20.447 118.409 1.00 27.71 358 SER B O 1
ATOM 5941 N N . VAL B 1 359 ? 64.117 21.181 120.009 1.00 28.70 359 VAL B N 1
ATOM 5942 C CA . VAL B 1 359 ? 64.952 20.704 121.128 1.00 28.27 359 VAL B CA 1
ATOM 5943 C C . VAL B 1 359 ? 63.997 20.048 122.118 1.00 28.79 359 VAL B C 1
ATOM 5944 O O . VAL B 1 359 ? 62.839 20.434 122.230 1.00 28.32 359 VAL B O 1
ATOM 5948 N N . VAL B 1 360 ? 64.436 18.990 122.770 1.00 29.07 360 VAL B N 1
ATOM 5949 C CA . VAL B 1 360 ? 63.545 18.253 123.663 1.00 30.18 360 VAL B CA 1
ATOM 5950 C C . VAL B 1 360 ? 62.954 19.251 124.658 1.00 30.00 360 VAL B C 1
ATOM 5951 O O . VAL B 1 360 ? 63.669 20.106 125.155 1.00 29.82 360 VAL B O 1
ATOM 5955 N N . ASP B 1 361 ? 61.650 19.149 124.913 1.00 31.42 361 ASP B N 1
ATOM 5956 C CA . ASP B 1 361 ? 60.959 20.047 125.836 1.00 32.93 361 ASP B CA 1
ATOM 5957 C C . ASP B 1 361 ? 60.999 21.507 125.425 1.00 33.26 361 ASP B C 1
ATOM 5958 O O . ASP B 1 361 ? 60.866 22.420 126.295 1.00 32.73 361 ASP B O 1
ATOM 5963 N N . GLY B 1 362 ? 61.215 21.776 124.139 1.00 32.83 362 GLY B N 1
ATOM 5964 C CA . GLY B 1 362 ? 61.432 23.176 123.759 1.00 33.20 362 GLY B CA 1
ATOM 5965 C C . GLY B 1 362 ? 60.132 23.971 123.928 1.00 34.35 362 GLY B C 1
ATOM 5966 O O . GLY B 1 362 ? 60.145 25.180 124.199 1.00 32.34 362 GLY B O 1
ATOM 5967 N N . ALA B 1 363 ? 59.019 23.266 123.787 1.00 35.50 363 ALA B N 1
ATOM 5968 C CA . ALA B 1 363 ? 57.689 23.878 123.845 1.00 38.30 363 ALA B CA 1
ATOM 5969 C C . ALA B 1 363 ? 57.433 24.540 125.196 1.00 39.65 363 ALA B C 1
ATOM 5970 O O . ALA B 1 363 ? 56.494 25.321 125.332 1.00 40.40 363 ALA B O 1
ATOM 5972 N N . GLU B 1 364 ? 58.302 24.254 126.170 1.00 41.11 364 GLU B N 1
ATOM 5973 C CA . GLU B 1 364 ? 58.133 24.690 127.567 1.00 41.88 364 GLU B CA 1
ATOM 5974 C C . GLU B 1 364 ? 59.166 25.708 127.942 1.00 41.00 364 GLU B C 1
ATOM 5975 O O . GLU B 1 364 ? 59.083 26.319 129.008 1.00 41.01 364 GLU B O 1
ATOM 5981 N N . MET B 1 365 ? 60.160 25.895 127.087 1.00 39.83 365 MET B N 1
ATOM 5982 C CA . MET B 1 365 ? 61.240 26.774 127.446 1.00 39.28 365 MET B CA 1
ATOM 5983 C C . MET B 1 365 ? 60.888 28.220 127.272 1.00 39.02 365 MET B C 1
ATOM 5984 O O . MET B 1 365 ? 60.195 28.587 126.331 1.00 38.38 365 MET B O 1
ATOM 5989 N N . SER B 1 366 ? 61.370 29.024 128.209 1.00 38.33 366 SER B N 1
ATOM 5990 C CA . SER B 1 366 ? 61.453 30.454 128.049 1.00 38.20 366 SER B CA 1
ATOM 5991 C C . SER B 1 366 ? 62.245 30.743 126.787 1.00 38.38 366 SER B C 1
ATOM 5992 O O . SER B 1 366 ? 62.850 29.842 126.220 1.00 38.86 366 SER B O 1
ATOM 5995 N N . GLU B 1 367 ? 62.262 31.999 126.349 1.00 38.00 367 GLU B N 1
ATOM 5996 C CA . GLU B 1 367 ? 63.096 32.387 125.212 1.00 37.34 367 GLU B CA 1
ATOM 5997 C C . GLU B 1 367 ? 64.566 32.298 125.582 1.00 37.25 367 GLU B C 1
ATOM 5998 O O . GLU B 1 367 ? 65.430 31.989 124.748 1.00 36.14 367 GLU B O 1
ATOM 6004 N N . GLU B 1 368 ? 64.852 32.615 126.841 1.00 36.26 368 GLU B N 1
ATOM 6005 C CA . GLU B 1 368 ? 66.204 32.527 127.353 1.00 36.42 368 GLU B CA 1
ATOM 6006 C C . GLU B 1 368 ? 66.656 31.071 127.267 1.00 35.10 368 GLU B C 1
ATOM 6007 O O . GLU B 1 368 ? 67.748 30.783 126.799 1.00 37.02 368 GLU B O 1
ATOM 6013 N N . GLU B 1 369 ? 65.809 30.150 127.693 1.00 33.36 369 GLU B N 1
ATOM 6014 C CA . GLU B 1 369 ? 66.207 28.762 127.724 1.00 32.88 369 GLU B CA 1
ATOM 6015 C C . GLU B 1 369 ? 66.458 28.249 126.285 1.00 31.06 369 GLU B C 1
ATOM 6016 O O . GLU B 1 369 ? 67.398 27.503 126.051 1.00 29.64 369 GLU B O 1
ATOM 6022 N N . LEU B 1 370 ? 65.600 28.634 125.340 1.00 30.06 370 LEU B N 1
ATOM 6023 C CA . LEU B 1 370 ? 65.806 28.219 123.924 1.00 29.22 370 LEU B CA 1
ATOM 6024 C C . LEU B 1 370 ? 67.137 28.704 123.358 1.00 28.98 370 LEU B C 1
ATOM 6025 O O . LEU B 1 370 ? 67.853 27.969 122.654 1.00 28.89 370 LEU B O 1
ATOM 6030 N N . GLU B 1 371 ? 67.498 29.943 123.649 1.00 29.22 371 GLU B N 1
ATOM 6031 C CA . GLU B 1 371 ? 68.726 30.491 123.099 1.00 30.62 371 GLU B CA 1
ATOM 6032 C C . GLU B 1 371 ? 69.916 29.800 123.779 1.00 31.32 371 GLU B C 1
ATOM 6033 O O . GLU B 1 371 ? 70.898 29.455 123.137 1.00 31.07 371 GLU B O 1
ATOM 6039 N N . ALA B 1 372 ? 69.794 29.584 125.088 1.00 31.36 372 ALA B N 1
ATOM 6040 C CA . ALA B 1 372 ? 70.787 28.804 125.821 1.00 31.03 372 ALA B CA 1
ATOM 6041 C C . ALA B 1 372 ? 70.976 27.434 125.158 1.00 30.30 372 ALA B C 1
ATOM 6042 O O . ALA B 1 372 ? 72.099 26.966 125.018 1.00 30.92 372 ALA B O 1
ATOM 6044 N N . ALA B 1 373 ? 69.876 26.777 124.784 1.00 30.53 373 ALA B N 1
ATOM 6045 C CA . ALA B 1 373 ? 69.950 25.444 124.166 1.00 29.52 373 ALA B CA 1
ATOM 6046 C C . ALA B 1 373 ? 70.464 25.445 122.727 1.00 28.56 373 ALA B C 1
ATOM 6047 O O . ALA B 1 373 ? 70.554 24.389 122.098 1.00 29.39 373 ALA B O 1
ATOM 6049 N N . GLY B 1 374 ? 70.763 26.610 122.186 1.00 27.08 374 GLY B N 1
ATOM 6050 C CA . GLY B 1 374 ? 71.279 26.693 120.818 1.00 26.72 374 GLY B CA 1
ATOM 6051 C C . GLY B 1 374 ? 70.277 26.962 119.702 1.00 27.27 374 GLY B C 1
ATOM 6052 O O . GLY B 1 374 ? 70.640 26.896 118.529 1.00 26.10 374 GLY B O 1
ATOM 6053 N N . LEU B 1 375 ? 69.026 27.271 120.044 1.00 27.03 375 LEU B N 1
ATOM 6054 C CA . LEU B 1 375 ? 68.000 27.557 119.037 1.00 27.52 375 LEU B CA 1
ATOM 6055 C C . LEU B 1 375 ? 67.905 29.041 118.784 1.00 27.19 375 LEU B C 1
ATOM 6056 O O . LEU B 1 375 ? 67.556 29.802 119.685 1.00 28.00 375 LEU B O 1
ATOM 6061 N N . ASN B 1 376 ? 68.281 29.455 117.576 1.00 26.50 376 ASN B N 1
ATOM 6062 C CA . ASN B 1 376 ? 68.272 30.859 117.177 1.00 26.66 376 ASN B CA 1
ATOM 6063 C C . ASN B 1 376 ? 66.956 31.561 117.493 1.00 26.48 376 ASN B C 1
ATOM 6064 O O . ASN B 1 376 ? 65.876 31.004 117.271 1.00 25.71 376 ASN B O 1
ATOM 6069 N N . ARG B 1 377 ? 67.064 32.781 118.027 1.00 27.24 377 ARG B N 1
ATOM 6070 C CA . ARG B 1 377 ? 65.905 33.634 118.304 1.00 26.86 377 ARG B CA 1
ATOM 6071 C C . ARG B 1 377 ? 65.981 34.720 117.236 1.00 26.47 377 ARG B C 1
ATOM 6072 O O . ARG B 1 377 ? 67.040 35.333 117.046 1.00 25.38 377 ARG B O 1
ATOM 6080 N N . SER B 1 378 ? 64.883 34.930 116.484 1.00 25.65 378 SER B N 1
ATOM 6081 C CA . SER B 1 378 ? 64.924 35.909 115.417 1.00 25.56 378 SER B CA 1
ATOM 6082 C C . SER B 1 378 ? 63.521 36.430 115.120 1.00 25.68 378 SER B C 1
ATOM 6083 O O . SER B 1 378 ? 62.518 35.776 115.428 1.00 25.98 378 SER B O 1
ATOM 6086 N N . ASP B 1 379 ? 63.453 37.570 114.474 1.00 26.76 379 ASP B N 1
ATOM 6087 C CA . ASP B 1 379 ? 62.135 38.084 114.113 1.00 28.01 379 ASP B CA 1
ATOM 6088 C C . ASP B 1 379 ? 61.671 37.662 112.691 1.00 28.06 379 ASP B C 1
ATOM 6089 O O . ASP B 1 379 ? 60.548 37.993 112.283 1.00 27.87 379 ASP B O 1
ATOM 6094 N N . VAL B 1 380 ? 62.521 36.936 111.970 1.00 28.19 380 VAL B N 1
ATOM 6095 C CA . VAL B 1 380 ? 62.164 36.383 110.653 1.00 27.37 380 VAL B CA 1
ATOM 6096 C C . VAL B 1 380 ? 62.437 34.875 110.649 1.00 27.59 380 VAL B C 1
ATOM 6097 O O . VAL B 1 380 ? 63.082 34.350 111.559 1.00 25.95 380 VAL B O 1
ATOM 6101 N N . HIS B 1 381 ? 61.977 34.189 109.595 1.00 25.89 381 HIS B N 1
ATOM 6102 C CA . HIS B 1 381 ? 62.306 32.790 109.322 1.00 24.98 381 HIS B CA 1
ATOM 6103 C C . HIS B 1 381 ? 62.230 32.696 107.809 1.00 25.16 381 HIS B C 1
ATOM 6104 O O . HIS B 1 381 ? 61.125 32.749 107.245 1.00 25.78 381 HIS B O 1
ATOM 6111 N N . VAL B 1 382 ? 63.373 32.592 107.147 1.00 22.75 382 VAL B N 1
ATOM 6112 C CA . VAL B 1 382 ? 63.350 32.622 105.671 1.00 23.19 382 VAL B CA 1
ATOM 6113 C C . VAL B 1 382 ? 64.133 31.438 105.144 1.00 22.59 382 VAL B C 1
ATOM 6114 O O . VAL B 1 382 ? 65.343 31.419 105.238 1.00 22.46 382 VAL B O 1
ATOM 6118 N N . ASP B 1 383 ? 63.406 30.460 104.615 1.00 22.33 383 ASP B N 1
ATOM 6119 C CA . ASP B 1 383 ? 63.978 29.257 104.074 1.00 23.07 383 ASP B CA 1
ATOM 6120 C C . ASP B 1 383 ? 64.555 29.552 102.705 1.00 23.13 383 ASP B C 1
ATOM 6121 O O . ASP B 1 383 ? 63.968 30.298 101.901 1.00 23.27 383 ASP B O 1
ATOM 6126 N N . PHE B 1 384 ? 65.679 28.941 102.418 1.00 21.41 384 PHE B N 1
ATOM 6127 C CA . PHE B 1 384 ? 66.177 28.870 101.048 1.00 22.32 384 PHE B CA 1
ATOM 6128 C C . PHE B 1 384 ? 66.676 27.445 100.727 1.00 22.26 384 PHE B C 1
ATOM 6129 O O . PHE B 1 384 ? 67.046 26.700 101.633 1.00 22.22 384 PHE B O 1
ATOM 6137 N N . MET B 1 385 ? 66.698 27.084 99.443 1.00 21.31 385 MET B N 1
ATOM 6138 C CA . MET B 1 385 ? 66.878 25.699 99.061 1.00 20.33 385 MET B CA 1
ATOM 6139 C C . MET B 1 385 ? 68.285 25.457 98.538 1.00 20.58 385 MET B C 1
ATOM 6140 O O . MET B 1 385 ? 68.813 26.300 97.806 1.00 21.32 385 MET B O 1
ATOM 6145 N N . ILE B 1 386 ? 68.885 24.342 98.965 1.00 21.18 386 ILE B N 1
ATOM 6146 C CA . ILE B 1 386 ? 70.302 24.067 98.690 1.00 21.34 386 ILE B CA 1
ATOM 6147 C C . ILE B 1 386 ? 70.547 22.675 98.111 1.00 22.12 386 ILE B C 1
ATOM 6148 O O . ILE B 1 386 ? 71.697 22.318 97.752 1.00 23.02 386 ILE B O 1
ATOM 6153 N N . GLY B 1 387 ? 69.464 21.905 98.026 1.00 21.43 387 GLY B N 1
ATOM 6154 C CA . GLY B 1 387 ? 69.495 20.482 97.639 1.00 21.91 387 GLY B CA 1
ATOM 6155 C C . GLY B 1 387 ? 69.675 20.306 96.130 1.00 21.70 387 GLY B C 1
ATOM 6156 O O . GLY B 1 387 ? 69.398 21.193 95.344 1.00 21.40 387 GLY B O 1
ATOM 6157 N N . SER B 1 388 ? 70.181 19.155 95.722 1.00 21.94 388 SER B N 1
ATOM 6158 C CA . SER B 1 388 ? 70.339 18.866 94.292 1.00 21.11 388 SER B CA 1
ATOM 6159 C C . SER B 1 388 ? 70.556 17.368 94.121 1.00 21.21 388 SER B C 1
ATOM 6160 O O . SER B 1 388 ? 70.647 16.579 95.123 1.00 19.46 388 SER B O 1
ATOM 6163 N N . ASN B 1 389 ? 70.676 16.943 92.865 1.00 20.17 389 ASN B N 1
ATOM 6164 C CA . ASN B 1 389 ? 70.946 15.526 92.636 1.00 22.35 389 ASN B CA 1
ATOM 6165 C C . ASN B 1 389 ? 72.416 15.133 92.877 1.00 22.93 389 ASN B C 1
ATOM 6166 O O . ASN B 1 389 ? 72.845 13.972 92.639 1.00 23.63 389 ASN B O 1
ATOM 6171 N N . GLN B 1 390 ? 73.197 16.088 93.346 1.00 22.72 390 GLN B N 1
ATOM 6172 C CA . GLN B 1 390 ? 74.614 15.834 93.612 1.00 22.84 390 GLN B CA 1
ATOM 6173 C C . GLN B 1 390 ? 74.993 16.006 95.097 1.00 22.37 390 GLN B C 1
ATOM 6174 O O . GLN B 1 390 ? 76.127 15.741 95.485 1.00 24.53 390 GLN B O 1
ATOM 6180 N N . MET B 1 391 ? 74.100 16.487 95.931 1.00 20.23 391 MET B N 1
ATOM 6181 C CA . MET B 1 391 ? 74.530 16.834 97.285 1.00 20.53 391 MET B CA 1
ATOM 6182 C C . MET B 1 391 ? 74.833 15.599 98.173 1.00 20.18 391 MET B C 1
ATOM 6183 O O . MET B 1 391 ? 74.026 14.606 98.238 1.00 20.76 391 MET B O 1
ATOM 6188 N N . ASP B 1 392 ? 75.983 15.636 98.849 1.00 20.24 392 ASP B N 1
ATOM 6189 C CA . ASP B 1 392 ? 76.273 14.651 99.915 1.00 20.18 392 ASP B CA 1
ATOM 6190 C C . ASP B 1 392 ? 76.158 15.328 101.276 1.00 20.27 392 ASP B C 1
ATOM 6191 O O . ASP B 1 392 ? 76.447 16.508 101.403 1.00 20.93 392 ASP B O 1
ATOM 6196 N N . ILE B 1 393 ? 75.721 14.554 102.260 1.00 20.31 393 ILE B N 1
ATOM 6197 C CA . ILE B 1 393 ? 75.648 14.994 103.648 1.00 20.73 393 ILE B CA 1
ATOM 6198 C C . ILE B 1 393 ? 76.123 13.825 104.499 1.00 21.70 393 ILE B C 1
ATOM 6199 O O . ILE B 1 393 ? 75.674 12.681 104.301 1.00 22.40 393 ILE B O 1
ATOM 6204 N N . ASP B 1 394 ? 77.032 14.117 105.438 1.00 23.09 394 ASP B N 1
ATOM 6205 C CA . ASP B 1 394 ? 77.437 13.143 106.480 1.00 23.36 394 ASP B CA 1
ATOM 6206 C C . ASP B 1 394 ? 76.928 13.637 107.818 1.00 23.99 394 ASP B C 1
ATOM 6207 O O . ASP B 1 394 ? 76.924 14.847 108.068 1.00 23.86 394 ASP B O 1
ATOM 6212 N N . GLY B 1 395 ? 76.491 12.727 108.676 1.00 24.73 395 GLY B N 1
ATOM 6213 C CA . GLY B 1 395 ? 76.300 13.102 110.087 1.00 25.50 395 GLY B CA 1
ATOM 6214 C C . GLY B 1 395 ? 77.632 12.851 110.792 1.00 26.20 395 GLY B C 1
ATOM 6215 O O . GLY B 1 395 ? 78.296 11.852 110.555 1.00 26.27 395 GLY B O 1
ATOM 6216 N N . ILE B 1 396 ? 78.029 13.740 111.689 1.00 26.08 396 ILE B N 1
ATOM 6217 C CA . ILE B 1 396 ? 79.246 13.510 112.418 1.00 25.92 396 ILE B CA 1
ATOM 6218 C C . ILE B 1 396 ? 78.903 12.972 113.806 1.00 26.20 396 ILE B C 1
ATOM 6219 O O . ILE B 1 396 ? 78.208 13.623 114.590 1.00 25.93 396 ILE B O 1
ATOM 6224 N N . ARG B 1 397 ? 79.385 11.775 114.126 1.00 26.31 397 ARG B N 1
ATOM 6225 C CA . ARG B 1 397 ? 79.159 11.214 115.465 1.00 26.73 397 ARG B CA 1
ATOM 6226 C C . ARG B 1 397 ? 80.106 11.773 116.540 1.00 26.07 397 ARG B C 1
ATOM 6227 O O . ARG B 1 397 ? 81.168 12.325 116.215 1.00 25.06 397 ARG B O 1
ATOM 6235 N N . GLU B 1 398 ? 79.722 11.572 117.818 1.00 25.82 398 GLU B N 1
ATOM 6236 C CA . GLU B 1 398 ? 80.542 12.036 118.967 1.00 27.59 398 GLU B CA 1
ATOM 6237 C C . GLU B 1 398 ? 81.909 11.337 119.026 1.00 28.73 398 GLU B C 1
ATOM 6238 O O . GLU B 1 398 ? 82.823 11.771 119.749 1.00 28.10 398 GLU B O 1
ATOM 6244 N N . ASP B 1 399 ? 82.075 10.234 118.289 1.00 28.86 399 ASP B N 1
ATOM 6245 C CA . ASP B 1 399 ? 83.416 9.656 118.200 1.00 29.49 399 ASP B CA 1
ATOM 6246 C C . ASP B 1 399 ? 84.170 10.044 116.933 1.00 29.48 399 ASP B C 1
ATOM 6247 O O . ASP B 1 399 ? 85.186 9.438 116.627 1.00 30.26 399 ASP B O 1
ATOM 6252 N N . GLY B 1 400 ? 83.691 11.041 116.176 1.00 29.71 400 GLY B N 1
ATOM 6253 C CA . GLY B 1 400 ? 84.403 11.490 114.947 1.00 28.40 400 GLY B CA 1
ATOM 6254 C C . GLY B 1 400 ? 84.032 10.728 113.674 1.00 27.81 400 GLY B C 1
ATOM 6255 O O . GLY B 1 400 ? 84.431 11.104 112.564 1.00 28.97 400 GLY B O 1
ATOM 6256 N N . THR B 1 401 ? 83.222 9.697 113.815 1.00 27.34 401 THR B N 1
ATOM 6257 C CA . THR B 1 401 ? 82.802 8.893 112.682 1.00 27.36 401 THR B CA 1
ATOM 6258 C C . THR B 1 401 ? 81.939 9.754 111.753 1.00 27.35 401 THR B C 1
ATOM 6259 O O . THR B 1 401 ? 80.976 10.367 112.216 1.00 25.54 401 THR B O 1
ATOM 6263 N N . ARG B 1 402 ? 82.237 9.750 110.459 1.00 26.44 402 ARG B N 1
ATOM 6264 C CA . ARG B 1 402 ? 81.331 10.366 109.496 1.00 27.95 402 ARG B CA 1
ATOM 6265 C C . ARG B 1 402 ? 80.366 9.320 108.941 1.00 26.61 402 ARG B C 1
ATOM 6266 O O . ARG B 1 402 ? 80.792 8.319 108.429 1.00 28.29 402 ARG B O 1
ATOM 6274 N N . VAL B 1 403 ? 79.065 9.501 109.132 1.00 26.33 403 VAL B N 1
ATOM 6275 C CA . VAL B 1 403 ? 78.089 8.529 108.666 1.00 25.79 403 VAL B CA 1
ATOM 6276 C C . VAL B 1 403 ? 77.424 9.114 107.412 1.00 25.97 403 VAL B C 1
ATOM 6277 O O . VAL B 1 403 ? 76.878 10.207 107.463 1.00 25.96 403 VAL B O 1
ATOM 6281 N N . PRO B 1 404 ? 77.458 8.383 106.282 1.00 26.03 404 PRO B N 1
ATOM 6282 C CA . PRO B 1 404 ? 76.725 8.925 105.135 1.00 24.93 404 PRO B CA 1
ATOM 6283 C C . PRO B 1 404 ? 75.254 9.075 105.509 1.00 24.27 404 PRO B C 1
ATOM 6284 O O . PRO B 1 404 ? 74.666 8.152 106.060 1.00 24.26 404 PRO B O 1
ATOM 6288 N N . LEU B 1 405 ? 74.657 10.237 105.220 1.00 24.23 405 LEU B N 1
ATOM 6289 C CA . LEU B 1 405 ? 73.180 10.374 105.219 1.00 23.81 405 LEU B CA 1
ATOM 6290 C C . LEU B 1 405 ? 72.609 10.595 103.837 1.00 22.15 405 LEU B C 1
ATOM 6291 O O . LEU B 1 405 ? 71.624 9.975 103.511 1.00 23.01 405 LEU B O 1
ATOM 6296 N N . PHE B 1 406 ? 73.196 11.526 103.065 1.00 20.15 406 PHE B N 1
ATOM 6297 C CA . PHE B 1 406 ? 72.815 11.696 101.655 1.00 20.03 406 PHE B CA 1
ATOM 6298 C C . PHE B 1 406 ? 74.054 11.414 100.793 1.00 19.87 406 PHE B C 1
ATOM 6299 O O . PHE B 1 406 ? 75.169 11.843 101.127 1.00 20.49 406 PHE B O 1
ATOM 6307 N N . ARG B 1 407 ? 73.833 10.716 99.682 1.00 19.28 407 ARG B N 1
ATOM 6308 C CA . ARG B 1 407 ? 74.841 10.566 98.623 1.00 20.21 407 ARG B CA 1
ATOM 6309 C C . ARG B 1 407 ? 74.080 10.826 97.331 1.00 20.03 407 ARG B C 1
ATOM 6310 O O . ARG B 1 407 ? 72.976 10.326 97.131 1.00 19.53 407 ARG B O 1
ATOM 6318 N N . ASN B 1 408 ? 74.642 11.691 96.490 1.00 22.14 408 ASN B N 1
ATOM 6319 C CA . ASN B 1 408 ? 73.969 12.054 95.211 1.00 22.64 408 ASN B CA 1
ATOM 6320 C C . ASN B 1 408 ? 72.507 12.442 95.375 1.00 22.73 408 ASN B C 1
ATOM 6321 O O . ASN B 1 408 ? 71.618 11.993 94.608 1.00 23.44 408 ASN B O 1
ATOM 6326 N N . GLY B 1 409 ? 72.260 13.246 96.408 1.00 22.98 409 GLY B N 1
ATOM 6327 C CA . GLY B 1 409 ? 70.941 13.836 96.682 1.00 21.60 409 GLY B CA 1
ATOM 6328 C C . GLY B 1 409 ? 69.901 12.927 97.304 1.00 21.86 409 GLY B C 1
ATOM 6329 O O . GLY B 1 409 ? 68.733 13.325 97.417 1.00 22.05 409 GLY B O 1
ATOM 6330 N N . ASN B 1 410 ? 70.307 11.731 97.748 1.00 22.41 410 ASN B N 1
ATOM 6331 C CA . ASN B 1 410 ? 69.360 10.733 98.296 1.00 21.71 410 ASN B CA 1
ATOM 6332 C C . ASN B 1 410 ? 69.881 10.071 99.577 1.00 21.43 410 ASN B C 1
ATOM 6333 O O . ASN B 1 410 ? 71.070 9.981 99.795 1.00 19.23 410 ASN B O 1
ATOM 6338 N N . TRP B 1 411 ? 68.958 9.584 100.406 1.00 21.85 411 TRP B N 1
ATOM 6339 C CA . TRP B 1 411 ? 69.334 8.839 101.612 1.00 22.33 411 TRP B CA 1
ATOM 6340 C C . TRP B 1 411 ? 70.216 7.713 101.141 1.00 23.13 411 TRP B C 1
ATOM 6341 O O . TRP B 1 411 ? 69.874 7.028 100.185 1.00 22.16 411 TRP B O 1
ATOM 6352 N N . ALA B 1 412 ? 71.311 7.466 101.834 1.00 23.52 412 ALA B N 1
ATOM 6353 C CA . ALA B 1 412 ? 72.216 6.427 101.384 1.00 25.29 412 ALA B CA 1
ATOM 6354 C C . ALA B 1 412 ? 72.915 5.938 102.636 1.00 25.09 412 ALA B C 1
ATOM 6355 O O . ALA B 1 412 ? 72.870 6.635 103.638 1.00 25.61 412 ALA B O 1
ATOM 6357 N N . ASN B 1 413 ? 73.532 4.761 102.596 1.00 25.53 413 ASN B N 1
ATOM 6358 C CA . ASN B 1 413 ? 74.468 4.363 103.667 1.00 26.43 413 ASN B CA 1
ATOM 6359 C C . ASN B 1 413 ? 75.923 4.314 103.132 1.00 27.51 413 ASN B C 1
ATOM 6360 O O . ASN B 1 413 ? 76.114 4.852 102.022 1.00 27.44 413 ASN B O 1
#